Protein 3OFK (pdb70)

Structure (mmCIF, N/CA/C/O backbone):
data_3OFK
#
_entry.id   3OFK
#
_cell.length_a   81.01
_cell.length_b   143.30
_cell.length_c   75.85
_cell.angle_alpha   90.00
_cell.angle_beta   90.00
_cell.angle_gamma   90.00
#
_symmetry.space_group_name_H-M   'P 21 21 2'
#
loop_
_entity.id
_entity.type
_entity.pdbx_description
1 polymer 'Nodulation protein S'
2 non-polymer S-ADENOSYL-L-HOMOCYSTEINE
3 water water
#
loop_
_atom_site.group_PDB
_atom_site.id
_atom_site.type_symbol
_atom_site.label_atom_id
_atom_site.label_alt_id
_atom_site.label_comp_id
_atom_site.label_asym_id
_atom_site.label_entity_id
_atom_site.label_seq_id
_atom_site.pdbx_PDB_ins_code
_atom_site.Cartn_x
_atom_site.Cartn_y
_atom_site.Cartn_z
_atom_site.occupancy
_atom_site.B_iso_or_equiv
_atom_site.auth_seq_id
_atom_site.auth_comp_id
_atom_site.auth_asym_id
_atom_site.auth_atom_id
_atom_site.pdbx_PDB_model_num
ATOM 1 N N . ASP A 1 3 ? 43.758 25.984 23.122 1.00 96.15 -4 ASP A N 1
ATOM 2 C CA . ASP A 1 3 ? 45.142 25.933 23.675 1.00 97.64 -4 ASP A CA 1
ATOM 3 C C . ASP A 1 3 ? 45.148 25.074 24.934 1.00 94.14 -4 ASP A C 1
ATOM 4 O O . ASP A 1 3 ? 44.111 24.919 25.572 1.00 91.42 -4 ASP A O 1
ATOM 9 N N . PRO A 1 4 ? 46.317 24.519 25.296 1.00 95.44 -3 PRO A N 1
ATOM 10 C CA . PRO A 1 4 ? 46.433 23.644 26.451 1.00 92.88 -3 PRO A CA 1
ATOM 11 C C . PRO A 1 4 ? 46.475 24.432 27.740 1.00 89.47 -3 PRO A C 1
ATOM 12 O O . PRO A 1 4 ? 46.910 25.585 27.747 1.00 90.25 -3 PRO A O 1
ATOM 16 N N . PHE A 1 5 ? 46.034 23.802 28.821 1.00 85.35 -2 PHE A N 1
ATOM 17 C CA . PHE A 1 5 ? 45.951 24.464 30.104 1.00 81.92 -2 PHE A CA 1
ATOM 18 C C . PHE A 1 5 ? 46.192 23.474 31.252 1.00 80.12 -2 PHE A C 1
ATOM 19 O O . PHE A 1 5 ? 46.120 22.256 31.066 1.00 80.61 -2 PHE A O 1
ATOM 27 N N . THR A 1 6 ? 46.459 24.034 32.433 1.00 78.08 -1 THR A N 1
ATOM 28 C CA . THR A 1 6 ? 46.802 23.287 33.642 1.00 76.47 -1 THR A CA 1
ATOM 29 C C . THR A 1 6 ? 45.928 23.736 34.786 1.00 72.36 -1 THR A C 1
ATOM 30 O O . THR A 1 6 ? 45.734 24.929 34.999 1.00 70.33 -1 THR A O 1
ATOM 34 N N . MET A 1 7 ? 45.406 22.757 35.519 1.00 70.62 0 MET A N 1
ATOM 35 C CA . MET A 1 7 ? 44.634 23.002 36.715 1.00 67.30 0 MET A CA 1
ATOM 36 C C . MET A 1 7 ? 45.109 22.071 37.852 1.00 66.31 0 MET A C 1
ATOM 37 O O . MET A 1 7 ? 45.732 21.038 37.608 1.00 67.64 0 MET A O 1
ATOM 42 N N . VAL A 1 8 ? 44.830 22.471 39.088 1.00 62.97 1 VAL A N 1
ATOM 43 C CA . VAL A 1 8 ? 45.050 21.620 40.257 1.00 62.46 1 VAL A CA 1
ATOM 44 C C . VAL A 1 8 ? 44.390 20.235 40.064 1.00 60.75 1 VAL A C 1
ATOM 45 O O . VAL A 1 8 ? 43.315 20.126 39.482 1.00 57.68 1 VAL A O 1
ATOM 49 N N . SER A 1 9 ? 45.049 19.186 40.539 1.00 61.89 2 SER A N 1
ATOM 50 C CA . SER A 1 9 ? 44.544 17.822 40.364 1.00 62.07 2 SER A CA 1
ATOM 51 C C . SER A 1 9 ? 44.414 17.102 41.709 1.00 60.93 2 SER A C 1
ATOM 52 O O . SER A 1 9 ? 45.396 16.993 42.464 1.00 61.17 2 SER A O 1
ATOM 55 N N . VAL A 1 10 ? 43.193 16.620 41.976 1.00 58.82 3 VAL A N 1
ATOM 56 C CA . VAL A 1 10 ? 42.819 15.936 43.240 1.00 58.22 3 VAL A CA 1
ATOM 57 C C . VAL A 1 10 ? 42.162 14.542 43.005 1.00 59.08 3 VAL A C 1
ATOM 58 O O . VAL A 1 10 ? 41.900 14.145 41.852 1.00 59.11 3 VAL A O 1
ATOM 62 N N . ASP A 1 11 ? 41.919 13.796 44.093 1.00 58.90 4 ASP A N 1
ATOM 63 C CA . ASP A 1 11 ? 41.328 12.444 43.992 1.00 60.68 4 ASP A CA 1
ATOM 64 C C . ASP A 1 11 ? 39.782 12.440 43.831 1.00 59.06 4 ASP A C 1
ATOM 65 O O . ASP A 1 11 ? 39.202 11.489 43.310 1.00 61.15 4 ASP A O 1
ATOM 70 N N . ASN A 1 12 ? 39.124 13.505 44.239 1.00 56.04 5 ASN A N 1
ATOM 71 C CA . ASN A 1 12 ? 37.687 13.540 44.179 1.00 54.99 5 ASN A CA 1
ATOM 72 C C . ASN A 1 12 ? 37.158 14.969 44.216 1.00 52.39 5 ASN A C 1
ATOM 73 O O . ASN A 1 12 ? 37.892 15.923 44.457 1.00 52.35 5 ASN A O 1
ATOM 78 N N . THR A 1 13 ? 35.871 15.107 43.960 1.00 50.94 6 THR A N 1
ATOM 79 C CA . THR A 1 13 ? 35.282 16.428 43.828 1.00 49.38 6 THR A CA 1
ATOM 80 C C . THR A 1 13 ? 35.257 17.141 45.194 1.00 47.37 6 THR A C 1
ATOM 81 O O . THR A 1 13 ? 35.430 18.357 45.257 1.00 45.83 6 THR A O 1
ATOM 85 N N . TYR A 1 14 ? 35.104 16.400 46.283 1.00 47.34 7 TYR A N 1
ATOM 86 C CA . TYR A 1 14 ? 35.183 17.048 47.594 1.00 46.62 7 TYR A CA 1
ATOM 87 C C . TYR A 1 14 ? 36.514 17.805 47.730 1.00 46.21 7 TYR A C 1
ATOM 88 O O . TYR A 1 14 ? 36.536 18.967 48.115 1.00 44.33 7 TYR A O 1
ATOM 97 N N . GLN A 1 15 ? 37.626 17.149 47.415 1.00 48.52 8 GLN A N 1
ATOM 98 C CA . GLN A 1 15 ? 38.944 17.764 47.597 1.00 49.93 8 GLN A CA 1
ATOM 99 C C . GLN A 1 15 ? 39.153 18.962 46.662 1.00 49.54 8 GLN A C 1
ATOM 100 O O . GLN A 1 15 ? 39.816 19.938 47.016 1.00 49.78 8 GLN A O 1
ATOM 106 N N . SER A 1 16 ? 38.565 18.877 45.473 1.00 48.75 9 SER A N 1
ATOM 107 C CA . SER A 1 16 ? 38.599 19.949 44.508 1.00 47.95 9 SER A CA 1
ATOM 108 C C . SER A 1 16 ? 37.945 21.201 45.091 1.00 46.03 9 SER A C 1
ATOM 109 O O . SER A 1 16 ? 38.519 22.301 45.059 1.00 45.80 9 SER A O 1
ATOM 112 N N . LEU A 1 17 ? 36.734 21.011 45.613 1.00 44.29 10 LEU A N 1
ATOM 113 C CA . LEU A 1 17 ? 35.973 22.057 46.270 1.00 42.46 10 LEU A CA 1
ATOM 114 C C . LEU A 1 17 ? 36.741 22.658 47.470 1.00 43.06 10 LEU A C 1
ATOM 115 O O . LEU A 1 17 ? 36.888 23.886 47.566 1.00 42.58 10 LEU A O 1
ATOM 120 N N . GLU A 1 18 ? 37.206 21.780 48.357 1.00 42.83 11 GLU A N 1
ATOM 121 C CA . GLU A 1 18 ? 37.931 22.134 49.593 1.00 44.52 11 GLU A CA 1
ATOM 122 C C . GLU A 1 18 ? 39.196 22.955 49.273 1.00 45.69 11 GLU A C 1
ATOM 123 O O . GLU A 1 18 ? 39.580 23.885 49.983 1.00 44.89 11 GLU A O 1
ATOM 129 N N . ARG A 1 19 ? 39.825 22.602 48.178 1.00 47.17 12 ARG A N 1
ATOM 130 C CA . ARG A 1 19 ? 41.020 23.321 47.746 1.00 50.16 12 ARG A CA 1
ATOM 131 C C . ARG A 1 19 ? 40.691 24.733 47.265 1.00 48.90 12 ARG A C 1
ATOM 132 O O . ARG A 1 19 ? 41.364 25.694 47.663 1.00 51.10 12 ARG A O 1
ATOM 140 N N . GLU A 1 20 ? 39.669 24.865 46.424 1.00 46.68 13 GLU A N 1
ATOM 141 C CA . GLU A 1 20 ? 39.271 26.196 45.932 1.00 45.91 13 GLU A CA 1
ATOM 142 C C . GLU A 1 20 ? 38.776 27.075 47.063 1.00 44.21 13 GLU A C 1
ATOM 143 O O . GLU A 1 20 ? 39.035 28.280 47.074 1.00 43.63 13 GLU A O 1
ATOM 149 N N . LEU A 1 21 ? 38.075 26.474 48.020 1.00 43.62 14 LEU A N 1
ATOM 150 C CA . LEU A 1 21 ? 37.520 27.230 49.162 1.00 42.72 14 LEU A CA 1
ATOM 151 C C . LEU A 1 21 ? 38.581 27.690 50.191 1.00 44.17 14 LEU A C 1
ATOM 152 O O . LEU A 1 21 ? 38.274 28.498 51.072 1.00 44.64 14 LEU A O 1
ATOM 157 N N . ALA A 1 22 ? 39.800 27.174 50.074 1.00 45.78 15 ALA A N 1
ATOM 158 C CA . ALA A 1 22 ? 40.937 27.566 50.903 1.00 48.51 15 ALA A CA 1
ATOM 159 C C . ALA A 1 22 ? 41.782 28.661 50.246 1.00 50.32 15 ALA A C 1
ATOM 160 O O . ALA A 1 22 ? 42.654 29.235 50.892 1.00 51.97 15 ALA A O 1
ATOM 162 N N . ASN A 1 23 ? 41.522 28.937 48.967 1.00 49.95 16 ASN A N 1
ATOM 163 C CA . ASN A 1 23 ? 42.116 30.085 48.274 1.00 51.78 16 ASN A CA 1
ATOM 164 C C . ASN A 1 23 ? 41.533 31.375 48.849 1.00 50.43 16 ASN A C 1
ATOM 165 O O . ASN A 1 23 ? 40.360 31.399 49.207 1.00 47.79 16 ASN A O 1
ATOM 170 N N . ASP A 1 24 ? 42.356 32.426 48.931 1.00 51.60 17 ASP A N 1
ATOM 171 C CA . ASP A 1 24 ? 41.897 33.787 49.246 1.00 51.05 17 ASP A CA 1
ATOM 172 C C . ASP A 1 24 ? 40.657 34.171 48.420 1.00 47.95 17 ASP A C 1
ATOM 173 O O . ASP A 1 24 ? 39.684 34.684 48.970 1.00 45.23 17 ASP A O 1
ATOM 178 N N . ASP A 1 25 ? 40.694 33.916 47.112 1.00 47.72 18 ASP A N 1
ATOM 179 C CA . ASP A 1 25 ? 39.571 34.250 46.210 1.00 45.95 18 ASP A CA 1
ATOM 180 C C . ASP A 1 25 ? 39.155 32.966 45.496 1.00 44.89 18 ASP A C 1
ATOM 181 O O . ASP A 1 25 ? 39.716 32.622 44.448 1.00 45.67 18 ASP A O 1
ATOM 186 N N . PRO A 1 26 ? 38.198 32.220 46.077 1.00 43.55 19 PRO A N 1
ATOM 187 C CA . PRO A 1 26 ? 37.807 30.953 45.452 1.00 42.66 19 PRO A CA 1
ATOM 188 C C . PRO A 1 26 ? 37.284 31.142 44.051 1.00 42.83 19 PRO A C 1
ATOM 189 O O . PRO A 1 26 ? 36.440 32.014 43.821 1.00 42.39 19 PRO A O 1
ATOM 193 N N . TRP A 1 27 ? 37.788 30.341 43.121 1.00 44.66 20 TRP A N 1
ATOM 194 C CA . TRP A 1 27 ? 37.385 30.421 41.701 1.00 45.64 20 TRP A CA 1
ATOM 195 C C . TRP A 1 27 ? 37.646 31.788 41.050 1.00 47.28 20 TRP A C 1
ATOM 196 O O . TRP A 1 27 ? 37.150 32.085 39.950 1.00 47.64 20 TRP A O 1
ATOM 207 N N . ARG A 1 28 ? 38.455 32.609 41.707 1.00 48.17 21 ARG A N 1
ATOM 208 C CA . ARG A 1 28 ? 38.672 33.988 41.271 1.00 49.97 21 ARG A CA 1
ATOM 209 C C . ARG A 1 28 ? 37.391 34.817 41.020 1.00 47.93 21 ARG A C 1
ATOM 210 O O . ARG A 1 28 ? 37.394 35.738 40.206 1.00 48.44 21 ARG A O 1
ATOM 218 N N . LEU A 1 29 ? 36.316 34.523 41.744 1.00 45.85 22 LEU A N 1
ATOM 219 C CA . LEU A 1 29 ? 35.014 35.182 41.496 1.00 45.22 22 LEU A CA 1
ATOM 220 C C . LEU A 1 29 ? 35.006 36.682 41.816 1.00 46.92 22 LEU A C 1
ATOM 221 O O . LEU A 1 29 ? 34.155 37.439 41.298 1.00 47.93 22 LEU A O 1
ATOM 226 N N . ASP A 1 30 ? 35.919 37.124 42.678 1.00 48.05 23 ASP A N 1
ATOM 227 C CA . ASP A 1 30 ? 36.030 38.577 42.944 1.00 49.87 23 ASP A CA 1
ATOM 228 C C . ASP A 1 30 ? 36.934 39.294 41.977 1.00 51.09 23 ASP A C 1
ATOM 229 O O . ASP A 1 30 ? 36.596 40.371 41.497 1.00 52.75 23 ASP A O 1
ATOM 234 N N . ASP A 1 31 ? 38.069 38.676 41.677 1.00 52.58 24 ASP A N 1
ATOM 235 C CA . ASP A 1 31 ? 39.162 39.344 40.991 1.00 54.70 24 ASP A CA 1
ATOM 236 C C . ASP A 1 31 ? 39.140 39.189 39.465 1.00 54.58 24 ASP A C 1
ATOM 237 O O . ASP A 1 31 ? 39.846 39.930 38.792 1.00 56.71 24 ASP A O 1
ATOM 242 N N . ASN A 1 32 ? 38.358 38.244 38.931 1.00 51.00 25 ASN A N 1
ATOM 243 C CA . ASN A 1 32 ? 38.323 38.021 37.479 1.00 51.60 25 ASN A CA 1
ATOM 244 C C . ASN A 1 32 ? 37.226 38.859 36.827 1.00 50.11 25 ASN A C 1
ATOM 245 O O . ASN A 1 32 ? 36.037 38.683 37.145 1.00 46.80 25 ASN A O 1
ATOM 250 N N . PRO A 1 33 ? 37.614 39.795 35.955 1.00 52.70 26 PRO A N 1
ATOM 251 C CA . PRO A 1 33 ? 36.599 40.593 35.263 1.00 53.37 26 PRO A CA 1
ATOM 252 C C . PRO A 1 33 ? 35.511 39.766 34.558 1.00 52.04 26 PRO A C 1
ATOM 253 O O . PRO A 1 33 ? 34.360 40.190 34.533 1.00 51.07 26 PRO A O 1
ATOM 257 N N . PHE A 1 34 ? 35.864 38.588 34.029 1.00 52.61 27 PHE A N 1
ATOM 258 C CA . PHE A 1 34 ? 34.885 37.679 33.414 1.00 51.24 27 PHE A CA 1
ATOM 259 C C . PHE A 1 34 ? 33.877 37.177 34.435 1.00 47.88 27 PHE A C 1
ATOM 260 O O . PHE A 1 34 ? 32.684 37.084 34.151 1.00 45.93 27 PHE A O 1
ATOM 268 N N . GLU A 1 35 ? 34.359 36.849 35.628 1.00 46.18 28 GLU A N 1
ATOM 269 C CA . GLU A 1 35 ? 33.459 36.367 36.669 1.00 43.87 28 GLU A CA 1
ATOM 270 C C . GLU A 1 35 ? 32.575 37.507 37.150 1.00 43.05 28 GLU A C 1
ATOM 271 O O . GLU A 1 35 ? 31.394 37.302 37.378 1.00 41.11 28 GLU A O 1
ATOM 277 N N . ARG A 1 36 ? 33.124 38.728 37.222 1.00 45.71 29 ARG A N 1
ATOM 278 C CA . ARG A 1 36 ? 32.289 39.884 37.585 1.00 46.36 29 ARG A CA 1
ATOM 279 C C . ARG A 1 36 ? 31.178 40.114 36.543 1.00 46.78 29 ARG A C 1
ATOM 280 O O . ARG A 1 36 ? 30.019 40.298 36.933 1.00 43.97 29 ARG A O 1
ATOM 288 N N . GLU A 1 37 ? 31.537 40.074 35.237 1.00 48.69 30 GLU A N 1
ATOM 289 C CA . GLU A 1 37 ? 30.557 40.208 34.130 1.00 49.86 30 GLU A CA 1
ATOM 290 C C . GLU A 1 37 ? 29.521 39.071 34.145 1.00 47.22 30 GLU A C 1
ATOM 291 O O . GLU A 1 37 ? 28.336 39.302 33.895 1.00 46.15 30 GLU A O 1
ATOM 297 N N . ARG A 1 38 ? 29.973 37.857 34.443 1.00 45.95 31 ARG A N 1
ATOM 298 C CA . ARG A 1 38 ? 29.041 36.735 34.574 1.00 45.37 31 ARG A CA 1
ATOM 299 C C . ARG A 1 38 ? 28.010 36.967 35.673 1.00 43.42 31 ARG A C 1
ATOM 300 O O . ARG A 1 38 ? 26.814 36.721 35.485 1.00 42.62 31 ARG A O 1
ATOM 308 N N . HIS A 1 39 ? 28.506 37.419 36.822 1.00 42.33 32 HIS A N 1
ATOM 309 C CA . HIS A 1 39 ? 27.670 37.805 37.926 1.00 40.68 32 HIS A CA 1
ATOM 310 C C . HIS A 1 39 ? 26.711 38.933 37.611 1.00 41.93 32 HIS A C 1
ATOM 311 O O . HIS A 1 39 ? 25.585 38.931 38.100 1.00 40.84 32 HIS A O 1
ATOM 318 N N . THR A 1 40 ? 27.162 39.904 36.823 1.00 43.66 33 THR A N 1
ATOM 319 C CA . THR A 1 40 ? 26.289 40.985 36.353 1.00 45.77 33 THR A CA 1
ATOM 320 C C . THR A 1 40 ? 25.127 40.392 35.556 1.00 45.76 33 THR A C 1
ATOM 321 O O . THR A 1 40 ? 23.968 40.717 35.831 1.00 44.50 33 THR A O 1
ATOM 325 N N . GLN A 1 41 ? 25.435 39.483 34.618 1.00 45.68 34 GLN A N 1
ATOM 326 C CA . GLN A 1 41 ? 24.383 38.799 33.854 1.00 46.56 34 GLN A CA 1
ATOM 327 C C . GLN A 1 41 ? 23.488 37.929 34.716 1.00 44.42 34 GLN A C 1
ATOM 328 O O . GLN A 1 41 ? 22.268 37.938 34.602 1.00 45.21 34 GLN A O 1
ATOM 334 N N . LEU A 1 42 ? 24.103 37.156 35.572 1.00 43.07 35 LEU A N 1
ATOM 335 C CA . LEU A 1 42 ? 23.344 36.334 36.506 1.00 41.32 35 LEU A CA 1
ATOM 336 C C . LEU A 1 42 ? 22.370 37.191 37.375 1.00 41.13 35 LEU A C 1
ATOM 337 O O . LEU A 1 42 ? 21.197 36.841 37.516 1.00 40.08 35 LEU A O 1
ATOM 342 N N . LEU A 1 43 ? 22.842 38.321 37.919 1.00 40.64 36 LEU A N 1
ATOM 343 C CA . LEU A 1 43 ? 21.974 39.207 38.704 1.00 40.02 36 LEU A CA 1
ATOM 344 C C . LEU A 1 43 ? 20.924 39.890 37.813 1.00 41.39 36 LEU A C 1
ATOM 345 O O . LEU A 1 43 ? 19.789 39.993 38.232 1.00 41.20 36 LEU A O 1
ATOM 350 N N . ARG A 1 44 ? 21.289 40.308 36.590 1.00 43.57 37 ARG A N 1
ATOM 351 C CA . ARG A 1 44 ? 20.324 40.952 35.692 1.00 45.30 37 ARG A CA 1
ATOM 352 C C . ARG A 1 44 ? 19.163 40.001 35.444 1.00 44.93 37 ARG A C 1
ATOM 353 O O . ARG A 1 44 ? 17.998 40.397 35.534 1.00 44.85 37 ARG A O 1
ATOM 361 N N . LEU A 1 45 ? 19.487 38.743 35.144 1.00 44.38 38 LEU A N 1
ATOM 362 C CA . LEU A 1 45 ? 18.460 37.731 34.946 1.00 44.87 38 LEU A CA 1
ATOM 363 C C . LEU A 1 45 ? 17.641 37.519 36.222 1.00 43.64 38 LEU A C 1
ATOM 364 O O . LEU A 1 45 ? 16.442 37.324 36.143 1.00 45.44 38 LEU A O 1
ATOM 369 N N . SER A 1 46 ? 18.294 37.504 37.383 1.00 42.86 39 SER A N 1
ATOM 370 C CA . SER A 1 46 ? 17.612 37.216 38.656 1.00 43.13 39 SER A CA 1
ATOM 371 C C . SER A 1 46 ? 16.610 38.323 39.005 1.00 45.67 39 SER A C 1
ATOM 372 O O . SER A 1 46 ? 15.534 38.046 39.570 1.00 45.36 39 SER A O 1
ATOM 375 N N . LEU A 1 47 ? 16.954 39.565 38.625 1.00 46.96 40 LEU A N 1
ATOM 376 C CA . LEU A 1 47 ? 16.150 40.739 38.973 1.00 49.23 40 LEU A CA 1
ATOM 377 C C . LEU A 1 47 ? 15.142 41.085 37.894 1.00 52.01 40 LEU A C 1
ATOM 378 O O . LEU A 1 47 ? 14.386 42.042 38.069 1.00 54.37 40 LEU A O 1
ATOM 383 N N . SER A 1 48 ? 15.100 40.323 36.793 1.00 53.19 41 SER A N 1
ATOM 384 C CA . SER A 1 48 ? 14.257 40.696 35.637 1.00 56.82 41 SER A CA 1
ATOM 385 C C . SER A 1 48 ? 12.812 40.986 35.998 1.00 57.83 41 SER A C 1
ATOM 386 O O . SER A 1 48 ? 12.181 41.809 35.345 1.00 60.73 41 SER A O 1
ATOM 389 N N . SER A 1 49 ? 12.305 40.309 37.026 1.00 56.16 42 SER A N 1
ATOM 390 C CA . SER A 1 49 ? 10.911 40.437 37.481 1.00 57.76 42 SER A CA 1
ATOM 391 C C . SER A 1 49 ? 10.749 41.264 38.750 1.00 57.10 42 SER A C 1
ATOM 392 O O . SER A 1 49 ? 9.695 41.195 39.398 1.00 57.70 42 SER A O 1
ATOM 395 N N . GLY A 1 50 ? 11.775 42.045 39.100 1.00 55.46 43 GLY A N 1
ATOM 396 C CA . GLY A 1 50 ? 11.748 42.888 40.305 1.00 54.47 43 GLY A CA 1
ATOM 397 C C . GLY A 1 50 ? 12.230 42.150 41.545 1.00 50.71 43 GLY A C 1
ATOM 398 O O . GLY A 1 50 ? 12.962 41.166 41.434 1.00 48.88 43 GLY A O 1
ATOM 399 N N . ALA A 1 51 ? 11.831 42.637 42.727 1.00 50.32 44 ALA A N 1
ATOM 400 C CA . ALA A 1 51 ? 12.226 42.033 44.015 1.00 47.98 44 ALA A CA 1
ATOM 401 C C . ALA A 1 51 ? 11.695 40.597 44.159 1.00 46.72 44 ALA A C 1
ATOM 402 O O . ALA A 1 51 ? 10.585 40.284 43.712 1.00 48.76 44 ALA A O 1
ATOM 404 N N . VAL A 1 52 ? 12.469 39.742 44.814 1.00 44.05 45 VAL A N 1
ATOM 405 C CA . VAL A 1 52 ? 12.097 38.318 44.981 1.00 42.33 45 VAL A CA 1
ATOM 406 C C . VAL A 1 52 ? 11.473 38.090 46.369 1.00 41.78 45 VAL A C 1
ATOM 407 O O . VAL A 1 52 ? 11.906 38.695 47.329 1.00 40.66 45 VAL A O 1
ATOM 411 N N . SER A 1 53 ? 10.455 37.238 46.486 1.00 43.42 46 SER A N 1
ATOM 412 C CA . SER A 1 53 ? 9.884 36.912 47.826 1.00 44.23 46 SER A CA 1
ATOM 413 C C . SER A 1 53 ? 10.691 35.884 48.668 1.00 42.99 46 SER A C 1
ATOM 414 O O . SER A 1 53 ? 10.810 35.994 49.905 1.00 42.61 46 SER A O 1
ATOM 417 N N . ASN A 1 54 ? 11.196 34.849 48.002 1.00 41.70 47 ASN A N 1
ATOM 418 C CA . ASN A 1 54 ? 11.746 33.695 48.707 1.00 40.73 47 ASN A CA 1
ATOM 419 C C . ASN A 1 54 ? 12.712 33.058 47.776 1.00 38.19 47 ASN A C 1
ATOM 420 O O . ASN A 1 54 ? 12.311 32.311 46.907 1.00 38.74 47 ASN A O 1
ATOM 425 N N . GLY A 1 55 ? 13.976 33.431 47.887 1.00 35.93 48 GLY A N 1
ATOM 426 C CA . GLY A 1 55 ? 14.974 33.014 46.908 1.00 34.81 48 GLY A CA 1
ATOM 427 C C . GLY A 1 55 ? 15.816 31.836 47.411 1.00 34.55 48 GLY A C 1
ATOM 428 O O . GLY A 1 55 ? 15.988 31.672 48.626 1.00 33.70 48 GLY A O 1
ATOM 429 N N . LEU A 1 56 ? 16.320 31.026 46.473 1.00 34.24 49 LEU A N 1
ATOM 430 C CA . LEU A 1 56 ? 17.267 29.921 46.786 1.00 33.30 49 LEU A CA 1
ATOM 431 C C . LEU A 1 56 ? 18.550 30.048 45.952 1.00 32.69 49 LEU A C 1
ATOM 432 O O . LEU A 1 56 ? 18.519 30.139 44.711 1.00 34.06 49 LEU A O 1
ATOM 437 N N . GLU A 1 57 ? 19.695 30.020 46.602 1.00 31.39 50 GLU A N 1
ATOM 438 C CA . GLU A 1 57 ? 20.947 30.001 45.868 1.00 30.17 50 GLU A CA 1
ATOM 439 C C . GLU A 1 57 ? 21.575 28.652 46.127 1.00 30.55 50 GLU A C 1
ATOM 440 O O . GLU A 1 57 ? 21.680 28.244 47.314 1.00 28.83 50 GLU A O 1
ATOM 446 N N . ILE A 1 58 ? 21.935 27.952 45.038 1.00 31.89 51 ILE A N 1
ATOM 447 C CA . ILE A 1 58 ? 22.550 26.596 45.107 1.00 32.30 51 ILE A CA 1
ATOM 448 C C . ILE A 1 58 ? 24.015 26.686 44.728 1.00 32.99 51 ILE A C 1
ATOM 449 O O . ILE A 1 58 ? 24.329 26.848 43.536 1.00 33.26 51 ILE A O 1
ATOM 454 N N . GLY A 1 59 ? 24.894 26.539 45.727 1.00 30.70 52 GLY A N 1
ATOM 455 C CA . GLY A 1 59 ? 26.352 26.705 45.522 1.00 31.67 52 GLY A CA 1
ATOM 456 C C . GLY A 1 59 ? 26.794 28.166 45.657 1.00 31.26 52 GLY A C 1
ATOM 457 O O . GLY A 1 59 ? 26.561 28.968 44.765 1.00 30.31 52 GLY A O 1
ATOM 458 N N . CYS A 1 60 ? 27.437 28.515 46.762 1.00 31.43 53 CYS A N 1
ATOM 459 C CA . CYS A 1 60 ? 27.702 29.919 47.087 1.00 30.85 53 CYS A CA 1
ATOM 460 C C . CYS A 1 60 ? 29.167 30.314 47.106 1.00 30.78 53 CYS A C 1
ATOM 461 O O . CYS A 1 60 ? 29.470 31.514 47.269 1.00 30.96 53 CYS A O 1
ATOM 464 N N . ALA A 1 61 ? 30.070 29.357 46.955 1.00 29.55 54 ALA A N 1
ATOM 465 C CA . ALA A 1 61 ? 31.516 29.606 47.116 1.00 31.13 54 ALA A CA 1
ATOM 466 C C . ALA A 1 61 ? 31.719 30.494 48.338 1.00 31.82 54 ALA A C 1
ATOM 467 O O . ALA A 1 61 ? 31.173 30.171 49.400 1.00 32.40 54 ALA A O 1
ATOM 469 N N . ALA A 1 62 ? 32.468 31.603 48.205 1.00 32.88 55 ALA A N 1
ATOM 470 C CA . ALA A 1 62 ? 32.745 32.535 49.323 1.00 33.41 55 ALA A CA 1
ATOM 471 C C . ALA A 1 62 ? 31.701 33.651 49.490 1.00 33.74 55 ALA A C 1
ATOM 472 O O . ALA A 1 62 ? 31.924 34.570 50.256 1.00 35.86 55 ALA A O 1
ATOM 474 N N . GLY A 1 63 ? 30.585 33.580 48.789 1.00 33.18 56 GLY A N 1
ATOM 475 C CA . GLY A 1 63 ? 29.477 34.526 49.007 1.00 33.23 56 GLY A CA 1
ATOM 476 C C . GLY A 1 63 ? 29.464 35.718 48.074 1.00 33.78 56 GLY A C 1
ATOM 477 O O . GLY A 1 63 ? 28.689 36.644 48.297 1.00 34.22 56 GLY A O 1
ATOM 478 N N . ALA A 1 64 ? 30.326 35.727 47.052 1.00 35.97 57 ALA A N 1
ATOM 479 C CA . ALA A 1 64 ? 30.390 36.888 46.136 1.00 37.18 57 ALA A CA 1
ATOM 480 C C . ALA A 1 64 ? 29.034 37.178 45.494 1.00 37.44 57 ALA A C 1
ATOM 481 O O . ALA A 1 64 ? 28.614 38.351 45.457 1.00 38.88 57 ALA A O 1
ATOM 483 N N . PHE A 1 65 ? 28.339 36.145 45.008 1.00 36.06 58 PHE A N 1
ATOM 484 C CA . PHE A 1 65 ? 27.024 36.343 44.408 1.00 36.08 58 PHE A CA 1
ATOM 485 C C . PHE A 1 65 ? 25.916 36.463 45.452 1.00 35.82 58 PHE A C 1
ATOM 486 O O . PHE A 1 65 ? 25.005 37.271 45.279 1.00 37.90 58 PHE A O 1
ATOM 494 N N . THR A 1 66 ? 26.012 35.699 46.541 1.00 33.98 59 THR A N 1
ATOM 495 C CA . THR A 1 66 ? 25.075 35.771 47.646 1.00 32.81 59 THR A CA 1
ATOM 496 C C . THR A 1 66 ? 24.919 37.240 48.083 1.00 33.88 59 THR A C 1
ATOM 497 O O . THR A 1 66 ? 23.793 37.734 48.233 1.00 34.32 59 THR A O 1
ATOM 501 N N . GLU A 1 67 ? 26.059 37.922 48.204 1.00 34.67 60 GLU A N 1
ATOM 502 C CA . GLU A 1 67 ? 26.142 39.321 48.632 1.00 35.48 60 GLU A CA 1
ATOM 503 C C . GLU A 1 67 ? 25.424 40.291 47.698 1.00 35.62 60 GLU A C 1
ATOM 504 O O . GLU A 1 67 ? 24.907 41.321 48.140 1.00 37.25 60 GLU A O 1
ATOM 510 N N . LYS A 1 68 ? 25.436 39.963 46.410 1.00 34.91 61 LYS A N 1
ATOM 511 C CA . LYS A 1 68 ? 24.780 40.770 45.379 1.00 35.76 61 LYS A CA 1
ATOM 512 C C . LYS A 1 68 ? 23.287 40.467 45.319 1.00 36.52 61 LYS A C 1
ATOM 513 O O . LYS A 1 68 ? 22.472 41.340 45.094 1.00 39.55 61 LYS A O 1
ATOM 519 N N . LEU A 1 69 ? 22.932 39.223 45.591 1.00 35.05 62 LEU A N 1
ATOM 520 C CA . LEU A 1 69 ? 21.548 38.769 45.551 1.00 35.79 62 LEU A CA 1
ATOM 521 C C . LEU A 1 69 ? 20.737 39.128 46.792 1.00 35.91 62 LEU A C 1
ATOM 522 O O . LEU A 1 69 ? 19.559 39.488 46.669 1.00 36.62 62 LEU A O 1
ATOM 527 N N . ALA A 1 70 ? 21.364 39.069 47.975 1.00 35.66 63 ALA A N 1
ATOM 528 C CA . ALA A 1 70 ? 20.645 39.186 49.263 1.00 35.91 63 ALA A CA 1
ATOM 529 C C . ALA A 1 70 ? 19.731 40.401 49.400 1.00 36.89 63 ALA A C 1
ATOM 530 O O . ALA A 1 70 ? 18.586 40.249 49.842 1.00 36.73 63 ALA A O 1
ATOM 532 N N . PRO A 1 71 ? 20.213 41.614 49.027 1.00 37.21 64 PRO A N 1
ATOM 533 C CA . PRO A 1 71 ? 19.384 42.786 49.248 1.00 38.75 64 PRO A CA 1
ATOM 534 C C . PRO A 1 71 ? 18.094 42.826 48.439 1.00 39.35 64 PRO A C 1
ATOM 535 O O . PRO A 1 71 ? 17.249 43.678 48.690 1.00 39.52 64 PRO A O 1
ATOM 539 N N . HIS A 1 72 ? 17.930 41.889 47.506 1.00 37.38 65 HIS A N 1
ATOM 540 C CA . HIS A 1 72 ? 16.808 41.884 46.579 1.00 38.66 65 HIS A CA 1
ATOM 541 C C . HIS A 1 72 ? 15.792 40.762 46.831 1.00 39.61 65 HIS A C 1
ATOM 542 O O . HIS A 1 72 ? 14.825 40.628 46.084 1.00 41.05 65 HIS A O 1
ATOM 549 N N . CYS A 1 73 ? 16.017 39.979 47.888 1.00 38.10 66 CYS A N 1
ATOM 550 C CA . CYS A 1 73 ? 15.143 38.871 48.275 1.00 39.04 66 CYS A CA 1
ATOM 551 C C . CYS A 1 73 ? 14.605 39.142 49.679 1.00 39.01 66 CYS A C 1
ATOM 552 O O . CYS A 1 73 ? 15.373 39.443 50.571 1.00 39.16 66 CYS A O 1
ATOM 555 N N . LYS A 1 74 ? 13.297 39.041 49.875 1.00 39.43 67 LYS A N 1
ATOM 556 C CA . LYS A 1 74 ? 12.685 39.239 51.187 1.00 41.15 67 LYS A CA 1
ATOM 557 C C . LYS A 1 74 ? 13.215 38.157 52.156 1.00 39.27 67 LYS A C 1
ATOM 558 O O . LYS A 1 74 ? 13.570 38.423 53.309 1.00 38.53 67 LYS A O 1
ATOM 564 N N . ARG A 1 75 ? 13.281 36.944 51.641 1.00 38.58 68 ARG A N 1
ATOM 565 C CA . ARG A 1 75 ? 13.980 35.826 52.293 1.00 37.86 68 ARG A CA 1
ATOM 566 C C . ARG A 1 75 ? 14.891 35.154 51.275 1.00 35.09 68 ARG A C 1
ATOM 567 O O . ARG A 1 75 ? 14.538 35.032 50.090 1.00 35.01 68 ARG A O 1
ATOM 575 N N . LEU A 1 76 ? 16.058 34.711 51.744 1.00 32.55 69 LEU A N 1
ATOM 576 C CA . LEU A 1 76 ? 17.036 33.977 50.922 1.00 30.94 69 LEU A CA 1
ATOM 577 C C . LEU A 1 76 ? 17.470 32.726 51.685 1.00 31.45 69 LEU A C 1
ATOM 578 O O . LEU A 1 76 ? 17.804 32.803 52.888 1.00 29.64 69 LEU A O 1
ATOM 583 N N . THR A 1 77 ? 17.444 31.584 50.997 1.00 31.45 70 THR A N 1
ATOM 584 C CA . THR A 1 77 ? 18.049 30.342 51.465 1.00 30.56 70 THR A CA 1
ATOM 585 C C . THR A 1 77 ? 19.246 30.011 50.576 1.00 30.39 70 THR A C 1
ATOM 586 O O . THR A 1 77 ? 19.201 30.170 49.346 1.00 29.94 70 THR A O 1
ATOM 590 N N . VAL A 1 78 ? 20.313 29.512 51.191 1.00 29.07 71 VAL A N 1
ATOM 591 C CA . VAL A 1 78 ? 21.549 29.203 50.456 1.00 28.80 71 VAL A CA 1
ATOM 592 C C . VAL A 1 78 ? 22.021 27.765 50.854 1.00 29.69 71 VAL A C 1
ATOM 593 O O . VAL A 1 78 ? 22.092 27.414 52.043 1.00 30.11 71 VAL A O 1
ATOM 597 N N . ILE A 1 79 ? 22.263 26.909 49.871 1.00 29.79 72 ILE A N 1
ATOM 598 C CA . ILE A 1 79 ? 22.742 25.577 50.166 1.00 29.04 72 ILE A CA 1
ATOM 599 C C . ILE A 1 79 ? 24.094 25.434 49.509 1.00 29.37 72 ILE A C 1
ATOM 600 O O . ILE A 1 79 ? 24.416 26.109 48.539 1.00 29.28 72 ILE A O 1
ATOM 605 N N . ASP A 1 80 ? 24.903 24.597 50.122 1.00 29.03 73 ASP A N 1
ATOM 606 C CA . ASP A 1 80 ? 26.185 24.250 49.609 1.00 30.57 73 ASP A CA 1
ATOM 607 C C . ASP A 1 80 ? 26.636 22.942 50.249 1.00 31.41 73 ASP A C 1
ATOM 608 O O . ASP A 1 80 ? 26.456 22.700 51.445 1.00 31.87 73 ASP A O 1
ATOM 613 N N . VAL A 1 81 ? 27.216 22.087 49.433 1.00 31.39 74 VAL A N 1
ATOM 614 C CA . VAL A 1 81 ? 27.669 20.797 49.886 1.00 31.95 74 VAL A CA 1
ATOM 615 C C . VAL A 1 81 ? 28.874 20.922 50.823 1.00 32.01 74 VAL A C 1
ATOM 616 O O . VAL A 1 81 ? 29.155 20.019 51.599 1.00 33.30 74 VAL A O 1
ATOM 620 N N . MET A 1 82 ? 29.568 22.060 50.770 1.00 31.02 75 MET A N 1
ATOM 621 C CA . MET A 1 82 ? 30.755 22.296 51.581 1.00 31.95 75 MET A CA 1
ATOM 622 C C . MET A 1 82 ? 30.526 23.200 52.789 1.00 31.66 75 MET A C 1
ATOM 623 O O . MET A 1 82 ? 30.320 24.404 52.622 1.00 31.71 75 MET A O 1
ATOM 628 N N . PRO A 1 83 ? 30.612 22.644 54.015 1.00 32.44 76 PRO A N 1
ATOM 629 C CA . PRO A 1 83 ? 30.563 23.570 55.159 1.00 32.60 76 PRO A CA 1
ATOM 630 C C . PRO A 1 83 ? 31.477 24.803 55.081 1.00 32.91 76 PRO A C 1
ATOM 631 O O . PRO A 1 83 ? 31.055 25.878 55.501 1.00 33.21 76 PRO A O 1
ATOM 635 N N . ARG A 1 84 ? 32.718 24.666 54.579 1.00 34.61 77 ARG A N 1
ATOM 636 C CA . ARG A 1 84 ? 33.611 25.828 54.414 1.00 34.47 77 ARG A CA 1
ATOM 637 C C . ARG A 1 84 ? 32.988 26.937 53.534 1.00 33.85 77 ARG A C 1
ATOM 638 O O . ARG A 1 84 ? 33.235 28.125 53.797 1.00 34.04 77 ARG A O 1
ATOM 646 N N . ALA A 1 85 ? 32.132 26.577 52.556 1.00 31.63 78 ALA A N 1
ATOM 647 C CA . ALA A 1 85 ? 31.462 27.573 51.712 1.00 30.78 78 ALA A CA 1
ATOM 648 C C . ALA A 1 85 ? 30.421 28.373 52.533 1.00 30.58 78 ALA A C 1
ATOM 649 O O . ALA A 1 85 ? 30.395 29.606 52.493 1.00 28.07 78 ALA A O 1
ATOM 651 N N . ILE A 1 86 ? 29.612 27.650 53.307 1.00 29.75 79 ILE A N 1
ATOM 652 C CA . ILE A 1 86 ? 28.649 28.297 54.217 1.00 30.06 79 ILE A CA 1
ATOM 653 C C . ILE A 1 86 ? 29.406 29.247 55.174 1.00 29.94 79 ILE A C 1
ATOM 654 O O . ILE A 1 86 ? 29.011 30.396 55.346 1.00 30.78 79 ILE A O 1
ATOM 659 N N . GLY A 1 87 ? 30.513 28.806 55.746 1.00 30.36 80 GLY A N 1
ATOM 660 C CA . GLY A 1 87 ? 31.223 29.605 56.727 1.00 32.66 80 GLY A CA 1
ATOM 661 C C . GLY A 1 87 ? 31.737 30.928 56.168 1.00 34.38 80 GLY A C 1
ATOM 662 O O . GLY A 1 87 ? 31.552 31.995 56.779 1.00 35.02 80 GLY A O 1
ATOM 663 N N . ARG A 1 88 ? 32.419 30.843 55.030 1.00 34.48 81 ARG A N 1
ATOM 664 C CA . ARG A 1 88 ? 32.956 32.043 54.337 1.00 34.02 81 ARG A CA 1
ATOM 665 C C . ARG A 1 88 ? 31.845 33.007 53.857 1.00 32.84 81 ARG A C 1
ATOM 666 O O . ARG A 1 88 ? 31.947 34.238 54.058 1.00 32.82 81 ARG A O 1
ATOM 674 N N . ALA A 1 89 ? 30.774 32.450 53.274 1.00 30.04 82 ALA A N 1
ATOM 675 C CA . ALA A 1 89 ? 29.723 33.242 52.675 1.00 30.33 82 ALA A CA 1
ATOM 676 C C . ALA A 1 89 ? 28.915 33.949 53.751 1.00 31.63 82 ALA A C 1
ATOM 677 O O . ALA A 1 89 ? 28.615 35.145 53.598 1.00 33.39 82 ALA A O 1
ATOM 679 N N . CYS A 1 90 ? 28.593 33.273 54.862 1.00 31.72 83 CYS A N 1
ATOM 680 C CA . CYS A 1 90 ? 27.753 33.919 55.863 1.00 31.52 83 CYS A CA 1
ATOM 681 C C . CYS A 1 90 ? 28.515 34.993 56.610 1.00 32.52 83 CYS A C 1
ATOM 682 O O . CYS A 1 90 ? 27.889 35.893 57.196 1.00 34.07 83 CYS A O 1
ATOM 685 N N . GLN A 1 91 ? 29.845 34.917 56.602 1.00 32.18 84 GLN A N 1
ATOM 686 C CA . GLN A 1 91 ? 30.641 36.035 57.120 1.00 34.39 84 GLN A CA 1
ATOM 687 C C . GLN A 1 91 ? 30.560 37.229 56.174 1.00 34.92 84 GLN A C 1
ATOM 688 O O . GLN A 1 91 ? 30.396 38.371 56.582 1.00 34.94 84 GLN A O 1
ATOM 694 N N . ARG A 1 92 ? 30.637 36.953 54.887 1.00 35.99 85 ARG A N 1
ATOM 695 C CA . ARG A 1 92 ? 30.472 37.974 53.876 1.00 38.31 85 ARG A CA 1
ATOM 696 C C . ARG A 1 92 ? 29.118 38.697 53.948 1.00 38.14 85 ARG A C 1
ATOM 697 O O . ARG A 1 92 ? 29.064 39.941 53.831 1.00 39.50 85 ARG A O 1
ATOM 705 N N . THR A 1 93 ? 28.035 37.965 54.196 1.00 36.18 86 THR A N 1
ATOM 706 C CA . THR A 1 93 ? 26.706 38.586 54.192 1.00 36.58 86 THR A CA 1
ATOM 707 C C . THR A 1 93 ? 26.116 38.890 55.557 1.00 38.81 86 THR A C 1
ATOM 708 O O . THR A 1 93 ? 24.888 38.952 55.698 1.00 39.74 86 THR A O 1
ATOM 712 N N . LYS A 1 94 ? 26.963 39.074 56.559 1.00 41.75 87 LYS A N 1
ATOM 713 C CA . LYS A 1 94 ? 26.489 39.157 57.953 1.00 43.73 87 LYS A CA 1
ATOM 714 C C . LYS A 1 94 ? 25.528 40.328 58.298 1.00 45.62 87 LYS A C 1
ATOM 715 O O . LYS A 1 94 ? 24.763 40.239 59.262 1.00 46.05 87 LYS A O 1
ATOM 721 N N . ARG A 1 95 ? 25.537 41.396 57.513 1.00 46.19 88 ARG A N 1
ATOM 722 C CA . ARG A 1 95 ? 24.628 42.529 57.792 1.00 48.06 88 ARG A CA 1
ATOM 723 C C . ARG A 1 95 ? 23.153 42.175 57.582 1.00 46.51 88 ARG A C 1
ATOM 724 O O . ARG A 1 95 ? 22.273 42.858 58.125 1.00 48.43 88 ARG A O 1
ATOM 732 N N . TRP A 1 96 ? 22.892 41.099 56.824 1.00 42.97 89 TRP A N 1
ATOM 733 C CA . TRP A 1 96 ? 21.540 40.693 56.473 1.00 41.78 89 TRP A CA 1
ATOM 734 C C . TRP A 1 96 ? 21.049 39.686 57.515 1.00 42.04 89 TRP A C 1
ATOM 735 O O . TRP A 1 96 ? 21.812 38.827 57.948 1.00 42.46 89 TRP A O 1
ATOM 746 N N . SER A 1 97 ? 19.806 39.862 57.957 1.00 41.97 90 SER A N 1
ATOM 747 C CA . SER A 1 97 ? 19.155 38.998 58.968 1.00 41.64 90 SER A CA 1
ATOM 748 C C . SER A 1 97 ? 18.149 37.999 58.344 1.00 39.81 90 SER A C 1
ATOM 749 O O . SER A 1 97 ? 17.540 37.194 59.061 1.00 39.75 90 SER A O 1
ATOM 752 N N . HIS A 1 98 ? 17.998 38.049 57.013 1.00 37.25 91 HIS A N 1
ATOM 753 C CA . HIS A 1 98 ? 16.976 37.279 56.317 1.00 36.70 91 HIS A CA 1
ATOM 754 C C . HIS A 1 98 ? 17.529 36.076 55.518 1.00 35.66 91 HIS A C 1
ATOM 755 O O . HIS A 1 98 ? 16.813 35.542 54.661 1.00 33.16 91 HIS A O 1
ATOM 762 N N . ILE A 1 99 ? 18.776 35.661 55.793 1.00 35.53 92 ILE A N 1
ATOM 763 C CA . ILE A 1 99 ? 19.412 34.562 55.034 1.00 34.82 92 ILE A CA 1
ATOM 764 C C . ILE A 1 99 ? 19.460 33.272 55.900 1.00 35.53 92 ILE A C 1
ATOM 765 O O . ILE A 1 99 ? 19.785 33.354 57.094 1.00 35.76 92 ILE A O 1
ATOM 770 N N . SER A 1 100 ? 19.089 32.124 55.293 1.00 34.28 93 SER A N 1
ATOM 771 C CA . SER A 1 100 ? 19.159 30.777 55.900 1.00 34.21 93 SER A CA 1
ATOM 772 C C . SER A 1 100 ? 20.207 29.984 55.149 1.00 31.61 93 SER A C 1
ATOM 773 O O . SER A 1 100 ? 20.318 30.170 53.932 1.00 32.10 93 SER A O 1
ATOM 776 N N . TRP A 1 101 ? 20.898 29.062 55.823 1.00 30.59 94 TRP A N 1
ATOM 777 C CA . TRP A 1 101 ? 21.894 28.226 55.176 1.00 28.59 94 TRP A CA 1
ATOM 778 C C . TRP A 1 101 ? 21.732 26.757 55.507 1.00 28.67 94 TRP A C 1
ATOM 779 O O . TRP A 1 101 ? 21.259 26.361 56.595 1.00 29.71 94 TRP A O 1
ATOM 790 N N . ALA A 1 102 ? 22.186 25.928 54.581 1.00 27.98 95 ALA A N 1
ATOM 791 C CA . ALA A 1 102 ? 22.262 24.484 54.829 1.00 30.33 95 ALA A CA 1
ATOM 792 C C . ALA A 1 102 ? 23.472 23.876 54.112 1.00 30.53 95 ALA A C 1
ATOM 793 O O . ALA A 1 102 ? 23.681 24.142 52.952 1.00 28.43 95 ALA A O 1
ATOM 795 N N . ALA A 1 103 ? 24.284 23.091 54.836 1.00 33.83 96 ALA A N 1
ATOM 796 C CA . ALA A 1 103 ? 25.402 22.401 54.251 1.00 35.63 96 ALA A CA 1
ATOM 797 C C . ALA A 1 103 ? 24.838 21.073 53.784 1.00 38.24 96 ALA A C 1
ATOM 798 O O . ALA A 1 103 ? 24.726 20.120 54.556 1.00 40.93 96 ALA A O 1
ATOM 800 N N . THR A 1 104 ? 24.366 21.051 52.547 1.00 39.12 97 THR A N 1
ATOM 801 C CA . THR A 1 104 ? 23.792 19.835 51.970 1.00 40.50 97 THR A CA 1
ATOM 802 C C . THR A 1 104 ? 24.049 19.844 50.485 1.00 39.17 97 THR A C 1
ATOM 803 O O . THR A 1 104 ? 24.139 20.888 49.846 1.00 38.85 97 THR A O 1
ATOM 807 N N . ASP A 1 105 ? 24.112 18.648 49.955 1.00 40.21 98 ASP A N 1
ATOM 808 C CA . ASP A 1 105 ? 24.190 18.410 48.554 1.00 40.09 98 ASP A CA 1
ATOM 809 C C . ASP A 1 105 ? 22.790 18.687 47.979 1.00 39.53 98 ASP A C 1
ATOM 810 O O . ASP A 1 105 ? 21.760 18.397 48.614 1.00 38.68 98 ASP A O 1
ATOM 815 N N . ILE A 1 106 ? 22.730 19.263 46.783 1.00 39.72 99 ILE A N 1
ATOM 816 C CA . ILE A 1 106 ? 21.420 19.513 46.151 1.00 40.54 99 ILE A CA 1
ATOM 817 C C . ILE A 1 106 ? 20.645 18.182 45.961 1.00 43.38 99 ILE A C 1
ATOM 818 O O . ILE A 1 106 ? 19.409 18.158 46.026 1.00 44.92 99 ILE A O 1
ATOM 823 N N . LEU A 1 107 ? 21.383 17.082 45.770 1.00 44.04 100 LEU A N 1
ATOM 824 C CA . LEU A 1 107 ? 20.810 15.727 45.682 1.00 46.24 100 LEU A CA 1
ATOM 825 C C . LEU A 1 107 ? 20.090 15.296 46.929 1.00 48.11 100 LEU A C 1
ATOM 826 O O . LEU A 1 107 ? 19.203 14.446 46.859 1.00 50.89 100 LEU A O 1
ATOM 831 N N . GLN A 1 108 ? 20.481 15.837 48.075 1.00 48.48 101 GLN A N 1
ATOM 832 C CA . GLN A 1 108 ? 19.903 15.418 49.343 1.00 50.68 101 GLN A CA 1
ATOM 833 C C . GLN A 1 108 ? 18.988 16.444 49.965 1.00 50.85 101 GLN A C 1
ATOM 834 O O . GLN A 1 108 ? 18.349 16.156 50.965 1.00 52.58 101 GLN A O 1
ATOM 840 N N . PHE A 1 109 ? 18.925 17.637 49.379 1.00 49.20 102 PHE A N 1
ATOM 841 C CA . PHE A 1 109 ? 18.146 18.728 49.942 1.00 49.45 102 PHE A CA 1
ATOM 842 C C . PHE A 1 109 ? 16.678 18.454 49.701 1.00 52.16 102 PHE A C 1
ATOM 843 O O . PHE A 1 109 ? 16.241 18.284 48.556 1.00 52.31 102 PHE A O 1
ATOM 851 N N . SER A 1 110 ? 15.914 18.375 50.784 1.00 55.36 103 SER A N 1
ATOM 852 C CA . SER A 1 110 ? 14.464 18.277 50.673 1.00 58.09 103 SER A CA 1
ATOM 853 C C . SER A 1 110 ? 13.841 19.303 51.606 1.00 59.70 103 SER A C 1
ATOM 854 O O . SER A 1 110 ? 14.096 19.310 52.821 1.00 60.21 103 SER A O 1
ATOM 857 N N . THR A 1 111 ? 13.074 20.205 51.003 1.00 60.15 104 THR A N 1
ATOM 858 C CA . THR A 1 111 ? 12.256 21.147 51.740 1.00 62.51 104 THR A CA 1
ATOM 859 C C . THR A 1 111 ? 10.857 21.065 51.207 1.00 63.78 104 THR A C 1
ATOM 860 O O . THR A 1 111 ? 10.636 20.630 50.068 1.00 62.95 104 THR A O 1
ATOM 864 N N . ALA A 1 112 ? 9.940 21.512 52.058 1.00 65.79 105 ALA A N 1
ATOM 865 C CA . ALA A 1 112 ? 8.582 21.821 51.679 1.00 67.33 105 ALA A CA 1
ATOM 866 C C . ALA A 1 112 ? 8.508 23.256 51.109 1.00 65.68 105 ALA A C 1
ATOM 867 O O . ALA A 1 112 ? 7.520 23.606 50.455 1.00 66.53 105 ALA A O 1
ATOM 869 N N . GLU A 1 113 ? 9.548 24.066 51.360 1.00 62.91 106 GLU A N 1
ATOM 870 C CA . GLU A 1 113 ? 9.708 25.413 50.766 1.00 60.65 106 GLU A CA 1
ATOM 871 C C . GLU A 1 113 ? 9.504 25.436 49.251 1.00 57.52 106 GLU A C 1
ATOM 872 O O . GLU A 1 113 ? 10.015 24.569 48.522 1.00 55.74 106 GLU A O 1
ATOM 878 N N . LEU A 1 114 ? 8.769 26.445 48.783 1.00 56.53 107 LEU A N 1
ATOM 879 C CA . LEU A 1 114 ? 8.755 26.784 47.359 1.00 53.32 107 LEU A CA 1
ATOM 880 C C . LEU A 1 114 ? 9.375 28.170 47.200 1.00 49.96 107 LEU A C 1
ATOM 881 O O . LEU A 1 114 ? 9.082 29.072 47.990 1.00 51.17 107 LEU A O 1
ATOM 886 N N . PHE A 1 115 ? 10.234 28.305 46.189 1.00 46.05 108 PHE A N 1
ATOM 887 C CA . PHE A 1 115 ? 11.020 29.522 45.897 1.00 44.39 108 PHE A CA 1
ATOM 888 C C . PHE A 1 115 ? 10.611 30.176 44.575 1.00 44.22 108 PHE A C 1
ATOM 889 O O . PHE A 1 115 ? 10.483 29.513 43.546 1.00 43.02 108 PHE A O 1
ATOM 897 N N . ASP A 1 116 ? 10.411 31.487 44.598 1.00 45.28 109 ASP A N 1
ATOM 898 C CA . ASP A 1 116 ? 10.125 32.220 43.349 1.00 45.71 109 ASP A CA 1
ATOM 899 C C . ASP A 1 116 ? 11.398 32.569 42.540 1.00 43.67 109 ASP A C 1
ATOM 900 O O . ASP A 1 116 ? 11.308 33.050 41.396 1.00 44.05 109 ASP A O 1
ATOM 905 N N . LEU A 1 117 ? 12.574 32.344 43.123 1.00 40.47 110 LEU A N 1
ATOM 906 C CA . LEU A 1 117 ? 13.824 32.380 42.368 1.00 38.13 110 LEU A CA 1
ATOM 907 C C . LEU A 1 117 ? 14.738 31.277 42.867 1.00 37.16 110 LEU A C 1
ATOM 908 O O . LEU A 1 117 ? 14.956 31.159 44.075 1.00 35.52 110 LEU A O 1
ATOM 913 N N . ILE A 1 118 ? 15.268 30.488 41.933 1.00 36.65 111 ILE A N 1
ATOM 914 C CA . ILE A 1 118 ? 16.369 29.598 42.212 1.00 35.26 111 ILE A CA 1
ATOM 915 C C . ILE A 1 118 ? 17.525 29.950 41.306 1.00 34.41 111 ILE A C 1
ATOM 916 O O . ILE A 1 118 ? 17.371 30.056 40.088 1.00 33.07 111 ILE A O 1
ATOM 921 N N . VAL A 1 119 ? 18.669 30.218 41.910 1.00 33.30 112 VAL A N 1
ATOM 922 C CA . VAL A 1 119 ? 19.876 30.500 41.148 1.00 34.30 112 VAL A CA 1
ATOM 923 C C . VAL A 1 119 ? 20.763 29.233 41.283 1.00 34.09 112 VAL A C 1
ATOM 924 O O . VAL A 1 119 ? 20.979 28.711 42.382 1.00 33.90 112 VAL A O 1
ATOM 928 N N . VAL A 1 120 ? 21.215 28.728 40.140 1.00 34.08 113 VAL A N 1
ATOM 929 C CA . VAL A 1 120 ? 22.029 27.522 40.033 1.00 33.20 113 VAL A CA 1
ATOM 930 C C . VAL A 1 120 ? 23.060 27.789 38.973 1.00 33.37 113 VAL A C 1
ATOM 931 O O . VAL A 1 120 ? 22.849 27.581 37.763 1.00 35.99 113 VAL A O 1
ATOM 935 N N . ALA A 1 121 ? 24.201 28.290 39.426 1.00 33.36 114 ALA A N 1
ATOM 936 C CA . ALA A 1 121 ? 25.276 28.718 38.529 1.00 34.32 114 ALA A CA 1
ATOM 937 C C . ALA A 1 121 ? 26.589 27.995 38.843 1.00 32.83 114 ALA A C 1
ATOM 938 O O . ALA A 1 121 ? 27.040 28.003 39.975 1.00 31.74 114 ALA A O 1
ATOM 940 N N . GLU A 1 122 ? 27.168 27.330 37.835 1.00 34.21 115 GLU A N 1
ATOM 941 C CA . GLU A 1 122 ? 28.553 26.789 37.915 1.00 34.70 115 GLU A CA 1
ATOM 942 C C . GLU A 1 122 ? 28.694 25.763 39.061 1.00 33.80 115 GLU A C 1
ATOM 943 O O . GLU A 1 122 ? 29.709 25.679 39.741 1.00 33.29 115 GLU A O 1
ATOM 949 N N . VAL A 1 123 ? 27.658 24.973 39.209 1.00 33.82 116 VAL A N 1
ATOM 950 C CA . VAL A 1 123 ? 27.584 23.930 40.241 1.00 35.17 116 VAL A CA 1
ATOM 951 C C . VAL A 1 123 ? 27.187 22.540 39.708 1.00 35.58 116 VAL A C 1
ATOM 952 O O . VAL A 1 123 ? 27.774 21.542 40.132 1.00 37.01 116 VAL A O 1
ATOM 956 N N . LEU A 1 124 ? 26.229 22.459 38.783 1.00 35.00 117 LEU A N 1
ATOM 957 C CA . LEU A 1 124 ? 25.663 21.140 38.419 1.00 35.77 117 LEU A CA 1
ATOM 958 C C . LEU A 1 124 ? 26.661 20.201 37.735 1.00 35.79 117 LEU A C 1
ATOM 959 O O . LEU A 1 124 ? 26.518 18.982 37.838 1.00 35.64 117 LEU A O 1
ATOM 964 N N . TYR A 1 125 ? 27.724 20.732 37.134 1.00 35.74 118 TYR A N 1
ATOM 965 C CA . TYR A 1 125 ? 28.743 19.843 36.570 1.00 36.99 118 TYR A CA 1
ATOM 966 C C . TYR A 1 125 ? 29.618 19.110 37.598 1.00 37.65 118 TYR A C 1
ATOM 967 O O . TYR A 1 125 ? 30.368 18.200 37.237 1.00 37.22 118 TYR A O 1
ATOM 976 N N . TYR A 1 126 ? 29.537 19.473 38.877 1.00 36.34 119 TYR A N 1
ATOM 977 C CA . TYR A 1 126 ? 30.277 18.693 39.877 1.00 37.14 119 TYR A CA 1
ATOM 978 C C . TYR A 1 126 ? 29.617 17.335 40.159 1.00 37.08 119 TYR A C 1
ATOM 979 O O . TYR A 1 126 ? 30.186 16.476 40.790 1.00 38.42 119 TYR A O 1
ATOM 988 N N . LEU A 1 127 ? 28.410 17.131 39.699 1.00 35.23 120 LEU A N 1
ATOM 989 C CA . LEU A 1 127 ? 27.758 15.845 39.939 1.00 36.43 120 LEU A CA 1
ATOM 990 C C . LEU A 1 127 ? 28.442 14.770 39.072 1.00 38.12 120 LEU A C 1
ATOM 991 O O . LEU A 1 127 ? 29.067 15.081 38.060 1.00 38.49 120 LEU A O 1
ATOM 996 N N . GLU A 1 128 ? 28.336 13.510 39.485 1.00 40.18 121 GLU A N 1
ATOM 997 C CA . GLU A 1 128 ? 29.078 12.424 38.846 1.00 42.49 121 GLU A CA 1
ATOM 998 C C . GLU A 1 128 ? 28.565 11.945 37.492 1.00 42.01 121 GLU A C 1
ATOM 999 O O . GLU A 1 128 ? 29.349 11.465 36.677 1.00 42.75 121 GLU A O 1
ATOM 1005 N N . ASP A 1 129 ? 27.262 12.010 37.273 1.00 39.97 122 ASP A N 1
ATOM 1006 C CA . ASP A 1 129 ? 26.687 11.506 36.011 1.00 39.97 122 ASP A CA 1
ATOM 1007 C C . ASP A 1 129 ? 25.389 12.193 35.685 1.00 38.81 122 ASP A C 1
ATOM 1008 O O . ASP A 1 129 ? 24.909 13.023 36.472 1.00 36.61 122 ASP A O 1
ATOM 1013 N N . MET A 1 130 ? 24.809 11.826 34.536 1.00 40.25 123 MET A N 1
ATOM 1014 C CA . MET A 1 130 ? 23.562 12.425 34.041 1.00 39.78 123 MET A CA 1
ATOM 1015 C C . MET A 1 130 ? 22.321 12.037 34.838 1.00 39.35 123 MET A C 1
ATOM 1016 O O . MET A 1 130 ? 21.319 12.745 34.790 1.00 39.21 123 MET A O 1
ATOM 1021 N N . THR A 1 131 ? 22.344 10.887 35.503 1.00 39.93 124 THR A N 1
ATOM 1022 C CA . THR A 1 131 ? 21.206 10.470 36.316 1.00 40.27 124 THR A CA 1
ATOM 1023 C C . THR A 1 131 ? 21.110 11.372 37.549 1.00 39.14 124 THR A C 1
ATOM 1024 O O . THR A 1 131 ? 20.021 11.840 37.885 1.00 37.20 124 THR A O 1
ATOM 1028 N N . GLN A 1 132 ? 22.249 11.641 38.180 1.00 39.35 125 GLN A N 1
ATOM 1029 C CA . GLN A 1 132 ? 22.313 12.634 39.263 1.00 40.46 125 GLN A CA 1
ATOM 1030 C C . GLN A 1 132 ? 21.903 14.047 38.824 1.00 39.75 125 GLN A C 1
ATOM 1031 O O . GLN A 1 132 ? 21.202 14.722 39.577 1.00 39.68 125 GLN A O 1
ATOM 1037 N N . MET A 1 133 ? 22.317 14.489 37.629 1.00 39.70 126 MET A N 1
ATOM 1038 C CA . MET A 1 133 ? 21.905 15.821 37.156 1.00 40.61 126 MET A CA 1
ATOM 1039 C C . MET A 1 133 ? 20.385 15.927 37.026 1.00 40.73 126 MET A C 1
ATOM 1040 O O . MET A 1 133 ? 19.795 16.878 37.523 1.00 40.69 126 MET A O 1
ATOM 1045 N N . ARG A 1 134 ? 19.771 14.937 36.388 1.00 42.67 127 ARG A N 1
ATOM 1046 C CA . ARG A 1 134 ? 18.321 14.839 36.264 1.00 43.91 127 ARG A CA 1
ATOM 1047 C C . ARG A 1 134 ? 17.647 14.838 37.634 1.00 44.45 127 ARG A C 1
ATOM 1048 O O . ARG A 1 134 ? 16.635 15.507 37.824 1.00 45.63 127 ARG A O 1
ATOM 1056 N N . THR A 1 135 ? 18.159 14.038 38.568 1.00 44.26 128 THR A N 1
ATOM 1057 C CA . THR A 1 135 ? 17.582 13.996 39.904 1.00 44.13 128 THR A CA 1
ATOM 1058 C C . THR A 1 135 ? 17.620 15.404 40.535 1.00 42.29 128 THR A C 1
ATOM 1059 O O . THR A 1 135 ? 16.623 15.890 41.047 1.00 41.98 128 THR A O 1
ATOM 1063 N N . ALA A 1 136 ? 18.781 16.031 40.507 1.00 39.36 129 ALA A N 1
ATOM 1064 C CA . ALA A 1 136 ? 18.927 17.398 41.022 1.00 38.99 129 ALA A CA 1
ATOM 1065 C C . ALA A 1 136 ? 18.012 18.397 40.294 1.00 39.00 129 ALA A C 1
ATOM 1066 O O . ALA A 1 136 ? 17.431 19.270 40.898 1.00 39.47 129 ALA A O 1
ATOM 1068 N N . ILE A 1 137 ? 17.928 18.292 38.983 1.00 39.04 130 ILE A N 1
ATOM 1069 C CA . ILE A 1 137 ? 17.042 19.146 38.227 1.00 37.51 130 ILE A CA 1
ATOM 1070 C C . ILE A 1 137 ? 15.597 18.905 38.636 1.00 39.43 130 ILE A C 1
ATOM 1071 O O . ILE A 1 137 ? 14.882 19.869 38.830 1.00 40.01 130 ILE A O 1
ATOM 1076 N N . ASP A 1 138 ? 15.178 17.650 38.827 1.00 40.42 131 ASP A N 1
ATOM 1077 C CA . ASP A 1 138 ? 13.773 17.383 39.194 1.00 42.81 131 ASP A CA 1
ATOM 1078 C C . ASP A 1 138 ? 13.485 18.051 40.530 1.00 42.79 131 ASP A C 1
ATOM 1079 O O . ASP A 1 138 ? 12.377 18.558 40.782 1.00 44.75 131 ASP A O 1
ATOM 1084 N N . ASN A 1 139 ? 14.478 18.007 41.410 1.00 42.80 132 ASN A N 1
ATOM 1085 C CA . ASN A 1 139 ? 14.355 18.558 42.758 1.00 43.53 132 ASN A CA 1
ATOM 1086 C C . ASN A 1 139 ? 14.163 20.070 42.688 1.00 42.39 132 ASN A C 1
ATOM 1087 O O . ASN A 1 139 ? 13.324 20.632 43.385 1.00 42.43 132 ASN A O 1
ATOM 1092 N N . MET A 1 140 ? 14.986 20.717 41.856 1.00 41.18 133 MET A N 1
ATOM 1093 C CA . MET A 1 140 ? 14.891 22.151 41.620 1.00 41.02 133 MET A CA 1
ATOM 1094 C C . MET A 1 140 ? 13.512 22.520 41.021 1.00 42.93 133 MET A C 1
ATOM 1095 O O . MET A 1 140 ? 12.857 23.480 41.490 1.00 43.95 133 MET A O 1
ATOM 1100 N N . VAL A 1 141 ? 13.054 21.752 40.026 1.00 43.04 134 VAL A N 1
ATOM 1101 C CA . VAL A 1 141 ? 11.752 22.021 39.402 1.00 45.13 134 VAL A CA 1
ATOM 1102 C C . VAL A 1 141 ? 10.667 21.934 40.471 1.00 47.13 134 VAL A C 1
ATOM 1103 O O . VAL A 1 141 ? 9.841 22.841 40.589 1.00 47.57 134 VAL A O 1
ATOM 1107 N N . LYS A 1 142 ? 10.715 20.860 41.263 1.00 47.55 135 LYS A N 1
ATOM 1108 C CA . LYS A 1 142 ? 9.746 20.640 42.328 1.00 49.29 135 LYS A CA 1
ATOM 1109 C C . LYS A 1 142 ? 9.695 21.801 43.324 1.00 48.81 135 LYS A C 1
ATOM 1110 O O . LYS A 1 142 ? 8.605 22.170 43.766 1.00 50.83 135 LYS A O 1
ATOM 1116 N N . MET A 1 143 ? 10.861 22.359 43.685 1.00 46.09 136 MET A N 1
ATOM 1117 C CA . MET A 1 143 ? 10.916 23.507 44.627 1.00 45.98 136 MET A CA 1
ATOM 1118 C C . MET A 1 143 ? 10.620 24.902 44.004 1.00 45.55 136 MET A C 1
ATOM 1119 O O . MET A 1 143 ? 10.719 25.914 44.712 1.00 45.04 136 MET A O 1
ATOM 1124 N N . LEU A 1 144 ? 10.328 24.976 42.702 1.00 45.93 137 LEU A N 1
ATOM 1125 C CA . LEU A 1 144 ? 9.927 26.259 42.090 1.00 47.58 137 LEU A CA 1
ATOM 1126 C C . LEU A 1 144 ? 8.472 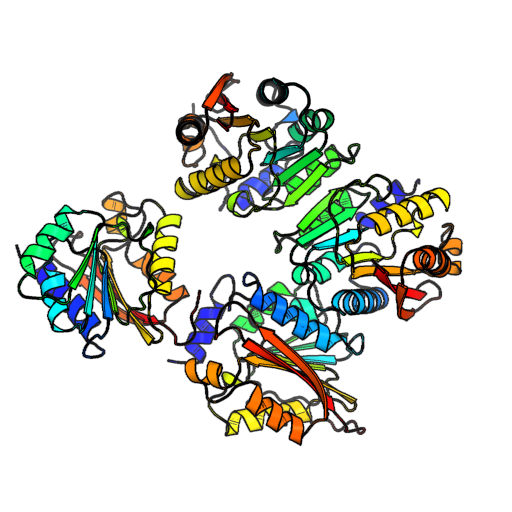26.561 42.467 1.00 50.50 137 LEU A C 1
ATOM 1127 O O . LEU A 1 144 ? 7.627 25.666 42.403 1.00 52.19 137 LEU A O 1
ATOM 1132 N N . ALA A 1 145 ? 8.196 27.801 42.867 1.00 51.74 138 ALA A N 1
ATOM 1133 C CA . ALA A 1 145 ? 6.828 28.253 43.099 1.00 56.43 138 ALA A CA 1
ATOM 1134 C C . ALA A 1 145 ? 6.062 28.301 41.758 1.00 58.69 138 ALA A C 1
ATOM 1135 O O . ALA A 1 145 ? 6.685 28.492 40.715 1.00 57.92 138 ALA A O 1
ATOM 1137 N N . PRO A 1 146 ? 4.718 28.138 41.780 1.00 63.11 139 PRO A N 1
ATOM 1138 C CA . PRO A 1 146 ? 3.910 28.161 40.549 1.00 65.31 139 PRO A CA 1
ATOM 1139 C C . PRO A 1 146 ? 4.145 29.269 39.503 1.00 65.51 139 PRO A C 1
ATOM 1140 O O . PRO A 1 146 ? 3.743 29.088 38.341 1.00 67.86 139 PRO A O 1
ATOM 1144 N N . GLY A 1 147 ? 4.748 30.397 39.876 1.00 63.81 140 GLY A N 1
ATOM 1145 C CA . GLY A 1 147 ? 5.095 31.432 38.887 1.00 63.34 140 GLY A CA 1
ATOM 1146 C C . GLY A 1 147 ? 6.575 31.792 38.838 1.00 60.28 140 GLY A C 1
ATOM 1147 O O . GLY A 1 147 ? 6.958 32.751 38.163 1.00 60.62 140 GLY A O 1
ATOM 1148 N N . GLY A 1 148 ? 7.400 31.011 39.540 1.00 56.49 141 GLY A N 1
ATOM 1149 C CA . GLY A 1 148 ? 8.764 31.390 39.822 1.00 53.80 141 GLY A CA 1
ATOM 1150 C C . GLY A 1 148 ? 9.705 31.136 38.679 1.00 51.22 141 GLY A C 1
ATOM 1151 O O . GLY A 1 148 ? 9.350 30.437 37.727 1.00 52.71 141 GLY A O 1
ATOM 1152 N N . HIS A 1 149 ? 10.895 31.724 38.765 1.00 47.18 142 HIS A N 1
ATOM 1153 C CA . HIS A 1 149 ? 11.920 31.547 37.737 1.00 45.29 142 HIS A CA 1
ATOM 1154 C C . HIS A 1 149 ? 13.133 30.818 38.263 1.00 42.01 142 HIS A C 1
ATOM 1155 O O . HIS A 1 149 ? 13.447 30.893 39.460 1.00 41.56 142 HIS A O 1
ATOM 1162 N N . LEU A 1 150 ? 13.817 30.144 37.345 1.00 40.60 143 LEU A N 1
ATOM 1163 C CA . LEU A 1 150 ? 15.066 29.471 37.643 1.00 39.10 143 LEU A CA 1
ATOM 1164 C C . LEU A 1 150 ? 16.108 30.103 36.737 1.00 39.42 143 LEU A C 1
ATOM 1165 O O . LEU A 1 150 ? 15.882 30.233 35.543 1.00 40.46 143 LEU A O 1
ATOM 1170 N N . VAL A 1 151 ? 17.191 30.578 37.326 1.00 39.08 144 VAL A N 1
ATOM 1171 C CA . VAL A 1 151 ? 18.280 31.208 36.591 1.00 40.16 144 VAL A CA 1
ATOM 1172 C C . VAL A 1 151 ? 19.450 30.266 36.645 1.00 39.05 144 VAL A C 1
ATOM 1173 O O . VAL A 1 151 ? 19.980 30.024 37.718 1.00 39.94 144 VAL A O 1
ATOM 1177 N N . PHE A 1 152 ? 19.825 29.724 35.484 1.00 39.60 145 PHE A N 1
ATOM 1178 C CA . PHE A 1 152 ? 20.864 28.724 35.377 1.00 39.47 145 PHE A CA 1
ATOM 1179 C C . PHE A 1 152 ? 22.021 29.297 34.619 1.00 39.66 145 PHE A C 1
ATOM 1180 O O . PHE A 1 152 ? 21.841 30.062 33.668 1.00 40.38 145 PHE A O 1
ATOM 1188 N N . GLY A 1 153 ? 23.224 28.945 35.036 1.00 38.24 146 GLY A N 1
ATOM 1189 C CA . GLY A 1 153 ? 24.396 29.319 34.255 1.00 39.44 146 GLY A CA 1
ATOM 1190 C C . GLY A 1 153 ? 25.425 28.224 34.311 1.00 38.80 146 GLY A C 1
ATOM 1191 O O . GLY A 1 153 ? 25.537 27.562 35.326 1.00 37.17 146 GLY A O 1
ATOM 1192 N N . SER A 1 154 ? 26.186 28.049 33.239 1.00 37.94 147 SER A N 1
ATOM 1193 C CA . SER A 1 154 ? 27.245 27.070 33.245 1.00 38.57 147 SER A CA 1
ATOM 1194 C C . SER A 1 154 ? 28.253 27.286 32.102 1.00 40.40 147 SER A C 1
ATOM 1195 O O . SER A 1 154 ? 27.909 27.787 31.030 1.00 40.92 147 SER A O 1
ATOM 1198 N N . ALA A 1 155 ? 29.508 26.964 32.384 1.00 40.99 148 ALA A N 1
ATOM 1199 C CA . ALA A 1 155 ? 30.491 26.701 31.371 1.00 42.92 148 ALA A CA 1
ATOM 1200 C C . ALA A 1 155 ? 29.870 25.743 30.357 1.00 42.83 148 ALA A C 1
ATOM 1201 O O . ALA A 1 155 ? 29.017 24.948 30.709 1.00 41.08 148 ALA A O 1
ATOM 1203 N N . ARG A 1 156 ? 30.268 25.859 29.098 1.00 45.18 149 ARG A N 1
ATOM 1204 C CA . ARG A 1 156 ? 29.714 25.005 28.054 1.00 46.27 149 ARG A CA 1
ATOM 1205 C C . ARG A 1 156 ? 30.135 23.549 28.205 1.00 46.50 149 ARG A C 1
ATOM 1206 O O . ARG A 1 156 ? 31.107 23.245 28.899 1.00 45.42 149 ARG A O 1
ATOM 1214 N N . ASP A 1 157 ? 29.389 22.669 27.526 1.00 47.70 150 ASP A N 1
ATOM 1215 C CA . ASP A 1 157 ? 29.661 21.222 27.489 1.00 48.35 150 ASP A CA 1
ATOM 1216 C C . ASP A 1 157 ? 31.145 20.877 27.248 1.00 50.87 150 ASP A C 1
ATOM 1217 O O . ASP A 1 157 ? 31.754 20.103 28.034 1.00 50.43 150 ASP A O 1
ATOM 1222 N N . ALA A 1 158 ? 31.698 21.430 26.158 1.00 51.96 151 ALA A N 1
ATOM 1223 C CA . ALA A 1 158 ? 33.076 21.183 25.745 1.00 54.61 151 ALA A CA 1
ATOM 1224 C C . ALA A 1 158 ? 34.046 21.589 26.830 1.00 54.56 151 ALA A C 1
ATOM 1225 O O . ALA A 1 158 ? 34.999 20.873 27.117 1.00 55.52 151 ALA A O 1
ATOM 1227 N N . THR A 1 159 ? 33.825 22.764 27.404 1.00 54.22 152 THR A N 1
ATOM 1228 C CA . THR A 1 159 ? 34.689 23.259 28.478 1.00 54.33 152 THR A CA 1
ATOM 1229 C C . THR A 1 159 ? 34.586 22.331 29.676 1.00 52.61 152 THR A C 1
ATOM 1230 O O . THR A 1 159 ? 35.593 21.978 30.282 1.00 53.12 152 THR A O 1
ATOM 1234 N N . CYS A 1 160 ? 33.352 21.947 30.006 1.00 51.16 153 CYS A N 1
ATOM 1235 C CA . CYS A 1 160 ? 33.094 21.064 31.147 1.00 49.88 153 CYS A CA 1
ATOM 1236 C C . CYS A 1 160 ? 33.764 19.706 30.961 1.00 51.66 153 CYS A C 1
ATOM 1237 O O . CYS A 1 160 ? 34.299 19.147 31.904 1.00 51.51 153 CYS A O 1
ATOM 1240 N N . ARG A 1 161 ? 33.750 19.199 29.739 1.00 54.01 154 ARG A N 1
ATOM 1241 C CA . ARG A 1 161 ? 34.368 17.914 29.438 1.00 56.51 154 ARG A CA 1
ATOM 1242 C C . ARG A 1 161 ? 35.895 17.995 29.512 1.00 58.69 154 ARG A C 1
ATOM 1243 O O . ARG A 1 161 ? 36.544 17.047 29.962 1.00 59.27 154 ARG A O 1
ATOM 1251 N N . ARG A 1 162 ? 36.454 19.129 29.091 1.00 59.85 155 ARG A N 1
ATOM 1252 C CA . ARG A 1 162 ? 37.880 19.392 29.241 1.00 62.19 155 ARG A CA 1
ATOM 1253 C C . ARG A 1 162 ? 38.247 19.460 30.723 1.00 60.75 155 ARG A C 1
ATOM 1254 O O . ARG A 1 162 ? 39.357 19.089 31.107 1.00 62.03 155 ARG A O 1
ATOM 1262 N N . TRP A 1 163 ? 37.308 19.910 31.560 1.00 57.43 156 TRP A N 1
ATOM 1263 C CA . TRP A 1 163 ? 37.541 19.946 33.004 1.00 56.37 156 TRP A CA 1
ATOM 1264 C C . TRP A 1 163 ? 37.359 18.591 33.704 1.00 55.21 156 TRP A C 1
ATOM 1265 O O . TRP A 1 163 ? 37.460 18.521 34.923 1.00 55.05 156 TRP A O 1
ATOM 1276 N N . GLY A 1 164 ? 37.088 17.533 32.945 1.00 55.13 157 GLY A N 1
ATOM 1277 C CA . GLY A 1 164 ? 36.860 16.205 33.508 1.00 54.93 157 GLY A CA 1
ATOM 1278 C C . GLY A 1 164 ? 35.419 15.909 33.896 1.00 52.50 157 GLY A C 1
ATOM 1279 O O . GLY A 1 164 ? 35.130 14.833 34.418 1.00 52.79 157 GLY A O 1
ATOM 1280 N N . HIS A 1 165 ? 34.508 16.849 33.655 1.00 50.52 158 HIS A N 1
ATOM 1281 C CA . HIS A 1 165 ? 33.107 16.649 34.035 1.00 48.28 158 HIS A CA 1
ATOM 1282 C C . HIS A 1 165 ? 32.307 16.069 32.885 1.00 48.21 158 HIS A C 1
ATOM 1283 O O . HIS A 1 165 ? 32.834 15.848 31.786 1.00 50.99 158 HIS A O 1
ATOM 1290 N N . VAL A 1 166 ? 31.040 15.758 33.138 1.00 46.56 159 VAL A N 1
ATOM 1291 C CA . VAL A 1 166 ? 30.241 15.022 32.147 1.00 46.52 159 VAL A CA 1
ATOM 1292 C C . VAL A 1 166 ? 29.473 15.934 31.158 1.00 45.67 159 VAL A C 1
ATOM 1293 O O . VAL A 1 166 ? 29.407 15.643 29.948 1.00 46.52 159 VAL A O 1
ATOM 1297 N N . ALA A 1 167 ? 28.870 17.010 31.666 1.00 43.55 160 ALA A N 1
ATOM 1298 C CA . ALA A 1 167 ? 28.132 17.909 30.812 1.00 42.69 160 ALA A CA 1
ATOM 1299 C C . ALA A 1 167 ? 28.003 19.306 31.429 1.00 41.20 160 ALA A C 1
ATOM 1300 O O . ALA A 1 167 ? 28.126 19.471 32.649 1.00 40.81 160 ALA A O 1
ATOM 1302 N N . GLY A 1 168 ? 27.749 20.292 30.564 1.00 41.32 161 GLY A N 1
ATOM 1303 C CA . GLY A 1 168 ? 27.631 21.692 30.949 1.00 40.81 161 GLY A CA 1
ATOM 1304 C C . GLY A 1 168 ? 26.347 22.333 30.434 1.00 41.20 161 GLY A C 1
ATOM 1305 O O . GLY A 1 168 ? 25.285 21.683 30.417 1.00 41.57 161 GLY A O 1
ATOM 1306 N N . ALA A 1 169 ? 26.455 23.594 29.995 1.00 41.19 162 ALA A N 1
ATOM 1307 C CA . ALA A 1 169 ? 25.295 24.452 29.730 1.00 40.41 162 ALA A CA 1
ATOM 1308 C C . ALA A 1 169 ? 24.272 23.829 28.786 1.00 41.14 162 ALA A C 1
ATOM 1309 O O . ALA A 1 169 ? 23.080 23.732 29.124 1.00 39.16 162 ALA A O 1
ATOM 1311 N N . GLU A 1 170 ? 24.738 23.383 27.625 1.00 42.14 163 GLU A N 1
ATOM 1312 C CA . GLU A 1 170 ? 23.820 23.044 26.541 1.00 44.39 163 GLU A CA 1
ATOM 1313 C C . GLU A 1 170 ? 23.015 21.811 26.928 1.00 44.24 163 GLU A C 1
ATOM 1314 O O . GLU A 1 170 ? 21.796 21.766 26.738 1.00 44.94 163 GLU A O 1
ATOM 1320 N N . THR A 1 171 ? 23.706 20.848 27.528 1.00 43.97 164 THR A N 1
ATOM 1321 C CA . THR A 1 171 ? 23.088 19.626 27.977 1.00 43.77 164 THR A CA 1
ATOM 1322 C C . THR A 1 171 ? 22.037 19.873 29.056 1.00 43.41 164 THR A C 1
ATOM 1323 O O . THR A 1 171 ? 20.903 19.382 28.944 1.00 42.53 164 THR A O 1
ATOM 1327 N N . VAL A 1 172 ? 22.392 20.651 30.080 1.00 41.36 165 VAL A N 1
ATOM 1328 C CA . VAL A 1 172 ? 21.435 20.980 31.126 1.00 40.96 165 VAL A CA 1
ATOM 1329 C C . VAL A 1 172 ? 20.251 21.813 30.611 1.00 42.18 165 VAL A C 1
ATOM 1330 O O . VAL A 1 172 ? 19.104 21.536 30.958 1.00 43.26 165 VAL A O 1
ATOM 1334 N N . ILE A 1 173 ? 20.514 22.817 29.776 1.00 43.15 166 ILE A N 1
ATOM 1335 C CA . ILE A 1 173 ? 19.438 23.628 29.198 1.00 44.25 166 ILE A CA 1
ATOM 1336 C C . ILE A 1 173 ? 18.420 22.718 28.520 1.00 45.81 166 ILE A C 1
ATOM 1337 O O . ILE A 1 173 ? 17.205 22.908 28.667 1.00 46.28 166 ILE A O 1
ATOM 1342 N N . THR A 1 174 ? 18.918 21.714 27.784 1.00 46.68 167 THR A N 1
ATOM 1343 C CA . THR A 1 174 ? 18.054 20.763 27.115 1.00 48.00 167 THR A CA 1
ATOM 1344 C C . THR A 1 174 ? 17.113 20.062 28.079 1.00 47.63 167 THR A C 1
ATOM 1345 O O . THR A 1 174 ? 15.911 19.940 27.797 1.00 49.99 167 THR A O 1
ATOM 1349 N N . ILE A 1 175 ? 17.666 19.598 29.191 1.00 46.51 168 ILE A N 1
ATOM 1350 C CA . ILE A 1 175 ? 16.924 18.844 30.204 1.00 46.38 168 ILE A CA 1
ATOM 1351 C C . ILE A 1 175 ? 15.969 19.773 30.953 1.00 45.63 168 ILE A C 1
ATOM 1352 O O . ILE A 1 175 ? 14.804 19.431 31.189 1.00 47.76 168 ILE A O 1
ATOM 1357 N N . LEU A 1 176 ? 16.470 20.953 31.312 1.00 43.98 169 LEU A N 1
ATOM 1358 C CA . LEU A 1 176 ? 15.631 21.967 31.944 1.00 43.05 169 LEU A CA 1
ATOM 1359 C C . LEU A 1 176 ? 14.403 22.278 31.111 1.00 44.70 169 LEU A C 1
ATOM 1360 O O . LEU A 1 176 ? 13.324 22.434 31.665 1.00 44.87 169 LEU A O 1
ATOM 1365 N N . THR A 1 177 ? 14.576 22.346 29.784 1.00 46.76 170 THR A N 1
ATOM 1366 C CA . THR A 1 177 ? 13.517 22.740 28.854 1.00 49.63 170 THR A CA 1
ATOM 1367 C C . THR A 1 177 ? 12.326 21.739 28.783 1.00 52.50 170 THR A C 1
ATOM 1368 O O . THR A 1 177 ? 11.221 22.109 28.346 1.00 55.21 170 THR A O 1
ATOM 1372 N N . GLU A 1 178 ? 12.561 20.492 29.203 1.00 52.59 171 GLU A N 1
ATOM 1373 C CA . GLU A 1 178 ? 11.538 19.437 29.236 1.00 55.10 171 GLU A CA 1
ATOM 1374 C C . GLU A 1 178 ? 10.506 19.717 30.313 1.00 54.84 171 GLU A C 1
ATOM 1375 O O . GLU A 1 178 ? 9.358 19.289 30.204 1.00 56.93 171 GLU A O 1
ATOM 1381 N N . ALA A 1 179 ? 10.937 20.388 31.383 1.00 52.41 172 ALA A N 1
ATOM 1382 C CA . ALA A 1 179 ? 10.039 20.706 32.494 1.00 52.53 172 ALA A CA 1
ATOM 1383 C C . ALA A 1 179 ? 9.657 22.207 32.559 1.00 51.94 172 ALA A C 1
ATOM 1384 O O . ALA A 1 179 ? 8.595 22.563 33.094 1.00 51.89 172 ALA A O 1
ATOM 1386 N N . LEU A 1 180 ? 10.513 23.067 32.010 1.00 50.32 173 LEU A N 1
ATOM 1387 C CA . LEU A 1 180 ? 10.379 24.522 32.174 1.00 50.20 173 LEU A CA 1
ATOM 1388 C C . LEU A 1 180 ? 10.389 25.236 30.836 1.00 51.09 173 LEU A C 1
ATOM 1389 O O . LEU A 1 180 ? 10.810 24.668 29.837 1.00 51.43 173 LEU A O 1
ATOM 1394 N N . THR A 1 181 ? 9.934 26.489 30.846 1.00 51.72 174 THR A N 1
ATOM 1395 C CA . THR A 1 181 ? 9.849 27.329 29.654 1.00 52.32 174 THR A CA 1
ATOM 1396 C C . THR A 1 181 ? 11.019 28.331 29.632 1.00 50.98 174 THR A C 1
ATOM 1397 O O . THR A 1 181 ? 11.193 29.121 30.559 1.00 48.80 174 THR A O 1
ATOM 1401 N N . GLU A 1 182 ? 11.847 28.281 28.595 1.00 51.13 175 GLU A N 1
ATOM 1402 C CA . GLU A 1 182 ? 12.958 29.228 28.478 1.00 50.98 175 GLU A CA 1
ATOM 1403 C C . GLU A 1 182 ? 12.405 30.629 28.194 1.00 53.08 175 GLU A C 1
ATOM 1404 O O . GLU A 1 182 ? 11.642 30.804 27.229 1.00 55.30 175 GLU A O 1
ATOM 1410 N N . VAL A 1 183 ? 12.754 31.611 29.027 1.00 52.08 176 VAL A N 1
ATOM 1411 C CA . VAL A 1 183 ? 12.284 32.994 28.833 1.00 54.88 176 VAL A CA 1
ATOM 1412 C C . VAL A 1 183 ? 13.361 33.909 28.218 1.00 55.80 176 VAL A C 1
ATOM 1413 O O . VAL A 1 183 ? 13.026 34.925 27.597 1.00 58.02 176 VAL A O 1
ATOM 1417 N N . GLU A 1 184 ? 14.636 33.554 28.393 1.00 53.78 177 GLU A N 1
ATOM 1418 C CA . GLU A 1 184 ? 15.757 34.376 27.925 1.00 55.02 177 GLU A CA 1
ATOM 1419 C C . GLU A 1 184 ? 17.060 33.616 28.074 1.00 52.41 177 GLU A C 1
ATOM 1420 O O . GLU A 1 184 ? 17.140 32.741 28.931 1.00 50.33 177 GLU A O 1
ATOM 1426 N N . ARG A 1 185 ? 18.077 33.962 27.279 1.00 52.41 178 ARG A N 1
ATOM 1427 C CA . ARG A 1 185 ? 19.431 33.433 27.498 1.00 51.35 178 ARG A CA 1
ATOM 1428 C C . ARG A 1 185 ? 20.489 34.468 27.180 1.00 52.80 178 ARG A C 1
ATOM 1429 O O . ARG A 1 185 ? 20.209 35.456 26.504 1.00 56.03 178 ARG A O 1
ATOM 1437 N N . VAL A 1 186 ? 21.697 34.232 27.667 1.00 52.23 179 VAL A N 1
ATOM 1438 C CA . VAL A 1 186 ? 22.835 35.105 27.395 1.00 54.10 179 VAL A CA 1
ATOM 1439 C C . VAL A 1 186 ? 24.095 34.312 27.369 1.00 53.76 179 VAL A C 1
ATOM 1440 O O . VAL A 1 186 ? 24.280 33.403 28.147 1.00 51.24 179 VAL A O 1
ATOM 1444 N N . GLN A 1 187 ? 24.993 34.731 26.505 1.00 56.36 180 GLN A N 1
ATOM 1445 C CA . GLN A 1 187 ? 26.318 34.181 26.450 1.00 57.30 180 GLN A CA 1
ATOM 1446 C C . GLN A 1 187 ? 27.286 35.121 27.155 1.00 58.78 180 GLN A C 1
ATOM 1447 O O . GLN A 1 187 ? 27.096 36.337 27.152 1.00 60.60 180 GLN A O 1
ATOM 1453 N N . CYS A 1 188 ? 28.339 34.560 27.732 1.00 58.13 181 CYS A N 1
ATOM 1454 C CA . CYS A 1 188 ? 29.294 35.332 28.469 1.00 59.44 181 CYS A CA 1
ATOM 1455 C C . CYS A 1 188 ? 30.695 34.834 28.156 1.00 59.97 181 CYS A C 1
ATOM 1456 O O . CYS A 1 188 ? 31.001 33.688 28.416 1.00 58.60 181 CYS A O 1
ATOM 1459 N N . GLN A 1 189 ? 31.563 35.683 27.628 1.00 63.00 182 GLN A N 1
ATOM 1460 C CA . GLN A 1 189 ? 32.872 35.207 27.197 1.00 64.46 182 GLN A CA 1
ATOM 1461 C C . GLN A 1 189 ? 34.012 36.036 27.746 1.00 66.51 182 GLN A C 1
ATOM 1462 O O . GLN A 1 189 ? 33.924 37.253 27.792 1.00 68.64 182 GLN A O 1
ATOM 1468 N N . GLY A 1 190 ? 35.091 35.367 28.131 1.00 66.59 183 GLY A N 1
ATOM 1469 C CA . GLY A 1 190 ? 36.240 36.039 28.718 1.00 69.44 183 GLY A CA 1
ATOM 1470 C C . GLY A 1 190 ? 37.465 36.053 27.829 1.00 73.70 183 GLY A C 1
ATOM 1471 O O . GLY A 1 190 ? 37.402 36.495 26.688 1.00 76.60 183 GLY A O 1
ATOM 1472 N N . GLN A 1 191 ? 38.585 35.578 28.368 1.00 75.03 184 GLN A N 1
ATOM 1473 C CA . GLN A 1 191 ? 39.887 35.677 27.708 1.00 79.58 184 GLN A CA 1
ATOM 1474 C C . GLN A 1 191 ? 40.282 34.381 27.016 1.00 79.69 184 GLN A C 1
ATOM 1475 O O . GLN A 1 191 ? 41.177 34.375 26.182 1.00 82.68 184 GLN A O 1
ATOM 1481 N N . SER A 1 192 ? 39.616 33.287 27.355 1.00 76.39 185 SER A N 1
ATOM 1482 C CA . SER A 1 192 ? 40.014 31.986 26.848 1.00 76.97 185 SER A CA 1
ATOM 1483 C C . SER A 1 192 ? 38.817 31.082 26.582 1.00 73.86 185 SER A C 1
ATOM 1484 O O . SER A 1 192 ? 37.656 31.433 26.871 1.00 71.43 185 SER A O 1
ATOM 1487 N N . ALA A 1 193 ? 39.117 29.906 26.039 1.00 74.16 186 ALA A N 1
ATOM 1488 C CA . ALA A 1 193 ? 38.110 28.884 25.800 1.00 71.71 186 ALA A CA 1
ATOM 1489 C C . ALA A 1 193 ? 37.419 28.475 27.114 1.00 67.75 186 ALA A C 1
ATOM 1490 O O . ALA A 1 193 ? 36.210 28.219 27.118 1.00 65.79 186 ALA A O 1
ATOM 1492 N N . ASP A 1 194 ? 38.177 28.440 28.221 1.00 67.47 187 ASP A N 1
ATOM 1493 C CA . ASP A 1 194 ? 37.634 28.160 29.586 1.00 64.58 187 ASP A CA 1
ATOM 1494 C C . ASP A 1 194 ? 36.605 29.183 30.090 1.00 61.54 187 ASP A C 1
ATOM 1495 O O . ASP A 1 194 ? 35.864 28.912 31.043 1.00 59.06 187 ASP A O 1
ATOM 1500 N N . GLU A 1 195 ? 36.620 30.380 29.508 1.00 62.48 188 GLU A N 1
ATOM 1501 C CA . GLU A 1 195 ? 35.732 31.466 29.919 1.00 60.67 188 GLU A CA 1
ATOM 1502 C C . GLU A 1 195 ? 34.669 31.656 28.860 1.00 60.41 188 GLU A C 1
ATOM 1503 O O . GLU A 1 195 ? 34.741 32.571 28.024 1.00 62.57 188 GLU A O 1
ATOM 1509 N N . ASP A 1 196 ? 33.694 30.747 28.884 1.00 58.03 189 ASP A N 1
ATOM 1510 C CA . ASP A 1 196 ? 32.629 30.758 27.888 1.00 58.16 189 ASP A CA 1
ATOM 1511 C C . ASP A 1 196 ? 31.398 30.092 28.423 1.00 54.88 189 ASP A C 1
ATOM 1512 O O . ASP A 1 196 ? 31.286 28.865 28.412 1.00 54.71 189 ASP A O 1
ATOM 1517 N N . CYS A 1 197 ? 30.467 30.939 28.841 1.00 53.75 190 CYS A N 1
ATOM 1518 C CA . CYS A 1 197 ? 29.377 30.586 29.711 1.00 51.18 190 CYS A CA 1
ATOM 1519 C C . CYS A 1 197 ? 28.068 30.835 29.004 1.00 50.47 190 CYS A C 1
ATOM 1520 O O . CYS A 1 197 ? 27.939 31.785 28.238 1.00 52.18 190 CYS A O 1
ATOM 1523 N N . LEU A 1 198 ? 27.097 29.985 29.279 1.00 48.42 191 LEU A N 1
ATOM 1524 C CA . LEU A 1 198 ? 25.737 30.170 28.783 1.00 48.70 191 LEU A CA 1
ATOM 1525 C C . LEU A 1 198 ? 24.872 30.325 30.007 1.00 46.75 191 LEU A C 1
ATOM 1526 O O . LEU A 1 198 ? 25.013 29.554 30.942 1.00 44.59 191 LEU A O 1
ATOM 1531 N N . LEU A 1 199 ? 24.036 31.361 30.021 1.00 47.07 192 LEU A N 1
ATOM 1532 C CA . LEU A 1 199 ? 23.053 31.542 31.065 1.00 46.27 192 LEU A CA 1
ATOM 1533 C C . LEU A 1 199 ? 21.699 31.560 30.414 1.00 46.52 192 LEU A C 1
ATOM 1534 O O . LEU A 1 199 ? 21.542 32.071 29.297 1.00 49.26 192 LEU A O 1
ATOM 1539 N N . ALA A 1 200 ? 20.724 31.004 31.118 1.00 44.94 193 ALA A N 1
ATOM 1540 C CA . ALA A 1 200 ? 19.336 30.995 30.677 1.00 45.16 193 ALA A CA 1
ATOM 1541 C C . ALA A 1 200 ? 18.420 31.141 31.895 1.00 44.39 193 ALA A C 1
ATOM 1542 O O . ALA A 1 200 ? 18.670 30.577 32.972 1.00 42.79 193 ALA A O 1
ATOM 1544 N N . ARG A 1 201 ? 17.360 31.909 31.700 1.00 46.18 194 ARG A N 1
ATOM 1545 C CA . ARG A 1 201 ? 16.345 32.124 32.696 1.00 46.87 194 ARG A CA 1
ATOM 1546 C C . ARG A 1 201 ? 15.126 31.333 32.262 1.00 47.27 194 ARG A C 1
ATOM 1547 O O . ARG A 1 201 ? 14.614 31.519 31.148 1.00 48.96 194 ARG A O 1
ATOM 1555 N N . PHE A 1 202 ? 14.668 30.454 33.150 1.00 46.89 195 PHE A N 1
ATOM 1556 C CA . PHE A 1 202 ? 13.500 29.605 32.880 1.00 48.20 195 PHE A CA 1
ATOM 1557 C C . PHE A 1 202 ? 12.311 29.998 33.753 1.00 50.38 195 PHE A C 1
ATOM 1558 O O . PHE A 1 202 ? 12.487 30.474 34.879 1.00 49.66 195 PHE A O 1
ATOM 1566 N N . ARG A 1 203 ? 11.104 29.842 33.215 1.00 53.53 196 ARG A N 1
ATOM 1567 C CA . ARG A 1 203 ? 9.890 30.050 33.976 1.00 56.70 196 ARG A CA 1
ATOM 1568 C C . ARG A 1 203 ? 9.174 28.727 34.183 1.00 58.48 196 ARG A C 1
ATOM 1569 O O . ARG A 1 203 ? 9.215 27.832 33.336 1.00 57.25 196 ARG A O 1
ATOM 1577 N N . ASN A 1 204 ? 8.504 28.625 35.320 1.00 61.58 197 ASN A N 1
ATOM 1578 C CA . ASN A 1 204 ? 7.740 27.453 35.663 1.00 64.86 197 ASN A CA 1
ATOM 1579 C C . ASN A 1 204 ? 6.379 27.598 35.036 1.00 70.19 197 ASN A C 1
ATOM 1580 O O . ASN A 1 204 ? 5.568 28.398 35.533 1.00 72.33 197 ASN A O 1
ATOM 1585 N N . PRO A 1 205 ? 6.109 26.833 33.950 1.00 73.51 198 PRO A N 1
ATOM 1586 C CA . PRO A 1 205 ? 4.797 26.940 33.311 1.00 78.48 198 PRO A CA 1
ATOM 1587 C C . PRO A 1 205 ? 3.717 26.358 34.254 1.00 81.95 198 PRO A C 1
ATOM 1588 O O . PRO A 1 205 ? 3.368 25.171 34.169 1.00 83.20 198 PRO A O 1
ATOM 1592 N N . GLU A 1 206 ? 3.229 27.193 35.176 1.00 84.21 199 GLU A N 1
ATOM 1593 C CA . GLU A 1 206 ? 2.435 26.705 36.314 1.00 86.67 199 GLU A CA 1
ATOM 1594 C C . GLU A 1 206 ? 1.822 27.859 37.147 1.00 88.48 199 GLU A C 1
ATOM 1595 O O . GLU A 1 206 ? 0.787 28.454 36.801 1.00 91.76 199 GLU A O 1
ATOM 1601 N N . ASP B 1 11 ? 36.251 46.777 73.801 1.00 71.71 4 ASP B N 1
ATOM 1602 C CA . ASP B 1 11 ? 35.526 45.756 72.980 1.00 67.09 4 ASP B CA 1
ATOM 1603 C C . ASP B 1 11 ? 34.005 45.779 73.212 1.00 65.27 4 ASP B C 1
ATOM 1604 O O . ASP B 1 11 ? 33.530 45.678 74.351 1.00 65.91 4 ASP B O 1
ATOM 1609 N N . ASN B 1 12 ? 33.251 45.932 72.124 1.00 63.24 5 ASN B N 1
ATOM 1610 C CA . ASN B 1 12 ? 31.820 45.648 72.159 1.00 61.53 5 ASN B CA 1
ATOM 1611 C C . ASN B 1 12 ? 31.633 44.125 72.292 1.00 56.62 5 ASN B C 1
ATOM 1612 O O . ASN B 1 12 ? 32.603 43.347 72.283 1.00 54.27 5 ASN B O 1
ATOM 1617 N N . THR B 1 13 ? 30.392 43.694 72.441 1.00 55.07 6 THR B N 1
ATOM 1618 C CA . THR B 1 13 ? 30.145 42.290 72.742 1.00 51.43 6 THR B CA 1
ATOM 1619 C C . THR B 1 13 ? 30.644 41.404 71.603 1.00 47.13 6 THR B C 1
ATOM 1620 O O . THR B 1 13 ? 31.196 40.324 71.836 1.00 44.71 6 THR B O 1
ATOM 1624 N N . TYR B 1 14 ? 30.505 41.886 70.374 1.00 46.62 7 TYR B N 1
ATOM 1625 C CA . TYR B 1 14 ? 30.817 41.084 69.182 1.00 44.58 7 TYR B CA 1
ATOM 1626 C C . TYR B 1 14 ? 32.306 40.846 69.032 1.00 43.49 7 TYR B C 1
ATOM 1627 O O . TYR B 1 14 ? 32.750 39.729 68.688 1.00 40.94 7 TYR B O 1
ATOM 1636 N N . GLN B 1 15 ? 33.082 41.885 69.314 1.00 43.93 8 GLN B N 1
ATOM 1637 C CA . GLN B 1 15 ? 34.521 41.729 69.397 1.00 44.39 8 GLN B CA 1
ATOM 1638 C C . GLN B 1 15 ? 34.960 40.695 70.481 1.00 42.14 8 GLN B C 1
ATOM 1639 O O . GLN B 1 15 ? 35.896 39.918 70.232 1.00 40.96 8 GLN B O 1
ATOM 1645 N N . SER B 1 16 ? 34.304 40.646 71.649 1.00 40.83 9 SER B N 1
ATOM 1646 C CA . SER B 1 16 ? 34.748 39.672 72.667 1.00 40.25 9 SER B CA 1
ATOM 1647 C C . SER B 1 16 ? 34.312 38.284 72.220 1.00 36.11 9 SER B C 1
ATOM 1648 O O . SER B 1 16 ? 35.078 37.346 72.327 1.00 33.16 9 SER B O 1
ATOM 1651 N N . LEU B 1 17 ? 33.087 38.159 71.699 1.00 34.66 10 LEU B N 1
ATOM 1652 C CA . LEU B 1 17 ? 32.650 36.843 71.202 1.00 32.15 10 LEU B CA 1
ATOM 1653 C C . LEU B 1 17 ? 33.625 36.314 70.106 1.00 32.36 10 LEU B C 1
ATOM 1654 O O . LEU B 1 17 ? 33.953 35.108 70.080 1.00 31.53 10 LEU B O 1
ATOM 1659 N N . GLU B 1 18 ? 34.102 37.200 69.223 1.00 33.88 11 GLU B N 1
ATOM 1660 C CA . GLU B 1 18 ? 34.900 36.789 68.084 1.00 35.72 11 GLU B CA 1
ATOM 1661 C C . GLU B 1 18 ? 36.231 36.204 68.601 1.00 37.01 11 GLU B C 1
ATOM 1662 O O . GLU B 1 18 ? 36.785 35.233 68.068 1.00 36.69 11 GLU B O 1
ATOM 1668 N N . ARG B 1 19 ? 36.694 36.794 69.674 1.00 37.05 12 ARG B N 1
ATOM 1669 C CA . ARG B 1 19 ? 37.938 36.388 70.276 1.00 40.63 12 ARG B CA 1
ATOM 1670 C C . ARG B 1 19 ? 37.746 35.024 70.949 1.00 38.66 12 ARG B C 1
ATOM 1671 O O . ARG B 1 19 ? 38.572 34.122 70.787 1.00 41.10 12 ARG B O 1
ATOM 1679 N N . GLU B 1 20 ? 36.647 34.832 71.665 1.00 36.75 13 GLU B N 1
ATOM 1680 C CA . GLU B 1 20 ? 36.446 33.528 72.303 1.00 34.55 13 GLU B CA 1
ATOM 1681 C C . GLU B 1 20 ? 36.261 32.437 71.241 1.00 32.52 13 GLU B C 1
ATOM 1682 O O . GLU B 1 20 ? 36.717 31.316 71.423 1.00 31.47 13 GLU B O 1
ATOM 1688 N N . LEU B 1 21 ? 35.635 32.781 70.116 1.00 32.12 14 LEU B N 1
ATOM 1689 C CA . LEU B 1 21 ? 35.279 31.786 69.084 1.00 32.20 14 LEU B CA 1
ATOM 1690 C C . LEU B 1 21 ? 36.511 31.330 68.270 1.00 35.60 14 LEU B C 1
ATOM 1691 O O . LEU B 1 21 ? 36.420 30.362 67.474 1.00 35.75 14 LEU B O 1
ATOM 1696 N N . ALA B 1 22 ? 37.626 32.069 68.419 1.00 36.31 15 ALA B N 1
ATOM 1697 C CA . ALA B 1 22 ? 38.890 31.742 67.775 1.00 39.19 15 ALA B CA 1
ATOM 1698 C C . ALA B 1 22 ? 39.754 30.789 68.585 1.00 40.27 15 ALA B C 1
ATOM 1699 O O . ALA B 1 22 ? 40.746 30.309 68.073 1.00 40.41 15 ALA B O 1
ATOM 1701 N N . ASN B 1 23 ? 39.405 30.543 69.847 1.00 38.68 16 ASN B N 1
ATOM 1702 C CA . ASN B 1 23 ? 40.123 29.559 70.632 1.00 40.70 16 ASN B CA 1
ATOM 1703 C C . ASN B 1 23 ? 39.799 28.162 70.143 1.00 40.84 16 ASN B C 1
ATOM 1704 O O . ASN B 1 23 ? 38.723 27.919 69.601 1.00 38.67 16 ASN B O 1
ATOM 1709 N N . ASP B 1 24 ? 40.687 27.235 70.400 1.00 42.53 17 ASP B N 1
ATOM 1710 C CA . ASP B 1 24 ? 40.477 25.883 69.982 1.00 43.97 17 ASP B CA 1
ATOM 1711 C C . ASP B 1 24 ? 39.241 25.263 70.610 1.00 40.60 17 ASP B C 1
ATOM 1712 O O . ASP B 1 24 ? 38.585 24.500 69.984 1.00 41.65 17 ASP B O 1
ATOM 1717 N N . ASP B 1 25 ? 38.977 25.597 71.857 1.00 37.20 18 ASP B N 1
ATOM 1718 C CA . ASP B 1 25 ? 37.863 25.102 72.628 1.00 34.27 18 ASP B CA 1
ATOM 1719 C C . ASP B 1 25 ? 37.145 26.305 73.221 1.00 32.20 18 ASP B C 1
ATOM 1720 O O . ASP B 1 25 ? 37.395 26.669 74.327 1.00 31.70 18 ASP B O 1
ATOM 1725 N N . PRO B 1 26 ? 36.268 26.937 72.463 1.00 30.69 19 PRO B N 1
ATOM 1726 C CA . PRO B 1 26 ? 35.629 28.138 73.001 1.00 28.98 19 PRO B CA 1
ATOM 1727 C C . PRO B 1 26 ? 34.841 27.840 74.243 1.00 28.61 19 PRO B C 1
ATOM 1728 O O . PRO B 1 26 ? 33.958 26.949 74.218 1.00 26.58 19 PRO B O 1
ATOM 1732 N N . TRP B 1 27 ? 35.097 28.674 75.251 1.00 27.67 20 TRP B N 1
ATOM 1733 C CA . TRP B 1 27 ? 34.545 28.622 76.588 1.00 29.87 20 TRP B CA 1
ATOM 1734 C C . TRP B 1 27 ? 34.735 27.300 77.307 1.00 31.79 20 TRP B C 1
ATOM 1735 O O . TRP B 1 27 ? 33.866 26.963 78.141 1.00 33.76 20 TRP B O 1
ATOM 1746 N N . ARG B 1 28 ? 35.801 26.563 76.965 1.00 31.08 21 ARG B N 1
ATOM 1747 C CA . ARG B 1 28 ? 36.075 25.241 77.476 1.00 32.32 21 ARG B CA 1
ATOM 1748 C C . ARG B 1 28 ? 34.860 24.320 77.500 1.00 30.61 21 ARG B C 1
ATOM 1749 O O . ARG B 1 28 ? 34.712 23.501 78.407 1.00 31.12 21 ARG B O 1
ATOM 1757 N N . LEU B 1 29 ? 34.009 24.446 76.493 1.00 29.72 22 LEU B N 1
ATOM 1758 C CA . LEU B 1 29 ? 32.850 23.609 76.404 1.00 29.49 22 LEU B CA 1
ATOM 1759 C C . LEU B 1 29 ? 33.211 22.161 76.177 1.00 30.32 22 LEU B C 1
ATOM 1760 O O . LEU B 1 29 ? 32.517 21.305 76.649 1.00 29.85 22 LEU B O 1
ATOM 1765 N N . ASP B 1 30 ? 34.388 21.838 75.606 1.00 33.93 23 ASP B N 1
ATOM 1766 C CA . ASP B 1 30 ? 34.714 20.408 75.544 1.00 33.66 23 ASP B CA 1
ATOM 1767 C C . ASP B 1 30 ? 35.481 19.902 76.749 1.00 34.94 23 ASP B C 1
ATOM 1768 O O . ASP B 1 30 ? 35.295 18.743 77.196 1.00 35.21 23 ASP B O 1
ATOM 1773 N N . ASP B 1 31 ? 36.404 20.722 77.258 1.00 35.20 24 ASP B N 1
ATOM 1774 C CA . ASP B 1 31 ? 37.413 20.217 78.162 1.00 36.39 24 ASP B CA 1
ATOM 1775 C C . ASP B 1 31 ? 36.920 20.306 79.588 1.00 33.78 24 ASP B C 1
ATOM 1776 O O . ASP B 1 31 ? 37.444 19.582 80.407 1.00 34.15 24 ASP B O 1
ATOM 1781 N N . ASN B 1 32 ? 35.997 21.235 79.906 1.00 25.22 25 ASN B N 1
ATOM 1782 C CA . ASN B 1 32 ? 35.639 21.510 81.351 1.00 27.08 25 ASN B CA 1
ATOM 1783 C C . ASN B 1 32 ? 34.536 20.595 81.823 1.00 26.50 25 ASN B C 1
ATOM 1784 O O . ASN B 1 32 ? 33.390 20.613 81.199 1.00 24.54 25 ASN B O 1
ATOM 1789 N N . PRO B 1 33 ? 34.787 19.782 82.867 1.00 28.49 26 PRO B N 1
ATOM 1790 C CA . PRO B 1 33 ? 33.764 18.828 83.291 1.00 30.02 26 PRO B CA 1
ATOM 1791 C C . PRO B 1 33 ? 32.446 19.471 83.678 1.00 30.42 26 PRO B C 1
ATOM 1792 O O . PRO B 1 33 ? 31.383 18.882 83.507 1.00 31.99 26 PRO B O 1
ATOM 1796 N N . PHE B 1 34 ? 32.537 20.686 84.215 1.00 31.75 27 PHE B N 1
ATOM 1797 C CA . PHE B 1 34 ? 31.367 21.447 84.559 1.00 30.13 27 PHE B CA 1
ATOM 1798 C C . PHE B 1 34 ? 30.512 21.734 83.340 1.00 28.46 27 PHE B C 1
ATOM 1799 O O . PHE B 1 34 ? 29.295 21.620 83.412 1.00 28.40 27 PHE B O 1
ATOM 1807 N N . GLU B 1 35 ? 31.138 22.101 82.224 1.00 26.98 28 GLU B N 1
ATOM 1808 C CA . GLU B 1 35 ? 30.411 22.414 81.004 1.00 26.63 28 GLU B CA 1
ATOM 1809 C C . GLU B 1 35 ? 29.769 21.117 80.405 1.00 25.09 28 GLU B C 1
ATOM 1810 O O . GLU B 1 35 ? 28.589 21.086 79.936 1.00 23.96 28 GLU B O 1
ATOM 1816 N N . ARG B 1 36 ? 30.508 20.017 80.531 1.00 25.50 29 ARG B N 1
ATOM 1817 C CA . ARG B 1 36 ? 29.947 18.714 80.139 1.00 24.87 29 ARG B CA 1
ATOM 1818 C C . ARG B 1 36 ? 28.703 18.358 80.977 1.00 24.99 29 ARG B C 1
ATOM 1819 O O . ARG B 1 36 ? 27.684 17.951 80.411 1.00 22.25 29 ARG B O 1
ATOM 1827 N N . GLU B 1 37 ? 28.786 18.490 82.299 1.00 29.60 30 GLU B N 1
ATOM 1828 C CA . GLU B 1 37 ? 27.666 18.125 83.154 1.00 32.43 30 GLU B CA 1
ATOM 1829 C C . GLU B 1 37 ? 26.515 19.051 82.827 1.00 29.77 30 GLU B C 1
ATOM 1830 O O . GLU B 1 37 ? 25.340 18.612 82.724 1.00 30.25 30 GLU B O 1
ATOM 1836 N N . ARG B 1 38 ? 26.838 20.321 82.557 1.00 29.37 31 ARG B N 1
ATOM 1837 C CA . ARG B 1 38 ? 25.794 21.289 82.131 1.00 26.95 31 ARG B CA 1
ATOM 1838 C C . ARG B 1 38 ? 25.123 20.881 80.828 1.00 25.84 31 ARG B C 1
ATOM 1839 O O . ARG B 1 38 ? 23.915 20.942 80.726 1.00 23.30 31 ARG B O 1
ATOM 1847 N N . HIS B 1 39 ? 25.910 20.440 79.842 1.00 22.51 32 HIS B N 1
ATOM 1848 C CA . HIS B 1 39 ? 25.401 19.903 78.610 1.00 21.73 32 HIS B CA 1
ATOM 1849 C C . HIS B 1 39 ? 24.580 18.638 78.828 1.00 21.47 32 HIS B C 1
ATOM 1850 O O . HIS B 1 39 ? 23.483 18.477 78.205 1.00 23.08 32 HIS B O 1
ATOM 1857 N N . THR B 1 40 ? 25.002 17.809 79.776 1.00 23.08 33 THR B N 1
ATOM 1858 C CA . THR B 1 40 ? 24.225 16.621 80.074 1.00 25.12 33 THR B CA 1
ATOM 1859 C C . THR B 1 40 ? 22.806 16.993 80.530 1.00 26.67 33 THR B C 1
ATOM 1860 O O . THR B 1 40 ? 21.851 16.420 80.065 1.00 26.42 33 THR B O 1
ATOM 1864 N N . GLN B 1 41 ? 22.720 17.939 81.465 1.00 27.83 34 GLN B N 1
ATOM 1865 C CA . GLN B 1 41 ? 21.461 18.387 81.998 1.00 27.90 34 GLN B CA 1
ATOM 1866 C C . GLN B 1 41 ? 20.611 19.069 80.921 1.00 26.17 34 GLN B C 1
ATOM 1867 O O . GLN B 1 41 ? 19.381 18.838 80.826 1.00 26.56 34 GLN B O 1
ATOM 1873 N N . LEU B 1 42 ? 21.249 19.935 80.144 1.00 25.71 35 LEU B N 1
ATOM 1874 C CA . LEU B 1 42 ? 20.635 20.573 79.002 1.00 26.19 35 LEU B CA 1
ATOM 1875 C C . LEU B 1 42 ? 20.028 19.565 78.034 1.00 25.56 35 LEU B C 1
ATOM 1876 O O . LEU B 1 42 ? 18.863 19.742 77.576 1.00 22.89 35 LEU B O 1
ATOM 1881 N N . LEU B 1 43 ? 20.755 18.479 77.759 1.00 23.96 36 LEU B N 1
ATOM 1882 C CA . LEU B 1 43 ? 20.252 17.444 76.848 1.00 22.72 36 LEU B CA 1
ATOM 1883 C C . LEU B 1 43 ? 19.156 16.615 77.507 1.00 22.84 36 LEU B C 1
ATOM 1884 O O . LEU B 1 43 ? 18.196 16.326 76.845 1.00 23.46 36 LEU B O 1
ATOM 1889 N N . ARG B 1 44 ? 19.298 16.239 78.795 1.00 23.67 37 ARG B N 1
ATOM 1890 C CA . ARG B 1 44 ? 18.290 15.429 79.468 1.00 25.94 37 ARG B CA 1
ATOM 1891 C C . ARG B 1 44 ? 16.965 16.205 79.327 1.00 25.77 37 ARG B C 1
ATOM 1892 O O . ARG B 1 44 ? 15.876 15.594 79.051 1.00 27.23 37 ARG B O 1
ATOM 1900 N N . LEU B 1 45 ? 17.029 17.498 79.601 1.00 25.22 38 LEU B N 1
ATOM 1901 C CA . LEU B 1 45 ? 15.787 18.305 79.627 1.00 26.47 38 LEU B CA 1
ATOM 1902 C C . LEU B 1 45 ? 15.184 18.344 78.218 1.00 26.61 38 LEU B C 1
ATOM 1903 O O . LEU B 1 45 ? 13.958 18.246 78.045 1.00 29.71 38 LEU B O 1
ATOM 1908 N N . SER B 1 46 ? 16.035 18.452 77.215 1.00 27.17 39 SER B N 1
ATOM 1909 C CA . SER B 1 46 ? 15.564 18.579 75.855 1.00 27.97 39 SER B CA 1
ATOM 1910 C C . SER B 1 46 ? 14.942 17.295 75.334 1.00 29.24 39 SER B C 1
ATOM 1911 O O . SER B 1 46 ? 14.065 17.367 74.473 1.00 29.92 39 SER B O 1
ATOM 1914 N N . LEU B 1 47 ? 15.355 16.142 75.878 1.00 28.59 40 LEU B N 1
ATOM 1915 C CA . LEU B 1 47 ? 14.921 14.832 75.403 1.00 31.06 40 LEU B CA 1
ATOM 1916 C C . LEU B 1 47 ? 13.783 14.281 76.203 1.00 34.05 40 LEU B C 1
ATOM 1917 O O . LEU B 1 47 ? 13.388 13.144 75.990 1.00 35.12 40 LEU B O 1
ATOM 1922 N N . SER B 1 48 ? 13.241 15.085 77.109 1.00 34.99 41 SER B N 1
ATOM 1923 C CA . SER B 1 48 ? 12.410 14.594 78.139 1.00 39.82 41 SER B CA 1
ATOM 1924 C C . SER B 1 48 ? 11.106 14.060 77.568 1.00 41.89 41 SER B C 1
ATOM 1925 O O . SER B 1 48 ? 10.570 13.107 78.133 1.00 45.42 41 SER B O 1
ATOM 1928 N N . SER B 1 49 ? 10.631 14.624 76.438 1.00 41.25 42 SER B N 1
ATOM 1929 C CA . SER B 1 49 ? 9.447 14.056 75.726 1.00 44.16 42 SER B CA 1
ATOM 1930 C C . SER B 1 49 ? 9.861 13.234 74.491 1.00 44.14 42 SER B C 1
ATOM 1931 O O . SER B 1 49 ? 9.058 13.002 73.575 1.00 44.80 42 SER B O 1
ATOM 1934 N N . GLY B 1 50 ? 11.125 12.794 74.489 1.00 42.21 43 GLY B N 1
ATOM 1935 C CA . GLY B 1 50 ? 11.663 11.980 73.417 1.00 41.53 43 GLY B CA 1
ATOM 1936 C C . GLY B 1 50 ? 12.201 12.808 72.249 1.00 38.80 43 GLY B C 1
ATOM 1937 O O . GLY B 1 50 ? 12.733 13.873 72.413 1.00 35.29 43 GLY B O 1
ATOM 1938 N N . ALA B 1 51 ? 12.056 12.263 71.050 1.00 40.12 44 ALA B N 1
ATOM 1939 C CA . ALA B 1 51 ? 12.539 12.888 69.827 1.00 38.31 44 ALA B CA 1
ATOM 1940 C C . ALA B 1 51 ? 11.635 14.081 69.445 1.00 38.51 44 ALA B C 1
ATOM 1941 O O . ALA B 1 51 ? 10.402 14.089 69.619 1.00 39.56 44 ALA B O 1
ATOM 1943 N N . VAL B 1 52 ? 12.293 15.054 68.870 1.00 35.20 45 VAL B N 1
ATOM 1944 C CA . VAL B 1 52 ? 11.814 16.380 68.592 1.00 35.42 45 VAL B CA 1
ATOM 1945 C C . VAL B 1 52 ? 11.626 16.464 67.084 1.00 35.65 45 VAL B C 1
ATOM 1946 O O . VAL B 1 52 ? 12.504 16.007 66.360 1.00 34.31 45 VAL B O 1
ATOM 1950 N N . SER B 1 53 ? 10.511 17.033 66.617 1.00 36.65 46 SER B N 1
ATOM 1951 C CA . SER B 1 53 ? 10.276 17.223 65.172 1.00 37.83 46 SER B CA 1
ATOM 1952 C C . SER B 1 53 ? 11.015 18.390 64.563 1.00 35.23 46 SER B C 1
ATOM 1953 O O . SER B 1 53 ? 11.321 18.355 63.400 1.00 35.99 46 SER B O 1
ATOM 1956 N N . ASN B 1 54 ? 11.236 19.456 65.316 1.00 32.81 47 ASN B N 1
ATOM 1957 C CA . ASN B 1 54 ? 11.674 20.714 64.730 1.00 30.76 47 ASN B CA 1
ATOM 1958 C C . ASN B 1 54 ? 12.232 21.597 65.812 1.00 28.16 47 ASN B C 1
ATOM 1959 O O . ASN B 1 54 ? 11.499 22.268 66.557 1.00 28.78 47 ASN B O 1
ATOM 1964 N N . GLY B 1 55 ? 13.538 21.592 65.945 1.00 24.53 48 GLY B N 1
ATOM 1965 C CA . GLY B 1 55 ? 14.159 22.288 67.022 1.00 22.74 48 GLY B CA 1
ATOM 1966 C C . GLY B 1 55 ? 14.901 23.494 66.537 1.00 20.27 48 GLY B C 1
ATOM 1967 O O . GLY B 1 55 ? 15.295 23.598 65.382 1.00 22.59 48 GLY B O 1
ATOM 1968 N N . LEU B 1 56 ? 15.098 24.376 67.466 1.00 21.48 49 LEU B N 1
ATOM 1969 C CA . LEU B 1 56 ? 15.828 25.609 67.338 1.00 23.78 49 LEU B CA 1
ATOM 1970 C C . LEU B 1 56 ? 16.847 25.629 68.462 1.00 23.71 49 LEU B C 1
ATOM 1971 O O . LEU B 1 56 ? 16.491 25.423 69.662 1.00 24.53 49 LEU B O 1
ATOM 1976 N N . GLU B 1 57 ? 18.119 25.893 68.122 1.00 22.27 50 GLU B N 1
ATOM 1977 C CA . GLU B 1 57 ? 19.127 26.221 69.103 1.00 21.42 50 GLU B CA 1
ATOM 1978 C C . GLU B 1 57 ? 19.529 27.657 68.895 1.00 19.59 50 GLU B C 1
ATOM 1979 O O . GLU B 1 57 ? 19.878 28.056 67.784 1.00 19.60 50 GLU B O 1
ATOM 1985 N N . ILE B 1 58 ? 19.491 28.440 69.985 1.00 17.90 51 ILE B N 1
ATOM 1986 C CA . ILE B 1 58 ? 19.864 29.852 69.943 1.00 21.83 51 ILE B CA 1
ATOM 1987 C C . ILE B 1 58 ? 21.237 30.020 70.635 1.00 23.44 51 ILE B C 1
ATOM 1988 O O . ILE B 1 58 ? 21.412 29.845 71.871 1.00 28.45 51 ILE B O 1
ATOM 1993 N N . GLY B 1 59 ? 22.220 30.302 69.817 1.00 24.53 52 GLY B N 1
ATOM 1994 C CA . GLY B 1 59 ? 23.620 30.400 70.257 1.00 22.86 52 GLY B CA 1
ATOM 1995 C C . GLY B 1 59 ? 24.374 29.058 70.324 1.00 23.73 52 GLY B C 1
ATOM 1996 O O . GLY B 1 59 ? 24.190 28.314 71.254 1.00 24.89 52 GLY B O 1
ATOM 1997 N N . CYS B 1 60 ? 25.279 28.806 69.371 1.00 21.61 53 CYS B N 1
ATOM 1998 C CA . CYS B 1 60 ? 25.784 27.448 69.162 1.00 21.18 53 CYS B CA 1
ATOM 1999 C C . CYS B 1 60 ? 27.217 27.323 69.511 1.00 19.39 53 CYS B C 1
ATOM 2000 O O . CYS B 1 60 ? 27.740 26.211 69.534 1.00 21.20 53 CYS B O 1
ATOM 2003 N N . ALA B 1 61 ? 27.857 28.454 69.679 1.00 20.11 54 ALA B N 1
ATOM 2004 C CA . ALA B 1 61 ? 29.354 28.511 69.903 1.00 20.88 54 ALA B CA 1
ATOM 2005 C C . ALA B 1 61 ? 30.130 27.745 68.791 1.00 22.92 54 ALA B C 1
ATOM 2006 O O . ALA B 1 61 ? 29.892 28.026 67.624 1.00 22.30 54 ALA B O 1
ATOM 2008 N N . ALA B 1 62 ? 31.078 26.807 69.103 1.00 23.68 55 ALA B N 1
ATOM 2009 C CA . ALA B 1 62 ? 31.686 25.923 68.117 1.00 21.43 55 ALA B CA 1
ATOM 2010 C C . ALA B 1 62 ? 30.906 24.617 67.817 1.00 21.65 55 ALA B C 1
ATOM 2011 O O . ALA B 1 62 ? 31.414 23.771 67.145 1.00 25.50 55 ALA B O 1
ATOM 2013 N N . GLY B 1 63 ? 29.639 24.516 68.193 1.00 19.94 56 GLY B N 1
ATOM 2014 C CA . GLY B 1 63 ? 28.863 23.329 67.902 1.00 19.00 56 GLY B CA 1
ATOM 2015 C C . GLY B 1 63 ? 28.868 22.170 68.864 1.00 17.59 56 GLY B C 1
ATOM 2016 O O . GLY B 1 63 ? 28.430 21.113 68.456 1.00 21.31 56 GLY B O 1
ATOM 2017 N N . ALA B 1 64 ? 29.382 22.313 70.091 1.00 19.35 57 ALA B N 1
ATOM 2018 C CA . ALA B 1 64 ? 29.489 21.176 70.987 1.00 19.40 57 ALA B CA 1
ATOM 2019 C C . ALA B 1 64 ? 28.105 20.719 71.389 1.00 21.10 57 ALA B C 1
ATOM 2020 O O . ALA B 1 64 ? 27.799 19.538 71.320 1.00 22.19 57 ALA B O 1
ATOM 2022 N N . PHE B 1 65 ? 27.265 21.650 71.769 1.00 19.58 58 PHE B N 1
ATOM 2023 C CA . PHE B 1 65 ? 25.893 21.202 72.095 1.00 20.54 58 PHE B CA 1
ATOM 2024 C C . PHE B 1 65 ? 25.132 20.858 70.860 1.00 19.56 58 PHE B C 1
ATOM 2025 O O . PHE B 1 65 ? 24.402 19.874 70.851 1.00 25.01 58 PHE B O 1
ATOM 2033 N N . THR B 1 66 ? 25.242 21.642 69.809 1.00 21.06 59 THR B N 1
ATOM 2034 C CA . THR B 1 66 ? 24.569 21.344 68.532 1.00 18.90 59 THR B CA 1
ATOM 2035 C C . THR B 1 66 ? 24.725 19.896 68.095 1.00 21.70 59 THR B C 1
ATOM 2036 O O . THR B 1 66 ? 23.775 19.206 67.738 1.00 20.29 59 THR B O 1
ATOM 2040 N N . GLU B 1 67 ? 25.986 19.434 68.105 1.00 18.80 60 GLU B N 1
ATOM 2041 C CA . GLU B 1 67 ? 26.248 18.051 67.798 1.00 20.04 60 GLU B CA 1
ATOM 2042 C C . GLU B 1 67 ? 25.472 17.048 68.680 1.00 20.57 60 GLU B C 1
ATOM 2043 O O . GLU B 1 67 ? 25.102 15.992 68.190 1.00 22.47 60 GLU B O 1
ATOM 2049 N N . LYS B 1 68 ? 25.289 17.354 69.973 1.00 20.81 61 LYS B N 1
ATOM 2050 C CA . LYS B 1 68 ? 24.680 16.478 70.918 1.00 21.26 61 LYS B CA 1
ATOM 2051 C C . LYS B 1 68 ? 23.210 16.474 70.615 1.00 22.16 61 LYS B C 1
ATOM 2052 O O . LYS B 1 68 ? 22.533 15.493 70.816 1.00 23.75 61 LYS B O 1
ATOM 2058 N N . LEU B 1 69 ? 22.720 17.610 70.137 1.00 22.88 62 LEU B N 1
ATOM 2059 C CA . LEU B 1 69 ? 21.266 17.779 69.957 1.00 22.98 62 LEU B CA 1
ATOM 2060 C C . LEU B 1 69 ? 20.834 17.251 68.600 1.00 23.35 62 LEU B C 1
ATOM 2061 O O . LEU B 1 69 ? 19.808 16.611 68.472 1.00 26.37 62 LEU B O 1
ATOM 2066 N N . ALA B 1 70 ? 21.615 17.530 67.578 1.00 23.31 63 ALA B N 1
ATOM 2067 C CA . ALA B 1 70 ? 21.199 17.217 66.204 1.00 23.24 63 ALA B CA 1
ATOM 2068 C C . ALA B 1 70 ? 20.580 15.871 65.904 1.00 25.44 63 ALA B C 1
ATOM 2069 O O . ALA B 1 70 ? 19.580 15.848 65.195 1.00 27.12 63 ALA B O 1
ATOM 2071 N N . PRO B 1 71 ? 21.104 14.760 66.456 1.00 24.97 64 PRO B N 1
ATOM 2072 C CA . PRO B 1 71 ? 20.559 13.472 66.021 1.00 26.56 64 PRO B CA 1
ATOM 2073 C C . PRO B 1 71 ? 19.248 13.125 66.650 1.00 25.68 64 PRO B C 1
ATOM 2074 O O . PRO B 1 71 ? 18.695 12.089 66.331 1.00 28.27 64 PRO B O 1
ATOM 2078 N N . HIS B 1 72 ? 18.775 13.972 67.545 1.00 23.45 65 HIS B N 1
ATOM 2079 C CA . HIS B 1 72 ? 17.482 13.786 68.241 1.00 25.85 65 HIS B CA 1
ATOM 2080 C C . HIS B 1 72 ? 16.368 14.700 67.738 1.00 25.97 65 HIS B C 1
ATOM 2081 O O . HIS B 1 72 ? 15.188 14.605 68.188 1.00 29.13 65 HIS B O 1
ATOM 2088 N N . CYS B 1 73 ? 16.682 15.494 66.728 1.00 25.96 66 CYS B N 1
ATOM 2089 C CA . CYS B 1 73 ? 15.682 16.362 66.050 1.00 26.23 66 CYS B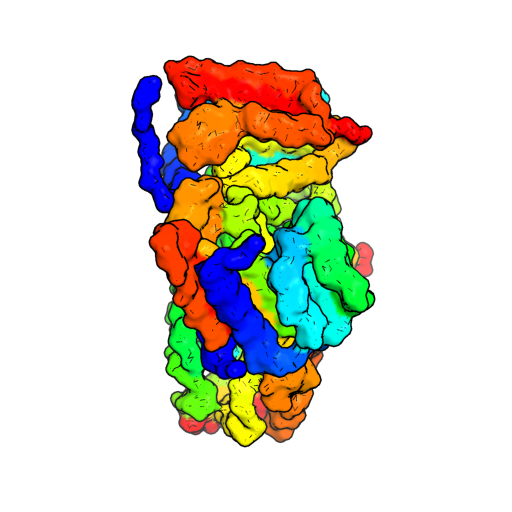 CA 1
ATOM 2090 C C . CYS B 1 73 ? 15.515 15.975 64.596 1.00 28.20 66 CYS B C 1
ATOM 2091 O O . CYS B 1 73 ? 16.487 15.794 63.891 1.00 28.31 66 CYS B O 1
ATOM 2094 N N . LYS B 1 74 ? 14.274 15.871 64.083 1.00 27.56 67 LYS B N 1
ATOM 2095 C CA . LYS B 1 74 ? 14.113 15.539 62.698 1.00 29.16 67 LYS B CA 1
ATOM 2096 C C . LYS B 1 74 ? 14.674 16.657 61.791 1.00 26.05 67 LYS B C 1
ATOM 2097 O O . LYS B 1 74 ? 15.141 16.406 60.672 1.00 26.05 67 LYS B O 1
ATOM 2103 N N . ARG B 1 75 ? 14.497 17.857 62.270 1.00 26.86 68 ARG B N 1
ATOM 2104 C CA . ARG B 1 75 ? 14.981 19.098 61.707 1.00 27.67 68 ARG B CA 1
ATOM 2105 C C . ARG B 1 75 ? 15.475 19.932 62.826 1.00 25.90 68 ARG B C 1
ATOM 2106 O O . ARG B 1 75 ? 14.873 19.999 63.908 1.00 26.86 68 ARG B O 1
ATOM 2114 N N . LEU B 1 76 ? 16.621 20.567 62.599 1.00 24.99 69 LEU B N 1
ATOM 2115 C CA . LEU B 1 76 ? 17.222 21.454 63.552 1.00 24.05 69 LEU B CA 1
ATOM 2116 C C . LEU B 1 76 ? 17.570 22.733 62.841 1.00 25.16 69 LEU B C 1
ATOM 2117 O O . LEU B 1 76 ? 18.087 22.726 61.715 1.00 24.29 69 LEU B O 1
ATOM 2122 N N . THR B 1 77 ? 17.301 23.824 63.528 1.00 24.99 70 THR B N 1
ATOM 2123 C CA . THR B 1 77 ? 17.664 25.141 63.085 1.00 26.23 70 THR B CA 1
ATOM 2124 C C . THR B 1 77 ? 18.538 25.731 64.141 1.00 24.31 70 THR B C 1
ATOM 2125 O O . THR B 1 77 ? 18.271 25.622 65.346 1.00 24.66 70 THR B O 1
ATOM 2129 N N . VAL B 1 78 ? 19.552 26.399 63.674 1.00 23.01 71 VAL B N 1
ATOM 2130 C CA . VAL B 1 78 ? 20.523 26.986 64.561 1.00 23.64 71 VAL B CA 1
ATOM 2131 C C . VAL B 1 78 ? 20.803 28.484 64.224 1.00 24.76 71 VAL B C 1
ATOM 2132 O O . VAL B 1 78 ? 21.156 28.844 63.094 1.00 26.72 71 VAL B O 1
ATOM 2136 N N . ILE B 1 79 ? 20.732 29.333 65.244 1.00 24.73 72 ILE B N 1
ATOM 2137 C CA . ILE B 1 79 ? 21.035 30.736 65.040 1.00 25.15 72 ILE B CA 1
ATOM 2138 C C . ILE B 1 79 ? 22.167 31.187 65.970 1.00 25.41 72 ILE B C 1
ATOM 2139 O O . ILE B 1 79 ? 22.266 30.691 67.098 1.00 25.91 72 ILE B O 1
ATOM 2144 N N . ASP B 1 80 ? 22.982 32.131 65.455 1.00 23.90 73 ASP B N 1
ATOM 2145 C CA . ASP B 1 80 ? 24.058 32.753 66.201 1.00 25.08 73 ASP B CA 1
ATOM 2146 C C . ASP B 1 80 ? 24.341 34.124 65.630 1.00 25.93 73 ASP B C 1
ATOM 2147 O O . ASP B 1 80 ? 24.388 34.298 64.417 1.00 27.65 73 ASP B O 1
ATOM 2152 N N . VAL B 1 81 ? 24.548 35.110 66.491 1.00 26.65 74 VAL B N 1
ATOM 2153 C CA . VAL B 1 81 ? 24.935 36.452 66.042 1.00 27.52 74 VAL B CA 1
ATOM 2154 C C . VAL B 1 81 ? 26.282 36.505 65.302 1.00 28.21 74 VAL B C 1
ATOM 2155 O O . VAL B 1 81 ? 26.525 37.384 64.457 1.00 28.04 74 VAL B O 1
ATOM 2159 N N . MET B 1 82 ? 27.150 35.550 65.620 1.00 27.28 75 MET B N 1
ATOM 2160 C CA . MET B 1 82 ? 28.490 35.514 65.120 1.00 28.13 75 MET B CA 1
ATOM 2161 C C . MET B 1 82 ? 28.642 34.508 63.972 1.00 27.94 75 MET B C 1
ATOM 2162 O O . MET B 1 82 ? 28.583 33.313 64.168 1.00 28.28 75 MET B O 1
ATOM 2167 N N . PRO B 1 83 ? 28.890 35.007 62.760 1.00 29.54 76 PRO B N 1
ATOM 2168 C CA . PRO B 1 83 ? 29.102 34.109 61.646 1.00 29.41 76 PRO B CA 1
ATOM 2169 C C . PRO B 1 83 ? 30.224 33.063 61.865 1.00 30.17 76 PRO B C 1
ATOM 2170 O O . PRO B 1 83 ? 30.111 31.957 61.358 1.00 26.29 76 PRO B O 1
ATOM 2174 N N . ARG B 1 84 ? 31.255 33.368 62.667 1.00 31.11 77 ARG B N 1
ATOM 2175 C CA . ARG B 1 84 ? 32.269 32.348 63.013 1.00 31.89 77 ARG B CA 1
ATOM 2176 C C . ARG B 1 84 ? 31.695 31.151 63.784 1.00 28.24 77 ARG B C 1
ATOM 2177 O O . ARG B 1 84 ? 32.111 30.014 63.579 1.00 29.14 77 ARG B O 1
ATOM 2185 N N . ALA B 1 85 ? 30.790 31.396 64.714 1.00 28.00 78 ALA B N 1
ATOM 2186 C CA . ALA B 1 85 ? 30.019 30.334 65.373 1.00 25.83 78 ALA B CA 1
ATOM 2187 C C . ALA B 1 85 ? 29.294 29.399 64.374 1.00 25.78 78 ALA B C 1
ATOM 2188 O O . ALA B 1 85 ? 29.341 28.189 64.484 1.00 24.64 78 ALA B O 1
ATOM 2190 N N . ILE B 1 86 ? 28.616 29.968 63.394 1.00 26.50 79 ILE B N 1
ATOM 2191 C CA . ILE B 1 86 ? 27.856 29.170 62.418 1.00 25.03 79 ILE B CA 1
ATOM 2192 C C . ILE B 1 86 ? 28.854 28.331 61.645 1.00 25.93 79 ILE B C 1
ATOM 2193 O O . ILE B 1 86 ? 28.751 27.092 61.545 1.00 25.38 79 ILE B O 1
ATOM 2198 N N . GLY B 1 87 ? 29.884 28.999 61.171 1.00 28.54 80 GLY B N 1
ATOM 2199 C CA . GLY B 1 87 ? 30.936 28.327 60.459 1.00 31.18 80 GLY B CA 1
ATOM 2200 C C . GLY B 1 87 ? 31.510 27.116 61.179 1.00 31.06 80 GLY B C 1
ATOM 2201 O O . GLY B 1 87 ? 31.532 25.990 60.642 1.00 30.03 80 GLY B O 1
ATOM 2202 N N . ARG B 1 88 ? 32.030 27.363 62.372 1.00 30.66 81 ARG B N 1
ATOM 2203 C CA . ARG B 1 88 ? 32.598 26.297 63.210 1.00 29.97 81 ARG B CA 1
ATOM 2204 C C . ARG B 1 88 ? 31.604 25.189 63.542 1.00 26.95 81 ARG B C 1
ATOM 2205 O O . ARG B 1 88 ? 31.903 23.999 63.449 1.00 26.12 81 ARG B O 1
ATOM 2213 N N . ALA B 1 89 ? 30.390 25.557 63.952 1.00 25.14 82 ALA B N 1
ATOM 2214 C CA . ALA B 1 89 ? 29.423 24.562 64.284 1.00 22.93 82 ALA B CA 1
ATOM 2215 C C . ALA B 1 89 ? 29.016 23.749 63.045 1.00 24.56 82 ALA B C 1
ATOM 2216 O O . ALA B 1 89 ? 28.761 22.523 63.149 1.00 25.04 82 ALA B O 1
ATOM 2218 N N . CYS B 1 90 ? 28.913 24.425 61.901 1.00 25.37 83 CYS B N 1
ATOM 2219 C CA . CYS B 1 90 ? 28.520 23.788 60.620 1.00 26.01 83 CYS B CA 1
ATOM 2220 C C . CYS B 1 90 ? 29.544 22.708 60.281 1.00 27.90 83 CYS B C 1
ATOM 2221 O O . CYS B 1 90 ? 29.214 21.575 59.910 1.00 27.07 83 CYS B O 1
ATOM 2224 N N . GLN B 1 91 ? 30.811 23.041 60.455 1.00 27.89 84 GLN B N 1
ATOM 2225 C CA . GLN B 1 91 ? 31.872 22.061 60.182 1.00 29.67 84 GLN B CA 1
ATOM 2226 C C . GLN B 1 91 ? 31.832 20.899 61.187 1.00 29.51 84 GLN B C 1
ATOM 2227 O O . GLN B 1 91 ? 31.942 19.708 60.822 1.00 30.35 84 GLN B O 1
ATOM 2233 N N . ARG B 1 92 ? 31.549 21.220 62.435 1.00 29.72 85 ARG B N 1
ATOM 2234 C CA . ARG B 1 92 ? 31.491 20.202 63.467 1.00 30.04 85 ARG B CA 1
ATOM 2235 C C . ARG B 1 92 ? 30.327 19.192 63.295 1.00 29.33 85 ARG B C 1
ATOM 2236 O O . ARG B 1 92 ? 30.528 18.001 63.534 1.00 29.00 85 ARG B O 1
ATOM 2244 N N . THR B 1 93 ? 29.155 19.625 62.821 1.00 26.40 86 THR B N 1
ATOM 2245 C CA . THR B 1 93 ? 28.001 18.765 62.683 1.00 25.96 86 THR B CA 1
ATOM 2246 C C . THR B 1 93 ? 27.815 18.269 61.250 1.00 29.17 86 THR B C 1
ATOM 2247 O O . THR B 1 93 ? 26.717 17.866 60.857 1.00 29.10 86 THR B O 1
ATOM 2251 N N . LYS B 1 94 ? 28.863 18.296 60.438 1.00 30.51 87 LYS B N 1
ATOM 2252 C CA . LYS B 1 94 ? 28.737 17.958 58.998 1.00 34.05 87 LYS B CA 1
ATOM 2253 C C . LYS B 1 94 ? 28.275 16.528 58.655 1.00 37.27 87 LYS B C 1
ATOM 2254 O O . LYS B 1 94 ? 27.947 16.248 57.508 1.00 40.62 87 LYS B O 1
ATOM 2260 N N . ARG B 1 95 ? 28.271 15.612 59.615 1.00 37.29 88 ARG B N 1
ATOM 2261 C CA . ARG B 1 95 ? 27.723 14.291 59.348 1.00 40.80 88 ARG B CA 1
ATOM 2262 C C . ARG B 1 95 ? 26.226 14.430 59.066 1.00 40.91 88 ARG B C 1
ATOM 2263 O O . ARG B 1 95 ? 25.672 13.618 58.351 1.00 42.39 88 ARG B O 1
ATOM 2271 N N . TRP B 1 96 ? 25.599 15.459 59.640 1.00 39.13 89 TRP B N 1
ATOM 2272 C CA . TRP B 1 96 ? 24.153 15.651 59.558 1.00 39.38 89 TRP B CA 1
ATOM 2273 C C . TRP B 1 96 ? 23.733 16.702 58.469 1.00 41.98 89 TRP B C 1
ATOM 2274 O O . TRP B 1 96 ? 24.256 17.820 58.404 1.00 44.42 89 TRP B O 1
ATOM 2285 N N . SER B 1 97 ? 22.780 16.325 57.624 1.00 42.44 90 SER B N 1
ATOM 2286 C CA . SER B 1 97 ? 22.262 17.179 56.557 1.00 42.35 90 SER B CA 1
ATOM 2287 C C . SER B 1 97 ? 20.909 17.842 56.888 1.00 40.51 90 SER B C 1
ATOM 2288 O O . SER B 1 97 ? 20.290 18.420 56.004 1.00 42.95 90 SER B O 1
ATOM 2291 N N . HIS B 1 98 ? 20.390 17.673 58.095 1.00 35.76 91 HIS B N 1
ATOM 2292 C CA . HIS B 1 98 ? 19.062 18.193 58.402 1.00 35.10 91 HIS B CA 1
ATOM 2293 C C . HIS B 1 98 ? 19.124 19.421 59.271 1.00 32.82 91 HIS B C 1
ATOM 2294 O O . HIS B 1 98 ? 18.125 19.753 59.932 1.00 32.51 91 HIS B O 1
ATOM 2301 N N . ILE B 1 99 ? 20.289 20.091 59.289 1.00 30.58 92 ILE B N 1
ATOM 2302 C CA . ILE B 1 99 ? 20.436 21.327 60.047 1.00 28.22 92 ILE B CA 1
ATOM 2303 C C . ILE B 1 99 ? 20.383 22.540 59.105 1.00 29.79 92 ILE B C 1
ATOM 2304 O O . ILE B 1 99 ? 20.989 22.562 57.998 1.00 30.90 92 ILE B O 1
ATOM 2309 N N . SER B 1 100 ? 19.654 23.536 59.580 1.00 27.28 93 SER B N 1
ATOM 2310 C CA . SER B 1 100 ? 19.641 24.874 58.987 1.00 28.15 93 SER B CA 1
ATOM 2311 C C . SER B 1 100 ? 20.286 25.889 59.916 1.00 24.20 93 SER B C 1
ATOM 2312 O O . SER B 1 100 ? 20.233 25.745 61.137 1.00 24.08 93 SER B O 1
ATOM 2315 N N . TRP B 1 101 ? 20.873 26.915 59.314 1.00 26.45 94 TRP B N 1
ATOM 2316 C CA . TRP B 1 101 ? 21.660 27.908 60.014 1.00 24.99 94 TRP B CA 1
ATOM 2317 C C . TRP B 1 101 ? 21.192 29.318 59.659 1.00 26.69 94 TRP B C 1
ATOM 2318 O O . TRP B 1 101 ? 20.739 29.597 58.524 1.00 28.95 94 TRP B O 1
ATOM 2329 N N . ALA B 1 102 ? 21.303 30.205 60.640 1.00 27.10 95 ALA B N 1
ATOM 2330 C CA . ALA B 1 102 ? 21.126 31.663 60.432 1.00 28.39 95 ALA B CA 1
ATOM 2331 C C . ALA B 1 102 ? 22.175 32.453 61.237 1.00 27.37 95 ALA B C 1
ATOM 2332 O O . ALA B 1 102 ? 22.210 32.305 62.448 1.00 24.90 95 ALA B O 1
ATOM 2334 N N . ALA B 1 103 ? 23.033 33.244 60.584 1.00 29.12 96 ALA B N 1
ATOM 2335 C CA . ALA B 1 103 ? 23.949 34.165 61.285 1.00 29.10 96 ALA B CA 1
ATOM 2336 C C . ALA B 1 103 ? 23.161 35.482 61.615 1.00 30.60 96 ALA B C 1
ATOM 2337 O O . ALA B 1 103 ? 23.363 36.507 60.990 1.00 34.02 96 ALA B O 1
ATOM 2339 N N . THR B 1 104 ? 22.231 35.388 62.547 1.00 31.67 97 THR B N 1
ATOM 2340 C CA . THR B 1 104 ? 21.324 36.468 62.932 1.00 33.45 97 THR B CA 1
ATOM 2341 C C . THR B 1 104 ? 21.284 36.529 64.465 1.00 32.05 97 THR B C 1
ATOM 2342 O O . THR B 1 104 ? 21.254 35.514 65.151 1.00 29.97 97 THR B O 1
ATOM 2346 N N . ASP B 1 105 ? 21.228 37.741 64.996 1.00 33.06 98 ASP B N 1
ATOM 2347 C CA . ASP B 1 105 ? 20.901 37.980 66.420 1.00 31.96 98 ASP B CA 1
ATOM 2348 C C . ASP B 1 105 ? 19.463 37.454 66.696 1.00 31.18 98 ASP B C 1
ATOM 2349 O O . ASP B 1 105 ? 18.588 37.594 65.851 1.00 33.69 98 ASP B O 1
ATOM 2354 N N . ILE B 1 106 ? 19.205 36.863 67.852 1.00 29.71 99 ILE B N 1
ATOM 2355 C CA . ILE B 1 106 ? 17.835 36.493 68.199 1.00 29.59 99 ILE B CA 1
ATOM 2356 C C . ILE B 1 106 ? 16.924 37.719 68.128 1.00 30.98 99 ILE B C 1
ATOM 2357 O O . ILE B 1 106 ? 15.708 37.580 67.853 1.00 32.65 99 ILE B O 1
ATOM 2362 N N . LEU B 1 107 ? 17.477 38.904 68.366 1.00 31.26 100 LEU B N 1
ATOM 2363 C CA . LEU B 1 107 ? 16.691 40.163 68.273 1.00 35.94 100 LEU B CA 1
ATOM 2364 C C . LEU B 1 107 ? 16.093 40.413 66.868 1.00 38.35 100 LEU B C 1
ATOM 2365 O O . LEU B 1 107 ? 15.049 41.072 66.728 1.00 41.95 100 LEU B O 1
ATOM 2370 N N . GLN B 1 108 ? 16.766 39.907 65.833 1.00 39.03 101 GLN B N 1
ATOM 2371 C CA . GLN B 1 108 ? 16.429 40.190 64.437 1.00 40.30 101 GLN B CA 1
ATOM 2372 C C . GLN B 1 108 ? 15.913 38.979 63.679 1.00 39.39 101 GLN B C 1
ATOM 2373 O O . GLN B 1 108 ? 15.418 39.123 62.575 1.00 41.45 101 GLN B O 1
ATOM 2379 N N . PHE B 1 109 ? 16.014 37.800 64.258 1.00 36.79 102 PHE B N 1
ATOM 2380 C CA . PHE B 1 109 ? 15.465 36.608 63.636 1.00 37.76 102 PHE B CA 1
ATOM 2381 C C . PHE B 1 109 ? 13.926 36.656 63.531 1.00 39.93 102 PHE B C 1
ATOM 2382 O O . PHE B 1 109 ? 13.222 36.753 64.531 1.00 39.93 102 PHE B O 1
ATOM 2390 N N . SER B 1 110 ? 13.438 36.424 62.332 1.00 42.04 103 SER B N 1
ATOM 2391 C CA . SER B 1 110 ? 12.038 36.556 62.051 1.00 46.50 103 SER B CA 1
ATOM 2392 C C . SER B 1 110 ? 11.669 35.385 61.183 1.00 47.93 103 SER B C 1
ATOM 2393 O O . SER B 1 110 ? 12.052 35.330 60.015 1.00 50.76 103 SER B O 1
ATOM 2396 N N . THR B 1 111 ? 10.975 34.420 61.767 1.00 47.93 104 THR B N 1
ATOM 2397 C CA . THR B 1 111 ? 10.516 33.273 61.028 1.00 47.93 104 THR B CA 1
ATOM 2398 C C . THR B 1 111 ? 9.014 33.039 61.265 1.00 48.07 104 THR B C 1
ATOM 2399 O O . THR B 1 111 ? 8.470 33.461 62.280 1.00 46.26 104 THR B O 1
ATOM 2403 N N . ALA B 1 112 ? 8.395 32.378 60.290 1.00 49.79 105 ALA B N 1
ATOM 2404 C CA . ALA B 1 112 ? 7.016 31.857 60.346 1.00 49.83 105 ALA B CA 1
ATOM 2405 C C . ALA B 1 112 ? 6.988 30.498 61.059 1.00 47.94 105 ALA B C 1
ATOM 2406 O O . ALA B 1 112 ? 6.011 30.090 61.665 1.00 48.72 105 ALA B O 1
ATOM 2408 N N . GLU B 1 113 ? 8.109 29.798 61.028 1.00 45.35 106 GLU B N 1
ATOM 2409 C CA . GLU B 1 113 ? 8.200 28.428 61.521 1.00 42.32 106 GLU B CA 1
ATOM 2410 C C . GLU B 1 113 ? 7.870 28.342 63.014 1.00 40.01 106 GLU B C 1
ATOM 2411 O O . GLU B 1 113 ? 8.065 29.331 63.729 1.00 40.62 106 GLU B O 1
ATOM 2417 N N . LEU B 1 114 ? 7.318 27.203 63.454 1.00 37.49 107 LEU B N 1
ATOM 2418 C CA . LEU B 1 114 ? 6.998 26.921 64.868 1.00 34.09 107 LEU B CA 1
ATOM 2419 C C . LEU B 1 114 ? 7.825 25.717 65.283 1.00 32.98 107 LEU B C 1
ATOM 2420 O O . LEU B 1 114 ? 7.916 24.727 64.535 1.00 34.04 107 LEU B O 1
ATOM 2425 N N . PHE B 1 115 ? 8.503 25.827 66.441 1.00 28.14 108 PHE B N 1
ATOM 2426 C CA . PHE B 1 115 ? 9.358 24.815 66.898 1.00 25.98 108 PHE B CA 1
ATOM 2427 C C . PHE B 1 115 ? 8.838 24.146 68.109 1.00 26.75 108 PHE B C 1
ATOM 2428 O O . PHE B 1 115 ? 8.287 24.798 69.021 1.00 28.10 108 PHE B O 1
ATOM 2436 N N . ASP B 1 116 ? 9.051 22.832 68.172 1.00 27.48 109 ASP B N 1
ATOM 2437 C CA . ASP B 1 116 ? 8.479 22.050 69.297 1.00 29.57 109 ASP B CA 1
ATOM 2438 C C . ASP B 1 116 ? 9.424 21.924 70.512 1.00 28.28 109 ASP B C 1
ATOM 2439 O O . ASP B 1 116 ? 8.994 21.506 71.619 1.00 27.19 109 ASP B O 1
ATOM 2444 N N . LEU B 1 117 ? 10.665 22.292 70.229 1.00 27.80 110 LEU B N 1
ATOM 2445 C CA . LEU B 1 117 ? 11.854 2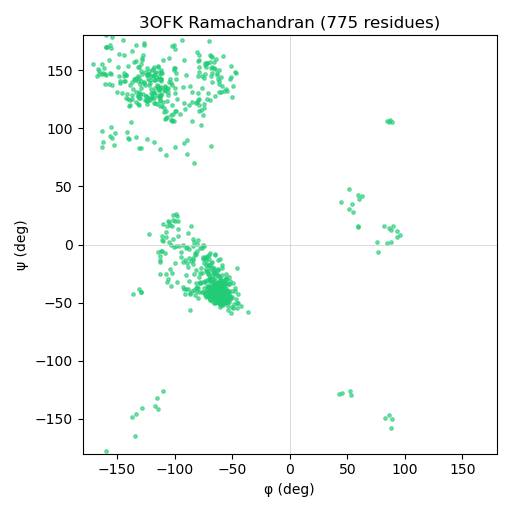2.510 71.115 1.00 26.70 110 LEU B CA 1
ATOM 2446 C C . LEU B 1 117 ? 12.669 23.713 70.741 1.00 25.68 110 LEU B C 1
ATOM 2447 O O . LEU B 1 117 ? 13.187 23.818 69.622 1.00 25.48 110 LEU B O 1
ATOM 2452 N N . ILE B 1 118 ? 12.852 24.615 71.721 1.00 26.53 111 ILE B N 1
ATOM 2453 C CA . ILE B 1 118 ? 13.794 25.738 71.623 1.00 24.76 111 ILE B CA 1
ATOM 2454 C C . ILE B 1 118 ? 14.802 25.648 72.777 1.00 23.83 111 ILE B C 1
ATOM 2455 O O . ILE B 1 118 ? 14.450 25.466 73.950 1.00 25.82 111 ILE B O 1
ATOM 2460 N N . VAL B 1 119 ? 16.070 25.665 72.439 1.00 25.27 112 VAL B N 1
ATOM 2461 C CA . VAL B 1 119 ? 17.085 25.595 73.416 1.00 24.67 112 VAL B CA 1
ATOM 2462 C C . VAL B 1 119 ? 17.808 26.921 73.460 1.00 25.13 112 VAL B C 1
ATOM 2463 O O . VAL B 1 119 ? 18.257 27.427 72.420 1.00 24.71 112 VAL B O 1
ATOM 2467 N N . VAL B 1 120 ? 17.936 27.474 74.665 1.00 24.47 113 VAL B N 1
ATOM 2468 C CA . VAL B 1 120 ? 18.532 28.800 74.864 1.00 26.32 113 VAL B CA 1
ATOM 2469 C C . VAL B 1 120 ? 19.393 28.824 76.137 1.00 25.44 113 VAL B C 1
ATOM 2470 O O . VAL B 1 120 ? 18.909 29.017 77.269 1.00 27.63 113 VAL B O 1
ATOM 2474 N N . ALA B 1 121 ? 20.684 28.633 75.957 1.00 25.48 114 ALA B N 1
ATOM 2475 C CA . ALA B 1 121 ? 21.560 28.362 77.047 1.00 24.80 114 ALA B CA 1
ATOM 2476 C C . ALA B 1 121 ? 22.827 29.239 76.954 1.00 24.98 114 ALA B C 1
ATOM 2477 O O . ALA B 1 121 ? 23.553 29.223 75.945 1.00 24.57 114 ALA B O 1
ATOM 2479 N N . GLU B 1 122 ? 23.047 30.002 78.018 1.00 25.28 115 GLU B N 1
ATOM 2480 C CA . GLU B 1 122 ? 24.283 30.813 78.213 1.00 25.36 115 GLU B CA 1
ATOM 2481 C C . GLU B 1 122 ? 24.462 31.796 77.093 1.00 25.46 115 GLU B C 1
ATOM 2482 O O . GLU B 1 122 ? 25.597 32.045 76.615 1.00 25.28 115 GLU B O 1
ATOM 2488 N N . VAL B 1 123 ? 23.333 32.419 76.712 1.00 25.10 116 VAL B N 1
ATOM 2489 C CA . VAL B 1 123 ? 23.301 33.311 75.579 1.00 24.91 116 VAL B CA 1
ATOM 2490 C C . VAL B 1 123 ? 22.642 34.646 75.847 1.00 27.44 116 VAL B C 1
ATOM 2491 O O . VAL B 1 123 ? 23.123 35.665 75.309 1.00 31.77 116 VAL B O 1
ATOM 2495 N N . LEU B 1 124 ? 21.565 34.661 76.637 1.00 26.99 117 LEU B N 1
ATOM 2496 C CA . LEU B 1 124 ? 20.750 35.884 76.783 1.00 29.14 117 LEU B CA 1
ATOM 2497 C C . LEU B 1 124 ? 21.506 36.979 77.546 1.00 30.15 117 LEU B C 1
ATOM 2498 O O . LEU B 1 124 ? 21.321 38.190 77.331 1.00 30.54 117 LEU B O 1
ATOM 2503 N N . TYR B 1 125 ? 22.385 36.571 78.447 1.00 29.92 118 TYR B N 1
ATOM 2504 C CA . TYR B 1 125 ? 23.121 37.581 79.161 1.00 30.97 118 TYR B CA 1
ATOM 2505 C C . TYR B 1 125 ? 24.060 38.448 78.339 1.00 30.43 118 TYR B C 1
ATOM 2506 O O . TYR B 1 125 ? 24.491 39.493 78.841 1.00 33.50 118 TYR B O 1
ATOM 2515 N N . TYR B 1 126 ? 24.277 38.117 77.076 1.00 27.47 119 TYR B N 1
ATOM 2516 C CA . TYR B 1 126 ? 25.069 38.932 76.219 1.00 29.78 119 TYR B CA 1
ATOM 2517 C C . TYR B 1 126 ? 24.251 40.096 75.662 1.00 33.33 119 TYR B C 1
ATOM 2518 O O . TYR B 1 126 ? 24.824 40.969 74.988 1.00 32.66 119 TYR B O 1
ATOM 2527 N N . LEU B 1 127 ? 22.931 40.088 75.907 1.00 31.86 120 LEU B N 1
ATOM 2528 C CA . LEU B 1 127 ? 22.087 41.224 75.450 1.00 33.38 120 LEU B CA 1
ATOM 2529 C C . LEU B 1 127 ? 22.364 42.425 76.321 1.00 36.16 120 LEU B C 1
ATOM 2530 O O . LEU B 1 127 ? 22.762 42.297 77.491 1.00 37.23 120 LEU B O 1
ATOM 2535 N N . GLU B 1 128 ? 22.168 43.616 75.761 1.00 39.33 121 GLU B N 1
ATOM 2536 C CA . GLU B 1 128 ? 22.688 44.823 76.375 1.00 41.30 121 GLU B CA 1
ATOM 2537 C C . GLU B 1 128 ? 21.827 45.294 77.538 1.00 41.15 121 GLU B C 1
ATOM 2538 O O . GLU B 1 128 ? 22.345 45.915 78.468 1.00 42.48 121 GLU B O 1
ATOM 2544 N N . ASP B 1 129 ? 20.527 44.989 77.508 1.00 38.00 122 ASP B N 1
ATOM 2545 C CA . ASP B 1 129 ? 19.622 45.483 78.558 1.00 37.74 122 ASP B CA 1
ATOM 2546 C C . ASP B 1 129 ? 18.334 44.663 78.640 1.00 35.66 122 ASP B C 1
ATOM 2547 O O . ASP B 1 129 ? 18.159 43.723 77.882 1.00 34.53 122 ASP B O 1
ATOM 2552 N N . MET B 1 130 ? 17.439 45.025 79.562 1.00 38.45 123 MET B N 1
ATOM 2553 C CA . MET B 1 130 ? 16.216 44.277 79.745 1.00 37.98 123 MET B CA 1
ATOM 2554 C C . MET B 1 130 ? 15.161 44.584 78.664 1.00 38.49 123 MET B C 1
ATOM 2555 O O . MET B 1 130 ? 14.245 43.799 78.463 1.00 37.67 123 MET B O 1
ATOM 2560 N N . THR B 1 131 ? 15.275 45.710 77.986 1.00 38.36 124 THR B N 1
ATOM 2561 C CA . THR B 1 131 ? 14.382 45.982 76.882 1.00 38.90 124 THR B CA 1
ATOM 2562 C C . THR B 1 131 ? 14.640 44.929 75.822 1.00 37.03 124 THR B C 1
ATOM 2563 O O . THR B 1 131 ? 13.717 44.241 75.358 1.00 32.92 124 THR B O 1
ATOM 2567 N N . GLN B 1 132 ? 15.920 44.749 75.500 1.00 36.26 125 GLN B N 1
ATOM 2568 C CA . GLN B 1 132 ? 16.325 43.692 74.567 1.00 35.98 125 GLN B CA 1
ATOM 2569 C C . GLN B 1 132 ? 16.082 42.301 75.040 1.00 34.71 125 GLN B C 1
ATOM 2570 O O . GLN B 1 132 ? 15.698 41.436 74.249 1.00 32.65 125 GLN B O 1
ATOM 2576 N N . MET B 1 133 ? 16.311 42.048 76.322 1.00 36.19 126 MET B N 1
ATOM 2577 C CA . MET B 1 133 ? 16.048 40.709 76.827 1.00 33.69 126 MET B CA 1
ATOM 2578 C C . MET B 1 133 ? 14.581 40.303 76.647 1.00 34.42 126 MET B C 1
ATOM 2579 O O . MET B 1 133 ? 14.320 39.167 76.229 1.00 33.52 126 MET B O 1
ATOM 2584 N N . ARG B 1 134 ? 13.658 41.213 76.988 1.00 36.78 127 ARG B N 1
ATOM 2585 C CA . ARG B 1 134 ? 12.230 40.981 76.836 1.00 37.83 127 ARG B CA 1
ATOM 2586 C C . ARG B 1 134 ? 11.871 40.812 75.366 1.00 37.17 127 ARG B C 1
ATOM 2587 O O . ARG B 1 134 ? 10.999 39.980 75.024 1.00 36.55 127 ARG B O 1
ATOM 2595 N N . THR B 1 135 ? 12.518 41.608 74.502 1.00 36.62 128 THR B N 1
ATOM 2596 C CA . THR B 1 135 ? 12.322 41.482 73.053 1.00 36.36 128 THR B CA 1
ATOM 2597 C C . THR B 1 135 ? 12.660 40.063 72.570 1.00 34.72 128 THR B C 1
ATOM 2598 O O . THR B 1 135 ? 11.807 39.387 71.951 1.00 34.91 128 THR B O 1
ATOM 2602 N N . ALA B 1 136 ? 13.848 39.580 72.960 1.00 33.05 129 ALA B N 1
ATOM 2603 C CA . ALA B 1 136 ? 14.324 38.246 72.615 1.00 31.26 129 ALA B CA 1
ATOM 2604 C C . ALA B 1 136 ? 13.370 37.210 73.174 1.00 31.56 129 ALA B C 1
ATOM 2605 O O . ALA B 1 136 ? 13.094 36.210 72.520 1.00 33.67 129 ALA B O 1
ATOM 2607 N N . ILE B 1 137 ? 12.939 37.398 74.419 1.00 30.51 130 ILE B N 1
ATOM 2608 C CA . ILE B 1 137 ? 12.068 36.448 75.058 1.00 29.13 130 ILE B CA 1
ATOM 2609 C C . ILE B 1 137 ? 10.705 36.335 74.373 1.00 31.70 130 ILE B C 1
ATOM 2610 O O . ILE B 1 137 ? 10.212 35.205 74.175 1.00 33.66 130 ILE B O 1
ATOM 2615 N N . ASP B 1 138 ? 10.118 37.472 74.004 1.00 32.48 131 ASP B N 1
ATOM 2616 C CA . ASP B 1 138 ? 8.863 37.465 73.274 1.00 34.63 131 ASP B CA 1
ATOM 2617 C C . ASP B 1 138 ? 9.013 36.733 71.931 1.00 33.49 131 ASP B C 1
ATOM 2618 O O . ASP B 1 138 ? 8.085 36.077 71.479 1.00 35.94 131 ASP B O 1
ATOM 2623 N N . ASN B 1 139 ? 10.132 36.936 71.255 1.00 30.93 132 ASN B N 1
ATOM 2624 C CA . ASN B 1 139 ? 10.374 36.302 69.943 1.00 32.38 132 ASN B CA 1
ATOM 2625 C C . ASN B 1 139 ? 10.473 34.786 70.117 1.00 31.45 132 ASN B C 1
ATOM 2626 O O . ASN B 1 139 ? 9.768 34.017 69.444 1.00 33.67 132 ASN B O 1
ATOM 2631 N N . MET B 1 140 ? 11.234 34.350 71.108 1.00 30.56 133 MET B N 1
ATOM 2632 C CA . MET B 1 140 ? 11.310 32.909 71.418 1.00 29.94 133 MET B CA 1
ATOM 2633 C C . MET B 1 140 ? 9.894 32.378 71.706 1.00 32.41 133 MET B C 1
ATOM 2634 O O . MET B 1 140 ? 9.417 31.408 71.094 1.00 34.35 133 MET B O 1
ATOM 2639 N N . VAL B 1 141 ? 9.154 33.076 72.542 1.00 32.47 134 VAL B N 1
ATOM 2640 C CA . VAL B 1 141 ? 7.839 32.542 72.922 1.00 31.53 134 VAL B CA 1
ATOM 2641 C C . VAL B 1 141 ? 6.951 32.365 71.685 1.00 33.22 134 VAL B C 1
ATOM 2642 O O . VAL B 1 141 ? 6.266 31.298 71.510 1.00 33.53 134 VAL B O 1
ATOM 2646 N N . LYS B 1 142 ? 7.017 33.363 70.810 1.00 33.55 135 LYS B N 1
ATOM 2647 C CA . LYS B 1 142 ? 6.290 33.403 69.558 1.00 37.96 135 LYS B CA 1
ATOM 2648 C C . LYS B 1 142 ? 6.581 32.239 68.639 1.00 35.25 135 LYS B C 1
ATOM 2649 O O . LYS B 1 142 ? 5.725 31.820 67.898 1.00 37.62 135 LYS B O 1
ATOM 2655 N N . MET B 1 143 ? 7.820 31.784 68.613 1.00 32.13 136 MET B N 1
ATOM 2656 C CA . MET B 1 143 ? 8.230 30.709 67.695 1.00 30.22 136 MET B CA 1
ATOM 2657 C C . MET B 1 143 ? 7.871 29.292 68.181 1.00 31.24 136 MET B C 1
ATOM 2658 O O . MET B 1 143 ? 8.162 28.294 67.498 1.00 33.58 136 MET B O 1
ATOM 2663 N N . LEU B 1 144 ? 7.354 29.166 69.383 1.00 30.54 137 LEU B N 1
ATOM 2664 C CA . LEU B 1 144 ? 7.119 27.860 69.975 1.00 27.74 137 LEU B CA 1
ATOM 2665 C C . LEU B 1 144 ? 5.789 27.273 69.544 1.00 30.06 137 LEU B C 1
ATOM 2666 O O . LEU B 1 144 ? 4.820 27.962 69.613 1.00 34.84 137 LEU B O 1
ATOM 2671 N N . ALA B 1 145 ? 5.763 26.024 69.102 1.00 28.93 138 ALA B N 1
ATOM 2672 C CA . ALA B 1 145 ? 4.493 25.430 68.635 1.00 31.67 138 ALA B CA 1
ATOM 2673 C C . ALA B 1 145 ? 3.684 25.171 69.838 1.00 32.97 138 ALA B C 1
ATOM 2674 O O . ALA B 1 145 ? 4.180 24.967 70.918 1.00 34.19 138 ALA B O 1
ATOM 2676 N N . PRO B 1 146 ? 2.367 25.105 69.657 1.00 36.30 139 PRO B N 1
ATOM 2677 C CA . PRO B 1 146 ? 1.602 24.590 70.761 1.00 36.68 139 PRO B CA 1
ATOM 2678 C C . PRO B 1 146 ? 2.106 23.243 71.354 1.00 35.11 139 PRO B C 1
ATOM 2679 O O . PRO B 1 146 ? 2.270 22.248 70.616 1.00 36.85 139 PRO B O 1
ATOM 2683 N N . GLY B 1 147 ? 2.318 23.222 72.648 1.00 31.82 140 GLY B N 1
ATOM 2684 C CA . GLY B 1 147 ? 2.767 22.043 73.322 1.00 30.91 140 GLY B CA 1
ATOM 2685 C C . GLY B 1 147 ? 4.276 21.952 73.221 1.00 27.89 140 GLY B C 1
ATOM 2686 O O . GLY B 1 147 ? 4.877 21.028 73.697 1.00 31.05 140 GLY B O 1
ATOM 2687 N N . GLY B 1 148 ? 4.870 22.932 72.588 1.00 25.72 141 GLY B N 1
ATOM 2688 C CA . GLY B 1 148 ? 6.310 22.980 72.439 1.00 26.41 141 GLY B CA 1
ATOM 2689 C C . GLY B 1 148 ? 6.918 23.237 73.777 1.00 29.39 141 GLY B C 1
ATOM 2690 O O . GLY B 1 148 ? 6.275 23.763 74.643 1.00 33.09 141 GLY B O 1
ATOM 2691 N N . HIS B 1 149 ? 8.177 22.850 73.929 1.00 28.06 142 HIS B N 1
ATOM 2692 C CA . HIS B 1 149 ? 8.904 23.099 75.132 1.00 29.62 142 HIS B CA 1
ATOM 2693 C C . HIS B 1 149 ? 10.067 23.990 74.841 1.00 28.68 142 HIS B C 1
ATOM 2694 O O . HIS B 1 149 ? 10.562 23.968 73.775 1.00 29.55 142 HIS B O 1
ATOM 2701 N N . LEU B 1 150 ? 10.423 24.813 75.801 1.00 31.09 143 LEU B N 1
ATOM 2702 C CA . LEU B 1 150 ? 11.634 25.638 75.734 1.00 25.65 143 LEU B CA 1
ATOM 2703 C C . LEU B 1 150 ? 12.527 25.292 76.892 1.00 27.07 143 LEU B C 1
ATOM 2704 O O . LEU B 1 150 ? 12.068 25.161 78.027 1.00 28.13 143 LEU B O 1
ATOM 2709 N N . VAL B 1 151 ? 13.811 25.046 76.579 1.00 24.85 144 VAL B N 1
ATOM 2710 C CA . VAL B 1 151 ? 14.795 24.637 77.598 1.00 24.59 144 VAL B CA 1
ATOM 2711 C C . VAL B 1 151 ? 15.749 25.780 77.703 1.00 25.02 144 VAL B C 1
ATOM 2712 O O . VAL B 1 151 ? 16.342 26.170 76.700 1.00 23.56 144 VAL B O 1
ATOM 2716 N N . PHE B 1 152 ? 15.813 26.349 78.898 1.00 26.47 145 PHE B N 1
ATOM 2717 C CA . PHE B 1 152 ? 16.563 27.541 79.203 1.00 26.78 145 PHE B CA 1
ATOM 2718 C C . PHE B 1 152 ? 17.634 27.221 80.226 1.00 27.29 145 PHE B C 1
ATOM 2719 O O . PHE B 1 152 ? 17.405 26.482 81.187 1.00 28.33 145 PHE B O 1
ATOM 2727 N N . GLY B 1 153 ? 18.791 27.828 80.042 1.00 27.63 146 GLY B N 1
ATOM 2728 C CA . GLY B 1 153 ? 19.913 27.604 80.954 1.00 27.68 146 GLY B CA 1
ATOM 2729 C C . GLY B 1 153 ? 20.732 28.876 81.061 1.00 26.49 146 GLY B C 1
ATOM 2730 O O . GLY B 1 153 ? 20.923 29.573 80.058 1.00 24.63 146 GLY B O 1
ATOM 2731 N N . SER B 1 154 ? 21.199 29.182 82.264 1.00 27.11 147 SER B N 1
ATOM 2732 C CA . SER B 1 154 ? 22.013 30.366 82.472 1.00 28.57 147 SER B CA 1
ATOM 2733 C C . SER B 1 154 ? 22.744 30.409 83.800 1.00 29.63 147 SER B C 1
ATOM 2734 O O . SER B 1 154 ? 22.242 29.945 84.833 1.00 29.97 147 SER B O 1
ATOM 2737 N N . ALA B 1 155 ? 23.940 31.011 83.770 1.00 30.61 148 ALA B N 1
ATOM 2738 C CA . ALA B 1 155 ? 24.571 31.488 84.983 1.00 34.56 148 ALA B CA 1
ATOM 2739 C C . ALA B 1 155 ? 23.556 32.347 85.735 1.00 36.62 148 ALA B C 1
ATOM 2740 O O . ALA B 1 155 ? 22.767 33.082 85.111 1.00 38.00 148 ALA B O 1
ATOM 2742 N N . ARG B 1 156 ? 23.592 32.267 87.053 1.00 38.72 149 ARG B N 1
ATOM 2743 C CA . ARG B 1 156 ? 22.712 33.044 87.912 1.00 41.51 149 ARG B CA 1
ATOM 2744 C C . ARG B 1 156 ? 22.930 34.584 87.834 1.00 41.84 149 ARG B C 1
ATOM 2745 O O . ARG B 1 156 ? 23.975 35.071 87.388 1.00 42.35 149 ARG B O 1
ATOM 2753 N N . ASP B 1 157 ? 21.906 35.333 88.246 1.00 43.50 150 ASP B N 1
ATOM 2754 C CA . ASP B 1 157 ? 21.907 36.791 88.175 1.00 44.25 150 ASP B CA 1
ATOM 2755 C C . ASP B 1 157 ? 23.192 37.373 88.761 1.00 46.26 150 ASP B C 1
ATOM 2756 O O . ASP B 1 157 ? 23.893 38.165 88.121 1.00 45.11 150 ASP B O 1
ATOM 2761 N N . ALA B 1 158 ? 23.474 36.989 90.008 1.00 48.15 151 ALA B N 1
ATOM 2762 C CA . ALA B 1 158 ? 24.646 37.483 90.724 1.00 50.73 151 ALA B CA 1
ATOM 2763 C C . ALA B 1 158 ? 25.935 37.265 89.939 1.00 50.36 151 ALA B C 1
ATOM 2764 O O . ALA B 1 158 ? 26.770 38.182 89.866 1.00 50.80 151 ALA B O 1
ATOM 2766 N N . THR B 1 159 ? 26.122 36.072 89.369 1.00 47.71 152 THR B N 1
ATOM 2767 C CA . THR B 1 159 ? 27.371 35.840 88.625 1.00 48.18 152 THR B CA 1
ATOM 2768 C C . THR B 1 159 ? 27.415 36.612 87.293 1.00 46.37 152 THR B C 1
ATOM 2769 O O . THR B 1 159 ? 28.472 37.122 86.905 1.00 46.47 152 THR B O 1
ATOM 2773 N N . CYS B 1 160 ? 26.260 36.735 86.627 1.00 44.49 153 CYS B N 1
ATOM 2774 C CA . CYS B 1 160 ? 26.160 37.538 85.397 1.00 43.05 153 CYS B CA 1
ATOM 2775 C C . CYS B 1 160 ? 26.538 39.020 85.616 1.00 46.09 153 CYS B C 1
ATOM 2776 O O . CYS B 1 160 ? 27.261 39.609 84.795 1.00 45.39 153 CYS B O 1
ATOM 2779 N N . ARG B 1 161 ? 26.093 39.609 86.725 1.00 48.93 154 ARG B N 1
ATOM 2780 C CA . ARG B 1 161 ? 26.399 41.007 87.015 1.00 52.78 154 ARG B CA 1
ATOM 2781 C C . ARG B 1 161 ? 27.875 41.181 87.388 1.00 55.19 154 ARG B C 1
ATOM 2782 O O . ARG B 1 161 ? 28.507 42.175 87.011 1.00 56.79 154 ARG B O 1
ATOM 2790 N N . ARG B 1 162 ? 28.431 40.201 88.096 1.00 55.74 155 ARG B N 1
ATOM 2791 C CA . ARG B 1 162 ? 29.874 40.156 88.333 1.00 58.27 155 ARG B CA 1
ATOM 2792 C C . ARG B 1 162 ? 30.656 40.182 87.009 1.00 56.44 155 ARG B C 1
ATOM 2793 O O . ARG B 1 162 ? 31.717 40.792 86.938 1.00 58.31 155 ARG B O 1
ATOM 2801 N N . TRP B 1 163 ? 30.120 39.549 85.967 1.00 52.76 156 TRP B N 1
ATOM 2802 C CA . TRP B 1 163 ? 30.753 39.564 84.641 1.00 51.51 156 TRP B CA 1
ATOM 2803 C C . TRP B 1 163 ? 30.397 40.813 83.804 1.00 51.42 156 TRP B C 1
ATOM 2804 O O . TRP B 1 163 ? 30.752 40.907 82.631 1.00 51.03 156 TRP B O 1
ATOM 2815 N N . GLY B 1 164 ? 29.674 41.755 84.387 1.00 52.36 157 GLY B N 1
ATOM 2816 C CA . GLY B 1 164 ? 29.334 42.993 83.686 1.00 52.86 157 GLY B CA 1
ATOM 2817 C C . GLY B 1 164 ? 28.090 42.908 82.829 1.00 50.25 157 GLY B C 1
ATOM 2818 O O . GLY B 1 164 ? 27.864 43.775 82.003 1.00 50.55 157 GLY B O 1
ATOM 2819 N N . HIS B 1 165 ? 27.288 41.864 83.015 1.00 47.83 158 HIS B N 1
ATOM 2820 C CA . HIS B 1 165 ? 26.026 41.742 82.324 1.00 46.20 158 HIS B CA 1
ATOM 2821 C C . HIS B 1 165 ? 24.884 42.162 83.268 1.00 48.03 158 HIS B C 1
ATOM 2822 O O . HIS B 1 165 ? 25.122 42.398 84.458 1.00 50.33 158 HIS B O 1
ATOM 2829 N N . VAL B 1 166 ? 23.661 42.272 82.738 1.00 46.96 159 VAL B N 1
ATOM 2830 C CA . VAL B 1 166 ? 22.568 42.937 83.459 1.00 49.27 159 VAL B CA 1
ATOM 2831 C C . VAL B 1 166 ? 21.749 41.962 84.284 1.00 48.08 159 VAL B C 1
ATOM 2832 O O . VAL B 1 166 ? 21.354 42.283 85.414 1.00 49.08 159 VAL B O 1
ATOM 2836 N N . ALA B 1 167 ? 21.518 40.766 83.741 1.00 44.81 160 ALA B N 1
ATOM 2837 C CA . ALA B 1 167 ? 20.802 39.712 84.480 1.00 44.01 160 ALA B CA 1
ATOM 2838 C C . ALA B 1 167 ? 21.026 38.300 83.964 1.00 40.03 160 ALA B C 1
ATOM 2839 O O . ALA B 1 167 ? 21.553 38.079 82.879 1.00 38.55 160 ALA B O 1
ATOM 2841 N N . GLY B 1 168 ? 20.548 37.351 84.756 1.00 39.31 161 GLY B N 1
ATOM 2842 C CA . GLY B 1 168 ? 20.830 35.937 84.539 1.00 37.06 161 GLY B CA 1
ATOM 2843 C C . GLY B 1 168 ? 19.597 35.076 84.716 1.00 36.96 161 GLY B C 1
ATOM 2844 O O . GLY B 1 168 ? 18.467 35.527 84.472 1.00 37.02 161 GLY B O 1
ATOM 2845 N N . ALA B 1 169 ? 19.813 33.847 85.178 1.00 35.69 162 ALA B N 1
ATOM 2846 C CA . ALA B 1 169 ? 18.766 32.813 85.212 1.00 34.98 162 ALA B CA 1
ATOM 2847 C C . ALA B 1 169 ? 17.495 33.225 85.918 1.00 37.02 162 ALA B C 1
ATOM 2848 O O . ALA B 1 169 ? 16.409 33.146 85.342 1.00 37.77 162 ALA B O 1
ATOM 2850 N N . GLU B 1 170 ? 17.618 33.644 87.166 1.00 39.56 163 GLU B N 1
ATOM 2851 C CA . GLU B 1 170 ? 16.459 33.946 87.959 1.00 41.60 163 GLU B CA 1
ATOM 2852 C C . GLU B 1 170 ? 15.591 35.004 87.261 1.00 41.98 163 GLU B C 1
ATOM 2853 O O . GLU B 1 170 ? 14.388 34.854 87.162 1.00 42.56 163 GLU B O 1
ATOM 2859 N N . THR B 1 171 ? 16.212 36.057 86.763 1.00 41.67 164 THR B N 1
ATOM 2860 C CA . THR B 1 171 ? 15.469 37.137 86.089 1.00 43.07 164 THR B CA 1
ATOM 2861 C C . THR B 1 171 ? 14.669 36.672 84.839 1.00 41.17 164 THR B C 1
ATOM 2862 O O . THR B 1 171 ? 13.506 37.013 84.683 1.00 42.35 164 THR B O 1
ATOM 2866 N N . VAL B 1 172 ? 15.294 35.867 83.998 1.00 38.29 165 VAL B N 1
ATOM 2867 C CA . VAL B 1 172 ? 14.704 35.372 82.749 1.00 36.72 165 VAL B CA 1
ATOM 2868 C C . VAL B 1 172 ? 13.594 34.347 83.047 1.00 37.67 165 VAL B C 1
ATOM 2869 O O . VAL B 1 172 ? 12.512 34.379 82.426 1.00 38.27 165 VAL B O 1
ATOM 2873 N N . ILE B 1 173 ? 13.848 33.475 84.027 1.00 36.69 166 ILE B N 1
ATOM 2874 C CA . ILE B 1 173 ? 12.903 32.467 84.423 1.00 37.37 166 ILE B CA 1
ATOM 2875 C C . ILE B 1 173 ? 11.608 33.148 84.887 1.00 38.68 166 ILE B C 1
ATOM 2876 O O . ILE B 1 173 ? 10.543 32.693 84.540 1.00 40.37 166 ILE B O 1
ATOM 2881 N N . THR B 1 174 ? 11.701 34.224 85.657 1.00 39.53 167 THR B N 1
ATOM 2882 C CA . THR B 1 174 ? 10.490 34.989 86.045 1.00 41.11 167 THR B CA 1
ATOM 2883 C C . THR B 1 174 ? 9.708 35.518 84.833 1.00 41.13 167 THR B C 1
ATOM 2884 O O . THR B 1 174 ? 8.485 35.445 84.794 1.00 44.20 167 THR B O 1
ATOM 2888 N N . ILE B 1 175 ? 10.404 36.046 83.840 1.00 39.29 168 ILE B N 1
ATOM 2889 C CA . ILE B 1 175 ? 9.738 36.586 82.641 1.00 38.92 168 ILE B CA 1
ATOM 2890 C C . ILE B 1 175 ? 9.101 35.460 81.769 1.00 37.54 168 ILE B C 1
ATOM 2891 O O . ILE B 1 175 ? 7.953 35.612 81.229 1.00 36.84 168 ILE B O 1
ATOM 2896 N N . LEU B 1 176 ? 9.819 34.342 81.642 1.00 36.21 169 LEU B N 1
ATOM 2897 C CA . LEU B 1 176 ? 9.371 33.175 80.909 1.00 36.02 169 LEU B CA 1
ATOM 2898 C C . LEU B 1 176 ? 8.133 32.580 81.562 1.00 39.22 169 LEU B C 1
ATOM 2899 O O . LEU B 1 176 ? 7.278 32.080 80.856 1.00 42.44 169 LEU B O 1
ATOM 2904 N N . THR B 1 177 ? 8.010 32.651 82.888 1.00 39.44 170 THR B N 1
ATOM 2905 C CA . THR B 1 177 ? 6.863 32.074 83.596 1.00 42.68 170 THR B CA 1
ATOM 2906 C C . THR B 1 177 ? 5.573 32.884 83.340 1.00 44.27 170 THR B C 1
ATOM 2907 O O . THR B 1 177 ? 4.432 32.390 83.572 1.00 45.26 170 THR B O 1
ATOM 2911 N N . GLU B 1 178 ? 5.746 34.115 82.868 1.00 43.85 171 GLU B N 1
ATOM 2912 C CA . GLU B 1 178 ? 4.615 34.963 82.466 1.00 47.63 171 GLU B CA 1
ATOM 2913 C C . GLU B 1 178 ? 3.751 34.327 81.359 1.00 47.49 171 GLU B C 1
ATOM 2914 O O . GLU B 1 178 ? 2.483 34.331 81.428 1.00 51.15 171 GLU B O 1
ATOM 2920 N N . ALA B 1 179 ? 4.462 33.767 80.387 1.00 45.92 172 ALA B N 1
ATOM 2921 C CA . ALA B 1 179 ? 3.942 33.156 79.153 1.00 45.16 172 ALA B CA 1
ATOM 2922 C C . ALA B 1 179 ? 3.931 31.634 79.165 1.00 43.56 172 ALA B C 1
ATOM 2923 O O . ALA B 1 179 ? 3.007 31.022 78.621 1.00 44.53 172 ALA B O 1
ATOM 2925 N N . LEU B 1 180 ? 4.933 31.024 79.796 1.00 41.79 173 LEU B N 1
ATOM 2926 C CA . LEU B 1 180 ? 5.092 29.558 79.775 1.00 39.67 173 LEU B CA 1
ATOM 2927 C C . LEU B 1 180 ? 4.906 28.877 81.164 1.00 41.07 173 LEU B C 1
ATOM 2928 O O . LEU B 1 180 ? 5.069 29.520 82.208 1.00 41.72 173 LEU B O 1
ATOM 2933 N N . THR B 1 181 ? 4.497 27.595 81.142 1.00 41.82 174 THR B N 1
ATOM 2934 C CA . THR B 1 181 ? 4.379 26.725 82.321 1.00 42.85 174 THR B CA 1
ATOM 2935 C C . THR B 1 181 ? 5.793 26.115 82.573 1.00 41.88 174 THR B C 1
ATOM 2936 O O . THR B 1 181 ? 6.346 25.474 81.690 1.00 36.34 174 THR B O 1
ATOM 2940 N N . GLU B 1 182 ? 6.360 26.318 83.766 1.00 43.20 175 GLU B N 1
ATOM 2941 C CA . GLU B 1 182 ? 7.582 25.612 84.156 1.00 41.87 175 GLU B CA 1
ATOM 2942 C C . GLU B 1 182 ? 7.208 24.202 84.580 1.00 42.90 175 GLU B C 1
ATOM 2943 O O . GLU B 1 182 ? 6.351 23.985 85.440 1.00 44.13 175 GLU B O 1
ATOM 2949 N N . VAL B 1 183 ? 7.857 23.258 83.939 1.00 41.87 176 VAL B N 1
ATOM 2950 C CA . VAL B 1 183 ? 7.623 21.834 84.089 1.00 43.28 176 VAL B CA 1
ATOM 2951 C C . VAL B 1 183 ? 8.732 21.172 84.900 1.00 42.87 176 VAL B C 1
ATOM 2952 O O . VAL B 1 183 ? 8.506 20.196 85.563 1.00 43.33 176 VAL B O 1
ATOM 2956 N N . GLU B 1 184 ? 9.946 21.709 84.845 1.00 41.88 177 GLU B N 1
ATOM 2957 C CA . GLU B 1 184 ? 11.048 21.089 85.558 1.00 42.54 177 GLU B CA 1
ATOM 2958 C C . GLU B 1 184 ? 12.154 22.106 85.691 1.00 40.27 177 GLU B C 1
ATOM 2959 O O . GLU B 1 184 ? 12.308 22.930 84.806 1.00 38.51 177 GLU B O 1
ATOM 2965 N N . ARG B 1 185 ? 12.919 22.035 86.784 1.00 40.43 178 ARG B N 1
ATOM 2966 C CA . ARG B 1 185 ? 14.183 22.741 86.875 1.00 39.49 178 ARG B CA 1
ATOM 2967 C C . ARG B 1 185 ? 15.316 21.895 87.499 1.00 41.03 178 ARG B C 1
ATOM 2968 O O . ARG B 1 185 ? 15.100 20.819 88.060 1.00 42.73 178 ARG B O 1
ATOM 2976 N N . VAL B 1 186 ? 16.541 22.385 87.349 1.00 41.30 179 VAL B N 1
ATOM 2977 C CA . VAL B 1 186 ? 17.710 21.672 87.854 1.00 41.70 179 VAL B CA 1
ATOM 2978 C C . VAL B 1 186 ? 18.833 22.671 87.984 1.00 41.99 179 VAL B C 1
ATOM 2979 O O . VAL B 1 186 ? 18.921 23.581 87.201 1.00 39.19 179 VAL B O 1
ATOM 2983 N N . GLN B 1 187 ? 19.680 22.490 88.992 1.00 44.25 180 GLN B N 1
ATOM 2984 C CA . GLN B 1 187 ? 20.825 23.354 89.225 1.00 45.50 180 GLN B CA 1
ATOM 2985 C C . GLN B 1 187 ? 22.109 22.538 88.997 1.00 46.52 180 GLN B C 1
ATOM 2986 O O . GLN B 1 187 ? 22.148 21.355 89.328 1.00 47.23 180 GLN B O 1
ATOM 2992 N N . CYS B 1 188 ? 23.154 23.069 88.498 1.00 47.13 181 CYS B N 1
ATOM 2993 C CA . CYS B 1 188 ? 24.461 22.448 88.210 1.00 47.90 181 CYS B CA 1
ATOM 2994 C C . CYS B 1 188 ? 25.554 23.304 88.763 1.00 48.39 181 CYS B C 1
ATOM 2995 O O . CYS B 1 188 ? 25.623 24.509 88.479 1.00 48.73 181 CYS B O 1
ATOM 2998 N N . GLN B 1 189 ? 26.418 22.818 89.454 1.00 49.31 182 GLN B N 1
ATOM 2999 C CA . GLN B 1 189 ? 27.436 23.519 90.188 1.00 51.51 182 GLN B CA 1
ATOM 3000 C C . GLN B 1 189 ? 28.776 22.958 89.803 1.00 51.54 182 GLN B C 1
ATOM 3001 O O . GLN B 1 189 ? 28.909 21.729 89.686 1.00 50.30 182 GLN B O 1
ATOM 3007 N N . GLY B 1 190 ? 29.766 23.837 89.643 1.00 51.88 183 GLY B N 1
ATOM 3008 C CA . GLY B 1 190 ? 31.132 23.407 89.364 1.00 52.86 183 GLY B CA 1
ATOM 3009 C C . GLY B 1 190 ? 32.115 23.792 90.445 1.00 55.90 183 GLY B C 1
ATOM 3010 O O . GLY B 1 190 ? 31.824 23.700 91.655 1.00 58.64 183 GLY B O 1
ATOM 3011 N N . GLN B 1 191 ? 33.298 24.227 90.017 1.00 56.08 184 GLN B N 1
ATOM 3012 C CA . GLN B 1 191 ? 34.419 24.414 90.941 1.00 59.07 184 GLN B CA 1
ATOM 3013 C C . GLN B 1 191 ? 34.466 25.786 91.587 1.00 59.54 184 GLN B C 1
ATOM 3014 O O . GLN B 1 191 ? 35.130 25.959 92.607 1.00 62.24 184 GLN B O 1
ATOM 3020 N N . SER B 1 192 ? 33.788 26.759 90.987 1.00 56.46 185 SER B N 1
ATOM 3021 C CA . SER B 1 192 ? 33.750 28.127 91.520 1.00 57.54 185 SER B CA 1
ATOM 3022 C C . SER B 1 192 ? 32.351 28.711 91.553 1.00 54.95 185 SER B C 1
ATOM 3023 O O . SER B 1 192 ? 31.387 28.142 91.026 1.00 51.01 185 SER B O 1
ATOM 3026 N N . ALA B 1 193 ? 32.259 29.872 92.185 1.00 57.06 186 ALA B N 1
ATOM 3027 C CA . ALA B 1 193 ? 31.069 30.702 92.120 1.00 55.89 186 ALA B CA 1
ATOM 3028 C C . ALA B 1 193 ? 30.698 31.004 90.664 1.00 52.39 186 ALA B C 1
ATOM 3029 O O . ALA B 1 193 ? 29.540 31.269 90.352 1.00 50.72 186 ALA B O 1
ATOM 3031 N N . ASP B 1 194 ? 31.687 30.972 89.775 1.00 51.45 187 ASP B N 1
ATOM 3032 C CA . ASP B 1 194 ? 31.452 31.232 88.360 1.00 49.34 187 ASP B CA 1
ATOM 3033 C C . ASP B 1 194 ? 30.777 30.055 87.639 1.00 45.97 187 ASP B C 1
ATOM 3034 O O . ASP B 1 194 ? 30.357 30.192 86.511 1.00 43.69 187 ASP B O 1
ATOM 3039 N N . GLU B 1 195 ? 30.693 28.905 88.303 1.00 46.24 188 GLU B N 1
ATOM 3040 C CA . GLU B 1 195 ? 30.120 27.696 87.732 1.00 43.09 188 GLU B CA 1
ATOM 3041 C C . GLU B 1 195 ? 28.921 27.355 88.591 1.00 43.10 188 GLU B C 1
ATOM 3042 O O . GLU B 1 195 ? 29.016 26.650 89.584 1.00 44.93 188 GLU B O 1
ATOM 3048 N N . ASP B 1 196 ? 27.782 27.928 88.222 1.00 42.55 189 ASP B N 1
ATOM 3049 C CA . ASP B 1 196 ? 26.614 27.880 89.068 1.00 44.10 189 ASP B CA 1
ATOM 3050 C C . ASP B 1 196 ? 25.387 28.235 88.227 1.00 42.80 189 ASP B C 1
ATOM 3051 O O . ASP B 1 196 ? 24.936 29.389 88.259 1.00 44.24 189 ASP B O 1
ATOM 3056 N N . CYS B 1 197 ? 24.867 27.205 87.543 1.00 40.70 190 CYS B N 1
ATOM 3057 C CA . CYS B 1 197 ? 23.860 27.287 86.467 1.00 38.45 190 CYS B CA 1
ATOM 3058 C C . CYS B 1 197 ? 22.489 26.870 86.984 1.00 37.83 190 CYS B C 1
ATOM 3059 O O . CYS B 1 197 ? 22.379 25.960 87.772 1.00 38.50 190 CYS B O 1
ATOM 3062 N N . LEU B 1 198 ? 21.455 27.559 86.514 1.00 36.05 191 LEU B N 1
ATOM 3063 C CA . LEU B 1 198 ? 20.064 27.184 86.726 1.00 35.39 191 LEU B CA 1
ATOM 3064 C C . LEU B 1 198 ? 19.427 26.912 85.359 1.00 32.96 191 LEU B C 1
ATOM 3065 O O . LEU B 1 198 ? 19.480 27.752 84.466 1.00 32.03 191 LEU B O 1
ATOM 3070 N N . LEU B 1 199 ? 18.910 25.713 85.185 1.00 32.03 192 LEU B N 1
ATOM 3071 C CA . LEU B 1 199 ? 18.280 25.289 83.945 1.00 30.64 192 LEU B CA 1
ATOM 3072 C C . LEU B 1 199 ? 16.817 25.006 84.284 1.00 32.12 192 LEU B C 1
ATOM 3073 O O . LEU B 1 199 ? 16.525 24.418 85.323 1.00 33.52 192 LEU B O 1
ATOM 3078 N N . ALA B 1 200 ? 15.926 25.373 83.365 1.00 31.78 193 ALA B N 1
ATOM 3079 C CA . ALA B 1 200 ? 14.502 25.119 83.502 1.00 32.40 193 ALA B CA 1
ATOM 3080 C C . ALA B 1 200 ? 13.957 24.756 82.134 1.00 31.56 193 ALA B C 1
ATOM 3081 O O . ALA B 1 200 ? 14.469 25.224 81.101 1.00 32.66 193 ALA B O 1
ATOM 3083 N N . ARG B 1 201 ? 12.971 23.868 82.161 1.00 31.79 194 ARG B N 1
ATOM 3084 C CA . ARG B 1 201 ? 12.208 23.451 81.021 1.00 31.85 194 ARG B CA 1
ATOM 3085 C C . ARG B 1 201 ? 10.786 23.984 81.221 1.00 32.81 194 ARG B C 1
ATOM 3086 O O . ARG B 1 201 ? 10.124 23.714 82.238 1.00 36.30 194 ARG B O 1
ATOM 3094 N N . PHE B 1 202 ? 10.340 24.641 80.166 1.00 32.58 195 PHE B N 1
ATOM 3095 C CA . PHE B 1 202 ? 9.008 25.277 80.073 1.00 34.48 195 PHE B CA 1
ATOM 3096 C C . PHE B 1 202 ? 8.187 24.666 78.966 1.00 36.10 195 PHE B C 1
ATOM 3097 O O . PHE B 1 202 ? 8.741 24.291 77.931 1.00 35.35 195 PHE B O 1
ATOM 3105 N N . ARG B 1 203 ? 6.861 24.583 79.163 1.00 38.00 196 ARG B N 1
ATOM 3106 C CA . ARG B 1 203 ? 5.927 24.191 78.115 1.00 40.16 196 ARG B CA 1
ATOM 3107 C C . ARG B 1 203 ? 5.025 25.351 77.711 1.00 41.91 196 ARG B C 1
ATOM 3108 O O . ARG B 1 203 ? 4.545 26.134 78.560 1.00 41.56 196 ARG B O 1
ATOM 3116 N N . ASN B 1 204 ? 4.742 25.428 76.408 1.00 41.53 197 ASN B N 1
ATOM 3117 C CA . ASN B 1 204 ? 3.712 26.370 75.895 1.00 41.41 197 ASN B CA 1
ATOM 3118 C C . ASN B 1 204 ? 2.319 25.899 76.204 1.00 45.64 197 ASN B C 1
ATOM 3119 O O . ASN B 1 204 ? 1.911 24.848 75.672 1.00 45.11 197 ASN B O 1
ATOM 3124 N N . PRO B 1 205 ? 1.558 26.693 77.021 1.00 47.95 198 PRO B N 1
ATOM 3125 C CA . PRO B 1 205 ? 0.266 26.286 77.497 1.00 52.90 198 PRO B CA 1
ATOM 3126 C C . PRO B 1 205 ? -0.828 26.212 76.421 1.00 55.52 198 PRO B C 1
ATOM 3127 O O . PRO B 1 205 ? -1.950 25.766 76.721 1.00 57.18 198 PRO B O 1
ATOM 3131 N N . GLU B 1 206 ? -0.496 26.673 75.218 1.00 54.48 199 GLU B N 1
ATOM 3132 C CA . GLU B 1 206 ? -1.266 26.523 73.975 1.00 57.57 199 GLU B CA 1
ATOM 3133 C C . GLU B 1 206 ? -1.708 27.904 73.514 1.00 59.52 199 GLU B C 1
ATOM 3134 O O . GLU B 1 206 ? -0.906 28.630 72.899 1.00 55.42 199 GLU B O 1
ATOM 3140 N N . ASP C 1 11 ? 25.100 -19.268 57.169 1.00 82.94 4 ASP C N 1
ATOM 3141 C CA . ASP C 1 11 ? 24.230 -18.185 57.727 1.00 80.12 4 ASP C CA 1
ATOM 3142 C C . ASP C 1 11 ? 24.927 -17.509 58.930 1.00 75.65 4 ASP C C 1
ATOM 3143 O O . ASP C 1 11 ? 24.266 -17.044 59.855 1.00 73.72 4 ASP C O 1
ATOM 3148 N N . ASN C 1 12 ? 26.259 -17.429 58.877 1.00 74.27 5 ASN C N 1
ATOM 3149 C CA . ASN C 1 12 ? 27.124 -17.174 60.038 1.00 71.18 5 ASN C CA 1
ATOM 3150 C C . ASN C 1 12 ? 26.863 -15.822 60.715 1.00 66.43 5 ASN C C 1
ATOM 3151 O O . ASN C 1 12 ? 26.619 -14.814 60.048 1.00 65.05 5 ASN C O 1
ATOM 3156 N N . THR C 1 13 ? 26.915 -15.810 62.042 1.00 63.16 6 THR C N 1
ATOM 3157 C CA . THR C 1 13 ? 26.731 -14.570 62.783 1.00 58.73 6 THR C CA 1
ATOM 3158 C C . THR C 1 13 ? 27.919 -13.665 62.442 1.00 55.31 6 THR C C 1
ATOM 3159 O O . THR C 1 13 ? 27.741 -12.523 62.058 1.00 52.61 6 THR C O 1
ATOM 3163 N N . TYR C 1 14 ? 29.116 -14.220 62.556 1.00 54.42 7 TYR C N 1
ATOM 3164 C CA . TYR C 1 14 ? 30.334 -13.512 62.230 1.00 53.22 7 TYR C CA 1
ATOM 3165 C C . TYR C 1 14 ? 30.300 -12.891 60.822 1.00 52.54 7 TYR C C 1
ATOM 3166 O O . TYR C 1 14 ? 30.769 -11.768 60.623 1.00 50.03 7 TYR C O 1
ATOM 3175 N N . GLN C 1 15 ? 29.773 -13.650 59.859 1.00 53.92 8 GLN C N 1
ATOM 3176 C CA . GLN C 1 15 ? 29.681 -13.210 58.466 1.00 54.12 8 GLN C CA 1
ATOM 3177 C C . GLN C 1 15 ? 28.826 -11.979 58.346 1.00 50.99 8 GLN C C 1
ATOM 3178 O O . GLN C 1 15 ? 29.202 -11.043 57.652 1.00 50.10 8 GLN C O 1
ATOM 3184 N N . SER C 1 16 ? 27.677 -11.980 59.025 1.00 48.25 9 SER C N 1
ATOM 3185 C CA . SER C 1 16 ? 26.773 -10.852 58.963 1.00 45.84 9 SER C CA 1
ATOM 3186 C C . SER C 1 16 ? 27.384 -9.642 59.674 1.00 40.80 9 SER C C 1
ATOM 3187 O O . SER C 1 16 ? 27.270 -8.518 59.210 1.00 38.89 9 SER C O 1
ATOM 3190 N N . LEU C 1 17 ? 28.031 -9.881 60.808 1.00 37.61 10 LEU C N 1
ATOM 3191 C CA . LEU C 1 17 ? 28.717 -8.789 61.516 1.00 33.72 10 LEU C CA 1
ATOM 3192 C C . LEU C 1 17 ? 29.789 -8.178 60.589 1.00 32.45 10 LEU C C 1
ATOM 3193 O O . LEU C 1 17 ? 29.840 -6.951 60.395 1.00 30.15 10 LEU C O 1
ATOM 3198 N N . GLU C 1 18 ? 30.598 -9.022 59.988 1.00 35.41 11 GLU C N 1
ATOM 3199 C CA . GLU C 1 18 ? 31.707 -8.521 59.178 1.00 37.59 11 GLU C CA 1
ATOM 3200 C C . GLU C 1 18 ? 31.182 -7.752 57.951 1.00 37.02 11 GLU C C 1
ATOM 3201 O O . GLU C 1 18 ? 31.772 -6.713 57.571 1.00 35.06 11 GLU C O 1
ATOM 3207 N N . ARG C 1 19 ? 30.057 -8.205 57.377 1.00 37.45 12 ARG C N 1
ATOM 3208 C CA . ARG C 1 19 ? 29.462 -7.504 56.204 1.00 37.84 12 ARG C CA 1
ATOM 3209 C C . ARG C 1 19 ? 28.932 -6.116 56.589 1.00 35.02 12 ARG C C 1
ATOM 3210 O O . ARG C 1 19 ? 29.248 -5.149 55.898 1.00 35.53 12 ARG C O 1
ATOM 3218 N N . GLU C 1 20 ? 28.160 -6.009 57.667 1.00 32.68 13 GLU C N 1
ATOM 3219 C CA . GLU C 1 20 ? 27.639 -4.718 58.085 1.00 32.13 13 GLU C CA 1
ATOM 3220 C C . GLU C 1 20 ? 28.765 -3.743 58.423 1.00 30.87 13 GLU C C 1
ATOM 3221 O O . GLU C 1 20 ? 28.705 -2.550 58.055 1.00 30.13 13 GLU C O 1
ATOM 3227 N N . LEU C 1 21 ? 29.815 -4.259 59.069 1.00 29.41 14 LEU C N 1
ATOM 3228 C CA . LEU C 1 21 ? 30.934 -3.416 59.534 1.00 29.68 14 LEU C CA 1
ATOM 3229 C C . LEU C 1 21 ? 31.855 -2.913 58.412 1.00 30.87 14 LEU C C 1
ATOM 3230 O O . LEU C 1 21 ? 32.694 -2.032 58.634 1.00 32.35 14 LEU C O 1
ATOM 3235 N N . ALA C 1 22 ? 31.683 -3.443 57.218 1.00 30.67 15 ALA C N 1
ATOM 3236 C CA . ALA C 1 22 ? 32.407 -2.974 56.020 1.00 32.88 15 ALA C CA 1
ATOM 3237 C C . ALA C 1 22 ? 31.573 -1.972 55.235 1.00 32.20 15 ALA C C 1
ATOM 3238 O O . ALA C 1 22 ? 31.999 -1.451 54.218 1.00 33.85 15 ALA C O 1
ATOM 3240 N N . ASN C 1 23 ? 30.368 -1.682 55.690 1.00 30.87 16 ASN C N 1
ATOM 3241 C CA . ASN C 1 23 ? 29.520 -0.789 54.893 1.00 32.25 16 ASN C CA 1
ATOM 3242 C C . ASN C 1 23 ? 29.735 0.648 55.352 1.00 31.34 16 ASN C C 1
ATOM 3243 O O . ASN C 1 23 ? 30.146 0.862 56.462 1.00 26.43 16 ASN C O 1
ATOM 3248 N N . ASP C 1 24 ? 29.418 1.608 54.504 1.00 34.21 17 ASP C N 1
ATOM 3249 C CA . ASP C 1 24 ? 29.533 3.015 54.904 1.00 36.05 17 ASP C CA 1
ATOM 3250 C C . ASP C 1 24 ? 28.746 3.319 56.160 1.00 33.68 17 ASP C C 1
ATOM 3251 O O . ASP C 1 24 ? 29.237 3.991 57.079 1.00 34.32 17 ASP C O 1
ATOM 3256 N N . ASP C 1 25 ? 27.561 2.737 56.283 1.00 34.68 18 ASP C N 1
ATOM 3257 C CA . ASP C 1 25 ? 26.672 2.977 57.411 1.00 31.36 18 ASP C CA 1
ATOM 3258 C C . ASP C 1 25 ? 26.155 1.640 58.013 1.00 31.13 18 ASP C C 1
ATOM 3259 O O . ASP C 1 25 ? 25.033 1.220 57.721 1.00 30.91 18 ASP C O 1
ATOM 3264 N N . PRO C 1 26 ? 26.954 1.008 58.891 1.00 28.98 19 PRO C N 1
ATOM 3265 C CA . PRO C 1 26 ? 26.556 -0.285 59.409 1.00 29.59 19 PRO C CA 1
ATOM 3266 C C . PRO C 1 26 ? 25.196 -0.212 60.087 1.00 30.81 19 PRO C C 1
ATOM 3267 O O . PRO C 1 26 ? 24.956 0.712 60.879 1.00 29.41 19 PRO C O 1
ATOM 3271 N N . TRP C 1 27 ? 24.337 -1.176 59.728 1.00 32.89 20 TRP C N 1
ATOM 3272 C CA . TRP C 1 27 ? 22.995 -1.315 60.252 1.00 35.00 20 TRP C CA 1
ATOM 3273 C C . TRP C 1 27 ? 22.147 -0.093 59.991 1.00 35.20 20 TRP C C 1
ATOM 3274 O O . TRP C 1 27 ? 21.081 0.053 60.568 1.00 33.85 20 TRP C O 1
ATOM 3285 N N . ARG C 1 28 ? 22.588 0.764 59.070 1.00 35.53 21 ARG C N 1
ATOM 3286 C CA . ARG C 1 28 ? 21.828 1.997 58.752 1.00 37.57 21 ARG C CA 1
ATOM 3287 C C . ARG C 1 28 ? 21.523 2.842 59.988 1.00 33.87 21 ARG C C 1
ATOM 3288 O O . ARG C 1 28 ? 20.479 3.508 60.071 1.00 33.84 21 ARG C O 1
ATOM 3296 N N . LEU C 1 29 ? 22.467 2.829 60.920 1.00 31.42 22 LEU C N 1
ATOM 3297 C CA . LEU C 1 29 ? 22.287 3.502 62.232 1.00 31.25 22 LEU C CA 1
ATOM 3298 C C . LEU C 1 29 ? 22.272 5.039 62.081 1.00 33.40 22 LEU C C 1
ATOM 3299 O O . LEU C 1 29 ? 21.543 5.712 62.806 1.00 32.86 22 LEU C O 1
ATOM 3304 N N . ASP C 1 30 ? 22.994 5.588 61.088 1.00 34.13 23 ASP C N 1
ATOM 3305 C CA . ASP C 1 30 ? 22.963 7.044 60.844 1.00 34.98 23 ASP C CA 1
ATOM 3306 C C . ASP C 1 30 ? 21.802 7.488 59.958 1.00 36.93 23 ASP C C 1
ATOM 3307 O O . ASP C 1 30 ? 21.207 8.555 60.185 1.00 38.81 23 ASP C O 1
ATOM 3312 N N . ASP C 1 31 ? 21.484 6.720 58.918 1.00 37.24 24 ASP C N 1
ATOM 3313 C CA . ASP C 1 31 ? 20.495 7.171 57.926 1.00 38.56 24 ASP C CA 1
ATOM 3314 C C . ASP C 1 31 ? 19.060 6.825 58.269 1.00 37.36 24 ASP C C 1
ATOM 3315 O O . ASP C 1 31 ? 18.144 7.539 57.829 1.00 36.17 24 ASP C O 1
ATOM 3320 N N . ASN C 1 32 ? 18.836 5.706 58.954 1.00 34.44 25 ASN C N 1
ATOM 3321 C CA . ASN C 1 32 ? 17.459 5.211 59.186 1.00 33.90 25 ASN C CA 1
ATOM 3322 C C . ASN C 1 32 ? 16.762 5.991 60.287 1.00 32.50 25 ASN C C 1
ATOM 3323 O O . ASN C 1 32 ? 17.222 5.951 61.405 1.00 31.87 25 ASN C O 1
ATOM 3328 N N . PRO C 1 33 ? 15.668 6.727 59.979 1.00 34.00 26 PRO C N 1
ATOM 3329 C CA . PRO C 1 33 ? 14.995 7.497 61.056 1.00 33.34 26 PRO C CA 1
ATOM 3330 C C . PRO C 1 33 ? 14.512 6.687 62.286 1.00 31.61 26 PRO C C 1
ATOM 3331 O O . PRO C 1 33 ? 14.537 7.205 63.414 1.00 30.16 26 PRO C O 1
ATOM 3335 N N . PHE C 1 34 ? 14.087 5.434 62.075 1.00 30.54 27 PHE C N 1
ATOM 3336 C CA . PHE C 1 34 ? 13.835 4.464 63.183 1.00 28.67 27 PHE C CA 1
ATOM 3337 C C . PHE C 1 34 ? 15.049 4.292 64.074 1.00 26.53 27 PHE C C 1
ATOM 3338 O O . PHE C 1 34 ? 14.969 4.345 65.301 1.00 25.35 27 PHE C O 1
ATOM 3346 N N . GLU C 1 35 ? 16.183 4.037 63.462 1.00 26.06 28 GLU C N 1
ATOM 3347 C CA . GLU C 1 35 ? 17.374 3.840 64.297 1.00 24.26 28 GLU C CA 1
ATOM 3348 C C . GLU C 1 35 ? 17.762 5.089 65.057 1.00 25.02 28 GLU C C 1
ATOM 3349 O O . GLU C 1 35 ? 18.220 5.007 66.196 1.00 25.11 28 GLU C O 1
ATOM 3355 N N . ARG C 1 36 ? 17.660 6.261 64.443 1.00 25.01 29 ARG C N 1
ATOM 3356 C CA . ARG C 1 36 ? 17.960 7.454 65.229 1.00 24.98 29 ARG C CA 1
ATOM 3357 C C . ARG C 1 36 ? 17.008 7.612 66.404 1.00 26.45 29 ARG C C 1
ATOM 3358 O O . ARG C 1 36 ? 17.426 7.962 67.501 1.00 26.28 29 ARG C O 1
ATOM 3366 N N . GLU C 1 37 ? 15.719 7.385 66.178 1.00 28.62 30 GLU C N 1
ATOM 3367 C CA . GLU C 1 37 ? 14.738 7.470 67.255 1.00 29.35 30 GLU C CA 1
ATOM 3368 C C . GLU C 1 37 ? 14.927 6.424 68.356 1.00 26.43 30 GLU C C 1
ATOM 3369 O O . GLU C 1 37 ? 14.734 6.724 69.530 1.00 25.16 30 GLU C O 1
ATOM 3375 N N . ARG C 1 38 ? 15.283 5.203 67.975 1.00 25.08 31 ARG C N 1
ATOM 3376 C CA . ARG C 1 38 ? 15.771 4.192 68.937 1.00 26.12 31 ARG C CA 1
ATOM 3377 C C . ARG C 1 38 ? 16.951 4.705 69.737 1.00 24.37 31 ARG C C 1
ATOM 3378 O O . ARG C 1 38 ? 17.034 4.488 70.968 1.00 24.45 31 ARG C O 1
ATOM 3386 N N . HIS C 1 39 ? 17.934 5.309 69.069 1.00 23.79 32 HIS C N 1
ATOM 3387 C CA . HIS C 1 39 ? 19.037 5.887 69.844 1.00 21.13 32 HIS C CA 1
ATOM 3388 C C . HIS C 1 39 ? 18.651 7.037 70.756 1.00 20.61 32 HIS C C 1
ATOM 3389 O O . HIS C 1 39 ? 19.220 7.156 71.846 1.00 21.08 32 HIS C O 1
ATOM 3396 N N . THR C 1 40 ? 17.724 7.902 70.344 1.00 22.81 33 THR C N 1
ATOM 3397 C CA . THR C 1 40 ? 17.142 8.873 71.249 1.00 24.60 33 THR C CA 1
ATOM 3398 C C . THR C 1 40 ? 16.529 8.250 72.515 1.00 24.98 33 THR C C 1
ATOM 3399 O O . THR C 1 40 ? 16.721 8.756 73.598 1.00 23.51 33 THR C O 1
ATOM 3403 N N . GLN C 1 41 ? 15.746 7.186 72.377 1.00 26.63 34 GLN C N 1
ATOM 3404 C CA . GLN C 1 41 ? 15.226 6.497 73.564 1.00 27.16 34 GLN C CA 1
ATOM 3405 C C . GLN C 1 41 ? 16.320 5.832 74.407 1.00 26.56 34 GLN C C 1
ATOM 3406 O O . GLN C 1 41 ? 16.250 5.880 75.661 1.00 25.32 34 GLN C O 1
ATOM 3412 N N . LEU C 1 42 ? 17.328 5.248 73.739 1.00 25.86 35 LEU C N 1
ATOM 3413 C CA . LEU C 1 42 ? 18.417 4.606 74.417 1.00 26.56 35 LEU C CA 1
ATOM 3414 C C . LEU C 1 42 ? 19.133 5.639 75.265 1.00 24.88 35 LEU C C 1
ATOM 3415 O O . LEU C 1 42 ? 19.349 5.425 76.440 1.00 23.81 35 LEU C O 1
ATOM 3420 N N . LEU C 1 43 ? 19.480 6.786 74.658 1.00 25.30 36 LEU C N 1
ATOM 3421 C CA . LEU C 1 43 ? 20.084 7.919 75.379 1.00 22.39 36 LEU C CA 1
ATOM 3422 C C . LEU C 1 43 ? 19.164 8.566 76.455 1.00 23.51 36 LEU C C 1
ATOM 3423 O O . LEU C 1 43 ? 19.562 8.808 77.559 1.00 24.72 36 LEU C O 1
ATOM 3428 N N . ARG C 1 44 ? 17.894 8.795 76.146 1.00 24.12 37 ARG C N 1
ATOM 3429 C CA . ARG C 1 44 ? 17.028 9.404 77.106 1.00 24.83 37 ARG C CA 1
ATOM 3430 C C . ARG C 1 44 ? 17.051 8.531 78.383 1.00 24.58 37 ARG C C 1
ATOM 3431 O O . ARG C 1 44 ? 17.148 9.055 79.490 1.00 26.18 37 ARG C O 1
ATOM 3439 N N . LEU C 1 45 ? 16.905 7.222 78.208 1.00 26.07 38 LEU C N 1
ATOM 3440 C CA . LEU C 1 45 ? 16.949 6.269 79.320 1.00 26.74 38 LEU C CA 1
ATOM 3441 C C . LEU C 1 45 ? 18.328 6.306 80.048 1.00 25.95 38 LEU C C 1
ATOM 3442 O O . LEU C 1 45 ? 18.356 6.348 81.290 1.00 28.56 38 LEU C O 1
ATOM 3447 N N . SER C 1 46 ? 19.435 6.411 79.310 1.00 26.08 39 SER C N 1
ATOM 3448 C CA . SER C 1 46 ? 20.750 6.443 79.934 1.00 24.92 39 SER C CA 1
ATOM 3449 C C . SER C 1 46 ? 21.020 7.702 80.755 1.00 28.29 39 SER C C 1
ATOM 3450 O O . SER C 1 46 ? 21.903 7.683 81.635 1.00 29.23 39 SER C O 1
ATOM 3453 N N . LEU C 1 47 ? 20.342 8.806 80.402 1.00 28.39 40 LEU C N 1
ATOM 3454 C CA . LEU C 1 47 ? 20.554 10.107 81.044 1.00 30.31 40 LEU C CA 1
ATOM 3455 C C . LEU C 1 47 ? 19.542 10.451 82.108 1.00 32.74 40 LEU C C 1
ATOM 3456 O O . LEU C 1 47 ? 19.704 11.476 82.764 1.00 33.89 40 LEU C O 1
ATOM 3461 N N . SER C 1 48 ? 18.556 9.587 82.345 1.00 33.87 41 SER C N 1
ATOM 3462 C CA . SER C 1 48 ? 17.515 9.856 83.320 1.00 38.70 41 SER C CA 1
ATOM 3463 C C . SER C 1 48 ? 18.023 10.226 84.709 1.00 40.52 41 SER C C 1
ATOM 3464 O O . SER C 1 48 ? 17.346 10.920 85.387 1.00 43.64 41 SER C O 1
ATOM 3467 N N . SER C 1 49 ? 19.208 9.755 85.110 1.00 40.83 42 SER C N 1
ATOM 3468 C CA . SER C 1 49 ? 19.817 10.110 86.425 1.00 42.64 42 SER C CA 1
ATOM 3469 C C . SER C 1 49 ? 20.923 11.155 86.387 1.00 42.38 42 SER C C 1
ATOM 3470 O O . SER C 1 49 ? 21.658 11.312 87.361 1.00 44.19 42 SER C O 1
ATOM 3473 N N . GLY C 1 50 ? 21.039 11.885 85.279 1.00 40.93 43 GLY C N 1
ATOM 3474 C CA . GLY C 1 50 ? 22.081 12.875 85.117 1.00 40.14 43 GLY C CA 1
ATOM 3475 C C . GLY C 1 50 ? 23.337 12.253 84.513 1.00 37.59 43 GLY C C 1
ATOM 3476 O O . GLY C 1 50 ? 23.270 11.271 83.774 1.00 35.76 43 GLY C O 1
ATOM 3477 N N . ALA C 1 51 ? 24.494 12.810 84.853 1.00 37.05 44 ALA C N 1
ATOM 3478 C CA . ALA C 1 51 ? 25.735 12.374 84.233 1.00 35.68 44 ALA C CA 1
ATOM 3479 C C . ALA C 1 51 ? 26.225 11.057 84.895 1.00 34.21 44 ALA C C 1
ATOM 3480 O O . ALA C 1 51 ? 25.956 10.757 86.066 1.00 35.33 44 ALA C O 1
ATOM 3482 N N . VAL C 1 52 ? 27.047 10.347 84.159 1.00 32.67 45 VAL C N 1
ATOM 3483 C CA . VAL C 1 52 ? 27.442 9.008 84.510 1.00 30.12 45 VAL C CA 1
ATOM 3484 C C . VAL C 1 52 ? 28.946 9.060 84.885 1.00 29.59 45 VAL C C 1
ATOM 3485 O O . VAL C 1 52 ? 29.721 9.803 84.287 1.00 24.88 45 VAL C O 1
ATOM 3489 N N . SER C 1 53 ? 29.335 8.297 85.884 1.00 29.00 46 SER C N 1
ATOM 3490 C CA . SER C 1 53 ? 30.726 8.268 86.338 1.00 29.88 46 SER C CA 1
ATOM 3491 C C . SER C 1 53 ? 31.574 7.253 85.598 1.00 27.90 46 SER C C 1
ATOM 3492 O O . SER C 1 53 ? 32.768 7.496 85.320 1.00 28.13 46 SER C O 1
ATOM 3495 N N . ASN C 1 54 ? 30.981 6.096 85.307 1.00 26.77 47 ASN C N 1
ATOM 3496 C CA . ASN C 1 54 ? 31.727 4.930 84.768 1.00 24.99 47 ASN C CA 1
ATOM 3497 C C . ASN C 1 54 ? 30.760 4.057 83.978 1.00 24.81 47 ASN C C 1
ATOM 3498 O O . ASN C 1 54 ? 29.997 3.265 84.535 1.00 26.56 47 ASN C O 1
ATOM 3503 N N . GLY C 1 55 ? 30.662 4.298 82.694 1.00 23.15 48 GLY C N 1
ATOM 3504 C CA . GLY C 1 55 ? 29.680 3.596 81.888 1.00 22.39 48 GLY C CA 1
ATOM 3505 C C . GLY C 1 55 ? 30.349 2.535 81.059 1.00 23.04 48 GLY C C 1
ATOM 3506 O O . GLY C 1 55 ? 31.542 2.578 80.899 1.00 19.05 48 GLY C O 1
ATOM 3507 N N . LEU C 1 56 ? 29.578 1.573 80.593 1.00 22.08 49 LEU C N 1
ATOM 3508 C CA . LEU C 1 56 ? 30.055 0.502 79.722 1.00 22.70 49 LEU C CA 1
ATOM 3509 C C . LEU C 1 56 ? 29.043 0.395 78.589 1.00 22.90 49 LEU C C 1
ATOM 3510 O O . LEU C 1 56 ? 27.819 0.327 78.897 1.00 20.36 49 LEU C O 1
ATOM 3515 N N . GLU C 1 57 ? 29.503 0.360 77.335 1.00 20.98 50 GLU C N 1
ATOM 3516 C CA . GLU C 1 57 ? 28.618 0.059 76.177 1.00 20.74 50 GLU C CA 1
ATOM 3517 C C . GLU C 1 57 ? 29.063 -1.284 75.624 1.00 20.91 50 GLU C C 1
ATOM 3518 O O . GLU C 1 57 ? 30.273 -1.519 75.404 1.00 21.64 50 GLU C O 1
ATOM 3524 N N . ILE C 1 58 ? 28.108 -2.199 75.543 1.00 19.89 51 ILE C N 1
ATOM 3525 C CA . ILE C 1 58 ? 28.320 -3.558 74.969 1.00 21.10 51 ILE C CA 1
ATOM 3526 C C . ILE C 1 58 ? 27.796 -3.633 73.514 1.00 22.30 51 ILE C C 1
ATOM 3527 O O . ILE C 1 58 ? 26.506 -3.667 73.236 1.00 22.13 51 ILE C O 1
ATOM 3532 N N . GLY C 1 59 ? 28.764 -3.662 72.585 1.00 21.80 52 GLY C N 1
ATOM 3533 C CA . GLY C 1 59 ? 28.490 -3.716 71.130 1.00 23.35 52 GLY C CA 1
ATOM 3534 C C . GLY C 1 59 ? 28.348 -2.307 70.555 1.00 24.26 52 GLY C C 1
ATOM 3535 O O . GLY C 1 59 ? 27.391 -1.633 70.865 1.00 22.75 52 GLY C O 1
ATOM 3536 N N . CYS C 1 60 ? 29.361 -1.817 69.823 1.00 22.62 53 CYS C N 1
ATOM 3537 C CA . CYS C 1 60 ? 29.401 -0.430 69.468 1.00 20.03 53 CYS C CA 1
ATOM 3538 C C . CYS C 1 60 ? 29.188 -0.140 68.002 1.00 20.02 53 CYS C C 1
ATOM 3539 O O . CYS C 1 60 ? 29.085 1.032 67.630 1.00 21.09 53 CYS C O 1
ATOM 3542 N N . ALA C 1 61 ? 29.103 -1.164 67.161 1.00 21.33 54 ALA C N 1
ATOM 3543 C CA . ALA C 1 61 ? 29.061 -0.963 65.697 1.00 20.90 54 ALA C CA 1
ATOM 3544 C C . ALA C 1 61 ? 30.120 0.046 65.251 1.00 22.84 54 ALA C C 1
ATOM 3545 O O . ALA C 1 61 ? 31.268 -0.140 65.573 1.00 22.50 54 ALA C O 1
ATOM 3547 N N . ALA C 1 62 ? 29.747 1.096 64.491 1.00 21.76 55 ALA C N 1
ATOM 3548 C CA . ALA C 1 62 ? 30.694 2.102 64.011 1.00 22.96 55 ALA C CA 1
ATOM 3549 C C . ALA C 1 62 ? 30.706 3.341 64.900 1.00 22.14 55 ALA C C 1
ATOM 3550 O O . ALA C 1 62 ? 31.258 4.367 64.501 1.00 22.95 55 ALA C O 1
ATOM 3552 N N . GLY C 1 63 ? 30.222 3.16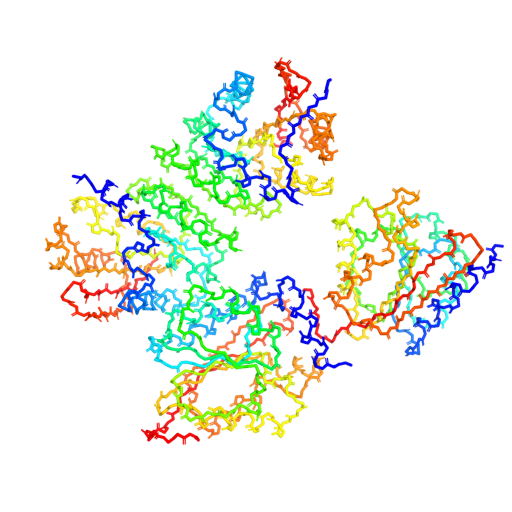9 66.117 1.00 21.20 56 GLY C N 1
ATOM 3553 C CA . GLY C 1 63 ? 30.341 4.172 67.181 1.00 22.39 56 GLY C CA 1
ATOM 3554 C C . GLY C 1 63 ? 29.288 5.272 67.118 1.00 22.57 56 GLY C C 1
ATOM 3555 O O . GLY C 1 63 ? 29.413 6.309 67.782 1.00 22.63 56 GLY C O 1
ATOM 3556 N N . ALA C 1 64 ? 28.227 5.051 66.366 1.00 22.85 57 ALA C N 1
ATOM 3557 C CA . ALA C 1 64 ? 27.146 6.062 66.358 1.00 22.91 57 ALA C CA 1
ATOM 3558 C C . ALA C 1 64 ? 26.567 6.276 67.753 1.00 20.71 57 ALA C C 1
ATOM 3559 O O . ALA C 1 64 ? 26.433 7.438 68.181 1.00 22.31 57 ALA C O 1
ATOM 3561 N N . PHE C 1 65 ? 26.273 5.220 68.501 1.00 19.88 58 PHE C N 1
ATOM 3562 C CA . PHE C 1 65 ? 25.777 5.458 69.838 1.00 20.89 58 PHE C CA 1
ATOM 3563 C C . PHE C 1 65 ? 26.868 5.851 70.785 1.00 19.76 58 PHE C C 1
ATOM 3564 O O . PHE C 1 65 ? 26.658 6.693 71.665 1.00 22.14 58 PHE C O 1
ATOM 3572 N N . THR C 1 66 ? 28.008 5.214 70.676 1.00 19.52 59 THR C N 1
ATOM 3573 C CA . THR C 1 66 ? 29.196 5.613 71.457 1.00 19.05 59 THR C CA 1
ATOM 3574 C C . THR C 1 66 ? 29.380 7.131 71.513 1.00 18.44 59 THR C C 1
ATOM 3575 O O . THR C 1 66 ? 29.584 7.732 72.603 1.00 17.58 59 THR C O 1
ATOM 3579 N N . GLU C 1 67 ? 29.383 7.763 70.345 1.00 18.00 60 GLU C N 1
ATOM 3580 C CA . GLU C 1 67 ? 29.609 9.169 70.248 1.00 17.93 60 GLU C CA 1
ATOM 3581 C C . GLU C 1 67 ? 28.504 10.003 70.950 1.00 20.93 60 GLU C C 1
ATOM 3582 O O . GLU C 1 67 ? 28.724 11.110 71.497 1.00 21.44 60 GLU C O 1
ATOM 3588 N N . LYS C 1 68 ? 27.289 9.496 70.916 1.00 19.38 61 LYS C N 1
ATOM 3589 C CA . LYS C 1 68 ? 26.191 10.166 71.630 1.00 21.50 61 LYS C CA 1
ATOM 3590 C C . LYS C 1 68 ? 26.289 9.968 73.140 1.00 21.11 61 LYS C C 1
ATOM 3591 O O . LYS C 1 68 ? 25.956 10.850 73.894 1.00 23.39 61 LYS C O 1
ATOM 3597 N N . LEU C 1 69 ? 26.821 8.838 73.555 1.00 22.23 62 LEU C N 1
ATOM 3598 C CA . LEU C 1 69 ? 26.911 8.502 74.980 1.00 22.55 62 LEU C CA 1
ATOM 3599 C C . LEU C 1 69 ? 28.153 9.137 75.662 1.00 22.47 62 LEU C C 1
ATOM 3600 O O . LEU C 1 69 ? 28.093 9.620 76.799 1.00 22.88 62 LEU C O 1
ATOM 3605 N N . ALA C 1 70 ? 29.262 9.149 74.939 1.00 23.54 63 ALA C N 1
ATOM 3606 C CA . ALA C 1 70 ? 30.560 9.462 75.490 1.00 22.64 63 ALA C CA 1
ATOM 3607 C C . ALA C 1 70 ? 30.672 10.786 76.267 1.00 24.16 63 ALA C C 1
ATOM 3608 O O . ALA C 1 70 ? 31.299 10.823 77.317 1.00 21.89 63 ALA C O 1
ATOM 3610 N N . PRO C 1 71 ? 30.025 11.871 75.776 1.00 22.88 64 PRO C N 1
ATOM 3611 C CA . PRO C 1 71 ? 30.256 13.095 76.532 1.00 24.00 64 PRO C CA 1
ATOM 3612 C C . PRO C 1 71 ? 29.553 13.193 77.856 1.00 21.71 64 PRO C C 1
ATOM 3613 O O . PRO C 1 71 ? 29.767 14.150 78.547 1.00 23.85 64 PRO C O 1
ATOM 3617 N N . HIS C 1 72 ? 28.790 12.194 78.193 1.00 22.84 65 HIS C N 1
ATOM 3618 C CA . HIS C 1 72 ? 27.998 12.234 79.366 1.00 24.30 65 HIS C CA 1
ATOM 3619 C C . HIS C 1 72 ? 28.495 11.278 80.423 1.00 26.17 65 HIS C C 1
ATOM 3620 O O . HIS C 1 72 ? 27.836 11.112 81.404 1.00 26.55 65 HIS C O 1
ATOM 3627 N N . CYS C 1 73 ? 29.655 10.658 80.180 1.00 23.79 66 CYS C N 1
ATOM 3628 C CA . CYS C 1 73 ? 30.212 9.633 81.054 1.00 22.96 66 CYS C CA 1
ATOM 3629 C C . CYS C 1 73 ? 31.586 10.113 81.426 1.00 24.54 66 CYS C C 1
ATOM 3630 O O . CYS C 1 73 ? 32.299 10.482 80.515 1.00 26.49 66 CYS C O 1
ATOM 3633 N N . LYS C 1 74 ? 31.934 10.263 82.713 1.00 24.30 67 LYS C N 1
ATOM 3634 C CA . LYS C 1 74 ? 33.293 10.662 83.072 1.00 26.33 67 LYS C CA 1
ATOM 3635 C C . LYS C 1 74 ? 34.329 9.684 82.550 1.00 24.88 67 LYS C C 1
ATOM 3636 O O . LYS C 1 74 ? 35.453 10.098 82.149 1.00 26.57 67 LYS C O 1
ATOM 3642 N N . ARG C 1 75 ? 34.007 8.403 82.618 1.00 23.93 68 ARG C N 1
ATOM 3643 C CA . ARG C 1 75 ? 34.764 7.366 81.955 1.00 25.93 68 ARG C CA 1
ATOM 3644 C C . ARG C 1 75 ? 33.825 6.498 81.236 1.00 23.57 68 ARG C C 1
ATOM 3645 O O . ARG C 1 75 ? 32.690 6.266 81.731 1.00 21.88 68 ARG C O 1
ATOM 3653 N N . LEU C 1 76 ? 34.268 5.998 80.065 1.00 21.17 69 LEU C N 1
ATOM 3654 C CA . LEU C 1 76 ? 33.460 5.140 79.237 1.00 20.77 69 LEU C CA 1
ATOM 3655 C C . LEU C 1 76 ? 34.347 4.012 78.757 1.00 21.88 69 LEU C C 1
ATOM 3656 O O . LEU C 1 76 ? 35.533 4.241 78.447 1.00 24.35 69 LEU C O 1
ATOM 3661 N N . THR C 1 77 ? 33.803 2.822 78.863 1.00 21.44 70 THR C N 1
ATOM 3662 C CA . THR C 1 77 ? 34.389 1.547 78.417 1.00 19.96 70 THR C CA 1
ATOM 3663 C C . THR C 1 77 ? 33.461 0.910 77.383 1.00 18.12 70 THR C C 1
ATOM 3664 O O . THR C 1 77 ? 32.191 0.892 77.478 1.00 18.31 70 THR C O 1
ATOM 3668 N N . VAL C 1 78 ? 34.044 0.447 76.305 1.00 18.50 71 VAL C N 1
ATOM 3669 C CA . VAL C 1 78 ? 33.301 -0.017 75.139 1.00 19.18 71 VAL C CA 1
ATOM 3670 C C . VAL C 1 78 ? 33.850 -1.382 74.708 1.00 20.65 71 VAL C C 1
ATOM 3671 O O . VAL C 1 78 ? 35.068 -1.540 74.510 1.00 21.74 71 VAL C O 1
ATOM 3675 N N . ILE C 1 79 ? 32.989 -2.393 74.690 1.00 22.16 72 ILE C N 1
ATOM 3676 C CA . ILE C 1 79 ? 33.433 -3.733 74.303 1.00 23.65 72 ILE C CA 1
ATOM 3677 C C . ILE C 1 79 ? 32.683 -4.112 73.010 1.00 22.64 72 ILE C C 1
ATOM 3678 O O . ILE C 1 79 ? 31.551 -3.634 72.762 1.00 23.71 72 ILE C O 1
ATOM 3683 N N . ASP C 1 80 ? 33.373 -4.897 72.203 1.00 22.74 73 ASP C N 1
ATOM 3684 C CA . ASP C 1 80 ? 32.892 -5.466 70.968 1.00 22.82 73 ASP C CA 1
ATOM 3685 C C . ASP C 1 80 ? 33.680 -6.702 70.593 1.00 24.36 73 ASP C C 1
ATOM 3686 O O . ASP C 1 80 ? 34.941 -6.721 70.650 1.00 25.69 73 ASP C O 1
ATOM 3691 N N . VAL C 1 81 ? 32.961 -7.720 70.128 1.00 24.62 74 VAL C N 1
ATOM 3692 C CA . VAL C 1 81 ? 33.545 -8.932 69.691 1.00 24.56 74 VAL C CA 1
ATOM 3693 C C . VAL C 1 81 ? 34.335 -8.770 68.359 1.00 25.09 74 VAL C C 1
ATOM 3694 O O . VAL C 1 81 ? 35.238 -9.537 68.070 1.00 24.19 74 VAL C O 1
ATOM 3698 N N . MET C 1 82 ? 34.014 -7.742 67.582 1.00 23.89 75 MET C N 1
ATOM 3699 C CA . MET C 1 82 ? 34.640 -7.491 66.272 1.00 25.75 75 MET C CA 1
ATOM 3700 C C . MET C 1 82 ? 35.751 -6.392 66.369 1.00 26.00 75 MET C C 1
ATOM 3701 O O . MET C 1 82 ? 35.461 -5.225 66.647 1.00 24.63 75 MET C O 1
ATOM 3706 N N . PRO C 1 83 ? 37.007 -6.755 66.119 1.00 25.73 76 PRO C N 1
ATOM 3707 C CA . PRO C 1 83 ? 37.987 -5.654 66.101 1.00 26.32 76 PRO C CA 1
ATOM 3708 C C . PRO C 1 83 ? 37.673 -4.511 65.144 1.00 25.70 76 PRO C C 1
ATOM 3709 O O . PRO C 1 83 ? 38.010 -3.343 65.430 1.00 22.94 76 PRO C O 1
ATOM 3713 N N . ARG C 1 84 ? 37.043 -4.811 64.000 1.00 26.58 77 ARG C N 1
ATOM 3714 C CA . ARG C 1 84 ? 36.743 -3.758 63.061 1.00 27.36 77 ARG C CA 1
ATOM 3715 C C . ARG C 1 84 ? 35.707 -2.765 63.637 1.00 23.93 77 ARG C C 1
ATOM 3716 O O . ARG C 1 84 ? 35.776 -1.572 63.334 1.00 22.64 77 ARG C O 1
ATOM 3724 N N . ALA C 1 85 ? 34.800 -3.198 64.517 1.00 22.46 78 ALA C N 1
ATOM 3725 C CA . ALA C 1 85 ? 33.973 -2.262 65.229 1.00 22.14 78 ALA C CA 1
ATOM 3726 C C . ALA C 1 85 ? 34.755 -1.334 66.165 1.00 23.42 78 ALA C C 1
ATOM 3727 O O . ALA C 1 85 ? 34.546 -0.103 66.214 1.00 22.15 78 ALA C O 1
ATOM 3729 N N . ILE C 1 86 ? 35.703 -1.920 66.879 1.00 22.34 79 ILE C N 1
ATOM 3730 C CA . ILE C 1 86 ? 36.499 -1.069 67.767 1.00 21.84 79 ILE C CA 1
ATOM 3731 C C . ILE C 1 86 ? 37.237 -0.051 66.890 1.00 20.69 79 ILE C C 1
ATOM 3732 O O . ILE C 1 86 ? 37.322 1.117 67.233 1.00 22.50 79 ILE C O 1
ATOM 3737 N N . GLY C 1 87 ? 37.773 -0.468 65.762 1.00 21.09 80 GLY C N 1
ATOM 3738 C CA . GLY C 1 87 ? 38.563 0.447 64.959 1.00 23.18 80 GLY C CA 1
ATOM 3739 C C . GLY C 1 87 ? 37.754 1.587 64.362 1.00 25.39 80 GLY C C 1
ATOM 3740 O O . GLY C 1 87 ? 38.184 2.728 64.315 1.00 27.05 80 GLY C O 1
ATOM 3741 N N . ARG C 1 88 ? 36.563 1.265 63.904 1.00 25.45 81 ARG C N 1
ATOM 3742 C CA . ARG C 1 88 ? 35.681 2.289 63.332 1.00 24.76 81 ARG C CA 1
ATOM 3743 C C . ARG C 1 88 ? 35.108 3.249 64.392 1.00 23.08 81 ARG C C 1
ATOM 3744 O O . ARG C 1 88 ? 35.045 4.483 64.184 1.00 23.45 81 ARG C O 1
ATOM 3752 N N . ALA C 1 89 ? 34.699 2.701 65.521 1.00 19.35 82 ALA C N 1
ATOM 3753 C CA . ALA C 1 89 ? 34.086 3.472 66.584 1.00 20.70 82 ALA C CA 1
ATOM 3754 C C . ALA C 1 89 ? 35.069 4.442 67.206 1.00 22.34 82 ALA C C 1
ATOM 3755 O O . ALA C 1 89 ? 34.711 5.604 67.512 1.00 21.15 82 ALA C O 1
ATOM 3757 N N . CYS C 1 90 ? 36.302 3.986 67.339 1.00 23.78 83 CYS C N 1
ATOM 3758 C CA . CYS C 1 90 ? 37.320 4.830 67.938 1.00 26.40 83 CYS C CA 1
ATOM 3759 C C . CYS C 1 90 ? 37.881 5.892 67.011 1.00 27.27 83 CYS C C 1
ATOM 3760 O O . CYS C 1 90 ? 38.258 6.930 67.511 1.00 28.83 83 CYS C O 1
ATOM 3763 N N . GLN C 1 91 ? 37.832 5.719 65.679 1.00 27.15 84 GLN C N 1
ATOM 3764 C CA . GLN C 1 91 ? 37.967 6.877 64.804 1.00 28.23 84 GLN C CA 1
ATOM 3765 C C . GLN C 1 91 ? 36.819 7.878 64.963 1.00 29.20 84 GLN C C 1
ATOM 3766 O O . GLN C 1 91 ? 37.030 9.100 65.062 1.00 29.68 84 GLN C O 1
ATOM 3772 N N . ARG C 1 92 ? 35.602 7.385 65.057 1.00 27.89 85 ARG C N 1
ATOM 3773 C CA . ARG C 1 92 ? 34.468 8.280 65.122 1.00 30.40 85 ARG C CA 1
ATOM 3774 C C . ARG C 1 92 ? 34.480 9.134 66.403 1.00 30.99 85 ARG C C 1
ATOM 3775 O O . ARG C 1 92 ? 34.148 10.332 66.377 1.00 31.16 85 ARG C O 1
ATOM 3783 N N . THR C 1 93 ? 34.906 8.541 67.523 1.00 27.26 86 THR C N 1
ATOM 3784 C CA . THR C 1 93 ? 34.860 9.239 68.807 1.00 27.68 86 THR C CA 1
ATOM 3785 C C . THR C 1 93 ? 36.174 9.857 69.188 1.00 29.71 86 THR C C 1
ATOM 3786 O O . THR C 1 93 ? 36.453 10.075 70.404 1.00 31.43 86 THR C O 1
ATOM 3790 N N . LYS C 1 94 ? 37.036 10.158 68.216 1.00 30.39 87 LYS C N 1
ATOM 3791 C CA . LYS C 1 94 ? 38.421 10.515 68.602 1.00 32.29 87 LYS C CA 1
ATOM 3792 C C . LYS C 1 94 ? 38.586 11.850 69.358 1.00 34.86 87 LYS C C 1
ATOM 3793 O O . LYS C 1 94 ? 39.654 12.082 69.976 1.00 36.45 87 LYS C O 1
ATOM 3799 N N . ARG C 1 95 ? 37.547 12.687 69.296 1.00 34.36 88 ARG C N 1
ATOM 3800 C CA . ARG C 1 95 ? 37.372 13.918 70.102 1.00 37.99 88 ARG C CA 1
ATOM 3801 C C . ARG C 1 95 ? 37.532 13.607 71.594 1.00 38.29 88 ARG C C 1
ATOM 3802 O O . ARG C 1 95 ? 38.054 14.431 72.349 1.00 44.26 88 ARG C O 1
ATOM 3810 N N . TRP C 1 96 ? 37.109 12.419 72.012 1.00 37.65 89 TRP C N 1
ATOM 3811 C CA . TRP C 1 96 ? 36.889 12.128 73.435 1.00 36.18 89 TRP C CA 1
ATOM 3812 C C . TRP C 1 96 ? 37.980 11.206 73.961 1.00 38.41 89 TRP C C 1
ATOM 3813 O O . TRP C 1 96 ? 37.920 9.996 73.661 1.00 39.03 89 TRP C O 1
ATOM 3824 N N . SER C 1 97 ? 38.880 11.775 74.804 1.00 40.37 90 SER C N 1
ATOM 3825 C CA . SER C 1 97 ? 40.065 11.111 75.448 1.00 40.22 90 SER C CA 1
ATOM 3826 C C . SER C 1 97 ? 39.816 10.148 76.639 1.00 37.97 90 SER C C 1
ATOM 3827 O O . SER C 1 97 ? 40.761 9.556 77.216 1.00 39.35 90 SER C O 1
ATOM 3830 N N . HIS C 1 98 ? 38.561 9.975 77.025 1.00 32.64 91 HIS C N 1
ATOM 3831 C CA . HIS C 1 98 ? 38.288 9.253 78.231 1.00 30.55 91 HIS C CA 1
ATOM 3832 C C . HIS C 1 98 ? 37.639 7.913 77.908 1.00 28.02 91 HIS C C 1
ATOM 3833 O O . HIS C 1 98 ? 37.088 7.303 78.833 1.00 24.97 91 HIS C O 1
ATOM 3840 N N . ILE C 1 99 ? 37.751 7.433 76.648 1.00 25.59 92 ILE C N 1
ATOM 3841 C CA . ILE C 1 99 ? 37.174 6.151 76.260 1.00 23.34 92 ILE C CA 1
ATOM 3842 C C . ILE C 1 99 ? 38.185 5.057 76.228 1.00 23.72 92 ILE C C 1
ATOM 3843 O O . ILE C 1 99 ? 39.335 5.258 75.780 1.00 24.85 92 ILE C O 1
ATOM 3848 N N . SER C 1 100 ? 37.813 3.921 76.791 1.00 22.37 93 SER C N 1
ATOM 3849 C CA . SER C 1 100 ? 38.694 2.720 76.690 1.00 21.79 93 SER C CA 1
ATOM 3850 C C . SER C 1 100 ? 37.882 1.605 76.018 1.00 21.07 93 SER C C 1
ATOM 3851 O O . SER C 1 100 ? 36.618 1.588 76.077 1.00 20.61 93 SER C O 1
ATOM 3854 N N . TRP C 1 101 ? 38.558 0.750 75.298 1.00 21.72 94 TRP C N 1
ATOM 3855 C CA . TRP C 1 101 ? 37.939 -0.219 74.398 1.00 20.25 94 TRP C CA 1
ATOM 3856 C C . TRP C 1 101 ? 38.518 -1.591 74.710 1.00 22.94 94 TRP C C 1
ATOM 3857 O O . TRP C 1 101 ? 39.725 -1.708 75.050 1.00 18.82 94 TRP C O 1
ATOM 3868 N N . ALA C 1 102 ? 37.730 -2.644 74.507 1.00 23.88 95 ALA C N 1
ATOM 3869 C CA . ALA C 1 102 ? 38.278 -3.985 74.597 1.00 23.84 95 ALA C CA 1
ATOM 3870 C C . ALA C 1 102 ? 37.679 -4.764 73.416 1.00 25.25 95 ALA C C 1
ATOM 3871 O O . ALA C 1 102 ? 36.504 -4.745 73.272 1.00 20.77 95 ALA C O 1
ATOM 3873 N N . ALA C 1 103 ? 38.478 -5.387 72.553 1.00 24.03 96 ALA C N 1
ATOM 3874 C CA . ALA C 1 103 ? 37.933 -6.178 71.420 1.00 26.16 96 ALA C CA 1
ATOM 3875 C C . ALA C 1 103 ? 37.729 -7.611 71.917 1.00 29.55 96 ALA C C 1
ATOM 3876 O O . ALA C 1 103 ? 38.611 -8.504 71.669 1.00 32.81 96 ALA C O 1
ATOM 3878 N N . THR C 1 104 ? 36.653 -7.827 72.657 1.00 29.11 97 THR C N 1
ATOM 3879 C CA . THR C 1 104 ? 36.361 -9.081 73.398 1.00 31.62 97 THR C CA 1
ATOM 3880 C C . THR C 1 104 ? 34.877 -9.383 73.325 1.00 30.99 97 THR C C 1
ATOM 3881 O O . THR C 1 104 ? 34.069 -8.469 73.329 1.00 30.25 97 THR C O 1
ATOM 3885 N N . ASP C 1 105 ? 34.519 -10.654 73.282 1.00 32.19 98 ASP C N 1
ATOM 3886 C CA . ASP C 1 105 ? 33.117 -11.072 73.423 1.00 32.10 98 ASP C CA 1
ATOM 3887 C C . ASP C 1 105 ? 32.701 -10.748 74.851 1.00 32.22 98 ASP C C 1
ATOM 3888 O O . ASP C 1 105 ? 33.520 -10.935 75.772 1.00 33.92 98 ASP C O 1
ATOM 3893 N N . ILE C 1 106 ? 31.478 -10.256 75.053 1.00 31.41 99 ILE C N 1
ATOM 3894 C CA . ILE C 1 106 ? 30.891 -10.077 76.373 1.00 32.25 99 ILE C CA 1
ATOM 3895 C C . ILE C 1 106 ? 31.054 -11.373 77.171 1.00 34.69 99 ILE C C 1
ATOM 3896 O O . ILE C 1 106 ? 31.281 -11.320 78.374 1.00 36.92 99 ILE C O 1
ATOM 3901 N N . LEU C 1 107 ? 31.019 -12.539 76.526 1.00 35.74 100 LEU C N 1
ATOM 3902 C CA . LEU C 1 107 ? 31.166 -13.777 77.264 1.00 37.73 100 LEU C CA 1
ATOM 3903 C C . LEU C 1 107 ? 32.557 -13.948 77.894 1.00 39.43 100 LEU C C 1
ATOM 3904 O O . LEU C 1 107 ? 32.684 -14.678 78.864 1.00 40.69 100 LEU C O 1
ATOM 3909 N N . GLN C 1 108 ? 33.584 -13.289 77.344 1.00 38.95 101 GLN C N 1
ATOM 3910 C CA . GLN C 1 108 ? 34.974 -13.416 77.828 1.00 41.48 101 GLN C CA 1
ATOM 3911 C C . GLN C 1 108 ? 35.502 -12.166 78.505 1.00 39.89 101 GLN C C 1
ATOM 3912 O O . GLN C 1 108 ? 36.652 -12.116 78.928 1.00 42.25 101 GLN C O 1
ATOM 3918 N N . PHE C 1 109 ? 34.660 -11.169 78.659 1.00 37.16 102 PHE C N 1
ATOM 3919 C CA . PHE C 1 109 ? 35.093 -9.924 79.241 1.00 37.36 102 PHE C CA 1
ATOM 3920 C C . PHE C 1 109 ? 35.147 -10.090 80.750 1.00 39.21 102 PHE C C 1
ATOM 3921 O O . PHE C 1 109 ? 34.176 -10.493 81.375 1.00 36.85 102 PHE C O 1
ATOM 3929 N N . SER C 1 110 ? 36.323 -9.806 81.298 1.00 43.11 103 SER C N 1
ATOM 3930 C CA . SER C 1 110 ? 36.586 -9.937 82.735 1.00 47.15 103 SER C CA 1
ATOM 3931 C C . SER C 1 110 ? 37.082 -8.600 83.253 1.00 47.70 103 SER C C 1
ATOM 3932 O O . SER C 1 110 ? 38.078 -8.060 82.741 1.00 48.54 103 SER C O 1
ATOM 3935 N N . THR C 1 111 ? 36.369 -8.040 84.223 1.00 46.32 104 THR C N 1
ATOM 3936 C CA . THR C 1 111 ? 36.796 -6.808 84.835 1.00 45.25 104 THR C CA 1
ATOM 3937 C C . THR C 1 111 ? 36.536 -6.832 86.352 1.00 45.87 104 THR C C 1
ATOM 3938 O O . THR C 1 111 ? 35.706 -7.595 86.846 1.00 45.42 104 THR C O 1
ATOM 3942 N N . ALA C 1 112 ? 37.337 -6.050 87.069 1.00 46.05 105 ALA C N 1
ATOM 3943 C CA . ALA C 1 112 ? 37.141 -5.772 88.484 1.00 46.95 105 ALA C CA 1
ATOM 3944 C C . ALA C 1 112 ? 36.350 -4.485 88.618 1.00 44.12 105 ALA C C 1
ATOM 3945 O O . ALA C 1 112 ? 35.982 -4.124 89.709 1.00 44.84 105 ALA C O 1
ATOM 3947 N N . GLU C 1 113 ? 36.110 -3.793 87.505 1.00 42.13 106 GLU C N 1
ATOM 3948 C CA . GLU C 1 113 ? 35.338 -2.528 87.494 1.00 40.78 106 GLU C CA 1
ATOM 3949 C C . GLU C 1 113 ? 33.887 -2.722 87.825 1.00 38.02 106 GLU C C 1
ATOM 3950 O O . GLU C 1 113 ? 33.305 -3.742 87.431 1.00 38.41 106 GLU C O 1
ATOM 3956 N N . LEU C 1 114 ? 33.286 -1.717 88.474 1.00 35.75 107 LEU C N 1
ATOM 3957 C CA . LEU C 1 114 ? 31.836 -1.641 88.617 1.00 34.09 107 LEU C CA 1
ATOM 3958 C C . LEU C 1 114 ? 31.346 -0.426 87.853 1.00 32.67 107 LEU C C 1
ATOM 3959 O O . LEU C 1 114 ? 31.921 0.652 87.972 1.00 33.29 107 LEU C O 1
ATOM 3964 N N . PHE C 1 115 ? 30.268 -0.586 87.088 1.00 29.97 108 PHE C N 1
ATOM 3965 C CA . PHE C 1 115 ? 29.774 0.470 86.217 1.00 27.67 108 PHE C CA 1
ATOM 3966 C C . PHE C 1 115 ? 28.449 0.981 86.732 1.00 28.62 108 PHE C C 1
ATOM 3967 O O . PHE C 1 115 ? 27.573 0.183 87.147 1.00 28.88 108 PHE C O 1
ATOM 3975 N N . ASP C 1 116 ? 28.291 2.298 86.750 1.00 27.71 109 ASP C N 1
ATOM 3976 C CA . ASP C 1 116 ? 27.004 2.849 87.176 1.00 28.26 109 ASP C CA 1
ATOM 3977 C C . ASP C 1 116 ? 26.031 2.918 86.014 1.00 25.73 109 ASP C C 1
ATOM 3978 O O . ASP C 1 116 ? 24.846 3.136 86.233 1.00 25.30 109 ASP C O 1
ATOM 3983 N N . LEU C 1 117 ? 26.511 2.771 84.788 1.00 25.27 110 LEU C N 1
ATOM 3984 C CA . LEU C 1 117 ? 25.630 2.629 83.637 1.00 24.14 110 LEU C CA 1
ATOM 3985 C C . LEU C 1 117 ? 26.156 1.539 82.712 1.00 24.17 110 LEU C C 1
ATOM 3986 O O . LEU C 1 117 ? 27.329 1.603 82.318 1.00 21.61 110 LEU C O 1
ATOM 3991 N N . ILE C 1 118 ? 25.294 0.588 82.353 1.00 24.78 111 ILE C N 1
ATOM 3992 C CA . ILE C 1 118 ? 25.636 -0.425 81.329 1.00 23.76 111 ILE C CA 1
ATOM 3993 C C . ILE C 1 118 ? 24.572 -0.339 80.243 1.00 23.13 111 ILE C C 1
ATOM 3994 O O . ILE C 1 118 ? 23.390 -0.340 80.563 1.00 24.36 111 ILE C O 1
ATOM 3999 N N . VAL C 1 119 ? 24.989 -0.159 78.993 1.00 21.82 112 VAL C N 1
ATOM 4000 C CA . VAL C 1 119 ? 24.135 -0.099 77.804 1.00 20.92 112 VAL C CA 1
ATOM 4001 C C . VAL C 1 119 ? 24.342 -1.317 76.917 1.00 22.14 112 VAL C C 1
ATOM 4002 O O . VAL C 1 119 ? 25.489 -1.648 76.533 1.00 23.22 112 VAL C O 1
ATOM 4006 N N . VAL C 1 120 ? 23.250 -2.065 76.732 1.00 21.58 113 VAL C N 1
ATOM 4007 C CA . VAL C 1 120 ? 23.259 -3.316 76.012 1.00 23.37 113 VAL C CA 1
ATOM 4008 C C . VAL C 1 120 ? 22.094 -3.326 75.041 1.00 23.53 113 VAL C C 1
ATOM 4009 O O . VAL C 1 120 ? 20.986 -3.683 75.427 1.00 25.27 113 VAL C O 1
ATOM 4013 N N . ALA C 1 121 ? 22.343 -2.900 73.807 1.00 23.14 114 ALA C N 1
ATOM 4014 C CA . ALA C 1 121 ? 21.330 -2.637 72.806 1.00 23.67 114 ALA C CA 1
ATOM 4015 C C . ALA C 1 121 ? 21.690 -3.338 71.501 1.00 23.49 114 ALA C C 1
ATOM 4016 O O . ALA C 1 121 ? 22.801 -3.161 70.975 1.00 24.97 114 ALA C O 1
ATOM 4018 N N . GLU C 1 122 ? 20.721 -4.125 71.038 1.00 24.56 115 GLU C N 1
ATOM 4019 C CA . GLU C 1 122 ? 20.775 -4.857 69.774 1.00 25.04 115 GLU C CA 1
ATOM 4020 C C . GLU C 1 122 ? 22.054 -5.698 69.627 1.00 25.59 115 GLU C C 1
ATOM 4021 O O . GLU C 1 122 ? 22.736 -5.718 68.576 1.00 25.84 115 GLU C O 1
ATOM 4027 N N . VAL C 1 123 ? 22.346 -6.439 70.680 1.00 24.51 116 VAL C N 1
ATOM 4028 C CA . VAL C 1 123 ? 23.610 -7.233 70.716 1.00 24.55 116 VAL C CA 1
ATOM 4029 C C . VAL C 1 123 ? 23.385 -8.659 71.255 1.00 25.56 116 VAL C C 1
ATOM 4030 O O . VAL C 1 123 ? 23.941 -9.608 70.706 1.00 25.79 116 VAL C O 1
ATOM 4034 N N . LEU C 1 124 ? 22.588 -8.833 72.313 1.00 24.40 117 LEU C N 1
ATOM 4035 C CA . LEU C 1 124 ? 22.435 -10.168 72.965 1.00 25.87 117 LEU C CA 1
ATOM 4036 C C . LEU C 1 124 ? 21.911 -11.278 72.065 1.00 26.59 117 LEU C C 1
ATOM 4037 O O . LEU C 1 124 ? 22.367 -12.444 72.199 1.00 26.37 117 LEU C O 1
ATOM 4042 N N . TYR C 1 125 ? 21.001 -10.932 71.146 1.00 26.31 118 TYR C N 1
ATOM 4043 C CA . TYR C 1 125 ? 20.523 -11.891 70.175 1.00 26.32 118 TYR C CA 1
ATOM 4044 C C . TYR C 1 125 ? 21.552 -12.493 69.234 1.00 26.94 118 TYR C C 1
ATOM 4045 O O . TYR C 1 125 ? 21.253 -13.489 68.574 1.00 27.39 118 TYR C O 1
ATOM 4054 N N . TYR C 1 126 ? 22.771 -11.947 69.163 1.00 24.47 119 TYR C N 1
ATOM 4055 C CA . TYR C 1 126 ? 23.750 -12.559 68.324 1.00 26.27 119 TYR C CA 1
ATOM 4056 C C . TYR C 1 126 ? 24.393 -13.713 69.077 1.00 30.29 119 TYR C C 1
ATOM 4057 O O . TYR C 1 126 ? 25.184 -14.399 68.501 1.00 32.03 119 TYR C O 1
ATOM 4066 N N . LEU C 1 127 ? 24.099 -13.895 70.369 1.00 30.38 120 LEU C N 1
ATOM 4067 C CA . LEU C 1 127 ? 24.652 -15.049 71.092 1.00 31.58 120 LEU C CA 1
ATOM 4068 C C . LEU C 1 127 ? 23.995 -16.316 70.528 1.00 32.44 120 LEU C C 1
ATOM 4069 O O . LEU C 1 127 ? 22.814 -16.306 70.074 1.00 31.73 120 LEU C O 1
ATOM 4074 N N . GLU C 1 128 ? 24.737 -17.407 70.607 1.00 33.55 121 GLU C N 1
ATOM 4075 C CA . GLU C 1 128 ? 24.386 -18.662 69.943 1.00 36.59 121 GLU C CA 1
ATOM 4076 C C . GLU C 1 128 ? 23.120 -19.251 70.565 1.00 36.45 121 GLU C C 1
ATOM 4077 O O . GLU C 1 128 ? 22.241 -19.782 69.860 1.00 37.91 121 GLU C O 1
ATOM 4083 N N . ASP C 1 129 ? 22.977 -19.138 71.887 1.00 34.59 122 ASP C N 1
ATOM 4084 C CA . ASP C 1 129 ? 21.840 -19.794 72.546 1.00 35.69 122 ASP C CA 1
ATOM 4085 C C . ASP C 1 129 ? 21.533 -19.182 73.901 1.00 35.72 122 ASP C C 1
ATOM 4086 O O . ASP C 1 129 ? 22.192 -18.228 74.312 1.00 33.83 122 ASP C O 1
ATOM 4091 N N . MET C 1 130 ? 20.542 -19.738 74.598 1.00 37.51 123 MET C N 1
ATOM 4092 C CA . MET C 1 130 ? 20.085 -19.160 75.856 1.00 37.11 123 MET C CA 1
ATOM 4093 C C . MET C 1 130 ? 21.004 -19.431 77.024 1.00 37.27 123 MET C C 1
ATOM 4094 O O . MET C 1 130 ? 20.975 -18.678 77.976 1.00 36.84 123 MET C O 1
ATOM 4099 N N . THR C 1 131 ? 21.798 -20.505 76.972 1.00 38.35 124 THR C N 1
ATOM 4100 C CA . THR C 1 131 ? 22.784 -20.783 77.998 1.00 38.25 124 THR C CA 1
ATOM 4101 C C . THR C 1 131 ? 23.893 -19.681 77.932 1.00 36.84 124 THR C C 1
ATOM 4102 O O . THR C 1 131 ? 24.320 -19.127 78.972 1.00 35.26 124 THR C O 1
ATOM 4106 N N . GLN C 1 132 ? 24.336 -19.354 76.722 1.00 35.16 125 GLN C N 1
ATOM 4107 C CA . GLN C 1 132 ? 25.288 -18.235 76.529 1.00 33.71 125 GLN C CA 1
ATOM 4108 C C . GLN C 1 132 ? 24.682 -16.900 76.901 1.00 31.85 125 GLN C C 1
ATOM 4109 O O . GLN C 1 132 ? 25.309 -16.069 77.551 1.00 30.26 125 GLN C O 1
ATOM 4115 N N . MET C 1 133 ? 23.420 -16.692 76.534 1.00 30.07 126 MET C N 1
ATOM 4116 C CA . MET C 1 133 ? 22.792 -15.438 76.787 1.00 28.91 126 MET C CA 1
ATOM 4117 C C . MET C 1 133 ? 22.723 -15.256 78.302 1.00 28.85 126 MET C C 1
ATOM 4118 O O . MET C 1 133 ? 22.941 -14.188 78.803 1.00 29.68 126 MET C O 1
ATOM 4123 N N . ARG C 1 134 ? 22.407 -16.319 79.017 1.00 28.39 127 ARG C N 1
ATOM 4124 C CA . ARG C 1 134 ? 22.222 -16.244 80.470 1.00 29.82 127 ARG C CA 1
ATOM 4125 C C . ARG C 1 134 ? 23.522 -15.982 81.127 1.00 30.33 127 ARG C C 1
ATOM 4126 O O . ARG C 1 134 ? 23.544 -15.236 82.118 1.00 31.63 127 ARG C O 1
ATOM 4134 N N . THR C 1 135 ? 24.597 -16.619 80.630 1.00 31.62 128 THR C N 1
ATOM 4135 C CA . THR C 1 135 ? 25.944 -16.356 81.133 1.00 31.83 128 THR C CA 1
ATOM 4136 C C . THR C 1 135 ? 26.321 -14.884 80.920 1.00 30.40 128 THR 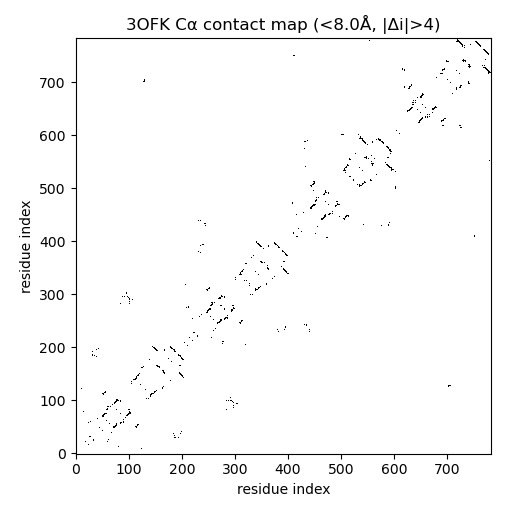C C 1
ATOM 4137 O O . THR C 1 135 ? 26.890 -14.254 81.824 1.00 30.68 128 THR C O 1
ATOM 4141 N N . ALA C 1 136 ? 26.029 -14.347 79.730 1.00 29.56 129 ALA C N 1
ATOM 4142 C CA . ALA C 1 136 ? 26.327 -12.951 79.458 1.00 27.55 129 ALA C CA 1
ATOM 4143 C C . ALA C 1 136 ? 25.538 -12.013 80.356 1.00 28.61 129 ALA C C 1
ATOM 4144 O O . ALA C 1 136 ? 26.069 -11.052 80.856 1.00 28.69 129 ALA C O 1
ATOM 4146 N N . ILE C 1 137 ? 24.246 -12.278 80.569 1.00 27.43 130 ILE C N 1
ATOM 4147 C CA . ILE C 1 137 ? 23.469 -11.436 81.440 1.00 28.93 130 ILE C CA 1
ATOM 4148 C C . ILE C 1 137 ? 23.960 -11.477 82.875 1.00 31.39 130 ILE C C 1
ATOM 4149 O O . ILE C 1 137 ? 24.023 -10.438 83.529 1.00 34.01 130 ILE C O 1
ATOM 4154 N N . ASP C 1 138 ? 24.368 -12.647 83.345 1.00 34.22 131 ASP C N 1
ATOM 4155 C CA . ASP C 1 138 ? 24.948 -12.832 84.696 1.00 35.28 131 ASP C CA 1
ATOM 4156 C C . ASP C 1 138 ? 26.240 -12.001 84.856 1.00 35.69 131 ASP C C 1
ATOM 4157 O O . ASP C 1 138 ? 26.526 -11.448 85.913 1.00 34.65 131 ASP C O 1
ATOM 4162 N N . ASN C 1 139 ? 27.028 -11.956 83.811 1.00 35.30 132 ASN C N 1
ATOM 4163 C CA . ASN C 1 139 ? 28.278 -11.211 83.817 1.00 36.98 132 ASN C CA 1
ATOM 4164 C C . ASN C 1 139 ? 28.049 -9.706 83.870 1.00 33.70 132 ASN C C 1
ATOM 4165 O O . ASN C 1 139 ? 28.678 -9.016 84.647 1.00 35.80 132 ASN C O 1
ATOM 4170 N N . MET C 1 140 ? 27.109 -9.207 83.083 1.00 32.11 133 MET C N 1
ATOM 4171 C CA . MET C 1 140 ? 26.689 -7.793 83.211 1.00 32.58 133 MET C CA 1
ATOM 4172 C C . MET C 1 140 ? 26.158 -7.398 84.575 1.00 32.80 133 MET C C 1
ATOM 4173 O O . MET C 1 140 ? 26.385 -6.288 85.066 1.00 32.81 133 MET C O 1
ATOM 4178 N N . VAL C 1 141 ? 25.363 -8.276 85.171 1.00 34.63 134 VAL C N 1
ATOM 4179 C CA . VAL C 1 141 ? 24.739 -7.951 86.435 1.00 34.08 134 VAL C CA 1
ATOM 4180 C C . VAL C 1 141 ? 25.816 -7.825 87.463 1.00 34.59 134 VAL C C 1
ATOM 4181 O O . VAL C 1 141 ? 25.779 -6.897 88.240 1.00 36.60 134 VAL C O 1
ATOM 4185 N N . LYS C 1 142 ? 26.800 -8.704 87.433 1.00 34.59 135 LYS C N 1
ATOM 4186 C CA . LYS C 1 142 ? 27.929 -8.657 88.342 1.00 36.23 135 LYS C CA 1
ATOM 4187 C C . LYS C 1 142 ? 28.833 -7.419 88.219 1.00 34.20 135 LYS C C 1
ATOM 4188 O O . LYS C 1 142 ? 29.462 -7.037 89.197 1.00 35.22 135 LYS C O 1
ATOM 4194 N N . MET C 1 143 ? 28.859 -6.789 87.045 1.00 31.65 136 MET C N 1
ATOM 4195 C CA . MET C 1 143 ? 29.660 -5.574 86.840 1.00 31.20 136 MET C CA 1
ATOM 4196 C C . MET C 1 143 ? 28.919 -4.269 87.138 1.00 28.99 136 MET C C 1
ATOM 4197 O O . MET C 1 143 ? 29.534 -3.190 87.055 1.00 25.85 136 MET C O 1
ATOM 4202 N N . LEU C 1 144 ? 27.618 -4.354 87.483 1.00 27.32 137 LEU C N 1
ATOM 4203 C CA . LEU C 1 144 ? 26.790 -3.193 87.804 1.00 28.36 137 LEU C CA 1
ATOM 4204 C C . LEU C 1 144 ? 26.964 -2.689 89.219 1.00 30.75 137 LEU C C 1
ATOM 4205 O O . LEU C 1 144 ? 26.761 -3.463 90.176 1.00 31.62 137 LEU C O 1
ATOM 4210 N N . ALA C 1 145 ? 27.357 -1.414 89.371 1.00 29.51 138 ALA C N 1
ATOM 4211 C CA . ALA C 1 145 ? 27.670 -0.852 90.663 1.00 32.60 138 ALA C CA 1
ATOM 4212 C C . ALA C 1 145 ? 26.386 -0.835 91.469 1.00 32.02 138 ALA C C 1
ATOM 4213 O O . ALA C 1 145 ? 25.317 -0.875 90.880 1.00 31.14 138 ALA C O 1
ATOM 4215 N N . PRO C 1 146 ? 26.490 -0.806 92.809 1.00 35.35 139 PRO C N 1
ATOM 4216 C CA . PRO C 1 146 ? 25.246 -0.671 93.588 1.00 36.83 139 PRO C CA 1
ATOM 4217 C C . PRO C 1 146 ? 24.490 0.589 93.237 1.00 35.80 139 PRO C C 1
ATOM 4218 O O . PRO C 1 146 ? 25.114 1.632 93.129 1.00 35.02 139 PRO C O 1
ATOM 4222 N N . GLY C 1 147 ? 23.164 0.511 93.073 1.00 35.55 140 GLY C N 1
ATOM 4223 C CA . GLY C 1 147 ? 22.401 1.682 92.676 1.00 34.68 140 GLY C CA 1
ATOM 4224 C C . GLY C 1 147 ? 22.551 2.013 91.178 1.00 33.44 140 GLY C C 1
ATOM 4225 O O . GLY C 1 147 ? 21.845 2.878 90.651 1.00 32.33 140 GLY C O 1
ATOM 4226 N N . GLY C 1 148 ? 23.437 1.287 90.484 1.00 30.96 141 GLY C N 1
ATOM 4227 C CA . GLY C 1 148 ? 23.637 1.440 89.054 1.00 29.61 141 GLY C CA 1
ATOM 4228 C C . GLY C 1 148 ? 22.478 1.013 88.176 1.00 29.41 141 GLY C C 1
ATOM 4229 O O . GLY C 1 148 ? 21.586 0.285 88.613 1.00 31.61 141 GLY C O 1
ATOM 4230 N N . HIS C 1 149 ? 22.487 1.489 86.934 1.00 27.14 142 HIS C N 1
ATOM 4231 C CA . HIS C 1 149 ? 21.397 1.199 86.001 1.00 26.45 142 HIS C CA 1
ATOM 4232 C C . HIS C 1 149 ? 21.919 0.484 84.752 1.00 26.05 142 HIS C C 1
ATOM 4233 O O . HIS C 1 149 ? 23.004 0.735 84.293 1.00 25.38 142 HIS C O 1
ATOM 4240 N N . LEU C 1 150 ? 21.127 -0.455 84.281 1.00 27.24 143 LEU C N 1
ATOM 4241 C CA . LEU C 1 150 ? 21.315 -1.115 83.011 1.00 25.68 143 LEU C CA 1
ATOM 4242 C C . LEU C 1 150 ? 20.163 -0.728 82.106 1.00 26.33 143 LEU C C 1
ATOM 4243 O O . LEU C 1 150 ? 18.973 -0.875 82.456 1.00 26.59 143 LEU C O 1
ATOM 4248 N N . VAL C 1 151 ? 20.548 -0.244 80.932 1.00 25.37 144 VAL C N 1
ATOM 4249 C CA . VAL C 1 151 ? 19.670 0.125 79.852 1.00 25.25 144 VAL C CA 1
ATOM 4250 C C . VAL C 1 151 ? 19.781 -0.887 78.733 1.00 23.85 144 VAL C C 1
ATOM 4251 O O . VAL C 1 151 ? 20.812 -1.059 78.102 1.00 22.82 144 VAL C O 1
ATOM 4255 N N . PHE C 1 152 ? 18.677 -1.585 78.504 1.00 23.59 145 PHE C N 1
ATOM 4256 C CA . PHE C 1 152 ? 18.640 -2.663 77.522 1.00 23.35 145 PHE C CA 1
ATOM 4257 C C . PHE C 1 152 ? 17.693 -2.308 76.425 1.00 25.96 145 PHE C C 1
ATOM 4258 O O . PHE C 1 152 ? 16.630 -1.720 76.660 1.00 26.74 145 PHE C O 1
ATOM 4266 N N . GLY C 1 153 ? 18.052 -2.710 75.206 1.00 26.00 146 GLY C N 1
ATOM 4267 C CA . GLY C 1 153 ? 17.219 -2.510 74.026 1.00 26.10 146 GLY C CA 1
ATOM 4268 C C . GLY C 1 153 ? 17.306 -3.676 73.079 1.00 24.31 146 GLY C C 1
ATOM 4269 O O . GLY C 1 153 ? 18.333 -4.285 72.930 1.00 27.20 146 GLY C O 1
ATOM 4270 N N . SER C 1 154 ? 16.183 -4.054 72.475 1.00 25.40 147 SER C N 1
ATOM 4271 C CA . SER C 1 154 ? 16.272 -5.134 71.493 1.00 23.41 147 SER C CA 1
ATOM 4272 C C . SER C 1 154 ? 15.034 -5.220 70.669 1.00 25.99 147 SER C C 1
ATOM 4273 O O . SER C 1 154 ? 14.007 -4.939 71.149 1.00 22.89 147 SER C O 1
ATOM 4276 N N . ALA C 1 155 ? 15.188 -5.659 69.433 1.00 26.91 148 ALA C N 1
ATOM 4277 C CA . ALA C 1 155 ? 14.142 -6.219 68.649 1.00 26.71 148 ALA C CA 1
ATOM 4278 C C . ALA C 1 155 ? 13.329 -7.272 69.444 1.00 25.87 148 ALA C C 1
ATOM 4279 O O . ALA C 1 155 ? 13.815 -7.863 70.369 1.00 28.70 148 ALA C O 1
ATOM 4281 N N . ARG C 1 156 ? 12.030 -7.419 69.186 1.00 28.29 149 ARG C N 1
ATOM 4282 C CA . ARG C 1 156 ? 11.265 -8.396 69.941 1.00 26.34 149 ARG C CA 1
ATOM 4283 C C . ARG C 1 156 ? 11.667 -9.834 69.596 1.00 27.31 149 ARG C C 1
ATOM 4284 O O . ARG C 1 156 ? 12.389 -10.073 68.594 1.00 31.13 149 ARG C O 1
ATOM 4292 N N . ASP C 1 157 ? 11.278 -10.769 70.466 1.00 27.76 150 ASP C N 1
ATOM 4293 C CA . ASP C 1 157 ? 11.504 -12.203 70.300 1.00 27.79 150 ASP C CA 1
ATOM 4294 C C . ASP C 1 157 ? 11.113 -12.715 68.905 1.00 30.51 150 ASP C C 1
ATOM 4295 O O . ASP C 1 157 ? 11.888 -13.441 68.260 1.00 30.12 150 ASP C O 1
ATOM 4300 N N . ALA C 1 158 ? 9.896 -12.393 68.456 1.00 31.34 151 ALA C N 1
ATOM 4301 C CA . ALA C 1 158 ? 9.421 -12.960 67.216 1.00 34.98 151 ALA C CA 1
ATOM 4302 C C . ALA C 1 158 ? 10.169 -12.449 66.004 1.00 34.91 151 ALA C C 1
ATOM 4303 O O . ALA C 1 158 ? 10.441 -13.204 65.092 1.00 35.97 151 ALA C O 1
ATOM 4305 N N . THR C 1 159 ? 10.545 -11.172 66.033 1.00 35.64 152 THR C N 1
ATOM 4306 C CA . THR C 1 159 ? 11.493 -10.584 65.074 1.00 34.44 152 THR C CA 1
ATOM 4307 C C . THR C 1 159 ? 12.840 -11.263 65.073 1.00 34.46 152 THR C C 1
ATOM 4308 O O . THR C 1 159 ? 13.361 -11.649 64.014 1.00 36.01 152 THR C O 1
ATOM 4312 N N . CYS C 1 160 ? 13.429 -11.418 66.256 1.00 33.67 153 CYS C N 1
ATOM 4313 C CA . CYS C 1 160 ? 14.707 -12.089 66.372 1.00 32.53 153 CYS C CA 1
ATOM 4314 C C . CYS C 1 160 ? 14.617 -13.516 65.874 1.00 34.20 153 CYS C C 1
ATOM 4315 O O . CYS C 1 160 ? 15.547 -14.008 65.249 1.00 31.94 153 CYS C O 1
ATOM 4318 N N . ARG C 1 161 ? 13.461 -14.171 66.034 1.00 36.75 154 ARG C N 1
ATOM 4319 C CA . ARG C 1 161 ? 13.381 -15.554 65.573 1.00 39.43 154 ARG C CA 1
ATOM 4320 C C . ARG C 1 161 ? 13.293 -15.616 64.048 1.00 40.85 154 ARG C C 1
ATOM 4321 O O . ARG C 1 161 ? 13.931 -16.461 63.464 1.00 41.72 154 ARG C O 1
ATOM 4329 N N . ARG C 1 162 ? 12.579 -14.679 63.415 1.00 42.22 155 ARG C N 1
ATOM 4330 C CA . ARG C 1 162 ? 12.566 -14.556 61.941 1.00 43.19 155 ARG C CA 1
ATOM 4331 C C . ARG C 1 162 ? 13.968 -14.296 61.397 1.00 40.44 155 ARG C C 1
ATOM 4332 O O . ARG C 1 162 ? 14.328 -14.771 60.329 1.00 40.13 155 ARG C O 1
ATOM 4340 N N . TRP C 1 163 ? 14.761 -13.566 62.156 1.00 37.71 156 TRP C N 1
ATOM 4341 C CA . TRP C 1 163 ? 16.149 -13.299 61.787 1.00 36.47 156 TRP C CA 1
ATOM 4342 C C . TRP C 1 163 ? 17.086 -14.483 62.017 1.00 37.46 156 TRP C C 1
ATOM 4343 O O . TRP C 1 163 ? 18.285 -14.382 61.739 1.00 38.16 156 TRP C O 1
ATOM 4354 N N . GLY C 1 164 ? 16.567 -15.566 62.564 1.00 37.90 157 GLY C N 1
ATOM 4355 C CA . GLY C 1 164 ? 17.363 -16.744 62.834 1.00 40.25 157 GLY C CA 1
ATOM 4356 C C . GLY C 1 164 ? 17.969 -16.845 64.225 1.00 39.15 157 GLY C C 1
ATOM 4357 O O . GLY C 1 164 ? 18.759 -17.757 64.489 1.00 40.61 157 GLY C O 1
ATOM 4358 N N . HIS C 1 165 ? 17.623 -15.929 65.121 1.00 36.73 158 HIS C N 1
ATOM 4359 C CA . HIS C 1 165 ? 18.247 -15.911 66.440 1.00 35.64 158 HIS C CA 1
ATOM 4360 C C . HIS C 1 165 ? 17.326 -16.562 67.426 1.00 36.59 158 HIS C C 1
ATOM 4361 O O . HIS C 1 165 ? 16.155 -16.814 67.115 1.00 38.97 158 HIS C O 1
ATOM 4368 N N . VAL C 1 166 ? 17.840 -16.839 68.616 1.00 36.88 159 VAL C N 1
ATOM 4369 C CA . VAL C 1 166 ? 17.098 -17.663 69.579 1.00 38.46 159 VAL C CA 1
ATOM 4370 C C . VAL C 1 166 ? 16.034 -16.830 70.289 1.00 37.00 159 VAL C C 1
ATOM 4371 O O . VAL C 1 166 ? 14.884 -17.258 70.397 1.00 38.28 159 VAL C O 1
ATOM 4375 N N . ALA C 1 167 ? 16.400 -15.640 70.740 1.00 34.14 160 ALA C N 1
ATOM 4376 C CA . ALA C 1 167 ? 15.475 -14.774 71.482 1.00 32.42 160 ALA C CA 1
ATOM 4377 C C . ALA C 1 167 ? 15.778 -13.282 71.434 1.00 29.27 160 ALA C C 1
ATOM 4378 O O . ALA C 1 167 ? 16.877 -12.873 71.048 1.00 31.92 160 ALA C O 1
ATOM 4380 N N . GLY C 1 168 ? 14.823 -12.501 71.917 1.00 26.86 161 GLY C N 1
ATOM 4381 C CA . GLY C 1 168 ? 14.729 -11.044 71.799 1.00 26.04 161 GLY C CA 1
ATOM 4382 C C . GLY C 1 168 ? 14.373 -10.363 73.114 1.00 27.33 161 GLY C C 1
ATOM 4383 O O . GLY C 1 168 ? 14.473 -10.947 74.185 1.00 30.51 161 GLY C O 1
ATOM 4384 N N . ALA C 1 169 ? 13.964 -9.119 73.015 1.00 27.41 162 ALA C N 1
ATOM 4385 C CA . ALA C 1 169 ? 13.642 -8.263 74.141 1.00 27.69 162 ALA C CA 1
ATOM 4386 C C . ALA C 1 169 ? 12.795 -8.885 75.257 1.00 29.41 162 ALA C C 1
ATOM 4387 O O . ALA C 1 169 ? 13.146 -8.775 76.435 1.00 27.51 162 ALA C O 1
ATOM 4389 N N . GLU C 1 170 ? 11.663 -9.535 74.929 1.00 31.66 163 GLU C N 1
ATOM 4390 C CA . GLU C 1 170 ? 10.759 -9.981 76.001 1.00 31.92 163 GLU C CA 1
ATOM 4391 C C . GLU C 1 170 ? 11.424 -11.036 76.874 1.00 32.76 163 GLU C C 1
ATOM 4392 O O . GLU C 1 170 ? 11.336 -10.968 78.090 1.00 32.72 163 GLU C O 1
ATOM 4398 N N . THR C 1 171 ? 12.107 -12.010 76.285 1.00 33.72 164 THR C N 1
ATOM 4399 C CA . THR C 1 171 ? 12.779 -13.023 77.137 1.00 35.69 164 THR C CA 1
ATOM 4400 C C . THR C 1 171 ? 13.960 -12.479 77.987 1.00 33.78 164 THR C C 1
ATOM 4401 O O . THR C 1 171 ? 14.174 -12.921 79.134 1.00 32.43 164 THR C O 1
ATOM 4405 N N . VAL C 1 172 ? 14.711 -11.529 77.438 1.00 33.55 165 VAL C N 1
ATOM 4406 C CA . VAL C 1 172 ? 15.847 -10.948 78.178 1.00 32.71 165 VAL C CA 1
ATOM 4407 C C . VAL C 1 172 ? 15.314 -10.083 79.321 1.00 32.11 165 VAL C C 1
ATOM 4408 O O . VAL C 1 172 ? 15.777 -10.151 80.463 1.00 30.16 165 VAL C O 1
ATOM 4412 N N . ILE C 1 173 ? 14.309 -9.279 79.036 1.00 34.01 166 ILE C N 1
ATOM 4413 C CA . ILE C 1 173 ? 13.670 -8.518 80.094 1.00 33.88 166 ILE C CA 1
ATOM 4414 C C . ILE C 1 173 ? 13.239 -9.415 81.231 1.00 36.17 166 ILE C C 1
ATOM 4415 O O . ILE C 1 173 ? 13.523 -9.119 82.396 1.00 37.30 166 ILE C O 1
ATOM 4420 N N . THR C 1 174 ? 12.549 -10.518 80.926 1.00 38.35 167 THR C N 1
ATOM 4421 C CA . THR C 1 174 ? 12.104 -11.432 81.966 1.00 38.98 167 THR C CA 1
ATOM 4422 C C . THR C 1 174 ? 13.277 -11.852 82.896 1.00 39.27 167 THR C C 1
ATOM 4423 O O . THR C 1 174 ? 13.137 -11.866 84.130 1.00 40.08 167 THR C O 1
ATOM 4427 N N . ILE C 1 175 ? 14.407 -12.193 82.284 1.00 37.67 168 ILE C N 1
ATOM 4428 C CA . ILE C 1 175 ? 15.649 -12.570 83.003 1.00 37.98 168 ILE C CA 1
ATOM 4429 C C . ILE C 1 175 ? 16.257 -11.416 83.832 1.00 38.18 168 ILE C C 1
ATOM 4430 O O . ILE C 1 175 ? 16.525 -11.564 85.042 1.00 38.98 168 ILE C O 1
ATOM 4435 N N . LEU C 1 176 ? 16.421 -10.246 83.204 1.00 35.39 169 LEU C N 1
ATOM 4436 C CA . LEU C 1 176 ? 16.843 -9.051 83.915 1.00 34.85 169 LEU C CA 1
ATOM 4437 C C . LEU C 1 176 ? 15.952 -8.705 85.086 1.00 38.36 169 LEU C C 1
ATOM 4438 O O . LEU C 1 176 ? 16.405 -8.125 86.073 1.00 39.51 169 LEU C O 1
ATOM 4443 N N . THR C 1 177 ? 14.676 -9.009 84.953 1.00 39.55 170 THR C N 1
ATOM 4444 C CA . THR C 1 177 ? 13.721 -8.708 86.010 1.00 43.70 170 THR C CA 1
ATOM 4445 C C . THR C 1 177 ? 13.883 -9.616 87.233 1.00 45.78 170 THR C C 1
ATOM 4446 O O . THR C 1 177 ? 13.628 -9.183 88.348 1.00 48.59 170 THR C O 1
ATOM 4450 N N . GLU C 1 178 ? 14.324 -10.857 87.037 1.00 46.71 171 GLU C N 1
ATOM 4451 C CA . GLU C 1 178 ? 14.656 -11.745 88.162 1.00 48.85 171 GLU C CA 1
ATOM 4452 C C . GLU C 1 178 ? 15.723 -11.075 89.025 1.00 47.03 171 GLU C C 1
ATOM 4453 O O . GLU C 1 178 ? 15.669 -11.142 90.258 1.00 47.77 171 GLU C O 1
ATOM 4459 N N . ALA C 1 179 ? 16.701 -10.466 88.354 1.00 41.87 172 ALA C N 1
ATOM 4460 C CA . ALA C 1 179 ? 17.940 -10.009 88.975 1.00 40.97 172 ALA C CA 1
ATOM 4461 C C . ALA C 1 179 ? 17.882 -8.551 89.434 1.00 40.09 172 ALA C C 1
ATOM 4462 O O . ALA C 1 179 ? 18.476 -8.209 90.430 1.00 41.91 172 ALA C O 1
ATOM 4464 N N . LEU C 1 180 ? 17.201 -7.696 88.673 1.00 37.68 173 LEU C N 1
ATOM 4465 C CA . LEU C 1 180 ? 17.216 -6.258 88.878 1.00 37.14 173 LEU C CA 1
ATOM 4466 C C . LEU C 1 180 ? 15.796 -5.721 88.991 1.00 38.59 173 LEU C C 1
ATOM 4467 O O . LEU C 1 180 ? 14.833 -6.463 88.763 1.00 41.87 173 LEU C O 1
ATOM 4472 N N . THR C 1 181 ? 15.681 -4.432 89.347 1.00 39.17 174 THR C N 1
ATOM 4473 C CA . THR C 1 181 ? 14.366 -3.713 89.519 1.00 39.62 174 THR C CA 1
ATOM 4474 C C . THR C 1 181 ? 14.100 -2.921 88.232 1.00 38.63 174 THR C C 1
ATOM 4475 O O . THR C 1 181 ? 14.873 -2.004 87.914 1.00 36.80 174 THR C O 1
ATOM 4479 N N . GLU C 1 182 ? 13.051 -3.265 87.469 1.00 38.08 175 GLU C N 1
ATOM 4480 C CA . GLU C 1 182 ? 12.740 -2.513 86.228 1.00 37.25 175 GLU C CA 1
ATOM 4481 C C . GLU C 1 182 ? 12.227 -1.172 86.689 1.00 37.76 175 GLU C C 1
ATOM 4482 O O . GLU C 1 182 ? 11.400 -1.112 87.566 1.00 38.30 175 GLU C O 1
ATOM 4488 N N . VAL C 1 183 ? 12.773 -0.103 86.134 1.00 35.86 176 VAL C N 1
ATOM 4489 C CA . VAL C 1 183 ? 12.377 1.267 86.464 1.00 37.56 176 VAL C CA 1
ATOM 4490 C C . VAL C 1 183 ? 11.546 1.970 85.371 1.00 37.41 176 VAL C C 1
ATOM 4491 O O . VAL C 1 183 ? 10.672 2.787 85.657 1.00 38.29 176 VAL C O 1
ATOM 4495 N N . GLU C 1 184 ? 11.800 1.640 84.115 1.00 35.70 177 GLU C N 1
ATOM 4496 C CA . GLU C 1 184 ? 11.094 2.271 83.022 1.00 36.67 177 GLU C CA 1
ATOM 4497 C C . GLU C 1 184 ? 11.109 1.325 81.829 1.00 35.06 177 GLU C C 1
ATOM 4498 O O . GLU C 1 184 ? 12.094 0.607 81.656 1.00 32.71 177 GLU C O 1
ATOM 4504 N N . ARG C 1 185 ? 10.052 1.319 81.010 1.00 34.79 178 ARG C N 1
ATOM 4505 C CA . ARG C 1 185 ? 10.131 0.634 79.697 1.00 34.69 178 ARG C CA 1
ATOM 4506 C C . ARG C 1 185 ? 9.528 1.481 78.576 1.00 36.27 178 ARG C C 1
ATOM 4507 O O . ARG C 1 185 ? 8.738 2.377 78.842 1.00 33.62 178 ARG C O 1
ATOM 4515 N N . VAL C 1 186 ? 9.944 1.223 77.329 1.00 35.75 179 VAL C N 1
ATOM 4516 C CA . VAL C 1 186 ? 9.639 2.113 76.197 1.00 36.94 179 VAL C CA 1
ATOM 4517 C C . VAL C 1 186 ? 9.499 1.209 74.990 1.00 35.50 179 VAL C C 1
ATOM 4518 O O . VAL C 1 186 ? 10.252 0.239 74.863 1.00 33.51 179 VAL C O 1
ATOM 4522 N N . GLN C 1 187 ? 8.515 1.479 74.137 1.00 36.47 180 GLN C N 1
ATOM 4523 C CA . GLN C 1 187 ? 8.413 0.762 72.876 1.00 35.88 180 GLN C CA 1
ATOM 4524 C C . GLN C 1 187 ? 8.680 1.766 71.777 1.00 37.07 180 GLN C C 1
ATOM 4525 O O . GLN C 1 187 ? 8.068 2.858 71.746 1.00 36.74 180 GLN C O 1
ATOM 4531 N N . CYS C 1 188 ? 9.630 1.424 70.904 1.00 36.53 181 CYS C N 1
ATOM 4532 C CA . CYS C 1 188 ? 9.973 2.235 69.744 1.00 38.15 181 CYS C CA 1
ATOM 4533 C C . CYS C 1 188 ? 9.629 1.464 68.439 1.00 39.31 181 CYS C C 1
ATOM 4534 O O . CYS C 1 188 ? 10.111 0.354 68.244 1.00 39.78 181 CYS C O 1
ATOM 4537 N N . GLN C 1 189 ? 8.758 2.024 67.581 1.00 43.02 182 GLN C N 1
ATOM 4538 C CA . GLN C 1 189 ? 8.286 1.373 66.357 1.00 43.82 182 GLN C CA 1
ATOM 4539 C C . GLN C 1 189 ? 8.565 2.203 65.086 1.00 44.73 182 GLN C C 1
ATOM 4540 O O . GLN C 1 189 ? 8.420 3.428 65.097 1.00 45.28 182 GLN C O 1
ATOM 4546 N N . GLY C 1 190 ? 8.914 1.517 63.987 1.00 44.27 183 GLY C N 1
ATOM 4547 C CA . GLY C 1 190 ? 9.251 2.136 62.685 1.00 44.76 183 GLY C CA 1
ATOM 4548 C C . GLY C 1 190 ? 8.296 1.807 61.548 1.00 47.44 183 GLY C C 1
ATOM 4549 O O . GLY C 1 190 ? 7.101 1.933 61.712 1.00 49.42 183 GLY C O 1
ATOM 4550 N N . GLN C 1 191 ? 8.818 1.426 60.384 1.00 48.16 184 GLN C N 1
ATOM 4551 C CA . GLN C 1 191 ? 8.008 1.298 59.177 1.00 51.49 184 GLN C CA 1
ATOM 4552 C C . GLN C 1 191 ? 7.757 -0.154 58.776 1.00 52.10 184 GLN C C 1
ATOM 4553 O O . GLN C 1 191 ? 7.279 -0.414 57.679 1.00 53.04 184 GLN C O 1
ATOM 4559 N N . SER C 1 192 ? 8.095 -1.108 59.643 1.00 50.67 185 SER C N 1
ATOM 4560 C CA . SER C 1 192 ? 7.770 -2.513 59.365 1.00 52.31 185 SER C CA 1
ATOM 4561 C C . SER C 1 192 ? 7.751 -3.365 60.619 1.00 50.74 185 SER C C 1
ATOM 4562 O O . SER C 1 192 ? 8.169 -2.935 61.686 1.00 48.94 185 SER C O 1
ATOM 4565 N N . ALA C 1 193 ? 7.256 -4.593 60.468 1.00 51.63 186 ALA C N 1
ATOM 4566 C CA . ALA C 1 193 ? 7.338 -5.607 61.526 1.00 49.86 186 ALA C CA 1
ATOM 4567 C C . ALA C 1 193 ? 8.754 -5.692 62.112 1.00 46.71 186 ALA C C 1
ATOM 4568 O O . ALA C 1 193 ? 8.932 -5.869 63.319 1.00 45.95 186 ALA C O 1
ATOM 4570 N N . ASP C 1 194 ? 9.770 -5.553 61.266 1.00 45.91 187 ASP C N 1
ATOM 4571 C CA . ASP C 1 194 ? 11.179 -5.600 61.731 1.00 42.53 187 ASP C CA 1
ATOM 4572 C C . ASP C 1 194 ? 11.673 -4.416 62.571 1.00 40.61 187 ASP C C 1
ATOM 4573 O O . ASP C 1 194 ? 12.782 -4.493 63.148 1.00 36.44 187 ASP C O 1
ATOM 4578 N N . GLU C 1 195 ? 10.912 -3.315 62.610 1.00 40.39 188 GLU C N 1
ATOM 4579 C CA . GLU C 1 195 ? 11.321 -2.141 63.393 1.00 38.43 188 GLU C CA 1
ATOM 4580 C C . GLU C 1 195 ? 10.346 -1.993 64.543 1.00 37.86 188 GLU C C 1
ATOM 4581 O O . GLU C 1 195 ? 9.366 -1.232 64.470 1.00 40.26 188 GLU C O 1
ATOM 4587 N N . ASP C 1 196 ? 10.590 -2.769 65.596 1.00 36.04 189 ASP C N 1
ATOM 4588 C CA . ASP C 1 196 ? 9.665 -2.841 66.745 1.00 36.67 189 ASP C CA 1
ATOM 4589 C C . ASP C 1 196 ? 10.489 -3.199 67.947 1.00 33.60 189 ASP C C 1
ATOM 4590 O O . ASP C 1 196 ? 10.629 -4.365 68.265 1.00 32.34 189 ASP C O 1
ATOM 4595 N N . CYS C 1 197 ? 11.064 -2.186 68.588 1.00 32.67 190 CYS C N 1
ATOM 4596 C CA . CYS C 1 197 ? 12.090 -2.393 69.588 1.00 30.53 190 CYS C CA 1
ATOM 4597 C C . CYS C 1 197 ? 11.439 -2.156 70.955 1.00 29.56 190 CYS C C 1
ATOM 4598 O O . CYS C 1 197 ? 10.642 -1.237 71.078 1.00 32.98 190 CYS C O 1
ATOM 4601 N N . LEU C 1 198 ? 11.776 -2.974 71.960 1.00 28.49 191 LEU C N 1
ATOM 4602 C CA . LEU C 1 198 ? 11.407 -2.711 73.355 1.00 28.36 191 LEU C CA 1
ATOM 4603 C C . LEU C 1 198 ? 12.634 -2.302 74.129 1.00 27.43 191 LEU C C 1
ATOM 4604 O O . LEU C 1 198 ? 13.617 -3.010 74.042 1.00 25.72 191 LEU C O 1
ATOM 4609 N N . LEU C 1 199 ? 12.594 -1.223 74.923 1.00 26.35 192 LEU C N 1
ATOM 4610 C CA . LEU C 1 199 ? 13.805 -0.819 75.725 1.00 26.13 192 LEU C CA 1
ATOM 4611 C C . LEU C 1 199 ? 13.348 -0.789 77.180 1.00 27.16 192 LEU C C 1
ATOM 4612 O O . LEU C 1 199 ? 12.199 -0.485 77.425 1.00 25.80 192 LEU C O 1
ATOM 4617 N N . ALA C 1 200 ? 14.229 -1.121 78.120 1.00 26.42 193 ALA C N 1
ATOM 4618 C CA . ALA C 1 200 ? 13.898 -1.069 79.546 1.00 27.05 193 ALA C CA 1
ATOM 4619 C C . ALA C 1 200 ? 15.144 -0.608 80.316 1.00 27.98 193 ALA C C 1
ATOM 4620 O O . ALA C 1 200 ? 16.214 -0.891 79.904 1.00 27.08 193 ALA C O 1
ATOM 4622 N N . ARG C 1 201 ? 14.934 0.158 81.388 1.00 29.73 194 ARG C N 1
ATOM 4623 C CA . ARG C 1 201 ? 15.994 0.622 82.244 1.00 27.42 194 ARG C CA 1
ATOM 4624 C C . ARG C 1 201 ? 15.768 -0.087 83.562 1.00 28.70 194 ARG C C 1
ATOM 4625 O O . ARG C 1 201 ? 14.625 -0.203 84.039 1.00 28.68 194 ARG C O 1
ATOM 4633 N N . PHE C 1 202 ? 16.839 -0.602 84.112 1.00 27.41 195 PHE C N 1
ATOM 4634 C CA . PHE C 1 202 ? 16.830 -1.357 85.360 1.00 30.21 195 PHE C CA 1
ATOM 4635 C C . PHE C 1 202 ? 17.783 -0.726 86.369 1.00 31.53 195 PHE C C 1
ATOM 4636 O O . PHE C 1 202 ? 18.878 -0.259 86.007 1.00 32.28 195 PHE C O 1
ATOM 4644 N N . ARG C 1 203 ? 17.396 -0.804 87.633 1.00 31.45 196 ARG C N 1
ATOM 4645 C CA . ARG C 1 203 ? 18.209 -0.367 88.734 1.00 33.16 196 ARG C CA 1
ATOM 4646 C C . ARG C 1 203 ? 18.744 -1.573 89.550 1.00 34.52 196 ARG C C 1
ATOM 4647 O O . ARG C 1 203 ? 18.020 -2.505 89.821 1.00 35.99 196 ARG C O 1
ATOM 4655 N N . ASN C 1 204 ? 20.020 -1.536 89.925 1.00 34.89 197 ASN C N 1
ATOM 4656 C CA . ASN C 1 204 ? 20.589 -2.536 90.802 1.00 36.74 197 ASN C CA 1
ATOM 4657 C C . ASN C 1 204 ? 20.198 -2.238 92.252 1.00 39.39 197 ASN C C 1
ATOM 4658 O O . ASN C 1 204 ? 20.666 -1.241 92.833 1.00 38.35 197 ASN C O 1
ATOM 4663 N N . PRO C 1 205 ? 19.406 -3.135 92.856 1.00 41.40 198 PRO C N 1
ATOM 4664 C CA . PRO C 1 205 ? 19.008 -2.925 94.273 1.00 45.69 198 PRO C CA 1
ATOM 4665 C C . PRO C 1 205 ? 20.146 -3.162 95.294 1.00 48.50 198 PRO C C 1
ATOM 4666 O O . PRO C 1 205 ? 19.988 -2.814 96.462 1.00 51.16 198 PRO C O 1
ATOM 4670 N N . GLU C 1 206 ? 21.245 -3.789 94.868 1.00 48.51 199 GLU C N 1
ATOM 4671 C CA . GLU C 1 206 ? 22.393 -4.008 95.748 1.00 51.42 199 GLU C CA 1
ATOM 4672 C C . GLU C 1 206 ? 22.956 -2.666 96.216 1.00 52.14 199 GLU C C 1
ATOM 4673 O O . GLU C 1 206 ? 23.027 -1.706 95.415 1.00 49.66 199 GLU C O 1
ATOM 4679 N N . ARG C 1 207 ? 23.314 -2.608 97.508 1.00 54.63 200 ARG C N 1
ATOM 4680 C CA . ARG C 1 207 ? 23.946 -1.420 98.122 1.00 55.93 200 ARG C CA 1
ATOM 4681 C C . ARG C 1 207 ? 25.483 -1.543 98.387 1.00 56.78 200 ARG C C 1
ATOM 4682 O O . ARG C 1 207 ? 26.174 -0.523 98.506 1.00 56.44 200 ARG C O 1
ATOM 4690 N N . SER C 1 208 ? 25.998 -2.778 98.451 1.00 57.56 201 SER C N 1
ATOM 4691 C CA . SER C 1 208 ? 27.441 -3.059 98.618 1.00 59.80 201 SER C CA 1
ATOM 4692 C C . SER C 1 208 ? 28.227 -2.933 97.303 1.00 59.38 201 SER C C 1
ATOM 4693 O O . SER C 1 208 ? 27.712 -3.294 96.248 1.00 56.12 201 SER C O 1
ATOM 4696 N N . SER C 1 209 ? 29.476 -2.450 97.376 1.00 62.50 202 SER C N 1
ATOM 4697 C CA . SER C 1 209 ? 30.379 -2.433 96.195 1.00 62.75 202 SER C CA 1
ATOM 4698 C C . SER C 1 209 ? 31.211 -3.699 96.162 1.00 65.24 202 SER C C 1
ATOM 4699 O O . SER C 1 209 ? 32.327 -3.741 96.711 1.00 67.26 202 SER C O 1
ATOM 4702 N N . ILE C 1 210 ? 30.623 -4.722 95.539 1.00 66.00 203 ILE C N 1
ATOM 4703 C CA . ILE C 1 210 ? 31.206 -6.063 95.408 1.00 69.28 203 ILE C CA 1
ATOM 4704 C C . ILE C 1 210 ? 31.758 -6.185 93.977 1.00 69.10 203 ILE C C 1
ATOM 4705 O O . ILE C 1 210 ? 30.983 -6.287 93.008 1.00 66.79 203 ILE C O 1
ATOM 4710 N N . ARG C 1 211 ? 33.089 -6.162 93.876 1.00 72.34 204 ARG C N 1
ATOM 4711 C CA . ARG C 1 211 ? 33.844 -6.113 92.607 1.00 72.75 204 ARG C CA 1
ATOM 4712 C C . ARG C 1 211 ? 34.088 -7.531 92.044 1.00 73.82 204 ARG C C 1
ATOM 4713 O O . ARG C 1 211 ? 34.433 -8.440 92.815 1.00 76.18 204 ARG C O 1
ATOM 4721 N N . PRO C 1 212 ? 33.905 -7.729 90.710 1.00 72.57 205 PRO C N 1
ATOM 4722 C CA . PRO C 1 212 ? 34.022 -9.107 90.140 1.00 73.42 205 PRO C CA 1
ATOM 4723 C C . PRO C 1 212 ? 35.449 -9.708 90.052 1.00 76.13 205 PRO C C 1
ATOM 4724 O O . PRO C 1 212 ? 36.457 -9.007 90.221 1.00 77.04 205 PRO C O 1
ATOM 4728 N N . ASP D 1 30 ? 20.988 -21.906 16.782 1.00 84.50 23 ASP D N 1
ATOM 4729 C CA . ASP D 1 30 ? 20.901 -20.783 17.773 1.00 81.66 23 ASP D CA 1
ATOM 4730 C C . ASP D 1 30 ? 21.788 -20.989 19.007 1.00 78.56 23 ASP D C 1
ATOM 4731 O O . ASP D 1 30 ? 22.023 -20.031 19.768 1.00 76.48 23 ASP D O 1
ATOM 4736 N N . ASP D 1 31 ? 22.272 -22.227 19.197 1.00 77.94 24 ASP D N 1
ATOM 4737 C CA . ASP D 1 31 ? 23.038 -22.627 20.405 1.00 74.88 24 ASP D CA 1
ATOM 4738 C C . ASP D 1 31 ? 24.564 -22.736 20.188 1.00 73.98 24 ASP D C 1
ATOM 4739 O O . ASP D 1 31 ? 25.067 -23.665 19.544 1.00 76.04 24 ASP D O 1
ATOM 4744 N N . ASN D 1 32 ? 25.259 -21.750 20.759 1.00 70.13 25 ASN D N 1
ATOM 4745 C CA . ASN D 1 32 ? 26.716 -21.606 20.763 1.00 68.36 25 ASN D CA 1
ATOM 4746 C C .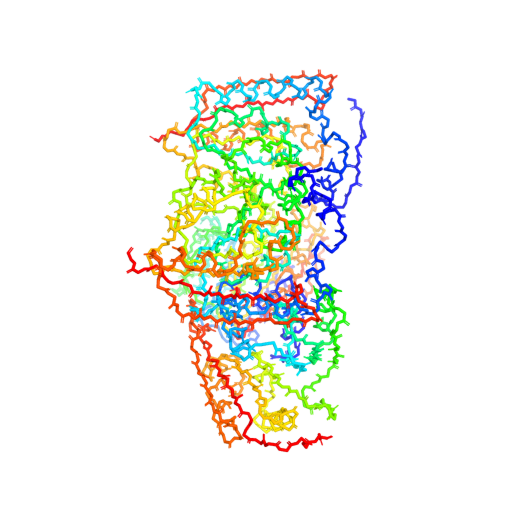 ASN D 1 32 ? 27.231 -22.567 21.839 1.00 64.27 25 ASN D C 1
ATOM 4747 O O . ASN D 1 32 ? 26.518 -22.795 22.826 1.00 61.57 25 ASN D O 1
ATOM 4752 N N . PRO D 1 33 ? 28.438 -23.143 21.667 1.00 62.42 26 PRO D N 1
ATOM 4753 C CA . PRO D 1 33 ? 29.052 -23.954 22.749 1.00 60.11 26 PRO D CA 1
ATOM 4754 C C . PRO D 1 33 ? 29.301 -23.219 24.090 1.00 55.97 26 PRO D C 1
ATOM 4755 O O . PRO D 1 33 ? 29.177 -23.810 25.169 1.00 53.89 26 PRO D O 1
ATOM 4759 N N . PHE D 1 34 ? 29.701 -21.958 23.996 1.00 54.04 27 PHE D N 1
ATOM 4760 C CA . PHE D 1 34 ? 29.940 -21.124 25.174 1.00 50.51 27 PHE D CA 1
ATOM 4761 C C . PHE D 1 34 ? 28.607 -20.771 25.781 1.00 46.29 27 PHE D C 1
ATOM 4762 O O . PHE D 1 34 ? 28.393 -20.857 26.991 1.00 44.25 27 PHE D O 1
ATOM 4770 N N . GLU D 1 35 ? 27.674 -20.381 24.935 1.00 45.20 28 GLU D N 1
ATOM 4771 C CA . GLU D 1 35 ? 26.332 -20.118 25.425 1.00 42.90 28 GLU D CA 1
ATOM 4772 C C . GLU D 1 35 ? 25.708 -21.322 26.152 1.00 40.76 28 GLU D C 1
ATOM 4773 O O . GLU D 1 35 ? 25.030 -21.130 27.174 1.00 38.02 28 GLU D O 1
ATOM 4779 N N . ARG D 1 36 ? 25.936 -22.535 25.629 1.00 42.84 29 ARG D N 1
ATOM 4780 C CA . ARG D 1 36 ? 25.419 -23.775 26.271 1.00 42.37 29 ARG D CA 1
ATOM 4781 C C . ARG D 1 36 ? 26.005 -23.915 27.688 1.00 40.40 29 ARG D C 1
ATOM 4782 O O . ARG D 1 36 ? 25.283 -24.053 28.659 1.00 37.97 29 ARG D O 1
ATOM 4790 N N . GLU D 1 37 ? 27.329 -23.863 27.770 1.00 41.33 30 GLU D N 1
ATOM 4791 C CA . GLU D 1 37 ? 28.082 -23.927 29.030 1.00 41.42 30 GLU D CA 1
ATOM 4792 C C . GLU D 1 37 ? 27.683 -22.880 30.035 1.00 38.76 30 GLU D C 1
ATOM 4793 O O . GLU D 1 37 ? 27.490 -23.178 31.220 1.00 38.27 30 GLU D O 1
ATOM 4799 N N . ARG D 1 38 ? 27.619 -21.635 29.558 1.00 38.44 31 ARG D N 1
ATOM 4800 C CA . ARG D 1 38 ? 27.141 -20.524 30.385 1.00 36.11 31 ARG D CA 1
ATOM 4801 C C . ARG D 1 38 ? 25.747 -20.792 30.951 1.00 34.64 31 ARG D C 1
ATOM 4802 O O . ARG D 1 38 ? 25.501 -20.560 32.148 1.00 32.79 31 ARG D O 1
ATOM 4810 N N . HIS D 1 39 ? 24.834 -21.325 30.138 1.00 34.86 32 HIS D N 1
ATOM 4811 C CA . HIS D 1 39 ? 23.458 -21.593 30.630 1.00 33.92 32 HIS D CA 1
ATOM 4812 C C . HIS D 1 39 ? 23.452 -22.770 31.634 1.00 33.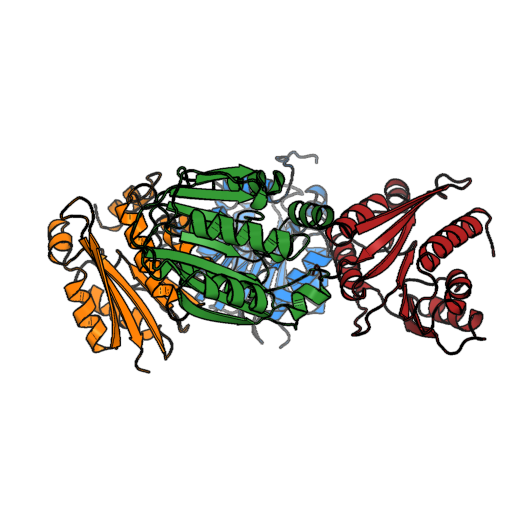66 32 HIS D C 1
ATOM 4813 O O . HIS D 1 39 ? 22.723 -22.750 32.625 1.00 32.09 32 HIS D O 1
ATOM 4820 N N . THR D 1 40 ? 24.307 -23.754 31.393 1.00 35.65 33 THR D N 1
ATOM 4821 C CA . THR D 1 40 ? 24.386 -24.920 32.269 1.00 36.95 33 THR D CA 1
ATOM 4822 C C . THR D 1 40 ? 24.805 -24.458 33.656 1.00 37.23 33 THR D C 1
ATOM 4823 O O . THR D 1 40 ? 24.184 -24.827 34.638 1.00 36.49 33 THR D O 1
ATOM 4827 N N . GLN D 1 41 ? 25.832 -23.610 33.720 1.00 38.26 34 GLN D N 1
ATOM 4828 C CA . GLN D 1 41 ? 26.262 -23.047 34.999 1.00 38.36 34 GLN D CA 1
ATOM 4829 C C . GLN D 1 41 ? 25.206 -22.149 35.609 1.00 38.11 34 GLN D C 1
ATOM 4830 O O . GLN D 1 41 ? 24.987 -22.196 36.811 1.00 38.91 34 GLN D O 1
ATOM 4836 N N . LEU D 1 42 ? 24.570 -21.309 34.807 1.00 36.77 35 LEU D N 1
ATOM 4837 C CA . LEU D 1 42 ? 23.507 -20.480 35.359 1.00 36.54 35 LEU D CA 1
ATOM 4838 C C . LEU D 1 42 ? 22.413 -21.316 35.993 1.00 35.36 35 LEU D C 1
ATOM 4839 O O . LEU D 1 42 ? 21.878 -20.947 37.044 1.00 36.48 35 LEU D O 1
ATOM 4844 N N . LEU D 1 43 ? 22.069 -22.431 35.362 1.00 35.05 36 LEU D N 1
ATOM 4845 C CA . LEU D 1 43 ? 20.925 -23.243 35.795 1.00 35.20 36 LEU D CA 1
ATOM 4846 C C . LEU D 1 43 ? 21.333 -24.002 37.038 1.00 35.52 36 LEU D C 1
ATOM 4847 O O . LEU D 1 43 ? 20.528 -24.155 37.948 1.00 36.87 36 LEU D O 1
ATOM 4852 N N . ARG D 1 44 ? 22.564 -24.507 37.022 1.00 36.01 37 ARG D N 1
ATOM 4853 C CA . ARG D 1 44 ? 23.138 -25.242 38.151 1.00 36.39 37 ARG D CA 1
ATOM 4854 C C . ARG D 1 44 ? 23.062 -24.341 39.378 1.00 36.67 37 ARG D C 1
ATOM 4855 O O . ARG D 1 44 ? 22.586 -24.760 40.449 1.00 38.11 37 ARG D O 1
ATOM 4863 N N . LEU D 1 45 ? 23.523 -23.095 39.240 1.00 35.82 38 LEU D N 1
ATOM 4864 C CA . LEU D 1 45 ? 23.444 -22.172 40.359 1.00 35.15 38 LEU D CA 1
ATOM 4865 C C . LEU D 1 45 ? 21.978 -21.961 40.780 1.00 35.63 38 LEU D C 1
ATOM 4866 O O . LEU D 1 45 ? 21.651 -22.008 41.951 1.00 38.77 38 LEU D O 1
ATOM 4871 N N . SER D 1 46 ? 21.096 -21.784 39.828 1.00 35.38 39 SER D N 1
ATOM 4872 C CA . SER D 1 46 ? 19.698 -21.481 40.117 1.00 37.26 39 SER D CA 1
ATOM 4873 C C . SER D 1 46 ? 18.960 -22.615 40.823 1.00 39.04 39 SER D C 1
ATOM 4874 O O . SER D 1 46 ? 18.056 -22.361 41.595 1.00 41.78 39 SER D O 1
ATOM 4877 N N . LEU D 1 47 ? 19.277 -23.859 40.477 1.00 41.36 40 LEU D N 1
ATOM 4878 C CA . LEU D 1 47 ? 18.575 -25.042 41.020 1.00 42.14 40 LEU D CA 1
ATOM 4879 C C . LEU D 1 47 ? 19.203 -25.551 42.308 1.00 45.16 40 LEU D C 1
ATOM 4880 O O . LEU D 1 47 ? 18.680 -26.493 42.904 1.00 47.94 40 LEU D O 1
ATOM 4885 N N . SER D 1 48 ? 20.291 -24.922 42.762 1.00 45.38 41 SER D N 1
ATOM 4886 C CA . SER D 1 48 ? 21.086 -25.457 43.858 1.00 47.82 41 SER D CA 1
ATOM 4887 C C . SER D 1 48 ? 20.330 -25.651 45.160 1.00 50.11 41 SER D C 1
ATOM 4888 O O . SER D 1 48 ? 20.790 -26.402 45.993 1.00 52.26 41 SER D O 1
ATOM 4891 N N . SER D 1 49 ? 19.196 -24.973 45.345 1.00 50.63 42 SER D N 1
ATOM 4892 C CA . SER D 1 49 ? 18.345 -25.180 46.523 1.00 53.54 42 SER D CA 1
ATOM 4893 C C . SER D 1 49 ? 17.062 -26.002 46.221 1.00 54.07 42 SER D C 1
ATOM 4894 O O . SER D 1 49 ? 16.095 -25.995 46.997 1.00 55.51 42 SER D O 1
ATOM 4897 N N . GLY D 1 50 ? 17.061 -26.735 45.111 1.00 52.99 43 GLY D N 1
ATOM 4898 C CA . GLY D 1 50 ? 15.868 -27.484 44.708 1.00 53.01 43 GLY D CA 1
ATOM 4899 C C . GLY D 1 50 ? 14.895 -26.582 43.970 1.00 51.02 43 GLY D C 1
ATOM 4900 O O . GLY D 1 50 ? 15.294 -25.628 43.292 1.00 47.88 43 GLY D O 1
ATOM 4901 N N . ALA D 1 51 ? 13.608 -26.874 44.101 1.00 52.49 44 ALA D N 1
ATOM 4902 C CA . ALA D 1 51 ? 12.601 -26.173 43.300 1.00 51.23 44 ALA D CA 1
ATOM 4903 C C . ALA D 1 51 ? 12.399 -24.746 43.818 1.00 49.59 44 ALA D C 1
ATOM 4904 O O . ALA D 1 51 ? 12.660 -24.452 44.981 1.00 49.33 44 ALA D O 1
ATOM 4906 N N . VAL D 1 52 ? 11.947 -23.878 42.925 1.00 47.43 45 VAL D N 1
ATOM 4907 C CA . VAL D 1 52 ? 11.772 -22.471 43.205 1.00 46.16 45 VAL D CA 1
ATOM 4908 C C . VAL D 1 52 ? 10.272 -22.168 43.296 1.00 47.47 45 VAL D C 1
ATOM 4909 O O . VAL D 1 52 ? 9.480 -22.621 42.457 1.00 48.04 45 VAL D O 1
ATOM 4913 N N . SER D 1 53 ? 9.879 -21.431 44.330 1.00 46.90 46 SER D N 1
ATOM 4914 C CA . SER D 1 53 ? 8.479 -21.063 44.509 1.00 48.04 46 SER D CA 1
ATOM 4915 C C . SER D 1 53 ? 8.086 -19.875 43.633 1.00 46.03 46 SER D C 1
ATOM 4916 O O . SER D 1 53 ? 6.996 -19.838 43.089 1.00 46.58 46 SER D O 1
ATOM 4919 N N . ASN D 1 54 ? 8.969 -18.891 43.525 1.00 44.27 47 ASN D N 1
ATOM 4920 C CA . ASN D 1 54 ? 8.621 -17.607 42.913 1.00 43.36 47 ASN D CA 1
ATOM 4921 C C . ASN D 1 54 ? 9.883 -16.998 42.310 1.00 41.21 47 ASN D C 1
ATOM 4922 O O . ASN D 1 54 ? 10.700 -16.383 43.011 1.00 41.41 47 ASN D O 1
ATOM 4927 N N . GLY D 1 55 ? 10.062 -17.225 41.015 1.00 39.97 48 GLY D N 1
ATOM 4928 C CA . GLY D 1 55 ? 11.274 -16.824 40.304 1.00 37.89 48 GLY D CA 1
ATOM 4929 C C . GLY D 1 55 ? 11.084 -15.540 39.539 1.00 36.81 48 GLY D C 1
ATOM 4930 O O . GLY D 1 55 ? 9.965 -15.226 39.142 1.00 37.69 48 GLY D O 1
ATOM 4931 N N . LEU D 1 56 ? 12.177 -14.796 39.354 1.00 34.80 49 LEU D N 1
ATOM 4932 C CA . LEU D 1 56 ? 12.245 -13.632 38.483 1.00 34.35 49 LEU D CA 1
ATOM 4933 C C . LEU D 1 56 ? 13.472 -13.747 37.573 1.00 34.07 49 LEU D C 1
ATOM 4934 O O . LEU D 1 56 ? 14.596 -13.959 38.063 1.00 34.07 49 LEU D O 1
ATOM 4939 N N . GLU D 1 57 ? 13.246 -13.630 36.260 1.00 32.49 50 GLU D N 1
ATOM 4940 C CA . GLU D 1 57 ? 14.301 -13.472 35.293 1.00 31.52 50 GLU D CA 1
ATOM 4941 C C . GLU D 1 57 ? 14.260 -12.071 34.727 1.00 31.01 50 GLU D C 1
ATOM 4942 O O . GLU D 1 57 ? 13.226 -11.632 34.191 1.00 30.07 50 GLU D O 1
ATOM 4948 N N . ILE D 1 58 ? 15.386 -11.362 34.869 1.00 30.17 51 ILE D N 1
ATOM 4949 C CA . ILE D 1 58 ? 15.536 -10.002 34.406 1.00 30.46 51 ILE D CA 1
ATOM 4950 C C . ILE D 1 58 ? 16.338 -10.088 33.125 1.00 31.91 51 ILE D C 1
ATOM 4951 O O . ILE D 1 58 ? 17.554 -10.377 33.157 1.00 29.63 51 ILE D O 1
ATOM 4956 N N . GLY D 1 59 ? 15.644 -9.874 32.008 1.00 34.37 52 GLY D N 1
ATOM 4957 C CA . GLY D 1 59 ? 16.288 -9.917 30.676 1.00 37.29 52 GLY D CA 1
ATOM 4958 C C . GLY D 1 59 ? 16.340 -11.328 30.086 1.00 37.60 52 GLY D C 1
ATOM 4959 O O . GLY D 1 59 ? 17.168 -12.148 30.504 1.00 39.54 52 GLY D O 1
ATOM 4960 N N . CYS D 1 60 ? 15.513 -11.569 29.078 1.00 37.98 53 CYS D N 1
ATOM 4961 C CA . CYS D 1 60 ? 15.205 -12.919 28.590 1.00 36.69 53 CYS D CA 1
ATOM 4962 C C . CYS D 1 60 ? 15.707 -13.235 27.195 1.00 37.12 53 CYS D C 1
ATOM 4963 O O . CYS D 1 60 ? 15.774 -14.420 26.820 1.00 36.90 53 CYS D O 1
ATOM 4966 N N . ALA D 1 61 ? 16.075 -12.188 26.460 1.00 37.00 54 ALA D N 1
ATOM 4967 C CA . ALA D 1 61 ? 16.506 -12.291 25.080 1.00 38.66 54 ALA D CA 1
ATOM 4968 C C . ALA D 1 61 ? 15.435 -13.064 24.309 1.00 39.35 54 ALA D C 1
ATOM 4969 O O . ALA D 1 61 ? 14.252 -12.697 24.395 1.00 41.05 54 ALA D O 1
ATOM 4971 N N . ALA D 1 62 ? 15.834 -14.127 23.613 1.00 39.74 55 ALA D N 1
ATOM 4972 C CA . ALA D 1 62 ? 14.905 -14.976 22.864 1.00 42.03 55 ALA D CA 1
ATOM 4973 C C . ALA D 1 62 ? 14.205 -16.056 23.688 1.00 41.04 55 ALA D C 1
ATOM 4974 O O . ALA D 1 62 ? 13.377 -16.798 23.125 1.00 42.64 55 ALA D O 1
ATOM 4976 N N . GLY D 1 63 ? 14.513 -16.139 24.985 1.00 38.46 56 GLY D N 1
ATOM 4977 C CA . GLY D 1 63 ? 13.835 -17.042 25.952 1.00 37.23 56 GLY D CA 1
ATOM 4978 C C . GLY D 1 63 ? 14.531 -18.405 26.128 1.00 36.69 56 GLY D C 1
ATOM 4979 O O . GLY D 1 63 ? 13.984 -19.350 26.741 1.00 34.80 56 GLY D O 1
ATOM 4980 N N . ALA D 1 64 ? 15.748 -18.501 25.600 1.00 36.63 57 ALA D N 1
ATOM 4981 C CA . ALA D 1 64 ? 16.485 -19.749 25.641 1.00 37.38 57 ALA D CA 1
ATOM 4982 C C . ALA D 1 64 ? 16.747 -20.148 27.110 1.00 35.27 57 ALA D C 1
ATOM 4983 O O . ALA D 1 64 ? 16.541 -21.319 27.478 1.00 36.28 57 ALA D O 1
ATOM 4985 N N . PHE D 1 65 ? 17.138 -19.191 27.955 1.00 34.11 58 PHE D N 1
ATOM 4986 C CA . PHE D 1 65 ? 17.205 -19.480 29.411 1.00 33.71 58 PHE D CA 1
ATOM 4987 C C . PHE D 1 65 ? 15.847 -19.650 30.065 1.00 33.88 58 PHE D C 1
ATOM 4988 O O . PHE D 1 65 ? 15.683 -20.545 30.875 1.00 33.54 58 PHE D O 1
ATOM 4996 N N . THR D 1 66 ? 14.890 -18.802 29.695 1.00 34.23 59 THR D N 1
ATOM 4997 C CA . THR D 1 66 ? 13.560 -18.845 30.271 1.00 35.16 59 THR D CA 1
ATOM 4998 C C . THR D 1 66 ? 13.043 -20.268 30.180 1.00 37.34 59 THR D C 1
ATOM 4999 O O . THR D 1 66 ? 12.490 -20.788 31.139 1.00 39.13 59 THR D O 1
ATOM 5003 N N . GLU D 1 67 ? 13.220 -20.859 28.997 1.00 38.03 60 GLU D N 1
ATOM 5004 C CA . GLU D 1 67 ? 12.834 -22.219 28.717 1.00 40.25 60 GLU D CA 1
ATOM 5005 C C . GLU D 1 67 ? 13.392 -23.250 29.673 1.00 39.53 60 GLU D C 1
ATOM 5006 O O . GLU D 1 67 ? 12.705 -24.227 29.978 1.00 39.90 60 GLU D O 1
ATOM 5012 N N . LYS D 1 68 ? 14.654 -23.077 30.058 1.00 38.03 61 LYS D N 1
ATOM 5013 C CA . LYS D 1 68 ? 15.350 -24.038 30.901 1.00 39.76 61 LYS D CA 1
ATOM 5014 C C . LYS D 1 68 ? 14.938 -23.901 32.367 1.00 39.14 61 LYS D C 1
ATOM 5015 O O . LYS D 1 68 ? 14.859 -24.897 33.114 1.00 40.04 61 LYS D O 1
ATOM 5021 N N . LEU D 1 69 ? 14.654 -22.666 32.755 1.00 37.82 62 LEU D N 1
ATOM 5022 C CA . LEU D 1 69 ? 14.330 -22.317 34.134 1.00 37.01 62 LEU D CA 1
ATOM 5023 C C . LEU D 1 69 ? 12.884 -22.617 34.476 1.00 36.87 62 LEU D C 1
ATOM 5024 O O . LEU D 1 69 ? 12.587 -23.045 35.572 1.00 37.01 62 LEU D O 1
ATOM 5029 N N . ALA D 1 70 ? 11.997 -22.394 33.542 1.00 37.67 63 ALA D N 1
ATOM 5030 C CA . ALA D 1 70 ? 10.563 -22.404 33.819 1.00 39.21 63 ALA D CA 1
ATOM 5031 C C . ALA D 1 70 ? 9.975 -23.717 34.409 1.00 41.92 63 ALA D C 1
ATOM 5032 O O . ALA D 1 70 ? 9.004 -23.651 35.205 1.00 43.19 63 ALA D O 1
ATOM 5034 N N . PRO D 1 71 ? 10.516 -24.912 34.028 1.00 43.15 64 PRO D N 1
ATOM 5035 C CA . PRO D 1 71 ? 9.962 -26.154 34.639 1.00 45.32 64 PRO D CA 1
ATOM 5036 C C . PRO D 1 71 ? 10.296 -26.350 36.136 1.00 44.76 64 PRO D C 1
ATOM 5037 O O . PRO D 1 71 ? 9.724 -27.237 36.778 1.00 46.11 64 PRO D O 1
ATOM 5041 N N . HIS D 1 72 ? 11.189 -25.513 36.677 1.00 43.03 65 HIS D N 1
ATOM 5042 C CA . HIS D 1 72 ? 11.640 -25.645 38.072 1.00 43.96 65 HIS D CA 1
ATOM 5043 C C . HIS D 1 72 ? 11.094 -24.563 39.007 1.00 44.44 65 HIS D C 1
ATOM 5044 O O . HIS D 1 72 ? 11.484 -24.512 40.178 1.00 44.01 65 HIS D O 1
ATOM 5051 N N . CYS D 1 73 ? 10.183 -23.729 38.474 1.00 44.42 66 CYS D N 1
ATOM 5052 C CA . CYS D 1 73 ? 9.557 -22.628 39.192 1.00 43.88 66 CYS D CA 1
ATOM 5053 C C . CYS D 1 73 ? 8.060 -22.838 39.290 1.00 46.00 66 CYS D C 1
ATOM 5054 O O . CYS D 1 73 ? 7.395 -23.043 38.269 1.00 45.31 66 CYS D O 1
ATOM 5057 N N . LYS D 1 74 ? 7.513 -22.791 40.509 1.00 47.19 67 LYS D N 1
ATOM 5058 C CA . LYS D 1 74 ? 6.070 -22.844 40.676 1.00 49.72 67 LYS D CA 1
ATOM 5059 C C . LYS D 1 74 ? 5.450 -21.675 39.936 1.00 48.96 67 LYS D C 1
ATOM 5060 O O . LYS D 1 74 ? 4.450 -21.831 39.252 1.00 50.89 67 LYS D O 1
ATOM 5066 N N . ARG D 1 75 ? 6.057 -20.504 40.093 1.00 46.93 68 ARG D N 1
ATOM 5067 C CA . ARG D 1 75 ? 5.663 -19.301 39.384 1.00 46.66 68 ARG D CA 1
ATOM 5068 C C . ARG D 1 75 ? 6.930 -18.649 38.883 1.00 43.81 68 ARG D C 1
ATOM 5069 O O . ARG D 1 75 ? 7.943 -18.646 39.590 1.00 42.33 68 ARG D O 1
ATOM 5077 N N . LEU D 1 76 ? 6.866 -18.086 37.678 1.00 42.68 69 LEU D N 1
ATOM 5078 C CA . LEU D 1 76 ? 7.999 -17.387 37.096 1.00 41.26 69 LEU D CA 1
ATOM 5079 C C . LEU D 1 76 ? 7.509 -16.041 36.570 1.00 40.43 69 LEU D C 1
ATOM 5080 O O . LEU D 1 76 ? 6.408 -15.945 36.014 1.00 40.47 69 LEU D O 1
ATOM 5085 N N . THR D 1 77 ? 8.336 -15.009 36.757 1.00 39.09 70 THR D N 1
ATOM 5086 C CA . THR D 1 77 ? 8.084 -13.673 36.232 1.00 37.88 70 THR D CA 1
ATOM 5087 C C . THR D 1 77 ? 9.323 -13.322 35.436 1.00 36.52 70 THR D C 1
ATOM 5088 O O . THR D 1 77 ? 10.444 -13.596 35.885 1.00 36.54 70 THR D O 1
ATOM 5092 N N . VAL D 1 78 ? 9.128 -12.726 34.264 1.00 34.63 71 VAL D N 1
ATOM 5093 C CA . VAL D 1 78 ? 10.223 -12.364 33.364 1.00 33.92 71 VAL D CA 1
ATOM 5094 C C . VAL D 1 78 ? 10.008 -10.928 32.942 1.00 34.92 71 VAL D C 1
ATOM 5095 O O . VAL D 1 78 ? 8.945 -10.584 32.463 1.00 35.76 71 VAL D O 1
ATOM 5099 N N . ILE D 1 79 ? 11.012 -10.087 33.096 1.00 35.13 72 ILE D N 1
ATOM 5100 C CA . ILE D 1 79 ? 10.929 -8.723 32.597 1.00 35.90 72 ILE D CA 1
ATOM 5101 C C . ILE D 1 79 ? 12.011 -8.507 31.529 1.00 35.99 72 ILE D C 1
ATOM 5102 O O . ILE D 1 79 ? 13.051 -9.193 31.497 1.00 34.65 72 ILE D O 1
ATOM 5107 N N . ASP D 1 80 ? 11.727 -7.583 30.619 1.00 36.84 73 ASP D N 1
ATOM 5108 C CA . ASP D 1 80 ? 12.768 -7.171 29.665 1.00 35.79 73 ASP D CA 1
ATOM 5109 C C . ASP D 1 80 ? 12.405 -5.792 29.197 1.00 36.38 73 ASP D C 1
ATOM 5110 O O . ASP D 1 80 ? 11.231 -5.482 29.122 1.00 37.06 73 ASP D O 1
ATOM 5115 N N . VAL D 1 81 ? 13.420 -4.970 28.903 1.00 36.81 74 VAL D N 1
ATOM 5116 C CA . VAL D 1 81 ? 13.185 -3.623 28.465 1.00 38.71 74 VAL D CA 1
ATOM 5117 C C . VAL D 1 81 ? 12.565 -3.696 27.059 1.00 40.91 74 VAL D C 1
ATOM 5118 O O . VAL D 1 81 ? 11.733 -2.867 26.716 1.00 42.27 74 VAL D O 1
ATOM 5122 N N . MET D 1 82 ? 12.892 -4.736 26.294 1.00 40.23 75 MET D N 1
ATOM 5123 C CA . MET D 1 82 ? 12.444 -4.839 24.900 1.00 42.83 75 MET D CA 1
ATOM 5124 C C . MET D 1 82 ? 11.180 -5.676 24.766 1.00 42.83 75 MET D C 1
ATOM 5125 O O . MET D 1 82 ? 11.221 -6.893 24.995 1.00 42.06 75 MET D O 1
ATOM 5130 N N . PRO D 1 83 ? 10.052 -5.042 24.397 1.00 45.62 76 PRO D N 1
ATOM 5131 C CA . PRO D 1 83 ? 8.857 -5.845 24.157 1.00 46.87 76 PRO D CA 1
ATOM 5132 C C . PRO D 1 83 ? 9.061 -6.971 23.118 1.00 47.62 76 PRO D C 1
ATOM 5133 O O . PRO D 1 83 ? 8.409 -8.009 23.206 1.00 47.97 76 PRO D O 1
ATOM 5137 N N . ARG D 1 84 ? 9.957 -6.777 22.150 1.00 48.38 77 ARG D N 1
ATOM 5138 C CA . ARG D 1 84 ? 10.245 -7.835 21.196 1.00 48.44 77 ARG D CA 1
ATOM 5139 C C . ARG D 1 84 ? 10.820 -9.057 21.870 1.00 44.52 77 ARG D C 1
ATOM 5140 O O . ARG D 1 84 ? 10.539 -10.178 21.445 1.00 43.99 77 ARG D O 1
ATOM 5148 N N . ALA D 1 85 ? 11.595 -8.858 22.935 1.00 42.40 78 ALA D N 1
ATOM 5149 C CA . ALA D 1 85 ? 12.196 -9.967 23.654 1.00 39.88 78 ALA D CA 1
ATOM 5150 C C . ALA D 1 85 ? 11.141 -10.768 24.394 1.00 39.17 78 ALA D C 1
ATOM 5151 O O . ALA D 1 85 ? 11.164 -12.022 24.353 1.00 37.74 78 ALA D O 1
ATOM 5153 N N . ILE D 1 86 ? 10.213 -10.056 25.059 1.00 39.49 79 ILE D N 1
ATOM 5154 C CA . ILE D 1 86 ? 9.063 -10.693 25.709 1.00 40.29 79 ILE D CA 1
ATOM 5155 C C . ILE D 1 86 ? 8.275 -11.550 24.709 1.00 43.05 79 ILE D C 1
ATOM 5156 O O . ILE D 1 86 ? 7.943 -12.700 24.994 1.00 43.22 79 ILE D O 1
ATOM 5161 N N . GLY D 1 87 ? 7.964 -10.986 23.544 1.00 45.90 80 GLY D N 1
ATOM 5162 C CA . GLY D 1 87 ? 7.271 -11.739 22.493 1.00 49.10 80 GLY D CA 1
ATOM 5163 C C . GLY D 1 87 ? 7.957 -13.047 22.107 1.00 49.77 80 GLY D C 1
ATOM 5164 O O . GLY D 1 87 ? 7.311 -14.101 22.031 1.00 51.03 80 GLY D O 1
ATOM 5165 N N . ARG D 1 88 ? 9.260 -12.991 21.839 1.00 49.59 81 ARG D N 1
ATOM 5166 C CA . ARG D 1 88 ? 10.001 -14.197 21.450 1.00 51.14 81 ARG D CA 1
ATOM 5167 C C . ARG D 1 88 ? 9.953 -15.243 22.583 1.00 49.82 81 ARG D C 1
ATOM 5168 O O . ARG D 1 88 ? 9.575 -16.391 22.352 1.00 51.64 81 ARG D O 1
ATOM 5176 N N . ALA D 1 89 ? 10.285 -14.824 23.802 1.00 47.21 82 ALA D N 1
ATOM 5177 C CA . ALA D 1 89 ? 10.344 -15.721 24.956 1.00 46.05 82 ALA D CA 1
ATOM 5178 C C . ALA D 1 89 ? 8.959 -16.264 25.255 1.00 48.55 82 ALA D C 1
ATOM 5179 O O . ALA D 1 89 ? 8.791 -17.420 25.619 1.00 48.15 82 ALA D O 1
ATOM 5181 N N . CYS D 1 90 ? 7.976 -15.386 25.128 1.00 51.22 83 CYS D N 1
ATOM 5182 C CA . CYS D 1 90 ? 6.601 -15.751 25.305 1.00 54.85 83 CYS D CA 1
ATOM 5183 C C . CYS D 1 90 ? 6.203 -16.835 24.296 1.00 57.03 83 CYS D C 1
ATOM 5184 O O . CYS D 1 90 ? 5.581 -17.817 24.683 1.00 58.59 83 CYS D O 1
ATOM 5187 N N . GLN D 1 91 ? 6.599 -16.698 23.029 1.00 58.14 84 GLN D N 1
ATOM 5188 C CA . GLN D 1 91 ? 6.306 -17.721 22.009 1.00 61.09 84 GLN D CA 1
ATOM 5189 C C . GLN D 1 91 ? 7.016 -19.051 22.330 1.00 59.76 84 GLN D C 1
ATOM 5190 O O . GLN D 1 91 ? 6.449 -20.129 22.186 1.00 61.63 84 GLN D O 1
ATOM 5196 N N . ARG D 1 92 ? 8.252 -18.969 22.786 1.00 56.32 85 ARG D N 1
ATOM 5197 C CA . ARG D 1 92 ? 9.056 -20.157 23.098 1.00 55.85 85 ARG D CA 1
ATOM 5198 C C . ARG D 1 92 ? 8.524 -21.026 24.256 1.00 54.98 85 ARG D C 1
ATOM 5199 O O . ARG D 1 92 ? 8.533 -22.249 24.183 1.00 56.91 85 ARG D O 1
ATOM 5207 N N . THR D 1 93 ? 8.042 -20.370 25.298 1.00 53.11 86 THR D N 1
ATOM 5208 C CA . THR D 1 93 ? 7.556 -21.003 26.526 1.00 53.08 86 THR D CA 1
ATOM 5209 C C . THR D 1 93 ? 6.009 -21.133 26.549 1.00 56.18 86 THR D C 1
ATOM 5210 O O . THR D 1 93 ? 5.382 -21.174 27.616 1.00 56.28 86 THR D O 1
ATOM 5214 N N . LYS D 1 94 ? 5.413 -21.187 25.366 1.00 58.66 87 LYS D N 1
ATOM 5215 C CA . LYS D 1 94 ? 3.950 -21.125 25.204 1.00 62.23 87 LYS D CA 1
ATOM 5216 C C . LYS D 1 94 ? 3.221 -22.385 25.710 1.00 64.51 87 LYS D C 1
ATOM 5217 O O . LYS D 1 94 ? 1.983 -22.385 25.926 1.00 65.69 87 LYS D O 1
ATOM 5223 N N . ARG D 1 95 ? 3.990 -23.464 25.862 1.00 64.37 88 ARG D N 1
ATOM 5224 C CA . ARG D 1 95 ? 3.552 -24.654 26.590 1.00 66.44 88 ARG D CA 1
ATOM 5225 C C . ARG D 1 95 ? 3.036 -24.283 27.982 1.00 65.49 88 ARG D C 1
ATOM 5226 O O . ARG D 1 95 ? 1.982 -24.770 28.406 1.00 68.35 88 ARG D O 1
ATOM 5234 N N . TRP D 1 96 ? 3.786 -23.406 28.664 1.00 62.47 89 TRP D N 1
ATOM 5235 C CA . TRP D 1 96 ? 3.539 -23.044 30.073 1.00 61.04 89 TRP D CA 1
ATOM 5236 C C . TRP D 1 96 ? 2.601 -21.863 30.242 1.00 61.18 89 TRP D C 1
ATOM 5237 O O . TRP D 1 96 ? 2.600 -20.921 29.430 1.00 60.26 89 TRP D O 1
ATOM 5248 N N . SER D 1 97 ? 1.812 -21.936 31.316 1.00 61.95 90 SER D N 1
ATOM 5249 C CA . SER D 1 97 ? 0.849 -20.904 31.659 1.00 62.93 90 SER D CA 1
ATOM 5250 C C . SER D 1 97 ? 1.211 -20.141 32.940 1.00 60.93 90 SER D C 1
ATOM 5251 O O . SER D 1 97 ? 0.554 -19.153 33.248 1.00 61.89 90 SER D O 1
ATOM 5254 N N . HIS D 1 98 ? 2.261 -20.563 33.653 1.00 58.16 91 HIS D N 1
ATOM 5255 C CA . HIS D 1 98 ? 2.638 -19.967 34.963 1.00 56.10 91 HIS D CA 1
ATOM 5256 C C . HIS D 1 98 ? 3.751 -18.901 34.907 1.00 52.38 91 HIS D C 1
ATOM 5257 O O . HIS D 1 98 ? 4.316 -18.540 35.951 1.00 51.07 91 HIS D O 1
ATOM 5264 N N . ILE D 1 99 ? 4.067 -18.417 33.701 1.00 50.41 92 ILE D N 1
ATOM 5265 C CA . ILE D 1 99 ? 5.005 -17.302 33.501 1.00 47.00 92 ILE D CA 1
ATOM 5266 C C . ILE D 1 99 ? 4.251 -15.976 33.326 1.00 46.78 92 ILE D C 1
ATOM 5267 O O . ILE D 1 99 ? 3.337 -15.869 32.500 1.00 48.52 92 ILE D O 1
ATOM 5272 N N . SER D 1 100 ? 4.604 -14.998 34.149 1.00 45.13 93 SER D N 1
ATOM 5273 C CA . SER D 1 100 ? 4.136 -13.627 34.021 1.00 45.24 93 SER D CA 1
ATOM 5274 C C . SER D 1 100 ? 5.211 -12.795 33.326 1.00 42.60 93 SER D C 1
ATOM 5275 O O . SER D 1 100 ? 6.415 -13.015 33.534 1.00 40.49 93 SER D O 1
ATOM 5278 N N . TRP D 1 101 ? 4.760 -11.812 32.556 1.00 42.54 94 TRP D N 1
ATOM 5279 C CA . TRP D 1 101 ? 5.599 -11.040 31.676 1.00 41.65 94 TRP D CA 1
ATOM 5280 C C . TRP D 1 101 ? 5.430 -9.552 31.952 1.00 41.93 94 TRP D C 1
ATOM 5281 O O . TRP D 1 101 ? 4.312 -9.073 32.177 1.00 41.61 94 TRP D O 1
ATOM 5292 N N . ALA D 1 102 ? 6.532 -8.805 31.925 1.00 40.70 95 ALA D N 1
ATOM 5293 C CA . ALA D 1 102 ? 6.407 -7.361 31.858 1.00 41.80 95 ALA D CA 1
ATOM 5294 C C . ALA D 1 102 ? 7.479 -6.767 30.980 1.00 41.68 95 ALA D C 1
ATOM 5295 O O . ALA D 1 102 ? 8.659 -7.037 31.173 1.00 39.57 95 ALA D O 1
ATOM 5297 N N . ALA D 1 103 ? 7.056 -5.973 29.991 1.00 42.90 96 ALA D N 1
ATOM 5298 C CA . ALA D 1 103 ? 8.004 -5.148 29.251 1.00 43.28 96 ALA D CA 1
ATOM 5299 C C . ALA D 1 103 ? 8.397 -3.902 30.083 1.00 43.43 96 ALA D C 1
ATOM 5300 O O . ALA D 1 103 ? 7.632 -2.935 30.202 1.00 45.45 96 ALA D O 1
ATOM 5302 N N . THR D 1 104 ? 9.570 -3.915 30.684 1.00 42.12 97 THR D N 1
ATOM 5303 C CA . THR D 1 104 ? 9.936 -2.799 31.573 1.00 43.04 97 THR D CA 1
ATOM 5304 C C . THR D 1 104 ? 11.424 -2.823 31.907 1.00 42.35 97 THR D C 1
ATOM 5305 O O . THR D 1 104 ? 12.050 -3.891 31.957 1.00 41.18 97 THR D O 1
ATOM 5309 N N . ASP D 1 105 ? 11.984 -1.652 32.159 1.00 44.81 98 ASP D N 1
ATOM 5310 C CA . ASP D 1 105 ? 13.376 -1.552 32.542 1.00 42.70 98 ASP D CA 1
ATOM 5311 C C . ASP D 1 105 ? 13.415 -1.985 34.004 1.00 42.05 98 ASP D C 1
ATOM 5312 O O . ASP D 1 105 ? 12.489 -1.682 34.762 1.00 45.80 98 ASP D O 1
ATOM 5317 N N . ILE D 1 106 ? 14.474 -2.662 34.423 1.00 39.21 99 ILE D N 1
ATOM 5318 C CA . ILE D 1 106 ? 14.652 -3.011 35.821 1.00 38.36 99 ILE D CA 1
ATOM 5319 C C . ILE D 1 106 ? 14.673 -1.765 36.697 1.00 38.95 99 ILE D C 1
ATOM 5320 O O . ILE D 1 106 ? 14.334 -1.836 37.888 1.00 39.88 99 ILE D O 1
ATOM 5325 N N . LEU D 1 107 ? 15.066 -0.636 36.116 1.00 40.37 100 LEU D N 1
ATOM 5326 C CA . LEU D 1 107 ? 15.080 0.644 36.862 1.00 42.64 100 LEU D CA 1
ATOM 5327 C C . LEU D 1 107 ? 13.658 1.130 37.180 1.00 45.01 100 LEU D C 1
ATOM 5328 O O . LEU D 1 107 ? 13.464 1.861 38.153 1.00 47.45 100 LEU D O 1
ATOM 5333 N N . GLN D 1 108 ? 12.687 0.773 36.346 1.00 46.48 101 GLN D N 1
ATOM 5334 C CA . GLN D 1 108 ? 11.308 1.189 36.558 1.00 49.98 101 GLN D CA 1
ATOM 5335 C C . GLN D 1 108 ? 10.437 0.102 37.193 1.00 50.20 101 GLN D C 1
ATOM 5336 O O . GLN D 1 108 ? 9.254 0.349 37.476 1.00 53.02 101 GLN D O 1
ATOM 5342 N N . PHE D 1 109 ? 11.003 -1.078 37.425 1.00 48.65 102 PHE D N 1
ATOM 5343 C CA . PHE D 1 109 ? 10.215 -2.238 37.837 1.00 48.84 102 PHE D CA 1
ATOM 5344 C C . PHE D 1 109 ? 9.804 -2.138 39.309 1.00 50.68 102 PHE D C 1
ATOM 5345 O O . PHE D 1 109 ? 10.628 -2.211 40.206 1.00 49.06 102 PHE D O 1
ATOM 5353 N N . SER D 1 110 ? 8.508 -1.960 39.533 1.00 54.03 103 SER D N 1
ATOM 5354 C CA . SER D 1 110 ? 7.959 -1.914 40.878 1.00 56.69 103 SER D CA 1
ATOM 5355 C C . SER D 1 110 ? 7.065 -3.141 41.055 1.00 57.61 103 SER D C 1
ATOM 5356 O O . SER D 1 110 ? 6.285 -3.483 40.158 1.00 58.98 103 SER D O 1
ATOM 5359 N N . THR D 1 111 ? 7.214 -3.816 42.192 1.00 57.30 104 THR D N 1
ATOM 5360 C CA . THR D 1 111 ? 6.374 -4.948 42.545 1.00 58.15 104 THR D CA 1
ATOM 5361 C C . THR D 1 111 ? 6.440 -5.193 44.045 1.00 59.03 104 THR D C 1
ATOM 5362 O O . THR D 1 111 ? 7.492 -4.963 44.686 1.00 57.96 104 THR D O 1
ATOM 5366 N N . ALA D 1 112 ? 5.309 -5.659 44.584 1.00 60.58 105 ALA D N 1
ATOM 5367 C CA . ALA D 1 112 ? 5.206 -6.085 45.973 1.00 61.56 105 ALA D CA 1
ATOM 5368 C C . ALA D 1 112 ? 5.670 -7.543 46.141 1.00 59.81 105 ALA D C 1
ATOM 5369 O O . ALA D 1 112 ? 5.834 -8.020 47.273 1.00 59.85 105 ALA D O 1
ATOM 5371 N N . GLU D 1 113 ? 5.858 -8.246 45.016 1.00 57.92 106 GLU D N 1
ATOM 5372 C CA . GLU D 1 113 ? 6.276 -9.651 45.025 1.00 55.98 106 GLU D CA 1
ATOM 5373 C C . GLU D 1 113 ? 7.603 -9.791 45.713 1.00 52.50 106 GLU D C 1
ATOM 5374 O O . GLU D 1 113 ? 8.480 -8.918 45.596 1.00 50.38 106 GLU D O 1
ATOM 5380 N N . LEU D 1 114 ? 7.754 -10.904 46.427 1.00 51.04 107 LEU D N 1
ATOM 5381 C CA . LEU D 1 114 ? 9.068 -11.293 46.934 1.00 47.56 107 LEU D CA 1
ATOM 5382 C C . LEU D 1 114 ? 9.466 -12.598 46.257 1.00 45.10 107 LEU D C 1
ATOM 5383 O O . LEU D 1 114 ? 8.675 -13.568 46.238 1.00 45.53 107 LEU D O 1
ATOM 5388 N N . PHE D 1 115 ? 10.682 -12.611 45.696 1.00 41.27 108 PHE D N 1
ATOM 5389 C CA . PHE D 1 115 ? 11.179 -13.739 44.892 1.00 39.75 108 PHE D CA 1
ATOM 5390 C C . PHE D 1 115 ? 12.226 -14.526 45.666 1.00 38.78 108 PHE D C 1
ATOM 5391 O O . PHE D 1 115 ? 13.131 -13.939 46.285 1.00 38.82 108 PHE D O 1
ATOM 5399 N N . ASP D 1 116 ? 12.100 -15.858 45.656 1.00 38.73 109 ASP D N 1
ATOM 5400 C CA . ASP D 1 116 ? 13.115 -16.705 46.268 1.00 38.97 109 ASP D CA 1
ATOM 5401 C C . ASP D 1 116 ? 14.272 -16.967 45.313 1.00 37.42 109 ASP D C 1
ATOM 5402 O O . ASP D 1 116 ? 15.361 -17.433 45.734 1.00 36.62 109 ASP D O 1
ATOM 5407 N N . LEU D 1 117 ? 14.070 -16.638 44.036 1.00 37.54 110 LEU D N 1
ATOM 5408 C CA . LEU D 1 117 ? 15.140 -16.698 43.035 1.00 35.96 110 LEU D CA 1
ATOM 5409 C C . LEU D 1 117 ? 15.078 -15.519 42.081 1.00 34.11 110 LEU D C 1
ATOM 5410 O O . LEU D 1 117 ? 14.058 -15.315 41.430 1.00 36.14 110 LEU D O 1
ATOM 5415 N N . ILE D 1 118 ? 16.183 -14.789 41.967 1.00 31.82 111 ILE D N 1
ATOM 5416 C CA . ILE D 1 118 ? 16.371 -13.773 40.939 1.00 30.70 111 ILE D CA 1
ATOM 5417 C C . ILE D 1 118 ? 17.594 -14.157 40.085 1.00 31.00 111 ILE D C 1
ATOM 5418 O O . ILE D 1 118 ? 18.682 -14.522 40.618 1.00 31.27 111 ILE D O 1
ATOM 5423 N N . VAL D 1 119 ? 17.366 -14.204 38.770 1.00 32.34 112 VAL D N 1
ATOM 5424 C CA . VAL D 1 119 ? 18.396 -14.490 37.796 1.00 31.54 112 VAL D CA 1
ATOM 5425 C C . VAL D 1 119 ? 18.623 -13.203 36.973 1.00 31.18 112 VAL D C 1
ATOM 5426 O O . VAL D 1 119 ? 17.712 -12.664 36.362 1.00 31.89 112 VAL D O 1
ATOM 5430 N N . VAL D 1 120 ? 19.863 -12.726 36.961 1.00 31.26 113 VAL D N 1
ATOM 5431 C CA . VAL D 1 120 ? 20.208 -11.467 36.295 1.00 31.79 113 VAL D CA 1
ATOM 5432 C C . VAL D 1 120 ? 21.544 -11.679 35.593 1.00 32.18 113 VAL D C 1
ATOM 5433 O O . VAL D 1 120 ? 22.598 -11.502 36.192 1.00 32.24 113 VAL D O 1
ATOM 5437 N N . ALA D 1 121 ? 21.489 -12.108 34.334 1.00 31.74 114 ALA D N 1
ATOM 5438 C CA . ALA D 1 121 ? 22.714 -12.436 33.607 1.00 32.32 114 ALA D CA 1
ATOM 5439 C C . ALA D 1 121 ? 22.812 -11.644 32.292 1.00 33.21 114 ALA D C 1
ATOM 5440 O O . ALA D 1 121 ? 21.894 -11.627 31.542 1.00 33.13 114 ALA D O 1
ATOM 5442 N N . GLU D 1 122 ? 23.937 -10.957 32.079 1.00 34.78 115 GLU D N 1
ATOM 5443 C CA . GLU D 1 122 ? 24.266 -10.250 30.815 1.00 34.58 115 GLU D CA 1
ATOM 5444 C C . GLU D 1 122 ? 23.255 -9.125 30.516 1.00 33.61 115 GLU D C 1
ATOM 5445 O O . GLU D 1 122 ? 22.841 -8.912 29.369 1.00 33.00 115 GLU D O 1
ATOM 5451 N N . VAL D 1 123 ? 22.905 -8.404 31.563 1.00 32.87 116 VAL D N 1
ATOM 5452 C CA . VAL D 1 123 ? 21.965 -7.313 31.469 1.00 34.06 116 VAL D CA 1
ATOM 5453 C C . VAL D 1 123 ? 22.455 -5.992 32.096 1.00 33.15 116 VAL D C 1
ATOM 5454 O O . VAL D 1 123 ? 22.229 -4.940 31.497 1.00 33.49 116 VAL D O 1
ATOM 5458 N N . LEU D 1 124 ? 23.123 -6.014 33.265 1.00 32.23 117 LEU D N 1
ATOM 5459 C CA . LEU D 1 124 ? 23.269 -4.771 34.066 1.00 32.72 117 LEU D CA 1
ATOM 5460 C C . LEU D 1 124 ? 24.254 -3.815 33.396 1.00 33.79 117 LEU D C 1
ATOM 5461 O O . LEU D 1 124 ? 24.196 -2.574 33.566 1.00 32.69 117 LEU D O 1
ATOM 5466 N N . TYR D 1 125 ? 25.135 -4.375 32.589 1.00 34.45 118 TYR D N 1
ATOM 5467 C CA . TYR D 1 125 ? 26.147 -3.542 31.925 1.00 35.16 118 TYR D CA 1
ATOM 5468 C C . TYR D 1 125 ? 25.557 -2.578 30.873 1.00 35.72 118 TYR D C 1
ATOM 5469 O O . TYR D 1 125 ? 26.200 -1.640 30.467 1.00 36.67 118 TYR D O 1
ATOM 5478 N N . TYR D 1 126 ? 24.315 -2.796 30.458 1.00 36.06 119 TYR D N 1
ATOM 5479 C CA . TYR D 1 126 ? 23.657 -1.863 29.546 1.00 38.00 119 TYR D CA 1
ATOM 5480 C C . TYR D 1 126 ? 23.237 -0.566 30.258 1.00 37.82 119 TYR D C 1
ATOM 5481 O O . TYR D 1 126 ? 22.941 0.406 29.600 1.00 39.63 119 TYR D O 1
ATOM 5490 N N . LEU D 1 127 ? 23.203 -0.560 31.598 1.00 36.64 120 LEU D N 1
ATOM 5491 C CA . LEU D 1 127 ? 22.860 0.664 32.321 1.00 36.93 120 LEU D CA 1
ATOM 5492 C C . LEU D 1 127 ? 23.944 1.755 32.100 1.00 38.08 120 LEU D C 1
ATOM 5493 O O . LEU D 1 127 ? 25.137 1.472 31.880 1.00 37.63 120 LEU D O 1
ATOM 5498 N N . GLU D 1 128 ? 23.513 3.009 32.180 1.00 38.74 121 GLU D N 1
ATOM 5499 C CA . GLU D 1 128 ? 24.286 4.158 31.678 1.00 40.32 121 GLU D CA 1
ATOM 5500 C C . GLU D 1 128 ? 25.426 4.610 32.573 1.00 39.16 121 GLU D C 1
ATOM 5501 O O . GLU D 1 128 ? 26.457 5.116 32.103 1.00 39.70 121 GLU D O 1
ATOM 5507 N N . ASP D 1 129 ? 25.216 4.459 33.875 1.00 36.54 122 ASP D N 1
ATOM 5508 C CA . ASP D 1 129 ? 26.124 4.960 34.854 1.00 35.93 122 ASP D CA 1
ATOM 5509 C C . ASP D 1 129 ? 25.960 4.156 36.163 1.00 34.68 122 ASP D C 1
ATOM 5510 O O . ASP D 1 129 ? 25.059 3.280 36.292 1.00 32.00 122 ASP D O 1
ATOM 5515 N N . MET D 1 130 ? 26.857 4.405 37.097 1.00 35.53 123 MET D N 1
ATOM 5516 C CA . MET D 1 130 ? 26.842 3.676 38.378 1.00 35.54 123 MET D CA 1
ATOM 5517 C C . MET D 1 130 ? 25.726 4.032 39.386 1.00 36.27 123 MET D C 1
ATOM 5518 O O . MET D 1 130 ? 25.442 3.233 40.287 1.00 35.00 123 MET D O 1
ATOM 5523 N N . THR D 1 131 ? 25.160 5.246 39.274 1.00 36.82 124 THR D N 1
ATOM 5524 C CA . THR D 1 131 ? 23.939 5.612 39.996 1.00 36.27 124 THR D CA 1
ATOM 5525 C C . THR D 1 131 ? 22.798 4.675 39.605 1.00 35.56 124 THR D C 1
ATOM 5526 O O . THR D 1 131 ? 22.220 4.032 40.479 1.00 33.72 124 THR D O 1
ATOM 5530 N N . GLN D 1 132 ? 22.556 4.521 38.297 1.00 35.98 125 GLN D N 1
ATOM 5531 C CA . GLN D 1 132 ? 21.584 3.556 37.785 1.00 35.40 125 GLN D CA 1
ATOM 5532 C C . GLN D 1 132 ? 21.947 2.140 38.206 1.00 34.93 125 GLN D C 1
ATOM 5533 O O . GLN D 1 132 ? 21.109 1.373 38.643 1.00 34.25 125 GLN D O 1
ATOM 5539 N N . MET D 1 133 ? 23.213 1.788 38.067 1.00 35.08 126 MET D N 1
ATOM 5540 C CA . MET D 1 133 ? 23.597 0.461 38.379 1.00 35.13 126 MET D CA 1
ATOM 5541 C C . MET D 1 133 ? 23.263 0.136 39.847 1.00 34.27 126 MET D C 1
ATOM 5542 O O . MET D 1 133 ? 22.704 -0.897 40.147 1.00 35.18 126 MET D O 1
ATOM 5547 N N . ARG D 1 134 ? 23.601 1.041 40.751 1.00 33.34 127 ARG D N 1
ATOM 5548 C CA . ARG D 1 134 ? 23.284 0.891 42.172 1.00 33.58 127 ARG D CA 1
ATOM 5549 C C . ARG D 1 134 ? 21.784 0.904 42.453 1.00 32.88 127 ARG D C 1
ATOM 5550 O O . ARG D 1 134 ? 21.333 0.160 43.287 1.00 33.87 127 ARG D O 1
ATOM 5558 N N . THR D 1 135 ? 21.013 1.700 41.729 1.00 34.37 128 THR D N 1
ATOM 5559 C CA . THR D 1 135 ? 19.575 1.683 41.862 1.00 36.13 128 THR D CA 1
ATOM 5560 C C . THR D 1 135 ? 18.988 0.314 41.439 1.00 36.47 128 THR D C 1
ATOM 5561 O O . THR D 1 135 ? 18.120 -0.231 42.132 1.00 37.97 128 THR D O 1
ATOM 5565 N N . ALA D 1 136 ? 19.470 -0.253 40.322 1.00 36.78 129 ALA D N 1
ATOM 5566 C CA . ALA D 1 136 ? 18.981 -1.562 39.859 1.00 35.19 129 ALA D CA 1
ATOM 5567 C C . ALA D 1 136 ? 19.290 -2.635 40.898 1.00 34.92 129 ALA D C 1
ATOM 5568 O O . ALA D 1 136 ? 18.418 -3.418 41.237 1.00 34.26 129 ALA D O 1
ATOM 5570 N N . ILE D 1 137 ? 20.525 -2.642 41.396 1.00 33.44 130 ILE D N 1
ATOM 5571 C CA . ILE D 1 137 ? 20.936 -3.531 42.489 1.00 33.83 130 ILE D CA 1
ATOM 5572 C C . ILE D 1 137 ? 20.074 -3.365 43.785 1.00 35.23 130 ILE D C 1
ATOM 5573 O O . ILE D 1 137 ? 19.582 -4.360 44.320 1.00 35.15 130 ILE D O 1
ATOM 5578 N N . ASP D 1 138 ? 19.870 -2.144 44.288 1.00 36.81 131 ASP D N 1
ATOM 5579 C CA . ASP D 1 138 ? 18.924 -1.954 45.412 1.00 37.60 131 ASP D CA 1
ATOM 5580 C C . ASP D 1 138 ? 17.522 -2.488 45.068 1.00 37.64 131 ASP D C 1
ATOM 5581 O O . ASP D 1 138 ? 16.843 -3.091 45.931 1.00 36.30 131 ASP D O 1
ATOM 5586 N N . ASN D 1 139 ? 17.081 -2.256 43.830 1.00 37.39 132 ASN D N 1
ATOM 5587 C CA . ASN D 1 139 ? 15.739 -2.667 43.455 1.00 39.26 132 ASN D CA 1
ATOM 5588 C C . ASN D 1 139 ? 15.670 -4.188 43.516 1.00 38.45 132 ASN D C 1
ATOM 5589 O O . ASN D 1 139 ? 14.656 -4.732 43.924 1.00 39.98 132 ASN D O 1
ATOM 5594 N N . MET D 1 140 ? 16.746 -4.872 43.109 1.00 36.61 133 MET D N 1
ATOM 5595 C CA . MET D 1 140 ? 16.763 -6.340 43.144 1.00 36.39 133 MET D CA 1
ATOM 5596 C C . MET D 1 140 ? 16.790 -6.888 44.562 1.00 37.06 133 MET D C 1
ATOM 5597 O O . MET D 1 140 ? 16.046 -7.805 44.875 1.00 36.42 133 MET D O 1
ATOM 5602 N N . VAL D 1 141 ? 17.682 -6.355 45.399 1.00 36.65 134 VAL D N 1
ATOM 5603 C CA . VAL D 1 141 ? 17.808 -6.811 46.769 1.00 36.73 134 VAL D CA 1
ATOM 5604 C C . VAL D 1 141 ? 16.496 -6.658 47.487 1.00 39.01 134 VAL D C 1
ATOM 5605 O O . VAL D 1 141 ? 16.189 -7.490 48.325 1.00 40.22 134 VAL D O 1
ATOM 5609 N N . LYS D 1 142 ? 15.743 -5.590 47.177 1.00 39.51 135 LYS D N 1
ATOM 5610 C CA . LYS D 1 142 ? 14.463 -5.286 47.837 1.00 41.21 135 LYS D CA 1
ATOM 5611 C C . LYS D 1 142 ? 13.411 -6.332 47.521 1.00 41.11 135 LYS D C 1
ATOM 5612 O O . LYS D 1 142 ? 12.521 -6.617 48.347 1.00 41.22 135 LYS D O 1
ATOM 5618 N N . MET D 1 143 ? 13.512 -6.890 46.324 1.00 38.40 136 MET D N 1
ATOM 5619 C CA . MET D 1 143 ? 12.557 -7.918 45.861 1.00 40.13 136 MET D CA 1
ATOM 5620 C C . MET D 1 143 ? 12.939 -9.357 46.241 1.00 38.47 136 MET D C 1
ATOM 5621 O O . MET D 1 143 ? 12.194 -10.260 45.934 1.00 39.04 136 MET D O 1
ATOM 5626 N N . LEU D 1 144 ? 14.105 -9.570 46.875 1.00 37.90 137 LEU D N 1
ATOM 5627 C CA . LEU D 1 144 ? 14.534 -10.898 47.307 1.00 36.98 137 LEU D CA 1
ATOM 5628 C C . LEU D 1 144 ? 13.855 -11.299 48.602 1.00 39.16 137 LEU D C 1
ATOM 5629 O O . LEU D 1 144 ? 13.860 -10.551 49.594 1.00 39.20 137 LEU D O 1
ATOM 5634 N N . ALA D 1 145 ? 13.296 -12.504 48.605 1.00 40.19 138 ALA D N 1
ATOM 5635 C CA . ALA D 1 145 ? 12.712 -13.064 49.806 1.00 42.06 138 ALA D CA 1
ATOM 5636 C C . ALA D 1 145 ? 13.824 -13.275 50.841 1.00 42.62 138 ALA D C 1
ATOM 5637 O O . ALA D 1 145 ? 14.980 -13.489 50.466 1.00 41.50 138 ALA D O 1
ATOM 5639 N N . PRO D 1 146 ? 13.491 -13.203 52.150 1.00 45.29 139 PRO D N 1
ATOM 5640 C CA . PRO D 1 146 ? 14.489 -13.613 53.125 1.00 45.19 139 PRO D CA 1
ATOM 5641 C C . PRO D 1 146 ? 14.972 -15.019 52.824 1.00 44.15 139 PRO D C 1
ATOM 5642 O O . PRO D 1 146 ? 14.168 -15.895 52.587 1.00 44.32 139 PRO D O 1
ATOM 5646 N N . GLY D 1 147 ? 16.284 -15.223 52.814 1.00 42.91 140 GLY D N 1
ATOM 5647 C CA . GLY D 1 147 ? 16.842 -16.518 52.463 1.00 43.34 140 GLY D CA 1
ATOM 5648 C C . GLY D 1 147 ? 16.824 -16.828 50.960 1.00 41.93 140 GLY D C 1
ATOM 5649 O O . GLY D 1 147 ? 17.217 -17.903 50.565 1.00 42.86 140 GLY D O 1
ATOM 5650 N N . GLY D 1 148 ? 16.358 -15.889 50.134 1.00 40.62 141 GLY D N 1
ATOM 5651 C CA . GLY D 1 148 ? 16.202 -16.108 48.694 1.00 38.73 141 GLY D CA 1
ATOM 5652 C C . GLY D 1 148 ? 17.559 -15.963 48.055 1.00 37.63 141 GLY D C 1
ATOM 5653 O O . GLY D 1 148 ? 18.491 -15.426 48.687 1.00 38.27 141 GLY D O 1
ATOM 5654 N N . HIS D 1 149 ? 17.709 -16.449 46.818 1.00 37.07 142 HIS D N 1
ATOM 5655 C CA . HIS D 1 149 ? 19.023 -16.379 46.170 1.00 36.17 142 HIS D CA 1
ATOM 5656 C C . HIS D 1 149 ? 18.955 -15.554 44.898 1.00 33.95 142 HIS D C 1
ATOM 5657 O O . HIS D 1 149 ? 17.934 -15.482 44.239 1.00 33.65 142 HIS D O 1
ATOM 5664 N N . LEU D 1 150 ? 20.074 -14.926 44.592 1.00 33.44 143 LEU D N 1
ATOM 5665 C CA . LEU D 1 150 ? 20.221 -14.132 43.414 1.00 30.59 143 LEU D CA 1
ATOM 5666 C C . LEU D 1 150 ? 21.433 -14.683 42.699 1.00 31.06 143 LEU D C 1
ATOM 5667 O O . LEU D 1 150 ? 22.543 -14.840 43.284 1.00 29.42 143 LEU D O 1
ATOM 5672 N N . VAL D 1 151 ? 21.195 -15.052 41.439 1.00 31.43 144 VAL D N 1
ATOM 5673 C CA . VAL D 1 151 ? 22.214 -15.563 40.559 1.00 32.24 144 VAL D CA 1
ATOM 5674 C C . VAL D 1 151 ? 22.488 -14.520 39.503 1.00 31.57 144 VAL D C 1
ATOM 5675 O O . VAL D 1 151 ? 21.578 -14.137 38.759 1.00 33.33 144 VAL D O 1
ATOM 5679 N N . PHE D 1 152 ? 23.736 -14.034 39.499 1.00 31.27 145 PHE D N 1
ATOM 5680 C CA . PHE D 1 152 ? 24.183 -12.919 38.665 1.00 31.19 145 PHE D CA 1
ATOM 5681 C C . PHE D 1 152 ? 25.218 -13.480 37.702 1.00 32.52 145 PHE D C 1
ATOM 5682 O O . PHE D 1 152 ? 26.050 -14.288 38.109 1.00 33.65 145 PHE D O 1
ATOM 5690 N N . GLY D 1 153 ? 25.149 -13.075 36.441 1.00 33.44 146 GLY D N 1
ATOM 5691 C CA . GLY D 1 153 ? 26.152 -13.468 35.414 1.00 35.50 146 GLY D CA 1
ATOM 5692 C C . GLY D 1 153 ? 26.542 -12.218 34.657 1.00 34.21 146 GLY D C 1
ATOM 5693 O O . GLY D 1 153 ? 25.716 -11.373 34.444 1.00 35.07 146 GLY D O 1
ATOM 5694 N N . SER D 1 154 ? 27.791 -12.067 34.257 1.00 35.19 147 SER D N 1
ATOM 5695 C CA . SER D 1 154 ? 28.160 -10.908 33.429 1.00 35.24 147 SER D CA 1
ATOM 5696 C C . SER D 1 154 ? 29.535 -11.101 32.842 1.00 36.15 147 SER D C 1
ATOM 5697 O O . SER D 1 154 ? 30.411 -11.672 33.488 1.00 35.71 147 SER D O 1
ATOM 5700 N N . ALA D 1 155 ? 29.733 -10.605 31.620 1.00 38.31 148 ALA D N 1
ATOM 5701 C CA . ALA D 1 155 ? 31.086 -10.374 31.117 1.00 39.54 148 ALA D CA 1
ATOM 5702 C C . ALA D 1 155 ? 31.880 -9.555 32.145 1.00 40.04 148 ALA D C 1
ATOM 5703 O O . ALA D 1 155 ? 31.314 -8.782 32.909 1.00 39.87 148 ALA D O 1
ATOM 5705 N N . ARG D 1 156 ? 33.199 -9.694 32.141 1.00 42.25 149 ARG D N 1
ATOM 5706 C CA . ARG D 1 156 ? 34.019 -8.970 33.126 1.00 42.57 149 ARG D CA 1
ATOM 5707 C C . ARG D 1 156 ? 34.249 -7.513 32.780 1.00 42.50 149 ARG D C 1
ATOM 5708 O O . ARG D 1 156 ? 34.130 -7.104 31.625 1.00 42.81 149 ARG D O 1
ATOM 5716 N N . ASP D 1 157 ? 34.581 -6.737 33.806 1.00 42.78 150 ASP D N 1
ATOM 5717 C CA . ASP D 1 157 ? 34.819 -5.298 33.701 1.00 42.96 150 ASP D CA 1
ATOM 5718 C C . ASP D 1 157 ? 35.488 -4.900 32.405 1.00 44.20 150 ASP D C 1
ATOM 5719 O O . ASP D 1 157 ? 34.955 -4.085 31.645 1.00 44.22 150 ASP D O 1
ATOM 5724 N N . ALA D 1 158 ? 36.665 -5.463 32.153 1.00 46.05 151 ALA D N 1
ATOM 5725 C CA . ALA D 1 158 ? 37.443 -5.070 30.987 1.00 47.70 151 ALA D CA 1
ATOM 5726 C C . ALA D 1 158 ? 36.641 -5.263 29.675 1.00 47.15 151 ALA D C 1
ATOM 5727 O O . ALA D 1 158 ? 36.692 -4.394 28.782 1.00 49.01 151 ALA D O 1
ATOM 5729 N N . THR D 1 159 ? 35.943 -6.392 29.547 1.00 45.27 152 THR D N 1
ATOM 5730 C CA . THR D 1 159 ? 35.197 -6.698 28.306 1.00 45.25 152 THR D CA 1
ATOM 5731 C C . THR D 1 159 ? 34.065 -5.682 28.139 1.00 43.72 152 THR D C 1
ATOM 5732 O O . THR D 1 159 ? 33.858 -5.146 27.066 1.00 43.66 152 THR D O 1
ATOM 5736 N N . CYS D 1 160 ? 33.357 -5.419 29.231 1.00 41.87 153 CYS D N 1
ATOM 5737 C CA . CYS D 1 160 ? 32.276 -4.449 29.252 1.00 41.53 153 CYS D CA 1
ATOM 5738 C C . CYS D 1 160 ? 32.722 -3.054 28.823 1.00 43.25 153 CYS D C 1
ATOM 5739 O O . CYS D 1 160 ? 31.995 -2.361 28.079 1.00 44.01 153 CYS D O 1
ATOM 5742 N N . ARG D 1 161 ? 33.927 -2.667 29.244 1.00 44.20 154 ARG D N 1
ATOM 5743 C CA . ARG D 1 161 ? 34.476 -1.362 28.894 1.00 46.89 154 ARG D CA 1
ATOM 5744 C C . ARG D 1 161 ? 34.884 -1.315 27.426 1.00 48.44 154 ARG D C 1
ATOM 5745 O O . ARG D 1 161 ? 34.666 -0.299 26.757 1.00 48.85 154 ARG D O 1
ATOM 5753 N N . ARG D 1 162 ? 35.477 -2.406 26.936 1.00 49.91 155 ARG D N 1
ATOM 5754 C CA . ARG D 1 162 ? 35.722 -2.583 25.487 1.00 52.80 155 ARG D CA 1
ATOM 5755 C C . ARG D 1 162 ? 34.469 -2.337 24.629 1.00 52.36 155 ARG D C 1
ATOM 5756 O O . ARG D 1 162 ? 34.559 -1.760 23.534 1.00 54.04 155 ARG D O 1
ATOM 5764 N N . TRP D 1 163 ? 33.317 -2.803 25.123 1.00 49.95 156 TRP D N 1
ATOM 5765 C CA . TRP D 1 163 ? 32.043 -2.703 24.403 1.00 50.53 156 TRP D CA 1
ATOM 5766 C C . TRP D 1 163 ? 31.379 -1.340 24.592 1.00 50.51 156 TRP D C 1
ATOM 5767 O O . TRP D 1 163 ? 30.260 -1.154 24.114 1.00 50.00 156 TRP D O 1
ATOM 5778 N N . GLY D 1 164 ? 32.025 -0.423 25.318 1.00 50.54 157 GLY D N 1
ATOM 5779 C CA . GLY D 1 164 ? 31.499 0.935 25.536 1.00 50.92 157 GLY D CA 1
ATOM 5780 C C . GLY D 1 164 ? 30.597 1.121 26.749 1.00 49.06 157 GLY D C 1
ATOM 5781 O O . GLY D 1 164 ? 29.863 2.129 26.848 1.00 49.83 157 GLY D O 1
ATOM 5782 N N . HIS D 1 165 ? 30.633 0.145 27.659 1.00 46.15 158 HIS D N 1
ATOM 5783 C CA . HIS D 1 165 ? 29.828 0.175 28.883 1.00 44.26 158 HIS D CA 1
ATOM 5784 C C . HIS D 1 165 ? 30.680 0.571 30.085 1.00 42.89 158 HIS D C 1
ATOM 5785 O O . HIS D 1 165 ? 31.923 0.634 30.001 1.00 42.35 158 HIS D O 1
ATOM 5792 N N . VAL D 1 166 ? 30.003 0.802 31.200 1.00 40.21 159 VAL D N 1
ATOM 5793 C CA . VAL D 1 166 ? 30.644 1.384 32.376 1.00 41.77 159 VAL D CA 1
ATOM 5794 C C . VAL D 1 166 ? 31.401 0.337 33.217 1.00 40.84 159 VAL D C 1
ATOM 5795 O O . VAL D 1 166 ? 32.550 0.565 33.626 1.00 42.66 159 VAL D O 1
ATOM 5799 N N . ALA D 1 167 ? 30.782 -0.814 33.423 1.00 39.12 160 ALA D N 1
ATOM 5800 C CA . ALA D 1 167 ? 31.226 -1.778 34.417 1.00 38.97 160 ALA D CA 1
ATOM 5801 C C . ALA D 1 167 ? 30.616 -3.163 34.159 1.00 38.04 160 ALA D C 1
ATOM 5802 O O . ALA D 1 167 ? 29.516 -3.287 33.575 1.00 38.15 160 ALA D O 1
ATOM 5804 N N . GLY D 1 168 ? 31.317 -4.177 34.643 1.00 37.07 161 GLY D N 1
ATOM 5805 C CA . GLY D 1 168 ? 30.862 -5.561 34.506 1.00 36.49 161 GLY D CA 1
ATOM 5806 C C . GLY D 1 168 ? 30.955 -6.385 35.781 1.00 35.86 161 GLY D C 1
ATOM 5807 O O . GLY D 1 168 ? 30.747 -5.871 36.893 1.00 34.67 161 GLY D O 1
ATOM 5808 N N . ALA D 1 169 ? 31.251 -7.680 35.620 1.00 35.41 162 ALA D N 1
ATOM 5809 C CA . ALA D 1 169 ? 31.021 -8.654 36.706 1.00 35.25 162 ALA D CA 1
ATOM 5810 C C . ALA D 1 169 ? 31.615 -8.203 38.053 1.00 35.51 162 ALA D C 1
ATOM 5811 O O . ALA D 1 169 ? 30.916 -8.149 39.058 1.00 34.44 162 ALA D O 1
ATOM 5813 N N . GLU D 1 170 ? 32.906 -7.866 38.059 1.00 37.83 163 GLU D N 1
ATOM 5814 C CA . GLU D 1 170 ? 33.639 -7.620 39.306 1.00 38.52 163 GLU D CA 1
ATOM 5815 C C . GLU D 1 170 ? 33.012 -6.447 40.063 1.00 38.38 163 GLU D C 1
ATOM 5816 O O . GLU D 1 170 ? 32.879 -6.483 41.273 1.00 38.48 163 GLU D O 1
ATOM 5822 N N . THR D 1 171 ? 32.638 -5.398 39.337 1.00 38.49 164 THR D N 1
ATOM 5823 C CA . THR D 1 171 ? 32.142 -4.179 39.981 1.00 38.25 164 THR D CA 1
ATOM 5824 C C . THR D 1 171 ? 30.810 -4.424 40.652 1.00 36.37 164 THR D C 1
ATOM 5825 O O . THR D 1 171 ? 30.579 -3.971 41.763 1.00 36.84 164 THR D O 1
ATOM 5829 N N . VAL D 1 172 ? 29.958 -5.166 39.975 1.00 35.22 165 VAL D N 1
ATOM 5830 C CA . VAL D 1 172 ? 28.634 -5.477 40.477 1.00 33.79 165 VAL D CA 1
ATOM 5831 C C . VAL D 1 172 ? 28.706 -6.479 41.650 1.00 34.98 165 VAL D C 1
ATOM 5832 O O . VAL D 1 172 ? 27.937 -6.361 42.640 1.00 35.13 165 VAL D O 1
ATOM 5836 N N . ILE D 1 173 ? 29.621 -7.450 41.547 1.00 35.07 166 ILE D N 1
ATOM 5837 C CA . ILE D 1 173 ? 29.822 -8.457 42.602 1.00 35.27 166 ILE D CA 1
ATOM 5838 C C . ILE D 1 173 ? 30.213 -7.761 43.953 1.00 35.76 166 ILE D C 1
ATOM 5839 O O . ILE D 1 173 ? 29.768 -8.151 45.024 1.00 36.00 166 ILE D O 1
ATOM 5844 N N . THR D 1 174 ? 31.028 -6.730 43.875 1.00 38.17 167 THR D N 1
ATOM 5845 C CA . THR D 1 174 ? 31.406 -5.956 45.056 1.00 38.65 167 THR D CA 1
ATOM 5846 C C . THR D 1 174 ? 30.192 -5.290 45.708 1.00 38.50 167 THR D C 1
ATOM 5847 O O . THR D 1 174 ? 30.099 -5.287 46.927 1.00 40.56 167 THR D O 1
ATOM 5851 N N . ILE D 1 175 ? 29.276 -4.742 44.890 1.00 36.36 168 ILE D N 1
ATOM 5852 C CA . ILE D 1 175 ? 28.102 -3.973 45.349 1.00 36.04 168 ILE D CA 1
ATOM 5853 C C . ILE D 1 175 ? 27.080 -4.942 45.940 1.00 34.99 168 ILE D C 1
ATOM 5854 O O . ILE D 1 175 ? 26.518 -4.674 47.008 1.00 34.13 168 ILE D O 1
ATOM 5859 N N . LEU D 1 176 ? 26.865 -6.075 45.271 1.00 34.29 169 LEU D N 1
ATOM 5860 C CA . LEU D 1 176 ? 25.922 -7.092 45.749 1.00 34.32 169 LEU D CA 1
ATOM 5861 C C . LEU D 1 176 ? 26.364 -7.610 47.116 1.00 36.11 169 LEU D C 1
ATOM 5862 O O . LEU D 1 176 ? 25.530 -7.796 48.022 1.00 35.67 169 LEU D O 1
ATOM 5867 N N . THR D 1 177 ? 27.679 -7.814 47.252 1.00 37.00 170 THR D N 1
ATOM 5868 C CA . THR D 1 177 ? 28.307 -8.346 48.464 1.00 38.05 170 THR D CA 1
ATOM 5869 C C . THR D 1 177 ? 28.132 -7.387 49.691 1.00 39.38 170 THR D C 1
ATOM 5870 O O . THR D 1 177 ? 28.231 -7.808 50.863 1.00 41.46 170 THR D O 1
ATOM 5874 N N . GLU D 1 178 ? 27.918 -6.105 49.421 1.00 38.27 171 GLU D N 1
ATOM 5875 C CA . GLU D 1 178 ? 27.557 -5.156 50.465 1.00 40.08 171 GLU D CA 1
ATOM 5876 C C . GLU D 1 178 ? 26.234 -5.555 51.129 1.00 39.52 171 GLU D C 1
ATOM 5877 O O . GLU D 1 178 ? 26.018 -5.277 52.296 1.00 41.58 171 GLU D O 1
ATOM 5883 N N . ALA D 1 179 ? 25.340 -6.202 50.389 1.00 37.62 172 ALA D N 1
ATOM 5884 C CA . ALA D 1 179 ? 24.001 -6.500 50.910 1.00 38.08 172 ALA D CA 1
ATOM 5885 C C . ALA D 1 179 ? 23.738 -8.013 51.124 1.00 38.59 172 ALA D C 1
ATOM 5886 O O . ALA D 1 179 ? 22.861 -8.398 51.935 1.00 40.35 172 ALA D O 1
ATOM 5888 N N . LEU D 1 180 ? 24.456 -8.854 50.379 1.00 36.10 173 LEU D N 1
ATOM 5889 C CA . LEU D 1 180 ? 24.134 -10.276 50.288 1.00 36.45 173 LEU D CA 1
ATOM 5890 C C . LEU D 1 180 ? 25.374 -11.089 50.580 1.00 36.87 173 LEU D C 1
ATOM 5891 O O . LEU D 1 180 ? 26.498 -10.574 50.465 1.00 37.17 173 LEU D O 1
ATOM 5896 N N . THR D 1 181 ? 25.181 -12.358 50.933 1.00 37.26 174 THR D N 1
ATOM 5897 C CA . THR D 1 181 ? 26.298 -13.307 51.148 1.00 38.40 174 THR D CA 1
ATOM 5898 C C . THR D 1 181 ? 26.612 -14.046 49.856 1.00 38.01 174 THR D C 1
ATOM 5899 O O . THR D 1 181 ? 25.725 -14.693 49.311 1.00 36.12 174 THR D O 1
ATOM 5903 N N . GLU D 1 182 ? 27.848 -13.952 49.357 1.00 38.60 175 GLU D N 1
ATOM 5904 C CA . GLU D 1 182 ? 28.219 -14.665 48.103 1.00 38.76 175 GLU D CA 1
ATOM 5905 C C . GLU D 1 182 ? 28.488 -16.096 48.541 1.00 39.64 175 GLU D C 1
ATOM 5906 O O . GLU D 1 182 ? 29.308 -16.368 49.459 1.00 41.27 175 GLU D O 1
ATOM 5912 N N . VAL D 1 183 ? 27.751 -16.999 47.943 1.00 37.58 176 VAL D N 1
ATOM 5913 C CA . VAL D 1 183 ? 27.784 -18.420 48.294 1.00 40.27 176 VAL D CA 1
ATOM 5914 C C . VAL D 1 183 ? 28.697 -19.225 47.346 1.00 39.86 176 VAL D C 1
ATOM 5915 O O . VAL D 1 183 ? 29.260 -20.202 47.739 1.00 41.29 176 VAL D O 1
ATOM 5919 N N . GLU D 1 184 ? 28.784 -18.826 46.082 1.00 39.41 177 GLU D N 1
ATOM 5920 C CA . GLU D 1 184 ? 29.558 -19.567 45.090 1.00 40.27 177 GLU D CA 1
ATOM 5921 C C . GLU D 1 184 ? 29.861 -18.669 43.898 1.00 39.23 177 GLU D C 1
ATOM 5922 O O . GLU D 1 184 ? 29.133 -17.716 43.623 1.00 37.07 177 GLU D O 1
ATOM 5928 N N . ARG D 1 185 ? 30.961 -18.940 43.217 1.00 41.21 178 ARG D N 1
ATOM 5929 C CA . ARG D 1 185 ? 31.368 -18.110 42.091 1.00 41.75 178 ARG D CA 1
ATOM 5930 C C . ARG D 1 185 ? 32.138 -18.920 41.068 1.00 43.59 178 ARG D C 1
ATOM 5931 O O . ARG D 1 185 ? 33.056 -19.641 41.433 1.00 45.76 178 ARG D O 1
ATOM 5939 N N . VAL D 1 186 ? 31.758 -18.796 39.793 1.00 42.03 179 VAL D N 1
ATOM 5940 C CA . VAL D 1 186 ? 32.415 -19.542 38.721 1.00 43.64 179 VAL D CA 1
ATOM 5941 C C . VAL D 1 186 ? 32.788 -18.598 37.583 1.00 43.33 179 VAL D C 1
ATOM 5942 O O . VAL D 1 186 ? 32.177 -17.524 37.409 1.00 42.24 179 VAL D O 1
ATOM 5946 N N . GLN D 1 187 ? 33.827 -18.984 36.856 1.00 43.82 180 GLN D N 1
ATOM 5947 C CA . GLN D 1 187 ? 34.313 -18.261 35.687 1.00 45.02 180 GLN D CA 1
ATOM 5948 C C . GLN D 1 187 ? 34.147 -19.216 34.491 1.00 46.23 180 GLN D C 1
ATOM 5949 O O . GLN D 1 187 ? 34.681 -20.312 34.528 1.00 46.49 180 GLN D O 1
ATOM 5955 N N . CYS D 1 188 ? 33.388 -18.792 33.470 1.00 46.07 181 CYS D N 1
ATOM 5956 C CA . CYS D 1 188 ? 33.260 -19.503 32.168 1.00 48.90 181 CYS D CA 1
ATOM 5957 C C . CYS D 1 188 ? 34.048 -18.759 31.108 1.00 51.17 181 CYS D C 1
ATOM 5958 O O . CYS D 1 188 ? 33.921 -17.543 30.988 1.00 50.08 181 CYS D O 1
ATOM 5961 N N . GLN D 1 189 ? 34.869 -19.482 30.353 1.00 55.36 182 GLN D N 1
ATOM 5962 C CA . GLN D 1 189 ? 35.554 -18.924 29.193 1.00 58.41 182 GLN D CA 1
ATOM 5963 C C . GLN D 1 189 ? 35.260 -19.726 27.918 1.00 61.42 182 GLN D C 1
ATOM 5964 O O . GLN D 1 189 ? 35.071 -20.937 27.966 1.00 62.26 182 GLN D O 1
ATOM 5970 N N . GLY D 1 190 ? 35.197 -19.027 26.790 1.00 63.26 183 GLY D N 1
ATOM 5971 C CA . GLY D 1 190 ? 35.041 -19.662 25.474 1.00 66.64 183 GLY D CA 1
ATOM 5972 C C . GLY D 1 190 ? 36.276 -19.416 24.650 1.00 70.61 183 GLY D C 1
ATOM 5973 O O . GLY D 1 190 ? 37.394 -19.435 25.182 1.00 72.27 183 GLY D O 1
ATOM 5974 N N . GLN D 1 191 ? 36.084 -19.182 23.351 1.00 73.19 184 GLN D N 1
ATOM 5975 C CA . GLN D 1 191 ? 37.207 -18.950 22.443 1.00 77.09 184 GLN D CA 1
ATOM 5976 C C . GLN D 1 191 ? 37.622 -17.463 22.416 1.00 76.10 184 GLN D C 1
ATOM 5977 O O . GLN D 1 191 ? 38.783 -17.139 22.678 1.00 77.67 184 GLN D O 1
ATOM 5983 N N . SER D 1 192 ? 36.679 -16.568 22.108 1.00 73.67 185 SER D N 1
ATOM 5984 C CA . SER D 1 192 ? 36.960 -15.120 22.109 1.00 72.39 185 SER D CA 1
ATOM 5985 C C . SER D 1 192 ? 37.321 -14.653 23.512 1.00 69.62 185 SER D C 1
ATOM 5986 O O . SER D 1 192 ? 36.779 -15.166 24.509 1.00 67.06 185 SER D O 1
ATOM 5989 N N . ALA D 1 193 ? 38.197 -13.649 23.589 1.00 69.36 186 ALA D N 1
ATOM 5990 C CA . ALA D 1 193 ? 38.367 -12.889 24.831 1.00 66.37 186 ALA D CA 1
ATOM 5991 C C . ALA D 1 193 ? 37.029 -12.255 25.245 1.00 62.28 186 ALA D C 1
ATOM 5992 O O . ALA D 1 193 ? 36.869 -11.836 26.404 1.00 60.44 186 ALA D O 1
ATOM 5994 N N . ASP D 1 194 ? 36.094 -12.176 24.286 1.00 61.10 187 ASP D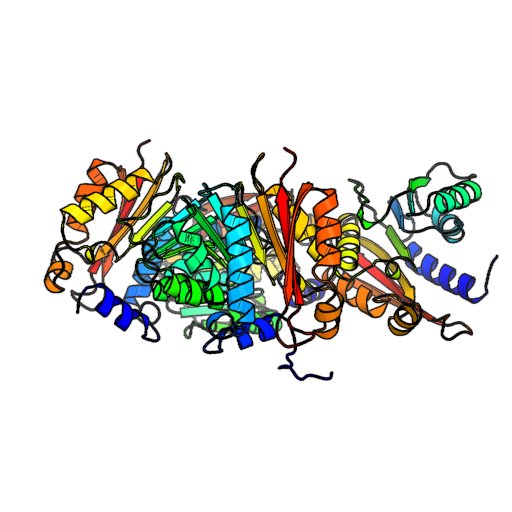 N 1
ATOM 5995 C CA . ASP D 1 194 ? 34.693 -11.800 24.528 1.00 57.27 187 ASP D CA 1
ATOM 5996 C C . ASP D 1 194 ? 33.853 -12.862 25.225 1.00 54.77 187 ASP D C 1
ATOM 5997 O O . ASP D 1 194 ? 32.774 -12.552 25.702 1.00 51.56 187 ASP D O 1
ATOM 6002 N N . GLU D 1 195 ? 34.302 -14.111 25.225 1.00 55.57 188 GLU D N 1
ATOM 6003 C CA . GLU D 1 195 ? 33.584 -15.196 25.901 1.00 54.13 188 GLU D CA 1
ATOM 6004 C C . GLU D 1 195 ? 34.259 -15.426 27.237 1.00 53.09 188 GLU D C 1
ATOM 6005 O O . GLU D 1 195 ? 35.153 -16.267 27.383 1.00 53.09 188 GLU D O 1
ATOM 6011 N N . ASP D 1 196 ? 33.849 -14.609 28.196 1.00 51.38 189 ASP D N 1
ATOM 6012 C CA . ASP D 1 196 ? 34.533 -14.533 29.460 1.00 51.58 189 ASP D CA 1
ATOM 6013 C C . ASP D 1 196 ? 33.655 -13.886 30.487 1.00 48.75 189 ASP D C 1
ATOM 6014 O O . ASP D 1 196 ? 33.757 -12.660 30.719 1.00 48.42 189 ASP D O 1
ATOM 6019 N N . CYS D 1 197 ? 32.855 -14.706 31.160 1.00 47.07 190 CYS D N 1
ATOM 6020 C CA . CYS D 1 197 ? 31.963 -14.184 32.170 1.00 44.92 190 CYS D CA 1
ATOM 6021 C C . CYS D 1 197 ? 32.140 -14.817 33.534 1.00 44.06 190 CYS D C 1
ATOM 6022 O O . CYS D 1 197 ? 32.576 -15.958 33.663 1.00 45.25 190 CYS D O 1
ATOM 6025 N N . LEU D 1 198 ? 31.815 -14.038 34.558 1.00 42.60 191 LEU D N 1
ATOM 6026 C CA . LEU D 1 198 ? 31.781 -14.524 35.939 1.00 41.59 191 LEU D CA 1
ATOM 6027 C C . LEU D 1 198 ? 30.349 -14.732 36.290 1.00 37.57 191 LEU D C 1
ATOM 6028 O O . LEU D 1 198 ? 29.511 -13.907 35.965 1.00 37.81 191 LEU D O 1
ATOM 6033 N N . LEU D 1 199 ? 30.065 -15.813 36.995 1.00 37.61 192 LEU D N 1
ATOM 6034 C CA . LEU D 1 199 ? 28.697 -16.070 37.490 1.00 35.25 192 LEU D CA 1
ATOM 6035 C C . LEU D 1 199 ? 28.786 -16.192 38.991 1.00 35.81 192 LEU D C 1
ATOM 6036 O O . LEU D 1 199 ? 29.730 -16.807 39.513 1.00 35.54 192 LEU D O 1
ATOM 6041 N N . ALA D 1 200 ? 27.850 -15.588 39.699 1.00 34.60 193 ALA D N 1
ATOM 6042 C CA . ALA D 1 200 ? 27.887 -15.636 41.162 1.00 35.69 193 ALA D CA 1
ATOM 6043 C C . ALA D 1 200 ? 26.517 -15.888 41.762 1.00 35.51 193 ALA D C 1
ATOM 6044 O O . ALA D 1 200 ? 25.523 -15.294 41.329 1.00 36.79 193 ALA D O 1
ATOM 6046 N N . ARG D 1 201 ? 26.474 -16.712 42.801 1.00 35.83 194 ARG D N 1
ATOM 6047 C CA . ARG D 1 201 ? 25.255 -16.920 43.567 1.00 36.39 194 ARG D CA 1
ATOM 6048 C C . ARG D 1 201 ? 25.332 -16.309 44.962 1.00 35.87 194 ARG D C 1
ATOM 6049 O O . ARG D 1 201 ? 26.291 -16.552 45.703 1.00 36.33 194 ARG D O 1
ATOM 6057 N N . PHE D 1 202 ? 24.275 -15.588 45.339 1.00 35.31 195 PHE D N 1
ATOM 6058 C CA . PHE D 1 202 ? 24.218 -14.867 46.608 1.00 36.34 195 PHE D CA 1
ATOM 6059 C C . PHE D 1 202 ? 22.991 -15.246 47.393 1.00 35.72 195 PHE D C 1
ATOM 6060 O O . PHE D 1 202 ? 21.961 -15.517 46.811 1.00 37.25 195 PHE D O 1
ATOM 6068 N N . ARG D 1 203 ? 23.082 -15.227 48.714 1.00 36.26 196 ARG D N 1
ATOM 6069 C CA . ARG D 1 203 ? 21.930 -15.523 49.574 1.00 36.71 196 ARG D CA 1
ATOM 6070 C C . ARG D 1 203 ? 21.543 -14.267 50.333 1.00 36.30 196 ARG D C 1
ATOM 6071 O O . ARG D 1 203 ? 22.412 -13.603 50.919 1.00 35.01 196 ARG D O 1
ATOM 6079 N N . ASN D 1 204 ? 20.240 -13.954 50.343 1.00 35.74 197 ASN D N 1
ATOM 6080 C CA . ASN D 1 204 ? 19.714 -12.847 51.131 1.00 37.51 197 ASN D CA 1
ATOM 6081 C C . ASN D 1 204 ? 19.733 -13.210 52.620 1.00 40.81 197 ASN D C 1
ATOM 6082 O O . ASN D 1 204 ? 19.131 -14.227 53.017 1.00 41.70 197 ASN D O 1
ATOM 6087 N N . PRO D 1 205 ? 20.376 -12.368 53.465 1.00 41.92 198 PRO D N 1
ATOM 6088 C CA . PRO D 1 205 ? 20.228 -12.640 54.885 1.00 44.90 198 PRO D CA 1
ATOM 6089 C C . PRO D 1 205 ? 18.750 -12.635 55.306 1.00 46.23 198 PRO D C 1
ATOM 6090 O O . PRO D 1 205 ? 17.910 -12.121 54.594 1.00 45.50 198 PRO D O 1
ATOM 6094 N N . GLU D 1 206 ? 18.444 -13.207 56.454 1.00 50.08 199 GLU D N 1
ATOM 6095 C CA . GLU D 1 206 ? 17.071 -13.245 56.936 1.00 52.79 199 GLU D CA 1
ATOM 6096 C C . GLU D 1 206 ? 16.595 -11.843 57.317 1.00 54.52 199 GLU D C 1
ATOM 6097 O O . GLU D 1 206 ? 15.464 -11.466 57.002 1.00 55.37 199 GLU D O 1
ATOM 6103 N N . ARG D 1 207 ? 17.460 -11.070 57.970 1.00 55.44 200 ARG D N 1
ATOM 6104 C CA . ARG D 1 207 ? 17.200 -9.648 58.205 1.00 57.01 200 ARG D CA 1
ATOM 6105 C C . ARG D 1 207 ? 17.484 -8.789 56.968 1.00 57.01 200 ARG D C 1
ATOM 6106 O O . ARG D 1 207 ? 18.636 -8.715 56.498 1.00 55.33 200 ARG D O 1
ATOM 6114 N N . SER D 1 208 ? 16.441 -8.103 56.491 1.00 59.47 201 SER D N 1
ATOM 6115 C CA . SER D 1 208 ? 16.548 -7.212 55.339 1.00 60.38 201 SER D CA 1
ATOM 6116 C C . SER D 1 208 ? 17.633 -6.151 55.552 1.00 61.72 201 SER D C 1
ATOM 6117 O O . SER D 1 208 ? 17.709 -5.523 56.609 1.00 63.07 201 SER D O 1
ATOM 6120 N N . SER D 1 209 ? 18.456 -5.960 54.529 1.00 61.77 202 SER D N 1
ATOM 6121 C CA . SER D 1 209 ? 19.593 -5.042 54.595 1.00 63.25 202 SER D CA 1
ATOM 6122 C C . SER D 1 209 ? 19.268 -3.593 54.169 1.00 64.37 202 SER D C 1
ATOM 6123 O O . SER D 1 209 ? 20.057 -2.692 54.471 1.00 65.42 202 SER D O 1
ATOM 6126 N N . ILE D 1 210 ? 18.135 -3.355 53.491 1.00 65.24 203 ILE D N 1
ATOM 6127 C CA . ILE D 1 210 ? 17.874 -2.017 52.903 1.00 66.52 203 ILE D CA 1
ATOM 6128 C C . ILE D 1 210 ? 17.246 -1.052 53.918 1.00 69.10 203 ILE D C 1
ATOM 6129 O O . ILE D 1 210 ? 16.079 -1.172 54.260 1.00 70.94 203 ILE D O 1
#

B-factor: mean 39.77, std 14.2, range [2.0, 104.74]

Nearest PDB structures (foldseek):
  3ofk-assembly2_B  TM=9.999E-01  e=1.943E-41  Bradyrhizobium sp. WM9
  3ofj-assembly1_A  TM=9.773E-01  e=6.198E-35  Bradyrhizobium sp. WM9
  4isc-assembly1_A  TM=8.453E-01  e=7.223E-11  Pseudomonas syringae pv. tomato str. DC3000
  6wlf-assembly1_A  TM=6.953E-01  e=5.456E-10  Bursaphelenchus xylophilus
  6wlf-assembly2_B  TM=7.483E-01  e=4.390E-09  Bursaphelenchus xylophilus

Foldseek 3Di:
DDDDDDDDDALVVVLVVLLPDPQRVVCPPAPLNVVVLVVLVCLQCVPHAWAEEEEEAQRQQPSVQVNVVRYVAYEYEALDPSNVVRNCVVNVVDPRYHYDNRDLLPDDDPAATLEYEAEAPLQSDADDVSSLSSLVSNLVRHDQWHKYKYKWQAQVLSVVVVTHGIDVVSVVSNVVQWAWDDKDWGADDDSNSIMIMTMTTGND/DQLQVVLVVQLPDPQRPVCPPAVLNVVVLVVLVCLQCVVHAWAEEEEEAQRLQPSVLVNPVRYVAYEYEACHPSNVVNNCVVNVVDDRYHYDNRHLLPDDDPAATLEYEEEAPLQSDADVVSSLSSLVSVLVRHDAFGKYKYKWQAQVLSVVVVTHGIDVVSVVSNVVFWAWDDKDWGADDDSNSIMIMTMTTGND/DALVVLLVVQLPDPQRVCCPPAPLNVVVLVVLVVLQCVPFAWAEEEEEAQRLQPSVQVNQVRYVAYEYEACDVSSVVRNCVVNVVHPRYHYDNRHLLPDDDQAATLEYEAEADLQSDQEDVSSLSSVVSNLQRHFAQGKYKYKWFAQVLSVVVVTRGIDVVVVVSCVVQFAWDDKDWRADDDSNSTMIMTMTTHNDDDGRTD/DDDPLNVVVLVVLVCLQCVVHAWAEEEEEAQALQPSVQVNVVRYVAYEYEYLDVVNVVNNCVVVVVDDRYHYDNRHLLPDDDPAATLEYEAAAPLQVDADVVSSLSSLVSNLVRHAAFGKYKYKWAAQVLSVVVVTHGIDVVSVVSNVVFWAWDDKDWGADDDNNSIMIMTMTTGHNDGDD

Solvent-accessible surface area: 33406 Å² total; per-residue (Å²): 175,131,78,137,106,100,104,47,134,74,51,100,62,36,17,81,123,50,3,80,72,142,26,3,71,135,22,53,94,9,87,19,25,113,86,9,6,86,32,2,34,99,0,3,56,58,80,39,96,13,70,21,0,0,7,4,24,5,14,12,0,3,9,0,71,65,0,0,64,65,6,167,90,1,12,0,1,15,64,4,10,83,0,0,2,62,0,1,68,79,4,122,187,62,41,45,8,28,4,5,18,8,44,9,55,118,22,95,29,104,51,88,0,42,3,0,3,0,18,36,29,4,13,40,20,135,15,26,32,20,0,102,65,0,2,95,23,0,33,120,0,5,22,72,52,3,23,0,0,2,0,4,5,53,24,55,5,0,144,95,57,69,42,70,5,1,0,61,43,2,10,89,12,0,71,126,46,5,56,59,51,62,112,33,94,2,111,38,178,63,67,41,24,25,2,7,0,0,20,0,98,15,76,153,126,84,51,107,95,56,16,76,174,48,3,82,72,140,35,4,79,120,22,28,105,6,88,19,26,39,68,12,6,1,13,2,1,39,0,4,0,43,84,4,48,14,70,21,0,0,5,5,24,5,17,12,0,4,10,0,35,16,0,0,5,3,0,160,89,0,10,0,1,14,50,16,7,74,0,0,0,60,0,1,80,33,2,117,126,24,53,34,6,24,5,2,10,7,25,8,51,107,22,89,23,105,57,90,0,46,4,0,2,0,16,35,30,5,15,53,21,134,53,43,107,49,0,112,66,0,3,96,22,0,35,109,0,6,19,84,30,0,24,0,0,2,0,4,5,51,19,59,6,0,135,131,94,67,46,71,5,1,0,64,40,2,10,92,13,0,72,136,44,7,58,60,59,55,117,37,88,4,105,34,161,60,71,61,23,29,2,9,0,0,16,0,92,18,79,156,141,80,50,125,85,29,15,66,37,19,2,78,29,143,37,5,44,81,20,31,88,17,96,20,7,40,68,11,4,1,18,2,1,41,0,3,0,45,77,6,48,13,69,20,0,0,6,4,21,4,16,12,0,4,9,0,32,16,0,0,4,3,0,164,105,1,12,0,1,15,70,3,91,126,0,24,34,50,0,52,109,29,3,150,130,22,122,35,23,49,66,28,63,28,40,10,39,134,33,104,27,56,49,19,1,46,3,0,2,0,17,35,28,6,4,38,22,138,52,48,105,50,0,109,60,0,2,85,41,2,38,138,7,5,17,39,32,2,26,0,0,4,0,4,5,62,17,50,4,0,135,117,17,62,37,65,6,1,0,58,40,2,8,86,11,1,66,132,47,9,65,58,74,57,128,23,92,5,122,29,176,65,74,41,27,26,2,6,0,0,16,0,84,12,68,84,220,57,84,124,146,69,181,88,62,114,18,60,149,82,24,20,85,36,4,36,96,0,4,53,58,80,41,91,10,66,21,0,0,6,4,23,4,76,42,0,26,10,0,63,67,0,0,75,65,7,160,128,0,16,0,1,16,80,115,92,176,10,21,40,118,0,52,121,85,2,154,198,61,118,49,16,42,74,35,60,29,40,7,33,130,28,101,34,108,73,92,1,44,3,0,2,0,18,42,31,4,16,145,18,107,11,65,37,32,0,108,56,0,2,77,34,0,7,132,4,5,18,78,25,2,23,0,0,1,1,2,4,74,26,55,6,0,142,140,100,70,44,61,4,0,0,62,34,2,8,86,16,0,58,75,15,1,27,61,61,57,122,35,76,8,123,32,181,57,80,66,31,26,3,10,0,0,16,0,47,7,22,69,67,77,30,95

InterPro domains:
  IPR008715 SAM-dependent methyltransferase, NodS-like [PF05401] (4-199)
  IPR020944 Nodulation protein S [NF041650] (7-196)
  IPR020944 Nodulation protein S [PIRSF009310] (1-202)
  IPR029063 S-adenosyl-L-methionine-dependent methyltransferase superfamily [G3DSA:3.40.50.150] (1-209)
  IPR029063 S-adenosyl-L-methionine-dependent methyltransferase superfamily [SSF53335] (13-186)

Sequence (783 aa):
DPFTMVSVDNTYQSLERELANDDPWRLDDNPFERERHTQLLRLSLSSGAVSNGLEIGCAAGAFTEKLAPHCKRLTVIDVMPRAIGRACQRTKRWSHISWAATDILQFSTAELFDLIVVAEVLYYLEDMTQMRTAIDNMVKMLAPGGHLVFGSARDATCRRWGHVAGAETVITILTEALTEVERVQCQGQSADEDCLLARFRNPEDNTYQSLERELANDDPWRLDDNPFERERHTQLLRLSLSSGAVSNGLEIGCAAGAFTEKLAPHCKRLTVIDVMPRAIGRACQRTKRWSHISWAATDILQFSTAELFDLIVVAEVLYYLEDMTQMRTAIDNMVKMLAPGGHLVFGSARDATCRRWGHVAGAETVITILTEALTEVERVQCQGQSADEDCLLARFRNPEDNTYQSLERELANDDPWRLDDNPFERERHTQLLRLSLSSGAVSNGLEIGCAAGAFTEKLAPHCKRLTVIDVMPRAIGRACQRTKRWSHISWAATDILQFSTAELFDLIVVAEVLYYLEDMTQMRTAIDNMVKMLAPGGHLVFGSARDATCRRWGHVAGAETVITILTEALTEVERVQCQGQSADEDCLLARFRNPERSSIRPDDNPFERERHTQLLRLSLSSGAVSNGLEIGCAAGAFTEKLAPHCKRLTVIDVMPRAIGRACQRTKRWSHISWAATDILQFSTAELFDLIVVAEVLYYLEDMTQMRTAIDNMVKMLAPGGHLVFGSARDATCRRWGHVAGAETVITILTEALTEVERVQCQGQSADEDCLLARFRNPERSSI

Secondary structure (DSSP, 8-state):
--------SSHHHHHHHHHTSSSGGGTTT-HHHHHHHHHHHHHHTTTSSEEEEEEE--TTSHHHHHHGGGEEEEEEEES-HHHHHHHHHHTTT-SSEEEEE--TTT---S--EEEEEEES-GGGSSSHHHHHHHHHHHHHTEEEEEEEEEEEE-HHHHHHTT-S--HHHHHHHHHHHSEEEEEEEEE-SSTT-EEEEEEEE---/--HHHHHHHHHTSSSGGGTTT-HHHHHHHHHHHHHHTTTSSBSSEEEE--TTSHHHHHHGGGBSSEEEE-S-HHHHHHHHHHTTT-SSEEEE---TTT---S--EEEEEEES-GGGSSSHHHHHHHHHHHHHHEEEEEEEEEEEE-HHHHHHTT-S--HHHHHHHHHHHSEEEEEEEEE-SSTT-EEEEEEEE---/--HHHHHHHHHTSSSGGGTTT-HHHHHHHHHHHHHHHTTS-BSSEEEE--TTSHHHHHHGGGBSSEEEE-S-HHHHHHHHHHTTT-TTEEEE-S-GGG---S--EEEEEEES-GGGSSSHHHHHHHHHHHHHHEEEEEEEEEEEE-HHHHHHTT-S--HHHHHHHHHHHSEEEEEEEEE-SSTT-EEEEEEEE----S----/---HHHHHHHHHHHHHHHTTSSEEEEEEE--TTSHHHHHHGGGEEEEEEEES-HHHHHHHHHHTTT-S-EEEEE--TTT---S--EEEEEEES-GGGSSSHHHHHHHHHHHHHTEEEEEEEEEEEE-HHHHHHTT-S--HHHHHHHHHHHSEEEEEEEEE-SSTTSEEEEEEEE--SS---

Organism: Bradyrhizobium sp. (strain WM9) (NCBI:txid133505)

Radius of gyration: 29.85 Å; Cα contacts (8 Å, |Δi|>4): 1656; chains: 4; bounding box: 48×74×81 Å

CATH classification: 3.40.50.150